Protein AF-0000000085154476 (afdb_homodimer)

Structure (mmCIF, N/CA/C/O backbone):
data_AF-0000000085154476-model_v1
#
loop_
_entity.id
_entity.type
_entity.pdbx_description
1 polymer 'DUF1343 domain-containing protein'
#
loop_
_atom_site.group_PDB
_atom_site.id
_atom_site.type_symbol
_atom_site.label_atom_id
_atom_site.label_alt_id
_atom_site.label_comp_id
_atom_site.label_asym_id
_atom_site.label_entity_id
_atom_site.label_seq_id
_atom_site.pdbx_PDB_ins_code
_atom_site.Cartn_x
_atom_site.Cartn_y
_atom_site.Cartn_z
_atom_site.occupancy
_atom_site.B_iso_or_equiv
_atom_site.auth_seq_id
_atom_site.auth_comp_id
_atom_site.auth_asym_id
_atom_site.auth_atom_id
_atom_site.pdbx_PDB_model_num
ATOM 1 N N . MET A 1 1 ? -12.391 -3.307 -27.344 1 90.56 1 MET A N 1
ATOM 2 C CA . MET A 1 1 ? -12.953 -3.105 -26 1 90.56 1 MET A CA 1
ATOM 3 C C . MET A 1 1 ? -12.391 -4.121 -25.016 1 90.56 1 MET A C 1
ATOM 5 O O . MET A 1 1 ? -12.273 -5.309 -25.344 1 90.56 1 MET A O 1
ATOM 9 N N . PHE A 1 2 ? -11.977 -3.764 -23.891 1 96.94 2 PHE A N 1
ATOM 10 C CA . PHE A 1 2 ? -11.352 -4.617 -22.891 1 96.94 2 PHE A CA 1
ATOM 11 C C . PHE A 1 2 ? -12.398 -5.262 -22 1 96.94 2 PHE A C 1
ATOM 13 O O . PHE A 1 2 ? -13.289 -4.582 -21.484 1 96.94 2 PHE A O 1
ATOM 20 N N . ARG A 1 3 ? -12.344 -6.57 -21.844 1 97.31 3 ARG A N 1
ATOM 21 C CA . ARG A 1 3 ? -13.188 -7.328 -20.922 1 97.31 3 ARG A CA 1
ATOM 22 C C . ARG A 1 3 ? -12.445 -8.539 -20.375 1 97.31 3 ARG A C 1
ATOM 24 O O . ARG A 1 3 ? -11.859 -9.312 -21.125 1 97.31 3 ARG A O 1
ATOM 31 N N . ILE A 1 4 ? -12.461 -8.68 -19.062 1 98.38 4 ILE A N 1
ATOM 32 C CA . ILE A 1 4 ? -11.883 -9.883 -18.484 1 98.38 4 ILE A CA 1
ATOM 33 C C . ILE A 1 4 ? -12.805 -11.078 -18.734 1 98.38 4 ILE A C 1
ATOM 35 O O . ILE A 1 4 ? -13.953 -10.898 -19.141 1 98.38 4 ILE A O 1
ATOM 39 N N . GLY A 1 5 ? -12.297 -12.25 -18.484 1 98.06 5 GLY A N 1
ATOM 40 C CA . GLY A 1 5 ? -13.031 -13.477 -18.75 1 98.06 5 GLY A CA 1
ATOM 41 C C . GLY A 1 5 ? -14.398 -13.508 -18.094 1 98.06 5 GLY A C 1
ATOM 42 O O . GLY A 1 5 ? -15.375 -13.961 -18.703 1 98.06 5 GLY A O 1
ATOM 43 N N . LEU A 1 6 ? -14.523 -13.016 -16.875 1 97.75 6 LEU A N 1
ATOM 44 C CA . LEU A 1 6 ? -15.789 -12.945 -16.156 1 97.75 6 LEU A CA 1
ATOM 45 C C . LEU A 1 6 ? -16.812 -12.109 -16.922 1 97.75 6 LEU A C 1
ATOM 47 O O . LEU A 1 6 ? -17.953 -12.539 -17.109 1 97.75 6 LEU A O 1
ATOM 51 N N . GLU A 1 7 ? -16.422 -10.961 -17.375 1 97.62 7 GLU A N 1
ATOM 52 C CA . GLU A 1 7 ? -17.312 -10.055 -18.094 1 97.62 7 GLU A CA 1
ATOM 53 C C . GLU A 1 7 ? -17.719 -10.633 -19.438 1 97.62 7 GLU A C 1
ATOM 55 O O . GLU A 1 7 ? -18.859 -10.461 -19.875 1 97.62 7 GLU A O 1
ATOM 60 N N . VAL A 1 8 ? -16.781 -11.312 -20.109 1 96.75 8 VAL A N 1
ATOM 61 C CA . VAL A 1 8 ? -17.094 -11.977 -21.375 1 96.75 8 VAL A CA 1
ATOM 62 C C . VAL A 1 8 ? -18.109 -13.078 -21.156 1 96.75 8 VAL A C 1
ATOM 64 O O . VAL A 1 8 ? -19.109 -13.18 -21.891 1 96.75 8 VAL A O 1
ATOM 67 N N . PHE A 1 9 ? -17.891 -13.875 -20.141 1 95.69 9 PHE A N 1
ATOM 68 C CA . PHE A 1 9 ? -18.766 -14.984 -19.812 1 95.69 9 PHE A CA 1
ATOM 69 C C . PHE A 1 9 ? -20.188 -14.492 -19.547 1 95.69 9 PHE A C 1
ATOM 71 O O . PHE A 1 9 ? -21.156 -15.109 -20 1 95.69 9 PHE A O 1
ATOM 78 N N . LEU A 1 10 ? -20.281 -13.398 -18.844 1 95.25 10 LEU A N 1
ATOM 79 C CA . LEU A 1 10 ? -21.562 -12.859 -18.422 1 95.25 10 LEU A CA 1
ATOM 80 C C . LEU A 1 10 ? -22.375 -12.383 -19.625 1 95.25 10 LEU A C 1
ATOM 82 O O . LEU A 1 10 ? -23.594 -12.258 -19.547 1 95.25 10 LEU A O 1
ATOM 86 N N . GLN A 1 11 ? -21.703 -12.125 -20.734 1 93 11 GLN A N 1
ATOM 87 C CA . GLN A 1 11 ? -22.391 -11.641 -21.922 1 93 11 GLN A CA 1
ATOM 88 C C . GLN A 1 11 ? -22.812 -12.805 -22.828 1 93 11 GLN A C 1
ATOM 90 O O . GLN A 1 11 ? -23.609 -12.617 -23.75 1 93 11 GLN A O 1
ATOM 95 N N . GLN A 1 12 ? -22.297 -13.898 -22.547 1 88 12 GLN A N 1
ATOM 96 C CA . GLN A 1 12 ? -22.594 -15.062 -23.375 1 88 12 GLN A CA 1
ATOM 97 C C . GLN A 1 12 ? -23.859 -15.773 -22.906 1 88 12 GLN A C 1
ATOM 99 O O . GLN A 1 12 ? -24.266 -15.633 -21.75 1 88 12 GLN A O 1
ATOM 104 N N . ASP A 1 13 ? -24.469 -16.375 -23.922 1 83 13 ASP A N 1
ATOM 105 C CA . ASP A 1 13 ? -25.531 -17.297 -23.531 1 83 13 ASP A CA 1
ATOM 106 C C . ASP A 1 13 ? -24.953 -18.531 -22.844 1 83 13 ASP A C 1
ATOM 108 O O . ASP A 1 13 ? -23.953 -19.094 -23.297 1 83 13 ASP A O 1
ATOM 112 N N . VAL A 1 14 ? -25.328 -18.578 -21.547 1 70.88 14 VAL A N 1
ATOM 113 C CA . VAL A 1 14 ? -24.766 -19.719 -20.828 1 70.88 14 VAL A CA 1
ATOM 114 C C . VAL A 1 14 ? -25.016 -21 -21.609 1 70.88 14 VAL A C 1
ATOM 116 O O . VAL A 1 14 ? -26.156 -21.406 -21.812 1 70.88 14 VAL A O 1
ATOM 119 N N . PRO A 1 15 ? -23.906 -21.438 -22.094 1 63.69 15 PRO A N 1
ATOM 120 C CA . PRO A 1 15 ? -24.062 -22.578 -23.016 1 63.69 15 PRO A CA 1
ATOM 121 C C . PRO A 1 15 ? -24.656 -23.812 -22.328 1 63.69 15 PRO A C 1
ATOM 123 O O . PRO A 1 15 ? -24.438 -24.016 -21.125 1 63.69 15 PRO A O 1
ATOM 126 N N . THR A 1 16 ? -25.469 -24.453 -23.016 1 68 16 THR A N 1
ATOM 127 C CA . THR A 1 16 ? -26.078 -25.703 -22.578 1 68 16 THR A CA 1
ATOM 128 C C . THR A 1 16 ? -25.016 -26.734 -22.219 1 68 16 THR A C 1
ATOM 130 O O . THR A 1 16 ? -25.297 -27.719 -21.531 1 68 16 THR A O 1
ATOM 133 N N . ARG A 1 17 ? -23.75 -26.391 -22.484 1 74.75 17 ARG A N 1
ATOM 134 C CA . ARG A 1 17 ? -22.688 -27.391 -22.359 1 74.75 17 ARG A CA 1
ATOM 135 C C . ARG A 1 17 ? -22.078 -27.359 -20.969 1 74.75 17 ARG A C 1
ATOM 137 O O . ARG A 1 17 ? -21.203 -28.156 -20.656 1 74.75 17 ARG A O 1
ATOM 144 N N . PHE A 1 18 ? -22.562 -26.438 -20.109 1 83.31 18 PHE A N 1
ATOM 145 C CA . PHE A 1 18 ? -21.953 -26.344 -18.797 1 83.31 18 PHE A CA 1
ATOM 146 C C . PHE A 1 18 ? -22.672 -27.234 -17.781 1 83.31 18 PHE A C 1
ATOM 148 O O . PHE A 1 18 ? -22.203 -27.406 -16.656 1 83.31 18 PHE A O 1
ATOM 155 N N . GLY A 1 19 ? -23.641 -27.984 -18.203 1 84.56 19 GLY A N 1
ATOM 156 C CA . GLY A 1 19 ? -24.453 -28.766 -17.266 1 84.56 19 GLY A CA 1
ATOM 157 C C . GLY A 1 19 ? -25.328 -27.906 -16.375 1 84.56 19 GLY A C 1
ATOM 158 O O . GLY A 1 19 ? -25.406 -26.688 -16.578 1 84.56 19 GLY A O 1
ATOM 159 N N . ASP A 1 20 ? -25.938 -28.578 -15.406 1 89.75 20 ASP A N 1
ATOM 160 C CA . ASP A 1 20 ? -26.938 -27.891 -14.602 1 89.75 20 ASP A CA 1
ATOM 161 C C . ASP A 1 20 ? -26.359 -27.438 -13.266 1 89.75 20 ASP A C 1
ATOM 163 O O . ASP A 1 20 ? -26.953 -26.609 -12.57 1 89.75 20 ASP A O 1
ATOM 167 N N . ARG A 1 21 ? -25.328 -28.047 -12.914 1 96.38 21 ARG A N 1
ATOM 168 C CA . ARG A 1 21 ? -24.719 -27.734 -11.625 1 96.38 21 ARG A CA 1
ATOM 169 C C . ARG A 1 21 ? -23.344 -27.109 -11.812 1 96.38 21 ARG A C 1
ATOM 171 O O . ARG A 1 21 ? -22.391 -27.781 -12.234 1 96.38 21 ARG A O 1
ATOM 178 N N . ILE A 1 22 ? -23.219 -25.812 -11.406 1 96.69 22 ILE A N 1
ATOM 179 C CA . ILE A 1 22 ? -22.016 -25.047 -11.664 1 96.69 22 ILE A CA 1
ATOM 180 C C . ILE A 1 22 ? -21.406 -24.578 -10.344 1 96.69 22 ILE A C 1
ATOM 182 O O . ILE A 1 22 ? -22.094 -24.016 -9.5 1 96.69 22 ILE A O 1
ATOM 186 N N . GLY A 1 23 ? -20.125 -24.938 -10.086 1 97.19 23 GLY A N 1
ATOM 187 C CA . GLY A 1 23 ? -19.344 -24.375 -9 1 97.19 23 GLY A CA 1
ATOM 188 C C . GLY A 1 23 ? -18.5 -23.188 -9.414 1 97.19 23 GLY A C 1
ATOM 189 O O . GLY A 1 23 ? -18.266 -22.984 -10.609 1 97.19 23 GLY A O 1
ATOM 190 N N . PHE A 1 24 ? -18.094 -22.359 -8.445 1 97.12 24 PHE A N 1
ATOM 191 C CA . PHE A 1 24 ? -17.312 -21.172 -8.742 1 97.12 24 PHE A CA 1
ATOM 192 C C . PHE A 1 24 ? -16.156 -21.016 -7.762 1 97.12 24 PHE A C 1
ATOM 194 O O . PHE A 1 24 ? -16.375 -20.922 -6.551 1 97.12 24 PHE A O 1
ATOM 201 N N . LEU A 1 25 ? -14.922 -21.125 -8.25 1 97 25 LEU A N 1
ATOM 202 C CA . LEU A 1 25 ? -13.719 -20.844 -7.48 1 97 25 LEU A CA 1
ATOM 203 C C . LEU A 1 25 ? -13.25 -19.406 -7.695 1 97 25 LEU A C 1
ATOM 205 O O . LEU A 1 25 ? -12.93 -19.016 -8.82 1 97 25 LEU A O 1
ATOM 209 N N . SER A 1 26 ? -13.219 -18.672 -6.633 1 95.56 26 SER A N 1
ATOM 210 C CA . SER A 1 26 ? -12.875 -17.25 -6.727 1 95.56 26 SER A CA 1
ATOM 211 C C . SER A 1 26 ? -12.461 -16.688 -5.371 1 95.56 26 SER A C 1
ATOM 213 O O . SER A 1 26 ? -12.32 -17.438 -4.402 1 95.56 26 SER A O 1
ATOM 215 N N . ASN A 1 27 ? -12.047 -15.414 -5.328 1 93 27 ASN A N 1
ATOM 216 C CA . ASN A 1 27 ? -11.773 -14.703 -4.082 1 93 27 ASN A CA 1
ATOM 217 C C . ASN A 1 27 ? -12.297 -13.273 -4.129 1 93 27 ASN A C 1
ATOM 219 O O . ASN A 1 27 ? -13.039 -12.906 -5.047 1 93 27 ASN A O 1
ATOM 223 N N . GLN A 1 28 ? -11.977 -12.461 -3.186 1 91.69 28 GLN A N 1
ATOM 224 C CA . GLN A 1 28 ? -12.633 -11.164 -3.041 1 91.69 28 GLN A CA 1
ATOM 225 C C . GLN A 1 28 ? -12.047 -10.141 -4.008 1 91.69 28 GLN A C 1
ATOM 227 O O . GLN A 1 28 ? -12.609 -9.055 -4.184 1 91.69 28 GLN A O 1
ATOM 232 N N . ALA A 1 29 ? -10.961 -10.477 -4.605 1 95 29 ALA A N 1
ATOM 233 C CA . ALA A 1 29 ? -10.383 -9.562 -5.586 1 95 29 ALA A CA 1
ATOM 234 C C . ALA A 1 29 ? -11.039 -9.75 -6.957 1 95 29 ALA A C 1
ATOM 236 O O . ALA A 1 29 ? -10.789 -8.969 -7.875 1 95 29 ALA A O 1
ATOM 237 N N . CYS A 1 30 ? -11.898 -10.719 -7.074 1 96.06 30 CYS A N 1
ATOM 238 C CA . CYS A 1 30 ? -12.469 -11.078 -8.367 1 96.06 30 CYS A CA 1
ATOM 239 C C . CYS A 1 30 ? -13.789 -10.352 -8.602 1 96.06 30 CYS A C 1
ATOM 241 O O . CYS A 1 30 ? -14.859 -10.898 -8.336 1 96.06 30 CYS A O 1
ATOM 243 N N . THR A 1 31 ? -13.703 -9.188 -9.125 1 97 31 THR A N 1
ATOM 244 C CA . THR A 1 31 ? -14.844 -8.352 -9.477 1 97 31 THR A CA 1
ATOM 245 C C . THR A 1 31 ? -14.844 -8.023 -10.961 1 97 31 THR A C 1
ATOM 247 O O . THR A 1 31 ? -13.875 -8.312 -11.664 1 97 31 THR A O 1
ATOM 250 N N . ASN A 1 32 ? -15.969 -7.598 -11.422 1 97.56 32 ASN A N 1
ATOM 251 C CA . ASN A 1 32 ? -15.914 -6.883 -12.695 1 97.56 32 ASN A CA 1
ATOM 252 C C . ASN A 1 32 ? -15.32 -5.488 -12.523 1 97.56 32 ASN A C 1
ATOM 254 O O . ASN A 1 32 ? -14.859 -5.133 -11.438 1 97.56 32 ASN A O 1
ATOM 258 N N . ARG A 1 33 ? -15.297 -4.719 -13.609 1 96.56 33 ARG A N 1
ATOM 259 C CA . ARG A 1 33 ? -14.641 -3.414 -13.602 1 96.56 33 ARG A CA 1
ATOM 260 C C . ARG A 1 33 ? -15.398 -2.426 -12.719 1 96.56 33 ARG A C 1
ATOM 262 O O . ARG A 1 33 ? -14.883 -1.355 -12.391 1 96.56 33 ARG A O 1
ATOM 269 N N . TYR A 1 34 ? -16.609 -2.746 -12.305 1 96.31 34 TYR A N 1
ATOM 270 C CA . TYR A 1 34 ? -17.438 -1.852 -11.5 1 96.31 34 TYR A CA 1
ATOM 271 C C . TYR A 1 34 ? -17.469 -2.295 -10.047 1 96.31 34 TYR A C 1
ATOM 273 O O . TYR A 1 34 ? -18.375 -1.937 -9.297 1 96.31 34 TYR A O 1
ATOM 281 N N . PHE A 1 35 ? -16.578 -3.188 -9.609 1 96.62 35 PHE A N 1
ATOM 282 C CA . PHE A 1 35 ? -16.344 -3.596 -8.234 1 96.62 35 PHE A CA 1
ATOM 283 C C . PHE A 1 35 ? -17.438 -4.531 -7.742 1 96.62 35 PHE A C 1
ATOM 285 O O . PHE A 1 35 ? -17.609 -4.703 -6.535 1 96.62 35 PHE A O 1
ATOM 292 N N . ARG A 1 36 ? -18.203 -5.145 -8.68 1 96.31 36 ARG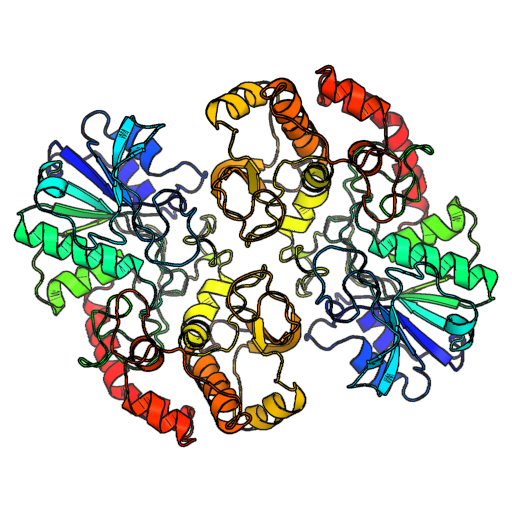 A N 1
ATOM 293 C CA . ARG A 1 36 ? -19.172 -6.152 -8.289 1 96.31 36 ARG A CA 1
ATOM 294 C C . ARG A 1 36 ? -18.547 -7.543 -8.266 1 96.31 36 ARG A C 1
ATOM 296 O O . ARG A 1 36 ? -17.844 -7.934 -9.203 1 96.31 36 ARG A O 1
ATOM 303 N N . TYR A 1 37 ? -18.766 -8.273 -7.25 1 95.75 37 TYR A N 1
ATOM 304 C CA . TYR A 1 37 ? -18.141 -9.578 -7.062 1 95.75 37 TYR A CA 1
ATOM 305 C C . TYR A 1 37 ? -18.625 -10.57 -8.125 1 95.75 37 TYR A C 1
ATOM 307 O O . TYR A 1 37 ? -19.797 -10.578 -8.492 1 95.75 37 TYR A O 1
ATOM 315 N N . GLY A 1 38 ? -17.688 -11.367 -8.578 1 96.56 38 GLY A N 1
ATOM 316 C CA . GLY A 1 38 ? -18.031 -12.406 -9.539 1 96.56 38 GLY A CA 1
ATOM 317 C C . GLY A 1 38 ? -19.109 -13.352 -9.039 1 96.56 38 GLY A C 1
ATOM 318 O O . GLY A 1 38 ? -20 -13.742 -9.797 1 96.56 38 GLY A O 1
ATOM 319 N N . LYS A 1 39 ? -19.094 -13.711 -7.734 1 94.69 39 LYS A N 1
ATOM 320 C CA . LYS A 1 39 ? -20.062 -14.641 -7.184 1 94.69 39 LYS A CA 1
ATOM 321 C C . LYS A 1 39 ? -21.484 -14.078 -7.273 1 94.69 39 LYS A C 1
ATOM 323 O O . LYS A 1 39 ? -22.438 -14.812 -7.551 1 94.69 39 LYS A O 1
ATOM 328 N N . ASP A 1 40 ? -21.594 -12.766 -7.023 1 94.94 40 ASP A N 1
ATOM 329 C CA . ASP A 1 40 ? -22.906 -12.133 -7.094 1 94.94 40 ASP A CA 1
ATOM 330 C C . ASP A 1 40 ? -23.422 -12.07 -8.531 1 94.94 40 ASP A C 1
ATOM 332 O O . ASP A 1 40 ? -24.578 -12.352 -8.797 1 94.94 40 ASP A O 1
ATOM 336 N N . LEU A 1 41 ? -22.547 -11.688 -9.414 1 96.56 41 LEU A N 1
ATOM 337 C CA . LEU A 1 41 ? -22.875 -11.594 -10.828 1 96.56 41 LEU A CA 1
ATOM 338 C C . LEU A 1 41 ? -23.297 -12.953 -11.383 1 96.56 41 LEU A C 1
ATOM 340 O O . LEU A 1 41 ? -24.266 -13.055 -12.133 1 96.56 41 LEU A O 1
ATOM 344 N N . LEU A 1 42 ? -22.547 -13.977 -10.977 1 95.81 42 LEU A N 1
ATOM 345 C CA . LEU A 1 42 ? -22.844 -15.32 -11.469 1 95.81 42 LEU A CA 1
ATOM 346 C C . LEU A 1 42 ? -24.125 -15.859 -10.852 1 95.81 42 LEU A C 1
ATOM 348 O O . LEU A 1 42 ? -24.859 -16.609 -11.492 1 95.81 42 LEU A O 1
ATOM 352 N N . GLN A 1 43 ? -24.344 -15.562 -9.578 1 95.31 43 GLN A N 1
ATOM 353 C CA . GLN A 1 43 ? -25.609 -15.945 -8.953 1 95.31 43 GLN A CA 1
ATOM 354 C C . GLN A 1 43 ? -26.797 -15.359 -9.711 1 95.31 43 GLN A C 1
ATOM 356 O O . GLN A 1 43 ? -27.812 -16.031 -9.922 1 95.31 43 GLN A O 1
ATOM 361 N N . GLU A 1 44 ? -26.688 -14.133 -10.094 1 94.44 44 GLU A N 1
ATOM 362 C CA . GLU A 1 44 ? -27.734 -13.469 -10.852 1 94.44 44 GLU A CA 1
ATOM 363 C C . GLU A 1 44 ? -27.938 -14.133 -12.211 1 94.44 44 GLU A C 1
ATOM 365 O O . GLU A 1 44 ? -29.078 -14.289 -12.672 1 94.44 44 GLU A O 1
ATOM 370 N N . LYS A 1 45 ? -26.875 -14.477 -12.828 1 93.44 45 LYS A N 1
ATOM 371 C CA . LYS A 1 45 ? -26.891 -15.016 -14.18 1 93.44 45 LYS A CA 1
ATOM 372 C C . LYS A 1 45 ? -27.344 -16.469 -14.188 1 93.44 45 LYS A C 1
ATOM 374 O O . LYS A 1 45 ? -28.109 -16.891 -15.07 1 93.44 45 LYS A O 1
ATOM 379 N N . LEU A 1 46 ? -26.906 -17.25 -13.18 1 93.44 46 LEU A N 1
ATOM 380 C CA . LEU A 1 46 ? -27.047 -18.703 -13.227 1 93.44 46 LEU A CA 1
ATOM 381 C C . LEU A 1 46 ? -28.156 -19.172 -12.281 1 93.44 46 LEU A C 1
ATOM 383 O O . LEU A 1 46 ? -28.641 -20.297 -12.398 1 93.44 46 LEU A O 1
ATOM 387 N N . ALA A 1 47 ? -28.531 -18.406 -11.398 1 92.88 47 ALA A N 1
ATOM 388 C CA . ALA A 1 47 ? -29.562 -18.719 -10.414 1 92.88 47 ALA A CA 1
ATOM 389 C C . ALA A 1 47 ? -29.297 -20.047 -9.727 1 92.88 47 ALA A C 1
ATOM 391 O O . ALA A 1 47 ? -28.203 -20.266 -9.188 1 92.88 47 ALA A O 1
ATOM 392 N N . LYS A 1 48 ? -30.188 -20.953 -9.875 1 92.44 48 LYS A N 1
ATOM 393 C CA . LYS A 1 48 ? -30.109 -22.203 -9.125 1 92.44 48 LYS A CA 1
ATOM 394 C C . LYS A 1 48 ? -29.016 -23.109 -9.688 1 92.44 48 LYS A C 1
ATOM 396 O O . LYS A 1 48 ? -28.641 -24.094 -9.055 1 92.44 48 LYS A O 1
ATOM 401 N N . ARG A 1 49 ? -28.5 -22.766 -10.82 1 94.38 49 ARG A N 1
ATOM 402 C CA . ARG A 1 49 ? -27.453 -23.578 -11.422 1 94.38 49 ARG A CA 1
ATOM 403 C C . ARG A 1 49 ? -26.125 -23.375 -10.695 1 94.38 49 ARG A C 1
ATOM 405 O O . ARG A 1 49 ? -25.219 -24.219 -10.805 1 94.38 49 ARG A O 1
ATOM 412 N N . LEU A 1 50 ? -25.938 -22.234 -10.062 1 96.12 50 LEU A N 1
ATOM 413 C CA . LEU A 1 50 ? -24.797 -22.062 -9.188 1 96.12 50 LEU A CA 1
ATOM 414 C C . LEU A 1 50 ? -24.984 -22.812 -7.875 1 96.12 50 LEU A C 1
ATOM 416 O O . LEU A 1 50 ? -25.859 -22.453 -7.074 1 96.12 50 LEU A O 1
ATOM 420 N N . THR A 1 51 ? -24.109 -23.781 -7.621 1 95.88 51 THR A N 1
ATOM 421 C CA . THR A 1 51 ? -24.484 -24.719 -6.562 1 95.88 51 THR A CA 1
ATOM 422 C C . THR A 1 51 ? -23.516 -24.625 -5.391 1 95.88 51 THR A C 1
ATOM 424 O O . THR A 1 51 ? -23.844 -25.016 -4.27 1 95.88 51 THR A O 1
ATOM 427 N N . CYS A 1 52 ? -22.266 -24.203 -5.633 1 95.44 52 CYS A N 1
ATOM 428 C CA . CYS A 1 52 ? -21.266 -24.141 -4.57 1 95.44 52 CYS A CA 1
ATOM 429 C C . CYS A 1 52 ? -20.141 -23.188 -4.934 1 95.44 52 CYS A C 1
ATOM 431 O O . CYS A 1 52 ? -20 -22.797 -6.098 1 95.44 52 CYS A O 1
ATOM 433 N N . LEU A 1 53 ? -19.453 -22.766 -3.906 1 95.19 53 LEU A N 1
ATOM 434 C CA . LEU A 1 53 ? -18.312 -21.859 -4.047 1 95.19 53 LEU A CA 1
ATOM 435 C C . LEU A 1 53 ? -17.031 -22.5 -3.514 1 95.19 53 LEU A C 1
ATOM 437 O O . LEU A 1 53 ? -17.078 -23.328 -2.605 1 95.19 53 LEU A O 1
ATOM 441 N N . PHE A 1 54 ? -15.938 -22.141 -4.125 1 94.44 54 PHE A N 1
ATOM 442 C CA . PHE A 1 54 ? -14.617 -22.547 -3.67 1 94.44 54 PHE A CA 1
ATOM 443 C C . PHE A 1 54 ? -13.719 -21.328 -3.467 1 94.44 54 PHE A C 1
ATOM 445 O O . PHE A 1 54 ? -13.852 -20.328 -4.168 1 94.44 54 PHE A O 1
ATOM 452 N N . SER A 1 55 ? -12.82 -21.438 -2.486 1 91.81 55 SER A N 1
ATOM 453 C CA . SER A 1 55 ? -11.844 -20.375 -2.248 1 91.81 55 SER A CA 1
ATOM 454 C C . SER A 1 55 ? -10.422 -20.938 -2.211 1 91.81 55 SER A C 1
ATOM 456 O O . SER A 1 55 ? -10.203 -22.062 -1.757 1 91.81 55 SER A O 1
ATOM 458 N N . PRO A 1 56 ? -9.492 -20.125 -2.762 1 90.12 56 PRO A N 1
ATOM 459 C CA . PRO A 1 56 ? -8.078 -20.5 -2.656 1 90.12 56 PRO A CA 1
ATOM 460 C C . PRO A 1 56 ? -7.473 -20.156 -1.298 1 90.12 56 PRO A C 1
ATOM 462 O O . PRO A 1 56 ? -8.188 -20.094 -0.296 1 90.12 56 PRO A O 1
ATOM 465 N N . GLN A 1 57 ? -6.129 -20 -1.314 1 77.62 57 GLN A N 1
ATOM 466 C CA . GLN A 1 57 ? -5.441 -19.5 -0.129 1 77.62 57 GLN A CA 1
ATOM 467 C C . GLN A 1 57 ? -5.973 -18.125 0.276 1 77.62 57 GLN A C 1
ATOM 469 O O . GLN A 1 57 ? -6.367 -17.328 -0.579 1 77.62 57 GLN A O 1
ATOM 474 N N . HIS A 1 58 ? -6.035 -17.812 1.604 1 68.25 58 HIS A N 1
ATOM 475 C CA . HIS A 1 58 ? -6.434 -16.547 2.203 1 68.25 58 HIS A CA 1
ATOM 476 C C . HIS A 1 58 ? -7.953 -16.406 2.262 1 68.25 58 HIS A C 1
ATOM 478 O O . HIS A 1 58 ? -8.477 -15.375 2.688 1 68.25 58 HIS A O 1
ATOM 484 N N . GLY A 1 59 ? -8.609 -17.438 1.902 1 63.88 59 GLY A N 1
ATOM 485 C CA . GLY A 1 59 ? -10.047 -17.484 2.088 1 63.88 59 GLY A CA 1
ATOM 486 C C . GLY A 1 59 ? -10.812 -16.75 0.996 1 63.88 59 GLY A C 1
ATOM 487 O O . GLY A 1 59 ? -10.219 -16.078 0.151 1 63.88 59 GLY A O 1
ATOM 488 N N . PHE A 1 60 ? -12.078 -17.031 0.932 1 64.81 60 PHE A N 1
ATOM 489 C CA . PHE A 1 60 ? -12.945 -16.406 -0.062 1 64.81 60 PHE A CA 1
ATOM 490 C C . PHE A 1 60 ? -12.961 -14.898 0.102 1 64.81 60 PHE A C 1
ATOM 492 O O . PHE A 1 60 ? -13.125 -14.164 -0.875 1 64.81 60 PHE A O 1
ATOM 499 N N . TYR A 1 61 ? -12.688 -14.555 1.333 1 58.44 61 TYR A N 1
ATOM 500 C CA . TYR A 1 61 ? -12.695 -13.125 1.604 1 58.44 61 TYR A CA 1
ATOM 501 C C . TYR A 1 61 ? -11.297 -12.617 1.908 1 58.44 61 TYR A C 1
ATOM 503 O O . TYR A 1 61 ? -11.125 -11.484 2.371 1 58.44 61 TYR A O 1
ATOM 511 N N . ALA A 1 62 ? -10.312 -13.281 1.478 1 50.62 62 ALA A N 1
ATOM 512 C CA . ALA A 1 62 ? -8.891 -12.961 1.546 1 50.62 62 ALA A CA 1
ATOM 513 C C . ALA A 1 62 ? -8.531 -12.359 2.902 1 50.62 62 ALA A C 1
ATOM 515 O O . ALA A 1 62 ? -7.734 -11.422 2.98 1 50.62 62 ALA A O 1
ATOM 516 N N . GLU A 1 63 ? -9.203 -12.719 3.971 1 49.91 63 GLU A N 1
ATOM 517 C CA . GLU A 1 63 ? -9.023 -12.039 5.25 1 49.91 63 GLU A CA 1
ATOM 518 C C . GLU A 1 63 ? -7.887 -12.664 6.055 1 49.91 63 GLU A C 1
ATOM 520 O O . GLU A 1 63 ? -7.461 -12.102 7.066 1 49.91 63 GLU A O 1
ATOM 525 N N . LYS A 1 64 ? -7.32 -13.781 5.527 1 54.53 64 LYS A N 1
ATOM 526 C CA . LYS A 1 64 ? -6.312 -14.391 6.387 1 54.53 64 LYS A CA 1
ATOM 527 C C . LYS A 1 64 ? -4.906 -14.141 5.855 1 54.53 64 LYS A C 1
ATOM 529 O O . LYS A 1 64 ? -4.676 -14.188 4.645 1 54.53 64 LYS A O 1
ATOM 534 N N . GLN A 1 65 ? -4.059 -13.531 6.641 1 50.06 65 GLN A N 1
ATOM 535 C CA . GLN A 1 65 ? -2.715 -13.094 6.266 1 50.06 65 GLN A CA 1
ATOM 536 C C . GLN A 1 65 ? -1.85 -14.281 5.848 1 50.06 65 GLN A C 1
ATOM 538 O O . GLN A 1 65 ? -1.224 -14.258 4.785 1 50.06 65 GLN A O 1
ATOM 543 N N . ASP A 1 66 ? -1.208 -14.945 6.781 1 48.69 66 ASP A N 1
ATOM 544 C CA . ASP A 1 66 ? -0.114 -15.844 6.43 1 48.69 66 ASP A CA 1
ATOM 545 C C . ASP A 1 66 ? -0.631 -17.25 6.148 1 48.69 66 ASP A C 1
ATOM 547 O O . ASP A 1 66 ? -0.314 -17.844 5.109 1 48.69 66 ASP A O 1
ATOM 551 N N . ASN A 1 67 ? -0.468 -18.141 7.031 1 47.12 67 ASN A N 1
ATOM 552 C CA . ASN A 1 67 ? -0.278 -19.578 7.086 1 47.12 67 ASN A CA 1
ATOM 553 C C . ASN A 1 67 ? -1.604 -20.328 6.965 1 47.12 67 ASN A C 1
ATOM 555 O O . ASN A 1 67 ? -2.672 -19.719 6.992 1 47.12 67 ASN A O 1
ATOM 559 N N . MET A 1 68 ? -1.401 -21.781 7.059 1 46.19 68 MET A N 1
ATOM 560 C CA . MET A 1 68 ? -2.207 -22.984 6.969 1 46.19 68 MET A CA 1
ATOM 561 C C . MET A 1 68 ? -3.512 -22.844 7.742 1 46.19 68 MET A C 1
ATOM 563 O O . MET A 1 68 ? -3.619 -23.297 8.883 1 46.19 68 MET A O 1
ATOM 567 N N . ILE A 1 69 ? -4.156 -21.641 7.727 1 46.38 69 ILE A N 1
ATOM 568 C CA . ILE A 1 69 ? -5.359 -21.734 8.547 1 46.38 69 ILE A CA 1
ATOM 569 C C . ILE A 1 69 ? -6.516 -22.266 7.707 1 46.38 69 ILE A C 1
ATOM 571 O O . ILE A 1 69 ? -6.836 -21.719 6.652 1 46.38 69 ILE A O 1
ATOM 575 N N . GLU A 1 70 ? -6.918 -23.484 8.109 1 47.09 70 GLU A N 1
ATOM 576 C CA . GLU A 1 70 ? -7.953 -24.297 7.477 1 47.09 70 GLU A CA 1
ATOM 577 C C . GLU A 1 70 ? -9.344 -23.734 7.766 1 47.09 70 GLU A C 1
ATOM 579 O O . GLU A 1 70 ? -9.672 -23.453 8.922 1 47.09 70 GLU A O 1
ATOM 584 N N . SER A 1 71 ? -9.938 -22.859 7.059 1 49.75 71 SER A N 1
ATOM 585 C CA . SER A 1 71 ? -11.312 -22.406 7.289 1 49.75 71 SER A CA 1
ATOM 586 C C . SER A 1 71 ? -12.312 -23.516 6.965 1 49.75 71 SER A C 1
ATOM 588 O O . SER A 1 71 ? -12.117 -24.281 6.027 1 49.75 71 SER A O 1
ATOM 590 N N . ALA A 1 72 ? -13.039 -24.062 8.008 1 51.81 72 ALA A N 1
ATOM 591 C CA . ALA A 1 72 ? -14.156 -25 7.859 1 51.81 72 ALA A CA 1
ATOM 592 C C . ALA A 1 72 ? -15.164 -24.484 6.836 1 51.81 72 ALA A C 1
ATOM 594 O O . ALA A 1 72 ? -15.219 -23.297 6.547 1 51.81 72 ALA A O 1
ATOM 595 N N . HIS A 1 73 ? -15.922 -25.547 6.152 1 63.47 73 HIS A N 1
ATOM 596 C CA . HIS A 1 73 ? -17.031 -25.406 5.227 1 63.47 73 HIS A CA 1
ATOM 597 C C . HIS A 1 73 ? -18.125 -24.516 5.812 1 63.47 73 HIS A C 1
ATOM 599 O O . HIS A 1 73 ? -18.594 -24.75 6.926 1 63.47 73 HIS A O 1
ATOM 605 N N . HIS A 1 74 ? -18.078 -23.188 5.391 1 78.25 74 HIS A N 1
ATOM 606 C CA . HIS A 1 74 ? -19.094 -22.234 5.836 1 78.25 74 HIS A CA 1
ATOM 607 C C . HIS A 1 74 ? -20.016 -21.844 4.688 1 78.25 74 HIS A C 1
ATOM 609 O O . HIS A 1 74 ? -19.766 -22.188 3.531 1 78.25 74 HIS A O 1
ATOM 615 N N . LEU A 1 75 ? -21.219 -21.438 5.051 1 84.06 75 LEU A N 1
ATOM 616 C CA . LEU A 1 75 ? -22.141 -20.875 4.078 1 84.06 75 LEU A CA 1
ATOM 617 C C . LEU A 1 75 ? -21.797 -19.422 3.766 1 84.06 75 LEU A C 1
ATOM 619 O O . LEU A 1 75 ? -21.438 -18.656 4.664 1 84.06 75 LEU A O 1
ATOM 623 N N . ASP A 1 76 ? -21.859 -19.156 2.463 1 85 76 ASP A N 1
ATOM 624 C CA . ASP A 1 76 ? -21.766 -17.75 2.07 1 85 76 ASP A CA 1
ATOM 625 C C . ASP A 1 76 ? -23.016 -16.984 2.459 1 85 76 ASP A C 1
ATOM 627 O O . ASP A 1 76 ? -24.125 -17.359 2.068 1 85 76 ASP A O 1
ATOM 631 N N . LEU A 1 77 ? -22.859 -15.945 3.125 1 77.25 77 LEU A N 1
ATOM 632 C CA . LEU A 1 77 ? -24 -15.242 3.711 1 77.25 77 LEU A CA 1
ATOM 633 C C . LEU A 1 77 ? -24.828 -14.555 2.635 1 77.25 77 LEU A C 1
ATOM 635 O O . LEU A 1 77 ? -26.031 -14.359 2.797 1 77.25 77 LEU A O 1
ATOM 639 N N . THR A 1 78 ? -24.234 -14.25 1.574 1 80.69 78 THR A N 1
ATOM 640 C CA . THR A 1 78 ? -24.922 -13.484 0.536 1 80.69 78 THR A CA 1
ATOM 641 C C . THR A 1 78 ? -25.688 -14.414 -0.402 1 80.69 78 THR A C 1
ATOM 643 O O . THR A 1 78 ? -26.875 -14.203 -0.667 1 80.69 78 THR A O 1
ATOM 646 N N . THR A 1 79 ? -25.031 -15.508 -0.792 1 85.31 79 THR A N 1
ATOM 647 C CA . THR A 1 79 ? -25.625 -16.391 -1.783 1 85.31 79 THR A CA 1
ATOM 648 C C . THR A 1 79 ? -26.328 -17.562 -1.104 1 85.31 79 THR A C 1
ATOM 650 O O . THR A 1 79 ? -27.172 -18.234 -1.714 1 85.31 79 THR A O 1
ATOM 653 N N . GLY A 1 80 ? -25.938 -17.828 0.117 1 87.81 80 GLY A N 1
ATOM 654 C CA . GLY A 1 80 ? -26.453 -18.984 0.823 1 87.81 80 GLY A CA 1
ATOM 655 C C . GLY A 1 80 ? -25.828 -20.297 0.374 1 87.81 80 GLY A C 1
ATOM 656 O O . GLY A 1 80 ? -26.219 -21.375 0.824 1 87.81 80 GLY A O 1
ATOM 657 N N . LEU A 1 81 ? -24.875 -20.281 -0.44 1 92.69 81 LEU A N 1
ATOM 658 C CA . LEU A 1 81 ? -24.234 -21.453 -1.003 1 92.69 81 LEU A CA 1
ATOM 659 C C . LEU A 1 81 ? -23.109 -21.953 -0.097 1 92.69 81 LEU A C 1
ATOM 661 O O . LEU A 1 81 ? -22.5 -21.172 0.628 1 92.69 81 LEU A O 1
ATOM 665 N N . PRO A 1 82 ? -22.859 -23.234 -0.11 1 91.69 82 PRO A N 1
ATOM 666 C CA . PRO A 1 82 ? -21.672 -23.734 0.6 1 91.69 82 PRO A CA 1
ATOM 667 C C . PRO A 1 82 ? -20.359 -23.203 -0.004 1 91.69 82 PRO A C 1
ATOM 669 O O . PRO A 1 82 ? -20.25 -23.078 -1.227 1 91.69 82 PRO A O 1
ATOM 672 N N . ILE A 1 83 ? -19.438 -22.953 0.851 1 91.25 83 ILE A N 1
ATOM 673 C CA . ILE A 1 83 ? -18.109 -22.531 0.433 1 91.25 83 ILE A CA 1
ATOM 674 C C . ILE A 1 83 ? -17.078 -23.547 0.905 1 91.25 83 ILE A C 1
ATOM 676 O O . ILE A 1 83 ? -17 -23.859 2.096 1 91.25 83 ILE A O 1
ATOM 680 N N . TYR A 1 84 ? -16.312 -24.078 -0.021 1 89.81 84 TYR A N 1
ATOM 681 C CA . TYR A 1 84 ? -15.227 -25 0.273 1 89.81 84 TYR A CA 1
ATOM 682 C C . TYR A 1 84 ? -13.875 -24.297 0.132 1 89.81 84 TYR A C 1
ATOM 684 O O . TYR A 1 84 ? -13.617 -23.641 -0.875 1 89.81 84 TYR A O 1
ATOM 692 N N . SER A 1 85 ? -13.016 -24.391 1.104 1 87.56 85 SER A N 1
ATOM 693 C CA . SER A 1 85 ? -11.672 -23.828 1.036 1 87.56 85 SER A CA 1
ATOM 694 C C . SER A 1 85 ? -10.68 -24.859 0.485 1 87.56 85 SER A C 1
ATOM 696 O O . SER A 1 85 ? -10.617 -25.984 0.959 1 87.56 85 SER A O 1
ATOM 698 N N . LEU A 1 86 ? -9.977 -24.438 -0.49 1 87.31 86 LEU A N 1
ATOM 699 C CA . LEU A 1 86 ? -8.992 -25.328 -1.094 1 87.31 86 LEU A CA 1
ATOM 700 C C . LEU A 1 86 ? -7.582 -24.984 -0.615 1 87.31 86 LEU A C 1
ATOM 702 O O . LEU A 1 86 ? -6.641 -24.953 -1.411 1 87.31 86 LEU A O 1
ATOM 706 N N . TYR A 1 87 ? -7.531 -24.547 0.632 1 78.88 87 TYR A N 1
ATOM 707 C CA . TYR A 1 87 ? -6.262 -24.266 1.295 1 78.88 87 TYR A CA 1
ATOM 708 C C . TYR A 1 87 ? -6.234 -24.875 2.697 1 78.88 87 TYR A C 1
ATOM 710 O O . TYR A 1 87 ? -7.25 -24.875 3.396 1 78.88 87 TYR A O 1
ATOM 718 N N . GLY A 1 88 ? -5.27 -25.656 3.051 1 73.94 88 GLY A N 1
ATOM 719 C CA . GLY A 1 88 ? -5.188 -26.328 4.34 1 73.94 88 GLY A CA 1
ATOM 720 C C . GLY A 1 88 ? -5.262 -27.844 4.234 1 73.94 88 GLY A C 1
ATOM 721 O O . GLY A 1 88 ? -4.453 -28.453 3.543 1 73.94 88 GLY A O 1
ATOM 722 N N . GLU A 1 89 ? -6.438 -28.312 4.84 1 70.69 89 GLU A N 1
ATOM 723 C CA . GLU A 1 89 ? -6.582 -29.766 4.906 1 70.69 89 GLU A CA 1
ATOM 724 C C . GLU A 1 89 ? -6.684 -30.375 3.512 1 70.69 89 GLU A C 1
ATOM 726 O O . GLU A 1 89 ? -6.055 -31.391 3.227 1 70.69 89 GLU A O 1
ATOM 731 N N . HIS A 1 90 ? -7.41 -29.688 2.658 1 79.69 90 HIS A N 1
ATOM 732 C CA . HIS A 1 90 ? -7.602 -30.172 1.294 1 79.69 90 HIS A CA 1
ATOM 733 C C . HIS A 1 90 ? -7.176 -29.125 0.275 1 79.69 90 HIS A C 1
ATOM 735 O O . HIS A 1 90 ? -7.816 -28.078 0.15 1 79.69 90 HIS A O 1
ATOM 741 N N . ARG A 1 91 ? -6.137 -29.406 -0.36 1 85.38 91 ARG A N 1
ATOM 742 C CA . ARG A 1 91 ? -5.691 -28.531 -1.438 1 85.38 91 ARG A CA 1
ATOM 743 C C . ARG A 1 91 ? -6.281 -28.969 -2.775 1 85.38 91 ARG A C 1
ATOM 745 O O . ARG A 1 91 ? -6.641 -28.125 -3.605 1 85.38 91 ARG A O 1
ATOM 752 N N . LYS A 1 92 ? -6.465 -30.219 -2.957 1 92.44 92 LYS A N 1
ATOM 753 C CA . LYS A 1 92 ? -7.172 -30.781 -4.105 1 92.44 92 LYS A CA 1
ATOM 754 C C . LYS A 1 92 ? -8.633 -31.062 -3.768 1 92.44 92 LYS A C 1
ATOM 756 O O . LYS A 1 92 ? -8.922 -31.656 -2.721 1 92.44 92 LYS A O 1
ATOM 761 N N . PRO A 1 93 ? -9.531 -30.609 -4.621 1 95.06 93 PRO A N 1
ATOM 762 C CA . PRO A 1 93 ? -10.945 -30.906 -4.34 1 95.06 93 PRO A CA 1
ATOM 763 C C . PRO A 1 93 ? -11.211 -32.406 -4.172 1 95.06 93 PRO A C 1
ATOM 765 O O . PRO A 1 93 ? -10.656 -33.219 -4.91 1 95.06 93 PRO A O 1
ATOM 768 N N . THR A 1 94 ? -12.07 -32.719 -3.189 1 94.06 94 THR A N 1
ATOM 769 C CA . THR A 1 94 ? -12.469 -34.125 -2.961 1 94.06 94 THR A CA 1
ATOM 770 C C . THR A 1 94 ? -13.602 -34.5 -3.902 1 94.06 94 THR A C 1
ATOM 772 O O . THR A 1 94 ? -14.195 -33.656 -4.566 1 94.06 94 THR A O 1
ATOM 775 N N . GLU A 1 95 ? -13.781 -35.812 -3.889 1 95.88 95 GLU A N 1
ATOM 776 C CA . GLU A 1 95 ? -14.898 -36.312 -4.688 1 95.88 95 GLU A CA 1
ATOM 777 C C . GLU A 1 95 ? -16.219 -35.719 -4.211 1 95.88 95 GLU A C 1
ATOM 779 O O . GLU A 1 95 ? -17.078 -35.375 -5.023 1 95.88 95 GLU A O 1
ATOM 784 N N . GLU A 1 96 ? -16.422 -35.625 -2.939 1 94 96 GLU A N 1
ATOM 785 C CA . GLU A 1 96 ? -17.641 -35.094 -2.35 1 94 96 GLU A CA 1
ATOM 786 C C . GLU A 1 96 ? -17.859 -33.656 -2.791 1 94 96 GLU A C 1
ATOM 788 O O . GLU A 1 96 ? -19 -33.25 -3.074 1 94 96 GLU A O 1
ATOM 793 N N . MET A 1 97 ? -16.828 -32.875 -2.809 1 93.81 97 MET A N 1
ATOM 794 C CA . MET A 1 97 ? -16.922 -31.5 -3.256 1 93.81 97 MET A CA 1
ATOM 795 C C . MET A 1 97 ? -17.344 -31.422 -4.723 1 93.81 97 MET A C 1
ATOM 797 O O . MET A 1 97 ? -18.281 -30.703 -5.07 1 93.81 97 MET A O 1
ATOM 801 N N . PHE A 1 98 ? -16.719 -32.219 -5.547 1 96.38 98 PHE A N 1
ATOM 802 C CA . PHE A 1 98 ? -16.938 -32.125 -6.988 1 96.38 98 PHE A CA 1
ATOM 803 C C . PHE A 1 98 ? -18.219 -32.844 -7.391 1 96.38 98 PHE A C 1
ATOM 805 O O . PHE A 1 98 ? -18.719 -32.656 -8.508 1 96.38 98 PHE A O 1
ATOM 812 N N . ASP A 1 99 ? -18.781 -33.656 -6.492 1 95.62 99 ASP A N 1
ATOM 813 C CA . ASP A 1 99 ? -20.094 -34.25 -6.73 1 95.62 99 ASP A CA 1
ATOM 814 C C . ASP A 1 99 ? -21.188 -33.188 -6.754 1 95.62 99 ASP A C 1
ATOM 816 O O . ASP A 1 99 ? -22.297 -33.438 -7.215 1 95.62 99 ASP A O 1
ATOM 820 N N . GLN A 1 100 ? -20.859 -32 -6.301 1 94.25 100 GLN A N 1
ATOM 821 C CA . GLN A 1 100 ? -21.828 -30.906 -6.207 1 94.25 100 GLN A CA 1
ATOM 822 C C . GLN A 1 100 ? -21.938 -30.156 -7.527 1 94.25 100 GLN A C 1
ATOM 824 O O . GLN A 1 100 ? -22.781 -29.266 -7.676 1 94.25 100 GLN A O 1
ATOM 829 N N . LEU A 1 101 ? -21.125 -30.531 -8.508 1 96.94 101 LEU A N 1
ATOM 830 C CA . LEU A 1 101 ? -21.094 -29.719 -9.719 1 96.94 101 LEU A CA 1
ATOM 831 C C . LEU A 1 101 ? -20.797 -30.594 -10.945 1 96.94 101 LEU A C 1
ATOM 833 O O . LEU A 1 101 ? -20.328 -31.719 -10.812 1 96.94 101 LEU A O 1
ATOM 837 N N . ASP A 1 102 ? -21.172 -30.078 -12.102 1 96.81 102 ASP A N 1
ATOM 838 C CA . ASP A 1 102 ? -20.797 -30.625 -13.398 1 96.81 102 ASP A CA 1
ATOM 839 C C . ASP A 1 102 ? -19.641 -29.828 -14.016 1 96.81 102 ASP A C 1
ATOM 841 O O . ASP A 1 102 ? -18.828 -30.391 -14.75 1 96.81 102 ASP A O 1
ATOM 845 N N . THR A 1 103 ? -19.641 -28.547 -13.75 1 97.38 103 THR A N 1
ATOM 846 C CA . THR A 1 103 ? -18.656 -27.609 -14.266 1 97.38 103 THR A CA 1
ATOM 847 C C . THR A 1 103 ? -18.141 -26.688 -13.156 1 97.38 103 THR A C 1
ATOM 849 O O . THR A 1 103 ? -18.922 -26.203 -12.344 1 97.38 103 THR A O 1
ATOM 852 N N . LEU A 1 104 ? -16.859 -26.531 -13.062 1 98.12 104 LEU A N 1
ATOM 853 C CA . LEU A 1 104 ? -16.25 -25.547 -12.172 1 98.12 104 LEU A CA 1
ATOM 854 C C . LEU A 1 104 ? -15.75 -24.344 -12.953 1 98.12 104 LEU A C 1
ATOM 856 O O . LEU A 1 104 ? -14.891 -24.484 -13.828 1 98.12 104 LEU A O 1
ATOM 860 N N . LEU A 1 105 ? -16.359 -23.156 -12.711 1 97.56 105 LEU A N 1
ATOM 861 C CA . LEU A 1 105 ? -15.781 -21.906 -13.164 1 97.56 105 LEU A CA 1
ATOM 862 C C . LEU A 1 105 ? -14.656 -21.453 -12.242 1 97.56 105 LEU A C 1
ATOM 864 O O . LEU A 1 105 ? -14.789 -21.516 -11.023 1 97.56 105 LEU A O 1
ATOM 868 N N . ILE A 1 106 ? -13.531 -21.031 -12.82 1 98.44 106 ILE A N 1
ATOM 869 C CA . ILE A 1 106 ? -12.398 -20.562 -12.031 1 98.44 106 ILE A CA 1
ATOM 870 C C . ILE A 1 106 ? -12.062 -19.125 -12.438 1 98.44 106 ILE A C 1
ATOM 872 O O . ILE A 1 106 ? -11.742 -18.859 -13.602 1 98.44 106 ILE A O 1
ATOM 876 N N . ASP A 1 107 ? -12.227 -18.234 -11.562 1 98 107 ASP A N 1
ATOM 877 C CA . ASP A 1 107 ? -11.805 -16.844 -11.672 1 98 107 ASP A CA 1
ATOM 878 C C . ASP A 1 107 ? -10.859 -16.453 -10.539 1 98 107 ASP A C 1
ATOM 880 O O . ASP A 1 107 ? -11.305 -16.172 -9.422 1 98 107 ASP A O 1
ATOM 884 N N . LEU A 1 108 ? -9.539 -16.406 -10.844 1 97 108 LEU A N 1
ATOM 885 C CA . LEU A 1 108 ? -8.516 -16.062 -9.859 1 97 108 LEU A CA 1
ATOM 886 C C . LEU A 1 108 ? -7.531 -15.055 -10.422 1 97 108 LEU A C 1
ATOM 888 O O . LEU A 1 108 ? -7.152 -15.141 -11.594 1 97 108 LEU A O 1
ATOM 892 N N . PRO A 1 109 ? -7.137 -14.094 -9.633 1 94.56 109 PRO A N 1
ATOM 893 C CA . PRO A 1 109 ? -6.145 -13.102 -10.055 1 94.56 109 PRO A CA 1
ATOM 894 C C . PRO A 1 109 ? -4.711 -13.57 -9.828 1 94.56 109 PRO A C 1
ATOM 896 O O . PRO A 1 109 ? -4.039 -13.102 -8.906 1 94.56 109 PRO A O 1
ATOM 899 N N . ASP A 1 110 ? -4.121 -14.344 -10.633 1 94.12 110 ASP A N 1
ATOM 900 C CA . ASP A 1 110 ? -2.717 -14.711 -10.5 1 94.12 110 ASP A CA 1
ATOM 901 C C . ASP A 1 110 ? -1.809 -13.5 -10.695 1 94.12 110 ASP A C 1
ATOM 903 O O . ASP A 1 110 ? -2.234 -12.477 -11.234 1 94.12 110 ASP A O 1
ATOM 907 N N . ILE A 1 111 ? -0.494 -13.602 -10.195 1 97.12 111 ILE A N 1
ATOM 908 C CA . ILE A 1 111 ? 0.337 -12.398 -10.25 1 97.12 111 ILE A CA 1
ATOM 909 C C . ILE A 1 111 ? 1.561 -12.664 -11.133 1 97.12 111 ILE A C 1
ATOM 911 O O . ILE A 1 111 ? 2.525 -11.898 -11.102 1 97.12 111 ILE A O 1
ATOM 915 N N . GLY A 1 112 ? 1.652 -13.836 -11.781 1 98.19 112 GLY A N 1
ATOM 916 C CA . GLY A 1 112 ? 2.645 -14.055 -12.812 1 98.19 112 GLY A CA 1
ATOM 917 C C . GLY A 1 112 ? 3.951 -14.617 -12.281 1 98.19 112 GLY A C 1
ATOM 918 O O . GLY A 1 112 ? 4.977 -14.57 -12.961 1 98.19 112 GLY A O 1
ATOM 919 N N . THR A 1 113 ? 3.945 -15.141 -11.055 1 98.62 113 THR A N 1
ATOM 920 C CA . THR A 1 113 ? 5.156 -15.625 -10.398 1 98.62 113 THR A CA 1
ATOM 921 C C . THR A 1 113 ? 4.996 -17.078 -9.953 1 98.62 113 THR A C 1
ATOM 923 O O . THR A 1 113 ? 3.975 -17.438 -9.367 1 98.62 113 THR A O 1
ATOM 926 N N . ARG A 1 114 ? 5.926 -17.875 -10.141 1 98.38 114 ARG A N 1
ATOM 927 C CA . ARG A 1 114 ? 5.875 -19.312 -9.914 1 98.38 114 ARG A CA 1
ATOM 928 C C . ARG A 1 114 ? 5.48 -19.641 -8.477 1 98.38 114 ARG A C 1
ATOM 930 O O . ARG A 1 114 ? 4.73 -20.578 -8.227 1 98.38 114 ARG A O 1
ATOM 937 N N . VAL A 1 115 ? 5.926 -18.812 -7.598 1 97.38 115 VAL A N 1
ATOM 938 C CA . VAL A 1 115 ? 5.805 -19.125 -6.176 1 97.38 115 VAL A CA 1
ATOM 939 C C . VAL A 1 115 ? 4.422 -18.703 -5.676 1 97.38 115 VAL A C 1
ATOM 941 O O . VAL A 1 115 ? 4.027 -19.062 -4.559 1 97.38 115 VAL A O 1
ATOM 944 N N . TYR A 1 116 ? 3.664 -18 -6.461 1 96.06 116 TYR A N 1
ATOM 945 C CA . TYR A 1 116 ? 2.305 -17.625 -6.094 1 96.06 116 TYR A CA 1
ATOM 946 C C . TYR A 1 116 ? 1.339 -18.781 -6.309 1 96.06 116 TYR A C 1
ATOM 948 O O . TYR A 1 116 ? 1.249 -19.328 -7.414 1 96.06 116 TYR A O 1
ATOM 956 N N . THR A 1 117 ? 0.546 -19.203 -5.355 1 93.75 117 THR A N 1
ATOM 957 C CA . THR A 1 117 ? 0.03 -20.562 -5.25 1 93.75 117 THR A CA 1
ATOM 958 C C . THR A 1 117 ? -1.314 -20.688 -5.961 1 93.75 117 THR A C 1
ATOM 960 O O . THR A 1 117 ? -1.807 -21.797 -6.18 1 93.75 117 THR A O 1
ATOM 963 N N . PHE A 1 118 ? -1.995 -19.609 -6.41 1 95.12 118 PHE A N 1
ATOM 964 C CA . PHE A 1 118 ? -3.314 -19.672 -7.027 1 95.12 118 PHE A CA 1
ATOM 965 C C . PHE A 1 118 ? -3.297 -20.578 -8.25 1 95.12 118 PHE A C 1
ATOM 967 O O . PHE A 1 118 ? -4.25 -21.312 -8.5 1 95.12 118 PHE A O 1
ATOM 974 N N . MET A 1 119 ? -2.242 -20.531 -8.992 1 96.69 119 MET A N 1
ATOM 975 C CA . MET A 1 119 ? -2.158 -21.359 -10.188 1 96.69 119 MET A CA 1
ATOM 976 C C . MET A 1 119 ? -2.131 -22.844 -9.82 1 96.69 119 MET A C 1
ATOM 978 O O . MET A 1 119 ? -2.588 -23.688 -10.594 1 96.69 119 MET A O 1
ATOM 982 N N . TYR A 1 120 ? -1.592 -23.125 -8.672 1 96.06 120 TYR A N 1
ATOM 983 C CA . TYR A 1 120 ? -1.515 -24.531 -8.281 1 96.06 120 TYR A CA 1
ATOM 984 C C . TYR A 1 120 ? -2.848 -25.016 -7.727 1 96.06 120 TYR A C 1
ATOM 986 O O . TYR A 1 120 ? -3.211 -26.188 -7.895 1 96.06 120 TYR A O 1
ATOM 994 N N . THR A 1 121 ? -3.576 -24.109 -7.051 1 95.75 121 THR A N 1
ATOM 995 C CA . THR A 1 121 ? -4.965 -24.422 -6.738 1 95.75 121 THR A CA 1
ATOM 996 C C . THR A 1 121 ? -5.738 -24.766 -8.008 1 95.75 121 THR A C 1
ATOM 998 O O . THR A 1 121 ? -6.473 -25.75 -8.047 1 95.75 121 THR A O 1
ATOM 1001 N N . MET A 1 122 ? -5.555 -24 -9.016 1 97.88 122 MET A N 1
ATOM 1002 C CA . MET A 1 122 ? -6.172 -24.281 -10.312 1 97.88 122 MET A CA 1
ATOM 1003 C C . MET A 1 122 ? -5.711 -25.625 -10.867 1 97.88 122 MET A C 1
ATOM 1005 O O . MET A 1 122 ? -6.523 -26.406 -11.367 1 97.88 122 MET A O 1
ATOM 1009 N N . ALA A 1 123 ? -4.418 -25.938 -10.773 1 97.81 123 ALA A N 1
ATOM 1010 C CA . ALA A 1 123 ? -3.881 -27.203 -11.273 1 97.81 123 ALA A CA 1
ATOM 1011 C C . ALA A 1 123 ? -4.523 -28.391 -10.555 1 97.81 123 ALA A C 1
ATOM 1013 O O . ALA A 1 123 ? -4.863 -29.391 -11.188 1 97.81 123 ALA A O 1
ATOM 1014 N N . TYR A 1 124 ? -4.66 -28.266 -9.273 1 97.31 124 TYR A N 1
ATOM 1015 C CA . TYR A 1 124 ? -5.312 -29.312 -8.5 1 97.31 124 TYR A CA 1
ATOM 1016 C C . TYR A 1 124 ? -6.762 -29.484 -8.938 1 97.31 124 TYR A C 1
ATOM 1018 O O . TYR A 1 124 ? -7.277 -30.609 -8.945 1 97.31 124 TYR A O 1
ATOM 1026 N N . CYS A 1 125 ? -7.43 -28.438 -9.227 1 98.25 125 CYS A N 1
ATOM 1027 C CA . CYS A 1 125 ? -8.789 -28.516 -9.742 1 98.25 125 CYS A CA 1
ATOM 1028 C C . CYS A 1 125 ? -8.82 -29.234 -11.086 1 98.25 125 CYS A C 1
ATOM 1030 O O . CYS A 1 125 ? -9.719 -30.047 -11.344 1 98.25 125 CYS A O 1
ATOM 1032 N N . LEU A 1 126 ? -7.859 -28.953 -11.961 1 98.69 126 LEU A N 1
ATOM 1033 C CA . LEU A 1 126 ? -7.754 -29.656 -13.234 1 98.69 126 LEU A CA 1
ATOM 1034 C C . LEU A 1 126 ? -7.598 -31.156 -13.016 1 98.69 126 LEU A C 1
ATOM 1036 O O . LEU A 1 126 ? -8.281 -31.953 -13.656 1 98.69 126 LEU A O 1
ATOM 1040 N N . GLN A 1 127 ? -6.711 -31.484 -12.133 1 98.44 127 GLN A N 1
ATOM 1041 C CA . GLN A 1 127 ? -6.473 -32.906 -11.836 1 98.44 127 GLN A CA 1
ATOM 1042 C C . GLN A 1 127 ? -7.738 -33.562 -11.32 1 98.44 127 GLN A C 1
ATOM 1044 O O . GLN A 1 127 ? -8.078 -34.688 -11.75 1 98.44 127 GLN A O 1
ATOM 1049 N N . ALA A 1 128 ? -8.406 -32.906 -10.383 1 98.25 128 ALA A N 1
ATOM 1050 C CA . ALA A 1 128 ? -9.648 -33.438 -9.82 1 98.25 128 ALA A CA 1
ATOM 1051 C C . ALA A 1 128 ? -10.711 -33.594 -10.906 1 98.25 128 ALA A C 1
ATOM 1053 O O . ALA A 1 128 ? -11.438 -34.594 -10.93 1 98.25 128 ALA A O 1
ATOM 1054 N N . ALA A 1 129 ? -10.797 -32.656 -11.734 1 98.31 129 ALA A N 1
ATOM 1055 C CA . ALA A 1 129 ? -11.797 -32.688 -12.805 1 98.31 129 ALA A CA 1
ATOM 1056 C C . ALA A 1 129 ? -11.547 -33.875 -13.742 1 98.31 129 ALA A C 1
ATOM 1058 O O . ALA A 1 129 ? -12.492 -34.531 -14.18 1 98.31 129 ALA A O 1
ATOM 1059 N N . ALA A 1 130 ? -10.305 -34.062 -14.102 1 98.44 130 ALA A N 1
ATOM 1060 C CA . ALA A 1 130 ? -9.953 -35.219 -14.945 1 98.44 130 ALA A CA 1
ATOM 1061 C C . ALA A 1 130 ? -10.32 -36.531 -14.266 1 98.44 130 ALA A C 1
ATOM 1063 O O . ALA A 1 130 ? -10.828 -37.438 -14.914 1 98.44 130 ALA A O 1
ATOM 1064 N N . GLN A 1 131 ? -10.062 -36.594 -12.992 1 98.19 131 GLN A N 1
ATOM 1065 C CA . GLN A 1 131 ? -10.305 -37.812 -12.211 1 98.19 131 GLN A CA 1
ATOM 1066 C C . GLN A 1 131 ? -11.797 -38.094 -12.086 1 98.19 131 GLN A C 1
ATOM 1068 O O . GLN A 1 131 ? -12.227 -39.25 -12.156 1 98.19 131 GLN A O 1
ATOM 1073 N N . TYR A 1 132 ? -12.562 -37.031 -11.922 1 97.75 132 TYR A N 1
ATOM 1074 C CA . TYR A 1 132 ? -13.969 -37.219 -11.57 1 97.75 132 TYR A CA 1
ATOM 1075 C C . TYR A 1 132 ? -14.875 -36.938 -12.766 1 97.75 132 TYR A C 1
ATOM 1077 O O . TYR A 1 132 ? -16.094 -36.969 -12.648 1 97.75 132 TYR A O 1
ATOM 1085 N N . GLY A 1 133 ? -14.32 -36.656 -13.883 1 96.81 133 GLY A N 1
ATOM 1086 C CA . GLY A 1 133 ? -15.078 -36.469 -15.102 1 96.81 133 GLY A CA 1
ATOM 1087 C C . GLY A 1 133 ? -15.898 -35.188 -15.086 1 96.81 133 GLY A C 1
ATOM 1088 O O . GLY A 1 133 ? -17.094 -35.188 -15.375 1 96.81 133 GLY A O 1
ATOM 1089 N N . LYS A 1 134 ? -15.328 -34.094 -14.664 1 97.5 134 LYS A N 1
ATOM 1090 C CA . LYS A 1 134 ? -15.984 -32.812 -14.617 1 97.5 134 LYS A CA 1
ATOM 1091 C C . LYS A 1 134 ? -15.352 -31.844 -15.617 1 97.5 134 LYS A C 1
ATOM 1093 O O . LYS A 1 134 ? -14.266 -32.094 -16.141 1 97.5 134 LYS A O 1
ATOM 1098 N N . LYS A 1 135 ? -16.031 -30.781 -15.883 1 97.5 135 LYS A N 1
ATOM 1099 C CA . LYS A 1 135 ? -15.531 -29.734 -16.781 1 97.5 135 LYS A CA 1
ATOM 1100 C C . LYS A 1 135 ? -14.961 -28.562 -16 1 97.5 135 LYS A C 1
ATOM 1102 O O . LYS A 1 135 ? -15.492 -28.188 -14.953 1 97.5 135 LYS A O 1
ATOM 1107 N N . ILE A 1 136 ? -13.852 -27.984 -16.469 1 98.19 136 ILE A N 1
ATOM 1108 C CA . ILE A 1 136 ? -13.266 -26.766 -15.922 1 98.19 136 ILE A CA 1
ATOM 1109 C C . ILE A 1 136 ? -13.375 -25.641 -16.938 1 98.19 136 ILE A C 1
ATOM 1111 O O . ILE A 1 136 ? -13.086 -25.828 -18.125 1 98.19 136 ILE A O 1
ATOM 1115 N N . VAL A 1 137 ? -13.859 -24.5 -16.531 1 97.56 137 VAL A N 1
ATOM 1116 C CA . VAL A 1 137 ? -13.859 -23.297 -17.359 1 97.56 137 VAL A CA 1
ATOM 1117 C C . VAL A 1 137 ? -13.094 -22.172 -16.641 1 97.56 137 VAL A C 1
ATOM 1119 O O . VAL A 1 137 ? -13.477 -21.75 -15.555 1 97.56 137 VAL A O 1
ATOM 1122 N N . ILE A 1 138 ? -12.016 -21.703 -17.266 1 98.44 138 ILE A N 1
ATOM 1123 C CA . ILE A 1 138 ? -11.234 -20.609 -16.703 1 98.44 138 ILE A CA 1
ATOM 1124 C C . ILE A 1 138 ? -11.758 -19.281 -17.234 1 98.44 138 ILE A C 1
ATOM 1126 O O . ILE A 1 138 ? -11.82 -19.062 -18.438 1 98.44 138 ILE A O 1
ATOM 1130 N N . LEU A 1 139 ? -12.234 -18.422 -16.359 1 98.12 139 LEU A N 1
ATOM 1131 C CA . LEU A 1 139 ? -12.5 -17.031 -16.688 1 98.12 139 LEU A CA 1
ATOM 1132 C C . LEU A 1 139 ? -11.227 -16.188 -16.578 1 98.12 139 LEU A C 1
ATOM 1134 O O . LEU A 1 139 ? -10.922 -15.656 -15.508 1 98.12 139 LEU A O 1
ATOM 1138 N N . ASP A 1 140 ? -10.586 -16.062 -17.688 1 98.56 140 ASP A N 1
ATOM 1139 C CA . ASP A 1 140 ? -9.188 -15.648 -17.719 1 98.56 140 ASP A CA 1
ATOM 1140 C C . ASP A 1 140 ? -9.055 -14.172 -17.359 1 98.56 140 ASP A C 1
ATOM 1142 O O . ASP A 1 140 ? -10.008 -13.398 -17.516 1 98.56 140 ASP A O 1
ATOM 1146 N N . ARG A 1 141 ? -8.008 -13.805 -16.828 1 98.5 141 ARG A N 1
ATOM 1147 C CA . ARG A 1 141 ? -7.59 -12.453 -16.484 1 98.5 141 ARG A CA 1
ATOM 1148 C C . ARG A 1 141 ? -6.191 -12.156 -17.031 1 98.5 141 ARG A C 1
ATOM 1150 O O . ARG A 1 141 ? -5.418 -13.078 -17.297 1 98.5 141 ARG A O 1
ATOM 1157 N N . PRO A 1 142 ? -5.859 -10.883 -17.172 1 98.31 142 PRO A N 1
ATOM 1158 C CA . PRO A 1 142 ? -4.5 -10.531 -17.594 1 98.31 142 PRO A CA 1
ATOM 1159 C C . PRO A 1 142 ? -3.438 -11.008 -16.609 1 98.31 142 PRO A C 1
ATOM 1161 O O . PRO A 1 142 ? -3.689 -11.062 -15.398 1 98.31 142 PRO A O 1
ATOM 1164 N N . ASN A 1 143 ? -2.314 -11.484 -17.109 1 98.62 143 ASN A N 1
ATOM 1165 C CA . ASN A 1 143 ? -1.118 -11.516 -16.281 1 98.62 143 ASN A CA 1
ATOM 1166 C C . ASN A 1 143 ? -0.635 -10.109 -15.938 1 98.62 143 ASN A C 1
ATOM 1168 O O . ASN A 1 143 ? -0.307 -9.328 -16.828 1 98.62 143 ASN A O 1
ATOM 1172 N N . PRO A 1 144 ? -0.598 -9.766 -14.672 1 98.38 144 PRO A N 1
ATOM 1173 C CA . PRO A 1 144 ? -0.311 -8.367 -14.336 1 98.38 144 PRO A CA 1
ATOM 1174 C C . PRO A 1 144 ? 1.106 -7.949 -14.719 1 98.38 144 PRO A C 1
ATOM 1176 O O . PRO A 1 144 ? 1.395 -6.754 -14.812 1 98.38 144 PRO A O 1
ATOM 1179 N N . LEU A 1 145 ? 2.027 -8.875 -14.938 1 98.31 145 LEU A N 1
ATOM 1180 C CA . LEU A 1 145 ? 3.416 -8.586 -15.281 1 98.31 145 LEU A CA 1
ATOM 1181 C C . LEU A 1 145 ? 3.615 -8.586 -16.797 1 98.31 145 LEU A C 1
ATOM 1183 O O . LEU A 1 145 ? 4.734 -8.414 -17.266 1 98.31 145 LEU A O 1
ATOM 1187 N N . GLY A 1 146 ? 2.576 -8.805 -17.516 1 97.56 146 GLY A N 1
ATOM 1188 C CA . GLY A 1 146 ? 2.697 -8.969 -18.953 1 97.56 146 GLY A CA 1
ATOM 1189 C C . GLY A 1 146 ? 2.979 -10.398 -19.359 1 97.56 146 GLY A C 1
ATOM 1190 O O . GLY A 1 146 ? 2.896 -11.312 -18.547 1 97.56 146 GLY A O 1
ATOM 1191 N N . GLY A 1 147 ? 3.225 -10.586 -20.656 1 97.69 147 GLY A N 1
ATOM 1192 C CA . GLY A 1 147 ? 3.428 -11.93 -21.172 1 97.69 147 GLY A CA 1
ATOM 1193 C C . GLY A 1 147 ? 4.691 -12.078 -22 1 97.69 147 GLY A C 1
ATOM 1194 O O . GLY A 1 147 ? 4.973 -13.156 -22.531 1 97.69 147 GLY A O 1
ATOM 1195 N N . GLU A 1 148 ? 5.477 -10.977 -22.047 1 97.38 148 GLU A N 1
ATOM 1196 C CA . GLU A 1 148 ? 6.648 -11.008 -22.922 1 97.38 148 GLU A CA 1
ATOM 1197 C C . GLU A 1 148 ? 7.891 -11.469 -22.172 1 97.38 148 GLU A C 1
ATOM 1199 O O . GLU A 1 148 ? 8.633 -12.328 -22.656 1 97.38 148 GLU A O 1
ATOM 1204 N N . GLN A 1 149 ? 8.086 -10.898 -21 1 97.38 149 GLN A N 1
ATOM 1205 C CA . GLN A 1 149 ? 9.297 -11.18 -20.25 1 97.38 149 GLN A CA 1
ATOM 1206 C C . GLN A 1 149 ? 9.148 -12.453 -19.422 1 97.38 149 GLN A C 1
ATOM 1208 O O . GLN A 1 149 ? 8.078 -12.703 -18.844 1 97.38 149 GLN A O 1
ATOM 1213 N N . ILE A 1 150 ? 10.102 -13.266 -19.422 1 98.5 150 ILE A N 1
ATOM 1214 C CA . ILE A 1 150 ? 10.234 -14.414 -18.531 1 98.5 150 ILE A CA 1
ATOM 1215 C C . ILE A 1 150 ? 11.555 -14.32 -17.766 1 98.5 150 ILE A C 1
ATOM 1217 O O . ILE A 1 150 ? 12.547 -13.805 -18.297 1 98.5 150 ILE A O 1
ATOM 1221 N N . GLU A 1 151 ? 11.539 -14.672 -16.531 1 98.25 151 GLU A N 1
ATOM 1222 C CA . GLU A 1 151 ? 12.703 -14.539 -15.672 1 98.25 151 GLU A CA 1
ATOM 1223 C C . GLU A 1 151 ? 12.922 -15.797 -14.836 1 98.25 151 GLU A C 1
ATOM 1225 O O . GLU A 1 151 ? 11.961 -16.375 -14.32 1 98.25 151 GLU A O 1
ATOM 1230 N N . GLY A 1 152 ? 14.227 -16.25 -14.742 1 98.56 152 GLY A N 1
ATOM 1231 C CA . GLY A 1 152 ? 14.594 -17.203 -13.711 1 98.56 152 GLY A CA 1
ATOM 1232 C C . GLY A 1 152 ? 14.805 -18.609 -14.242 1 98.56 152 GLY A C 1
ATOM 1233 O O . GLY A 1 152 ? 14.406 -18.906 -15.367 1 98.56 152 GLY A O 1
ATOM 1234 N N . ASN A 1 153 ? 15.422 -19.453 -13.445 1 98.75 153 ASN A N 1
ATOM 1235 C CA . ASN A 1 153 ? 15.625 -20.875 -13.727 1 98.75 153 ASN A CA 1
ATOM 1236 C C . ASN A 1 153 ? 14.328 -21.672 -13.609 1 98.75 153 ASN A C 1
ATOM 1238 O O . ASN A 1 153 ? 13.375 -21.203 -12.977 1 98.75 153 ASN A O 1
ATOM 1242 N N . LEU A 1 154 ? 14.281 -22.797 -14.234 1 98.56 154 LEU A N 1
ATOM 1243 C CA . LEU A 1 154 ? 13.125 -23.672 -14.094 1 98.56 154 LEU A CA 1
ATOM 1244 C C . LEU A 1 154 ? 13.203 -24.469 -12.797 1 98.56 154 LEU A C 1
ATOM 1246 O O . LEU A 1 154 ? 14.297 -24.812 -12.336 1 98.56 154 LEU A O 1
ATOM 1250 N N . LEU A 1 155 ? 12.094 -24.75 -12.25 1 98.5 155 LEU A N 1
ATOM 1251 C CA . LEU A 1 155 ? 11.992 -25.547 -11.047 1 98.5 155 LEU A CA 1
ATOM 1252 C C . LEU A 1 155 ? 12.531 -26.953 -11.281 1 98.5 155 LEU A C 1
ATOM 1254 O O . LEU A 1 155 ? 12.18 -27.609 -12.273 1 98.5 155 LEU A O 1
ATOM 1258 N N . ARG A 1 156 ? 13.438 -27.391 -10.414 1 98.31 156 ARG A N 1
ATOM 1259 C CA . ARG A 1 156 ? 13.961 -28.766 -10.453 1 98.31 156 ARG A CA 1
ATOM 1260 C C . ARG A 1 156 ? 13.023 -29.719 -9.734 1 98.31 156 ARG A C 1
ATOM 1262 O O . ARG A 1 156 ? 12.32 -29.344 -8.797 1 98.31 156 ARG A O 1
ATOM 1269 N N . ASP A 1 157 ? 13.133 -30.953 -10.055 1 97.19 157 ASP A N 1
ATOM 1270 C CA . ASP A 1 157 ? 12.211 -31.969 -9.555 1 97.19 157 ASP A CA 1
ATOM 1271 C C . ASP A 1 157 ? 12.344 -32.156 -8.047 1 97.19 157 ASP A C 1
ATOM 1273 O O . ASP A 1 157 ? 11.352 -32.375 -7.352 1 97.19 157 ASP A O 1
ATOM 1277 N N . ASP A 1 158 ? 13.469 -32.062 -7.562 1 96.75 158 ASP A N 1
ATOM 1278 C CA . ASP A 1 158 ? 13.695 -32.312 -6.141 1 96.75 158 ASP A CA 1
ATOM 1279 C C . ASP A 1 158 ? 13.297 -31.109 -5.309 1 96.75 158 ASP A C 1
ATOM 1281 O O . ASP A 1 158 ? 13.352 -31.141 -4.078 1 96.75 158 ASP A O 1
ATOM 1285 N N . CYS A 1 159 ? 12.844 -30 -5.965 1 97.75 159 CYS A N 1
ATOM 1286 C CA . CYS A 1 159 ? 12.406 -28.797 -5.262 1 97.75 159 CYS A CA 1
ATOM 1287 C C . CYS A 1 159 ? 10.906 -28.594 -5.398 1 97.75 159 CYS A C 1
ATOM 1289 O O . CYS A 1 159 ? 10.383 -27.516 -5.102 1 97.75 159 CYS A O 1
ATOM 1291 N N . ARG A 1 160 ? 10.203 -29.547 -5.895 1 96.19 160 ARG A N 1
ATOM 1292 C CA . ARG A 1 160 ? 8.758 -29.422 -6.086 1 96.19 160 ARG A CA 1
ATOM 1293 C C . ARG A 1 160 ? 8.039 -29.328 -4.75 1 96.19 160 ARG A C 1
ATOM 1295 O O . ARG A 1 160 ? 8.453 -29.953 -3.77 1 96.19 160 ARG A O 1
ATOM 1302 N N . SER A 1 161 ? 7.074 -28.562 -4.668 1 93.81 161 SER A N 1
ATOM 1303 C CA . SER A 1 161 ? 6.191 -28.312 -3.535 1 93.81 161 SER A CA 1
ATOM 1304 C C . SER A 1 161 ? 4.938 -27.562 -3.969 1 93.81 161 SER A C 1
ATOM 1306 O O . SER A 1 161 ? 4.652 -27.453 -5.164 1 93.81 161 SER A O 1
ATOM 1308 N N . PHE A 1 162 ? 4.152 -27.094 -3.051 1 90.56 162 PHE A N 1
ATOM 1309 C CA . PHE A 1 162 ? 2.947 -26.328 -3.361 1 90.56 162 PHE A CA 1
ATOM 1310 C C . PHE A 1 162 ? 3.301 -24.938 -3.871 1 90.56 162 PHE A C 1
ATOM 1312 O O . PHE A 1 162 ? 2.461 -24.266 -4.469 1 90.56 162 PHE A O 1
ATOM 1319 N N . VAL A 1 163 ? 4.547 -24.5 -3.709 1 92.75 163 VAL A N 1
ATOM 1320 C CA . VAL A 1 163 ? 4.949 -23.203 -4.242 1 92.75 163 VAL A CA 1
ATOM 1321 C C . VAL A 1 163 ? 5.707 -23.391 -5.555 1 92.75 163 VAL A C 1
ATOM 1323 O O . VAL A 1 163 ? 6.324 -22.453 -6.066 1 92.75 163 VAL A O 1
ATOM 1326 N N . GLY A 1 164 ? 5.66 -24.625 -6.031 1 96.06 164 GLY A N 1
ATOM 1327 C CA . GLY A 1 164 ? 6.266 -25 -7.293 1 96.06 164 GLY A CA 1
ATOM 1328 C C . GLY A 1 164 ? 6 -26.453 -7.664 1 96.06 164 GLY A C 1
ATOM 1329 O O . GLY A 1 164 ? 6.781 -27.344 -7.316 1 96.06 164 GLY A O 1
ATOM 1330 N N . MET A 1 165 ? 4.941 -26.656 -8.445 1 95.5 165 MET A N 1
ATOM 1331 C CA . MET A 1 165 ? 4.555 -28.031 -8.789 1 95.5 165 MET A CA 1
ATOM 1332 C C . MET A 1 165 ? 5.125 -28.422 -10.148 1 95.5 165 MET A C 1
ATOM 1334 O O . MET A 1 165 ? 5.383 -29.609 -10.391 1 95.5 165 MET A O 1
ATOM 1338 N N . TYR A 1 166 ? 5.258 -27.469 -10.969 1 97.19 166 TYR A N 1
ATOM 1339 C CA . TYR A 1 166 ? 5.664 -27.734 -12.344 1 97.19 166 TYR A CA 1
ATOM 1340 C C . TYR A 1 166 ? 6.91 -26.938 -12.703 1 97.19 166 TYR A C 1
ATOM 1342 O O . TYR A 1 166 ? 7.238 -25.953 -12.039 1 97.19 166 TYR A O 1
ATOM 1350 N N . ALA A 1 167 ? 7.621 -27.328 -13.711 1 97.81 167 ALA A N 1
ATOM 1351 C CA . ALA A 1 167 ? 8.898 -26.734 -14.102 1 97.81 167 ALA A CA 1
ATOM 1352 C C . ALA A 1 167 ? 8.68 -25.391 -14.812 1 97.81 167 ALA A C 1
ATOM 1354 O O . ALA A 1 167 ? 8.938 -25.281 -16.016 1 97.81 167 ALA A O 1
ATOM 1355 N N . LEU A 1 168 ? 8.352 -24.422 -14.094 1 98.56 168 LEU A N 1
ATOM 1356 C CA . LEU A 1 168 ? 8.18 -23.047 -14.57 1 98.56 168 LEU A CA 1
ATOM 1357 C C . LEU A 1 168 ? 9.344 -22.172 -14.117 1 98.56 168 LEU A C 1
ATOM 1359 O O . LEU A 1 168 ? 9.969 -22.438 -13.086 1 98.56 168 LEU A O 1
ATOM 1363 N N . PRO A 1 169 ? 9.727 -21.188 -14.984 1 98.81 169 PRO A N 1
ATOM 1364 C CA . PRO A 1 169 ? 10.594 -20.141 -14.445 1 98.81 169 PRO A CA 1
ATOM 1365 C C . PRO A 1 169 ? 9.891 -19.25 -13.438 1 98.81 169 PRO A C 1
ATOM 1367 O O . PRO A 1 169 ? 8.672 -19.359 -13.25 1 98.81 169 PRO A O 1
ATOM 1370 N N . MET A 1 170 ? 10.602 -18.422 -12.742 1 98.75 170 MET A N 1
ATOM 1371 C CA . MET A 1 170 ? 10.047 -17.578 -11.688 1 98.75 170 MET A CA 1
ATOM 1372 C C . MET A 1 170 ? 8.969 -16.656 -12.242 1 98.75 170 MET A C 1
ATOM 1374 O O . MET A 1 170 ? 7.867 -16.578 -11.695 1 98.75 170 MET A O 1
ATOM 1378 N N . ARG A 1 171 ? 9.305 -15.836 -13.195 1 98.69 171 ARG A N 1
ATOM 1379 C CA . ARG A 1 171 ? 8.328 -15.102 -14 1 98.69 171 ARG A CA 1
ATOM 1380 C C . ARG A 1 171 ? 7.973 -15.875 -15.266 1 98.69 171 ARG A C 1
ATOM 1382 O O . ARG A 1 171 ? 8.789 -15.984 -16.188 1 98.69 171 ARG A O 1
ATOM 1389 N N . HIS A 1 172 ? 6.75 -16.406 -15.336 1 98.69 172 HIS A N 1
ATOM 1390 C CA . HIS A 1 172 ? 6.457 -17.422 -16.344 1 98.69 172 HIS A CA 1
ATOM 1391 C C . HIS A 1 172 ? 5.84 -16.812 -17.594 1 98.69 172 HIS A C 1
ATOM 1393 O O . HIS A 1 172 ? 5.848 -17.422 -18.656 1 98.69 172 HIS A O 1
ATOM 1399 N N . GLY A 1 173 ? 5.133 -15.641 -17.484 1 98.62 173 GLY A N 1
ATOM 1400 C CA . GLY A 1 173 ? 4.707 -14.875 -18.656 1 98.62 173 GLY A CA 1
ATOM 1401 C C . GLY A 1 173 ? 3.406 -15.375 -19.25 1 98.62 173 GLY A C 1
ATOM 1402 O O . GLY A 1 173 ? 3.086 -15.062 -20.406 1 98.62 173 GLY A O 1
ATOM 1403 N N . LEU A 1 174 ? 2.656 -16.203 -18.516 1 98.81 174 LEU A N 1
ATOM 1404 C CA . LEU A 1 174 ? 1.389 -16.734 -19 1 98.81 174 LEU A CA 1
ATOM 1405 C C . LEU A 1 174 ? 0.231 -16.266 -18.125 1 98.81 174 LEU A C 1
ATOM 1407 O O . LEU A 1 174 ? 0.417 -15.984 -16.938 1 98.81 174 LEU A O 1
ATOM 1411 N N . THR A 1 175 ? -0.963 -16.094 -18.734 1 98.69 175 THR A N 1
ATOM 1412 C CA . THR A 1 175 ? -2.172 -15.922 -17.938 1 98.69 175 THR A CA 1
ATOM 1413 C C . THR A 1 175 ? -2.576 -17.234 -17.281 1 98.69 175 THR A C 1
ATOM 1415 O O . THR A 1 175 ? -2.049 -18.297 -17.625 1 98.69 175 THR A O 1
ATOM 1418 N N . LEU A 1 176 ? -3.496 -17.156 -16.344 1 98.62 176 LEU A N 1
ATOM 1419 C CA . LEU A 1 176 ? -3.975 -18.375 -15.695 1 98.62 176 LEU A CA 1
ATOM 1420 C C . LEU A 1 176 ? -4.594 -19.328 -16.703 1 98.62 176 LEU A C 1
ATOM 1422 O O . LEU A 1 176 ? -4.426 -20.547 -16.594 1 98.62 176 LEU A O 1
ATOM 1426 N N . GLY A 1 177 ? -5.355 -18.812 -17.656 1 98.81 177 GLY A N 1
ATOM 1427 C CA . GLY A 1 177 ? -5.906 -19.641 -18.734 1 98.81 177 GLY A CA 1
ATOM 1428 C C . GLY A 1 177 ? -4.84 -20.328 -19.562 1 98.81 177 GLY A C 1
ATOM 1429 O O . GLY A 1 177 ? -4.941 -21.531 -19.828 1 98.81 177 GLY A O 1
ATOM 1430 N N . GLU A 1 178 ? -3.846 -19.594 -19.953 1 98.88 178 GLU A N 1
ATOM 1431 C CA . GLU A 1 178 ? -2.744 -20.172 -20.719 1 98.88 178 GLU A CA 1
ATOM 1432 C C . GLU A 1 178 ? -1.991 -21.203 -19.891 1 98.88 178 GLU A C 1
ATOM 1434 O O . GLU A 1 178 ? -1.58 -22.25 -20.406 1 98.88 178 GLU A O 1
ATOM 1439 N N . LEU A 1 179 ? -1.806 -20.891 -18.625 1 98.81 179 LEU A N 1
ATOM 1440 C CA . LEU A 1 179 ? -1.178 -21.859 -17.734 1 98.81 179 LEU A CA 1
ATOM 1441 C C . LEU A 1 179 ? -2.004 -23.141 -17.641 1 98.81 179 LEU A C 1
ATOM 1443 O O . LEU A 1 179 ? -1.448 -24.25 -17.609 1 98.81 179 LEU A O 1
ATOM 1447 N N . ALA A 1 180 ? -3.324 -22.969 -17.547 1 98.81 180 ALA A N 1
ATOM 1448 C CA . ALA A 1 180 ? -4.203 -24.141 -17.484 1 98.81 180 ALA A CA 1
ATOM 1449 C C . ALA A 1 180 ? -4.031 -25.031 -18.719 1 98.81 180 ALA A C 1
ATOM 1451 O O . ALA A 1 180 ? -3.914 -26.25 -18.594 1 98.81 180 ALA A O 1
ATOM 1452 N N . LEU A 1 181 ? -4.043 -24.422 -19.875 1 98.88 181 LEU A N 1
ATOM 1453 C CA . LEU A 1 181 ? -3.822 -25.156 -21.109 1 98.88 181 LEU A CA 1
ATOM 1454 C C . LEU A 1 181 ? -2.457 -25.828 -21.094 1 98.88 181 LEU A C 1
ATOM 1456 O O . LEU A 1 181 ? -2.338 -27.016 -21.453 1 98.88 181 LEU A O 1
ATOM 1460 N N . PHE A 1 182 ? -1.45 -25.094 -20.703 1 98.75 182 PHE A N 1
ATOM 1461 C CA . PHE A 1 182 ? -0.08 -25.578 -20.625 1 98.75 182 PHE A CA 1
ATOM 1462 C C . PHE A 1 182 ? 0.014 -26.797 -19.719 1 98.75 182 PHE A C 1
ATOM 1464 O O . PHE A 1 182 ? 0.524 -27.844 -20.125 1 98.75 182 PHE A O 1
ATOM 1471 N N . PHE A 1 183 ? -0.489 -26.688 -18.484 1 98.56 183 PHE A N 1
ATOM 1472 C CA . PHE A 1 183 ? -0.456 -27.781 -17.531 1 98.56 183 PHE A CA 1
ATOM 1473 C C . PHE A 1 183 ? -1.243 -28.984 -18.047 1 98.56 183 PHE A C 1
ATOM 1475 O O . PHE A 1 183 ? -0.785 -30.125 -17.953 1 98.56 183 PHE A O 1
ATOM 1482 N N . ASN A 1 184 ? -2.4 -28.734 -18.547 1 98.75 184 ASN A N 1
ATOM 1483 C CA . ASN A 1 184 ? -3.316 -29.781 -18.984 1 98.75 184 ASN A CA 1
ATOM 1484 C C . ASN A 1 184 ? -2.695 -30.656 -20.078 1 98.75 184 ASN A C 1
ATOM 1486 O O . ASN A 1 184 ? -2.889 -31.859 -20.094 1 98.75 184 ASN A O 1
ATOM 1490 N N . LYS A 1 185 ? -1.927 -30.062 -20.953 1 98 185 LYS A N 1
ATOM 1491 C CA . LYS A 1 185 ? -1.36 -30.766 -22.094 1 98 185 LYS A CA 1
ATOM 1492 C C . LYS A 1 185 ? 0.047 -31.266 -21.781 1 98 185 LYS A C 1
ATOM 1494 O O . LYS A 1 185 ? 0.328 -32.469 -21.922 1 98 185 LYS A O 1
ATOM 1499 N N . GLU A 1 186 ? 0.925 -30.406 -21.359 1 97.44 186 GLU A N 1
ATOM 1500 C CA . GLU A 1 186 ? 2.334 -30.734 -21.172 1 97.44 186 GLU A CA 1
ATOM 1501 C C . GLU A 1 186 ? 2.52 -31.766 -20.062 1 97.44 186 GLU A C 1
ATOM 1503 O O . GLU A 1 186 ? 3.48 -32.531 -20.078 1 97.44 186 GLU A O 1
ATOM 1508 N N . TYR A 1 187 ? 1.636 -31.75 -19.156 1 97.19 187 TYR A N 1
ATOM 1509 C CA . TYR A 1 187 ? 1.776 -32.688 -18.031 1 97.19 187 TYR A CA 1
ATOM 1510 C C . TYR A 1 187 ? 0.679 -33.75 -18.062 1 97.19 187 TYR A C 1
ATOM 1512 O O . TYR A 1 187 ? 0.437 -34.438 -17.062 1 97.19 187 TYR A O 1
ATOM 1520 N N . ALA A 1 188 ? -0.07 -33.844 -19.062 1 97.88 188 ALA A N 1
ATOM 1521 C CA . ALA A 1 188 ? -1.021 -34.906 -19.391 1 97.88 188 ALA A CA 1
ATOM 1522 C C . ALA A 1 188 ? -2.084 -35.031 -18.312 1 97.88 188 ALA A C 1
ATOM 1524 O O . ALA A 1 188 ? -2.389 -36.156 -17.875 1 97.88 188 ALA A O 1
ATOM 1525 N N . ILE A 1 189 ? -2.543 -33.906 -17.812 1 98.06 189 ILE A N 1
ATOM 1526 C CA . ILE A 1 189 ? -3.609 -33.969 -16.828 1 98.06 189 ILE A CA 1
ATOM 1527 C C . ILE A 1 189 ? -4.887 -34.5 -17.469 1 98.06 189 ILE A C 1
ATOM 1529 O O . ILE A 1 189 ? -5.559 -35.375 -16.891 1 98.06 189 ILE A O 1
ATOM 1533 N N . GLY A 1 190 ? -5.195 -33.938 -18.656 1 98.19 190 GLY A N 1
ATOM 1534 C CA . GLY A 1 190 ? -6.273 -34.469 -19.453 1 98.19 190 GLY A CA 1
ATOM 1535 C C . GLY A 1 190 ? -7.652 -34.062 -18.984 1 98.19 190 GLY A C 1
ATOM 1536 O O . GLY A 1 190 ? -8.625 -34.781 -19.156 1 98.19 190 GLY A O 1
ATOM 1537 N N . ALA A 1 191 ? -7.832 -32.969 -18.375 1 98.38 191 ALA A N 1
ATOM 1538 C CA . ALA A 1 191 ? -9.133 -32.438 -17.953 1 98.38 191 ALA A CA 1
ATOM 1539 C C . ALA A 1 191 ? -9.914 -31.891 -19.141 1 98.38 191 ALA A C 1
ATOM 1541 O O . ALA A 1 191 ? -9.32 -31.453 -20.125 1 98.38 191 ALA A O 1
ATOM 1542 N N . ASP A 1 192 ? -11.281 -32 -19.109 1 98.12 192 ASP A N 1
ATOM 1543 C CA . ASP A 1 192 ? -12.133 -31.219 -20 1 98.12 192 ASP A CA 1
ATOM 1544 C C . ASP A 1 192 ? -12.062 -29.734 -19.672 1 98.12 192 ASP A C 1
ATOM 1546 O O . ASP A 1 192 ? -12.68 -29.281 -18.703 1 98.12 192 ASP A O 1
ATOM 1550 N N . LEU A 1 193 ? -11.273 -29 -20.438 1 98.31 193 LEU A N 1
ATOM 1551 C CA . LEU A 1 193 ? -10.883 -27.625 -20.094 1 98.31 193 LEU A CA 1
ATOM 1552 C C . LEU A 1 193 ? -11.305 -26.656 -21.203 1 98.31 193 LEU A C 1
ATOM 1554 O O . LEU A 1 193 ? -11.125 -26.938 -22.391 1 98.31 193 LEU A O 1
ATOM 1558 N N . GLU A 1 194 ? -11.906 -25.609 -20.828 1 97.19 194 GLU A N 1
ATOM 1559 C CA . GLU A 1 194 ? -12.203 -24.469 -21.688 1 97.19 194 GLU A CA 1
ATOM 1560 C C . GLU A 1 194 ? -11.734 -23.156 -21.062 1 97.19 194 GLU A C 1
ATOM 1562 O O . GLU A 1 194 ? -11.758 -23.016 -19.844 1 97.19 194 GLU A O 1
ATOM 1567 N N . VAL A 1 195 ? -11.266 -22.172 -21.875 1 97.88 195 VAL A N 1
ATOM 1568 C CA . VAL A 1 195 ? -10.852 -20.859 -21.391 1 97.88 195 VAL A CA 1
ATOM 1569 C C . VAL A 1 195 ? -11.703 -19.781 -22.047 1 97.88 195 VAL A C 1
ATOM 1571 O O . VAL A 1 195 ? -11.844 -19.734 -23.266 1 97.88 195 VAL A O 1
ATOM 1574 N N . VAL A 1 196 ? -12.383 -19.016 -21.219 1 97.12 196 VAL A N 1
ATOM 1575 C CA . VAL A 1 196 ? -12.977 -17.781 -21.688 1 97.12 196 VAL A CA 1
ATOM 1576 C C . VAL A 1 196 ? -11.922 -16.672 -21.688 1 97.12 196 VAL A C 1
ATOM 1578 O O . VAL A 1 196 ? -11.586 -16.125 -20.625 1 97.12 196 VAL A O 1
ATOM 1581 N N . ALA A 1 197 ? -11.453 -16.312 -22.812 1 97.94 197 ALA A N 1
ATOM 1582 C CA . ALA A 1 197 ? -10.289 -15.438 -22.984 1 97.94 197 ALA A CA 1
ATOM 1583 C C . ALA A 1 197 ? -10.641 -13.992 -22.656 1 97.94 197 ALA A C 1
ATOM 1585 O O . ALA A 1 197 ? -11.789 -13.57 -22.828 1 97.94 197 ALA A O 1
ATOM 1586 N N . VAL A 1 198 ? -9.656 -13.266 -22.188 1 98.38 198 VAL A N 1
ATOM 1587 C CA . VAL A 1 198 ? -9.75 -11.82 -22.031 1 98.38 198 VAL A CA 1
ATOM 1588 C C . VAL A 1 198 ? -9.852 -11.156 -23.406 1 98.38 198 VAL A C 1
ATOM 1590 O O . VAL A 1 198 ? -9.172 -11.57 -24.359 1 98.38 198 VAL A O 1
ATOM 1593 N N . GLN A 1 199 ? -10.695 -10.258 -23.516 1 98.12 199 GLN A N 1
ATOM 1594 C CA . GLN A 1 199 ? -10.742 -9.438 -24.719 1 98.12 199 GLN A CA 1
ATOM 1595 C C . GLN A 1 199 ? -9.938 -8.156 -24.547 1 98.12 199 GLN A C 1
ATOM 1597 O O . GLN A 1 199 ? -10.039 -7.48 -23.531 1 98.12 199 GLN A O 1
ATOM 1602 N N . GLY A 1 200 ? -9.031 -7.867 -25.484 1 97.88 200 GLY A N 1
ATOM 1603 C CA . GLY A 1 200 ? -8.359 -6.582 -25.516 1 97.88 200 GLY A CA 1
ATOM 1604 C C . GLY A 1 200 ? -7.023 -6.586 -24.797 1 97.88 200 GLY A C 1
ATOM 1605 O O . GLY A 1 200 ? -6.336 -5.566 -24.75 1 97.88 200 GLY A O 1
ATOM 1606 N N . TRP A 1 201 ? -6.586 -7.664 -24.219 1 98.19 201 TRP A N 1
ATOM 1607 C CA . TRP A 1 201 ? -5.277 -7.742 -23.578 1 98.19 201 TRP A CA 1
ATOM 1608 C C . TRP A 1 201 ? -4.211 -8.188 -24.562 1 98.19 201 TRP A C 1
ATOM 1610 O O . TRP A 1 201 ? -4.445 -9.078 -25.391 1 98.19 201 TRP A O 1
ATOM 1620 N N . ARG A 1 202 ? -3.061 -7.598 -24.531 1 98.25 202 ARG A N 1
ATOM 1621 C CA . ARG A 1 202 ? -1.876 -7.98 -25.297 1 98.25 202 ARG A CA 1
ATOM 1622 C C . ARG A 1 202 ? -0.718 -8.328 -24.375 1 98.25 202 ARG A C 1
ATOM 1624 O O . ARG A 1 202 ? -0.652 -7.844 -23.234 1 98.25 202 ARG A O 1
ATOM 1631 N N . ARG A 1 203 ? 0.151 -9.039 -24.875 1 97.62 203 ARG A N 1
ATOM 1632 C CA . ARG A 1 203 ? 1.211 -9.602 -24.047 1 97.62 203 ARG A CA 1
ATOM 1633 C C . ARG A 1 203 ? 2.172 -8.516 -23.578 1 97.62 203 ARG A C 1
ATOM 1635 O O . ARG A 1 203 ? 2.896 -8.703 -22.594 1 97.62 203 ARG A O 1
ATOM 1642 N N . ASP A 1 204 ? 2.223 -7.387 -24.234 1 97.62 204 ASP A N 1
ATOM 1643 C CA . ASP A 1 204 ? 3.133 -6.312 -23.844 1 97.62 204 ASP A CA 1
ATOM 1644 C C . ASP A 1 204 ? 2.486 -5.387 -22.812 1 97.62 204 ASP A C 1
ATOM 1646 O O . ASP A 1 204 ? 3.111 -4.43 -22.359 1 97.62 204 ASP A O 1
ATOM 1650 N N . MET A 1 205 ? 1.215 -5.645 -22.469 1 97.62 205 MET A N 1
ATOM 1651 C CA . MET A 1 205 ? 0.487 -4.812 -21.516 1 97.62 205 MET A CA 1
ATOM 1652 C C . MET A 1 205 ? 0.737 -5.277 -20.078 1 97.62 205 MET A C 1
ATOM 1654 O O . MET A 1 205 ? 0.614 -6.469 -19.781 1 97.62 205 MET A O 1
ATOM 1658 N N . TYR A 1 206 ? 1.153 -4.363 -19.219 1 97.69 206 TYR A N 1
ATOM 1659 C CA . TYR A 1 206 ? 1.02 -4.586 -17.781 1 97.69 206 TYR A CA 1
ATOM 1660 C C . TYR A 1 206 ? -0.406 -4.309 -17.312 1 97.69 206 TYR A C 1
ATOM 1662 O O . TYR A 1 206 ? -1.212 -3.754 -18.062 1 97.69 206 TYR A O 1
ATOM 1670 N N . PHE A 1 207 ? -0.673 -4.715 -16.109 1 97.94 207 PHE A N 1
ATOM 1671 C CA . PHE A 1 207 ? -2.025 -4.527 -15.602 1 97.94 207 PHE A CA 1
ATOM 1672 C C . PHE A 1 207 ? -2.402 -3.051 -15.586 1 97.94 207 PHE A C 1
ATOM 1674 O O . PHE A 1 207 ? -3.576 -2.703 -15.727 1 97.94 207 PHE A O 1
ATOM 1681 N N . SER A 1 208 ? -1.427 -2.154 -15.398 1 96.31 208 SER A N 1
ATOM 1682 C CA . SER A 1 208 ? -1.665 -0.715 -15.375 1 96.31 208 SER A CA 1
ATOM 1683 C C . SER A 1 208 ? -2.246 -0.231 -16.703 1 96.31 208 SER A C 1
ATOM 1685 O O . SER A 1 208 ? -2.832 0.852 -16.766 1 96.31 208 SER A O 1
ATOM 1687 N N . ASP A 1 209 ? -2.053 -0.982 -17.734 1 97.12 209 ASP A N 1
ATOM 1688 C CA . ASP A 1 209 ? -2.561 -0.628 -19.047 1 97.12 209 ASP A CA 1
ATOM 1689 C C . ASP A 1 209 ? -3.986 -1.137 -19.25 1 97.12 209 ASP A C 1
ATOM 1691 O O . ASP A 1 209 ? -4.621 -0.846 -20.266 1 97.12 209 ASP A O 1
ATOM 1695 N N . CYS A 1 210 ? -4.508 -1.953 -18.297 1 97.44 210 CYS A N 1
ATOM 1696 C CA . CYS A 1 210 ? -5.855 -2.512 -18.359 1 97.44 210 CYS A CA 1
ATOM 1697 C C . CYS A 1 210 ? -6.859 -1.603 -17.656 1 97.44 210 CYS A C 1
ATOM 1699 O O . CYS A 1 210 ? -6.594 -1.099 -16.578 1 97.44 210 CYS A O 1
ATOM 1701 N N . PRO A 1 211 ? -7.938 -1.266 -18.391 1 96.38 211 PRO A N 1
ATOM 1702 C CA . PRO A 1 211 ? -8.977 -0.478 -17.734 1 96.38 211 PRO A CA 1
ATOM 1703 C C . PRO A 1 211 ? -9.766 -1.288 -16.703 1 96.38 211 PRO A C 1
ATOM 1705 O O . PRO A 1 211 ? -10.977 -1.441 -16.828 1 96.38 211 PRO A O 1
ATOM 1708 N N . HIS A 1 212 ? -9.156 -1.854 -15.781 1 96.62 212 HIS A N 1
ATOM 1709 C CA . HIS A 1 212 ? -9.648 -2.666 -14.672 1 96.62 212 HIS A CA 1
ATOM 1710 C C . HIS A 1 212 ? -8.922 -2.332 -13.375 1 96.62 212 HIS A C 1
ATOM 1712 O O . HIS A 1 212 ? -7.711 -2.094 -13.383 1 96.62 212 HIS A O 1
ATOM 1718 N N . PRO A 1 213 ? -9.625 -2.174 -12.312 1 95.56 213 PRO A N 1
ATOM 1719 C CA . PRO A 1 213 ? -8.969 -1.786 -11.062 1 95.56 213 PRO A CA 1
ATOM 1720 C C . PRO A 1 213 ? -8.094 -2.898 -10.492 1 95.56 213 PRO A C 1
ATOM 1722 O O . PRO A 1 213 ? -8.445 -4.078 -10.578 1 95.56 213 PRO A O 1
ATOM 1725 N N . TRP A 1 214 ? -6.945 -2.48 -9.977 1 96.75 214 TRP A N 1
ATOM 1726 C CA . TRP A 1 214 ? -6.156 -3.428 -9.195 1 96.75 214 TRP A CA 1
ATOM 1727 C C . TRP A 1 214 ? -6.781 -3.658 -7.82 1 96.75 214 TRP A C 1
ATOM 1729 O O . TRP A 1 214 ? -6.934 -2.721 -7.035 1 96.75 214 TRP A O 1
ATOM 1739 N N . LEU A 1 215 ? -7.234 -4.793 -7.586 1 96.88 215 LEU A N 1
ATOM 1740 C CA . LEU A 1 215 ? -7.703 -5.238 -6.277 1 96.88 215 LEU A CA 1
ATOM 1741 C C . LEU A 1 215 ? -6.773 -6.297 -5.695 1 96.88 215 LEU A C 1
ATOM 1743 O O . LEU A 1 215 ? -6.375 -7.23 -6.395 1 96.88 215 LEU A O 1
ATOM 1747 N N . ALA A 1 216 ? -6.336 -6.098 -4.449 1 96.12 216 ALA A N 1
ATOM 1748 C CA . ALA A 1 216 ? -5.32 -6.957 -3.852 1 96.12 216 ALA A CA 1
ATOM 1749 C C . ALA A 1 216 ? -5.738 -8.422 -3.902 1 96.12 216 ALA A C 1
ATOM 1751 O O . ALA A 1 216 ? -6.691 -8.828 -3.23 1 96.12 216 ALA A O 1
ATOM 1752 N N . PRO A 1 217 ? -5.016 -9.234 -4.629 1 95.12 217 PRO A N 1
ATOM 1753 C CA . PRO A 1 217 ? -5.352 -10.656 -4.688 1 95.12 217 PRO A CA 1
ATOM 1754 C C . PRO A 1 217 ? -5.125 -11.375 -3.355 1 95.12 217 PRO A C 1
ATOM 1756 O O . PRO A 1 217 ? -5.742 -12.406 -3.096 1 95.12 217 PRO A O 1
ATOM 1759 N N . SER A 1 218 ? -4.23 -10.875 -2.596 1 93.81 218 SER A N 1
ATOM 1760 C CA . SER A 1 218 ? -3.918 -11.32 -1.242 1 93.81 218 SER A CA 1
ATOM 1761 C C . SER A 1 218 ? -3.588 -10.141 -0.333 1 93.81 218 SER A C 1
ATOM 1763 O O . SER A 1 218 ? -3.348 -9.031 -0.812 1 93.81 218 SER A O 1
ATOM 1765 N N . PRO A 1 219 ? -3.578 -10.32 0.899 1 94.06 219 PRO A N 1
ATOM 1766 C CA . PRO A 1 219 ? -3.439 -9.203 1.834 1 94.06 219 PRO A CA 1
ATOM 1767 C C . PRO A 1 219 ? -2.137 -8.43 1.641 1 94.06 219 PRO A C 1
ATOM 1769 O O . PRO A 1 219 ? -2.086 -7.227 1.894 1 94.06 219 PRO A O 1
ATOM 1772 N N . ASN A 1 220 ? -1.082 -9.07 1.167 1 96.25 220 ASN A N 1
ATOM 1773 C CA . ASN A 1 220 ? 0.21 -8.398 1.064 1 96.25 220 ASN A CA 1
ATOM 1774 C C . ASN A 1 220 ? 0.569 -8.094 -0.386 1 96.25 220 ASN A C 1
ATOM 1776 O O . ASN A 1 220 ? 1.742 -7.91 -0.715 1 96.25 220 ASN A O 1
ATOM 1780 N N . MET A 1 221 ? -0.442 -8.086 -1.255 1 97.38 221 MET A N 1
ATOM 1781 C CA . MET A 1 221 ? -0.262 -7.676 -2.643 1 97.38 221 MET A CA 1
ATOM 1782 C C . MET A 1 221 ? -1.13 -6.465 -2.969 1 97.38 221 MET A C 1
ATOM 1784 O O . MET A 1 221 ? -1.93 -6.504 -3.904 1 97.38 221 MET A O 1
ATOM 1788 N N . PRO A 1 222 ? -0.84 -5.375 -2.242 1 97.12 222 PRO A N 1
ATOM 1789 C CA . PRO A 1 222 ? -1.759 -4.234 -2.316 1 97.12 222 PRO A CA 1
ATOM 1790 C C . PRO A 1 222 ? -1.629 -3.455 -3.623 1 97.12 222 PRO A C 1
ATOM 1792 O O . PRO A 1 222 ? -2.551 -2.732 -4.008 1 97.12 222 PRO A O 1
ATOM 1795 N N . THR A 1 223 ? -0.425 -3.604 -4.297 1 97.06 223 THR A N 1
ATOM 1796 C CA . THR A 1 223 ? -0.177 -2.768 -5.469 1 97.06 223 THR A CA 1
ATOM 1797 C C . THR A 1 223 ? 0.409 -3.596 -6.609 1 97.06 223 THR A C 1
ATOM 1799 O O . THR A 1 223 ? 0.964 -4.672 -6.379 1 97.06 223 THR A O 1
ATOM 1802 N N . LEU A 1 224 ? 0.242 -3.072 -7.801 1 97.19 224 LEU A N 1
ATOM 1803 C CA . LEU A 1 224 ? 0.895 -3.676 -8.961 1 97.19 224 LEU A CA 1
ATOM 1804 C C . LEU A 1 224 ? 2.41 -3.674 -8.789 1 97.19 224 LEU A C 1
ATOM 1806 O O . LEU A 1 224 ? 3.088 -4.617 -9.203 1 97.19 224 LEU A O 1
ATOM 1810 N N . GLU A 1 225 ? 2.955 -2.629 -8.133 1 97.44 225 GLU A N 1
ATOM 1811 C CA . GLU A 1 225 ? 4.395 -2.547 -7.902 1 97.44 225 GLU A CA 1
ATOM 1812 C C . GLU A 1 225 ? 4.883 -3.729 -7.07 1 97.44 225 GLU A C 1
ATOM 1814 O O . GLU A 1 225 ? 5.941 -4.297 -7.352 1 97.44 225 GLU A O 1
ATOM 1819 N N . ALA A 1 226 ? 4.141 -4.051 -6.062 1 98.12 226 ALA A N 1
ATOM 1820 C CA . ALA A 1 226 ? 4.484 -5.223 -5.258 1 98.12 226 ALA A CA 1
ATOM 1821 C C . ALA A 1 226 ? 4.539 -6.48 -6.121 1 98.12 226 ALA A C 1
ATOM 1823 O O . ALA A 1 226 ? 5.441 -7.309 -5.961 1 98.12 226 ALA A O 1
ATOM 1824 N N . ALA A 1 227 ? 3.584 -6.59 -7.051 1 98.5 227 ALA A N 1
ATOM 1825 C CA . ALA A 1 227 ? 3.533 -7.758 -7.926 1 98.5 227 ALA A CA 1
ATOM 1826 C C . ALA A 1 227 ? 4.742 -7.797 -8.859 1 98.5 227 ALA A C 1
ATOM 1828 O O . ALA A 1 227 ? 5.316 -8.867 -9.094 1 98.5 227 ALA A O 1
ATOM 1829 N N . ILE A 1 228 ? 5.121 -6.641 -9.367 1 98.56 228 ILE A N 1
ATOM 1830 C CA . ILE A 1 228 ? 6.262 -6.562 -10.273 1 98.56 228 ILE A CA 1
ATOM 1831 C C . ILE A 1 228 ? 7.547 -6.898 -9.523 1 98.56 228 ILE A C 1
ATOM 1833 O O . ILE A 1 228 ? 8.445 -7.531 -10.078 1 98.56 228 ILE A O 1
ATOM 1837 N N . ASN A 1 229 ? 7.598 -6.543 -8.258 1 98.69 229 ASN A N 1
ATOM 1838 C CA . ASN A 1 229 ? 8.758 -6.812 -7.41 1 98.69 229 ASN A CA 1
ATOM 1839 C C . ASN A 1 229 ? 8.797 -8.273 -6.965 1 98.69 229 ASN A C 1
ATOM 1841 O O . ASN A 1 229 ? 9.867 -8.812 -6.688 1 98.69 229 ASN A O 1
ATOM 1845 N N . TYR A 1 230 ? 7.73 -8.906 -6.957 1 98.75 230 TYR A N 1
ATOM 1846 C CA . TYR A 1 230 ? 7.5 -10.148 -6.219 1 98.75 230 TYR A CA 1
ATOM 1847 C C . TYR A 1 230 ? 8.406 -11.258 -6.727 1 98.75 230 TYR A C 1
ATOM 1849 O O . TYR A 1 230 ? 8.953 -12.031 -5.934 1 98.75 230 TYR A O 1
ATOM 1857 N N . PRO A 1 231 ? 8.695 -11.422 -8.031 1 98.75 231 PRO A N 1
ATOM 1858 C CA . PRO A 1 231 ? 9.562 -12.516 -8.484 1 98.75 231 PRO A CA 1
ATOM 1859 C C . PRO A 1 231 ? 10.922 -12.508 -7.789 1 98.75 231 PRO A C 1
ATOM 1861 O O . PRO A 1 231 ? 11.492 -13.57 -7.543 1 98.75 231 PRO A O 1
ATOM 1864 N N . GLY A 1 232 ? 11.398 -11.328 -7.5 1 98.75 232 GLY A N 1
ATOM 1865 C CA . GLY A 1 232 ? 12.664 -11.227 -6.801 1 98.75 232 GLY A CA 1
ATOM 1866 C C . GLY A 1 232 ? 12.516 -11.172 -5.293 1 98.75 232 GLY A C 1
ATOM 1867 O O . GLY A 1 232 ? 13.289 -11.797 -4.562 1 98.75 232 GLY A O 1
ATOM 1868 N N . GLN A 1 233 ? 11.5 -10.484 -4.844 1 98.75 233 GLN A N 1
ATOM 1869 C CA . GLN A 1 233 ? 11.406 -10.148 -3.426 1 98.75 233 GLN A CA 1
ATOM 1870 C C . GLN A 1 233 ? 10.836 -11.32 -2.625 1 98.75 233 GLN A C 1
ATOM 1872 O O . GLN A 1 233 ? 10.984 -11.367 -1.4 1 98.75 233 GLN A O 1
ATOM 1877 N N . VAL A 1 234 ? 10.195 -12.273 -3.303 1 98.62 234 VAL A N 1
ATOM 1878 C CA . VAL A 1 234 ? 9.68 -13.461 -2.619 1 98.62 234 VAL A CA 1
ATOM 1879 C C . VAL A 1 234 ? 10.836 -14.297 -2.082 1 98.62 234 VAL A C 1
ATOM 1881 O O . VAL A 1 234 ? 10.656 -15.094 -1.163 1 98.62 234 VAL A O 1
ATOM 1884 N N . ILE A 1 235 ? 12.016 -14.07 -2.625 1 98.75 235 ILE A N 1
ATOM 1885 C CA . ILE A 1 235 ? 13.203 -14.82 -2.221 1 98.75 235 ILE A CA 1
ATOM 1886 C C . ILE A 1 235 ? 13.453 -14.625 -0.728 1 98.75 235 ILE A C 1
ATOM 1888 O O . ILE A 1 235 ? 13.883 -15.547 -0.035 1 98.75 235 ILE A O 1
ATOM 1892 N N . TRP A 1 236 ? 13.141 -13.477 -0.229 1 98.81 236 TRP A N 1
ATOM 1893 C CA . TRP A 1 236 ? 13.383 -13.156 1.176 1 98.81 236 TRP A CA 1
ATOM 1894 C C . TRP A 1 236 ? 12.578 -14.078 2.086 1 98.81 236 TRP A C 1
ATOM 1896 O O . TRP A 1 236 ? 12.922 -14.258 3.256 1 98.81 236 TRP A O 1
ATOM 1906 N N . GLU A 1 237 ? 11.477 -14.711 1.586 1 98.12 237 GLU A N 1
ATOM 1907 C CA . GLU A 1 237 ? 10.688 -15.633 2.393 1 98.12 237 GLU A CA 1
ATOM 1908 C C . GLU A 1 237 ? 11.516 -16.844 2.816 1 98.12 237 GLU A C 1
ATOM 1910 O O . GLU A 1 237 ? 11.195 -17.5 3.805 1 98.12 237 GLU A O 1
ATOM 1915 N N . GLY A 1 238 ? 12.531 -17.125 2.09 1 98.56 238 GLY A N 1
ATOM 1916 C CA . GLY A 1 238 ? 13.414 -18.234 2.408 1 98.56 238 GLY A CA 1
ATOM 1917 C C . GLY A 1 238 ? 14.484 -17.875 3.414 1 98.56 238 GLY A C 1
ATOM 1918 O O . GLY A 1 238 ? 15.359 -18.688 3.719 1 98.56 238 GLY A O 1
ATOM 1919 N N . THR A 1 239 ? 14.5 -16.656 3.932 1 98.69 239 THR A N 1
ATOM 1920 C CA . THR A 1 239 ? 15.5 -16.141 4.863 1 98.69 239 THR A CA 1
ATOM 1921 C C . THR A 1 239 ? 14.828 -15.461 6.051 1 98.69 239 THR A C 1
ATOM 1923 O O . THR A 1 239 ? 13.602 -15.477 6.172 1 98.69 239 THR A O 1
ATOM 1926 N N . HIS A 1 240 ? 15.672 -14.867 6.883 1 98.19 240 HIS A N 1
ATOM 1927 C CA . HIS A 1 240 ? 15.172 -14.078 8 1 98.19 240 HIS A CA 1
ATOM 1928 C C . HIS A 1 240 ? 15.141 -12.594 7.652 1 98.19 240 HIS A C 1
ATOM 1930 O O . HIS A 1 240 ? 14.758 -11.758 8.484 1 98.19 240 HIS A O 1
ATOM 1936 N N . VAL A 1 241 ? 15.531 -12.219 6.438 1 98.81 241 VAL A N 1
ATOM 1937 C CA . VAL A 1 241 ? 15.422 -10.836 5.98 1 98.81 241 VAL A CA 1
ATOM 1938 C C . VAL A 1 241 ? 13.945 -10.469 5.777 1 98.81 241 VAL A C 1
ATOM 1940 O O . VAL A 1 241 ? 13.18 -11.266 5.23 1 98.81 241 VAL A O 1
ATOM 1943 N N . SER A 1 242 ? 13.562 -9.312 6.312 1 98.62 242 SER A N 1
ATOM 1944 C CA . SER A 1 242 ? 12.188 -8.859 6.125 1 98.62 242 SER A CA 1
ATOM 1945 C C . SER A 1 242 ? 11.906 -8.531 4.66 1 98.62 242 SER A C 1
ATOM 1947 O O . SER A 1 242 ? 12.711 -7.855 4.012 1 98.62 242 SER A O 1
ATOM 1949 N N . GLU A 1 243 ? 10.867 -9.016 4.156 1 98.62 243 GLU A N 1
ATOM 1950 C CA . GLU A 1 243 ? 10.414 -8.656 2.818 1 98.62 243 GLU A CA 1
ATOM 1951 C C . GLU A 1 243 ? 9.344 -7.566 2.879 1 98.62 243 GLU A C 1
ATOM 1953 O O . GLU A 1 243 ? 8.562 -7.406 1.938 1 98.62 243 GLU A O 1
ATOM 1958 N N . GLY A 1 244 ? 9.234 -6.871 4.004 1 98.31 244 GLY A N 1
ATOM 1959 C CA . GLY A 1 244 ? 8.344 -5.73 4.129 1 98.31 244 GLY A CA 1
ATOM 1960 C C . GLY A 1 244 ? 6.957 -6.105 4.613 1 98.31 244 GLY A C 1
ATOM 1961 O O . GLY A 1 244 ? 6.117 -5.234 4.852 1 98.31 244 GLY A O 1
ATOM 1962 N N . ARG A 1 245 ? 6.664 -7.457 4.711 1 97.81 245 ARG A N 1
ATOM 1963 C CA . ARG A 1 245 ? 5.43 -7.816 5.398 1 97.81 245 ARG A CA 1
ATOM 1964 C C . ARG A 1 245 ? 5.383 -7.207 6.797 1 97.81 245 ARG A C 1
ATOM 1966 O O . ARG A 1 245 ? 6.406 -7.125 7.48 1 97.81 245 ARG A O 1
ATOM 1973 N N . GLY A 1 246 ? 4.188 -6.781 7.223 1 97.12 246 GLY A N 1
ATOM 1974 C CA . GLY A 1 246 ? 4.074 -6.062 8.484 1 97.12 246 GLY A CA 1
ATOM 1975 C C . GLY A 1 246 ? 4.219 -4.562 8.336 1 97.12 246 GLY A C 1
ATOM 1976 O O . GLY A 1 246 ? 4.09 -3.818 9.305 1 97.12 246 GLY A O 1
ATOM 1977 N N . THR A 1 247 ? 4.562 -4.086 7.145 1 97.69 247 THR A N 1
ATOM 1978 C CA . THR A 1 247 ? 4.523 -2.682 6.754 1 97.69 247 THR A CA 1
ATOM 1979 C C . THR A 1 247 ? 3.432 -2.441 5.715 1 97.69 247 THR A C 1
ATOM 1981 O O . THR A 1 247 ? 2.711 -3.367 5.336 1 97.69 247 THR A O 1
ATOM 1984 N N . THR A 1 248 ? 3.32 -1.252 5.293 1 97.94 248 THR A N 1
ATOM 1985 C CA . THR A 1 248 ? 2.338 -0.927 4.262 1 97.94 248 THR A CA 1
ATOM 1986 C C . THR A 1 248 ? 2.949 -1.064 2.871 1 97.94 248 THR A C 1
ATOM 1988 O O . THR A 1 248 ? 2.299 -0.762 1.87 1 97.94 248 THR A O 1
ATOM 1991 N N . LEU A 1 249 ? 4.238 -1.544 2.793 1 98.06 249 LEU A N 1
ATOM 1992 C CA . LEU A 1 249 ? 4.945 -1.664 1.524 1 98.06 249 LEU A CA 1
ATOM 1993 C C . LEU A 1 249 ? 5.562 -3.051 1.376 1 98.06 249 LEU A C 1
ATOM 1995 O O . LEU A 1 249 ? 6.758 -3.178 1.09 1 98.06 249 LEU A O 1
ATOM 1999 N N . PRO A 1 250 ? 4.734 -4.094 1.503 1 98.44 250 PRO A N 1
ATOM 2000 C CA . PRO A 1 250 ? 5.293 -5.438 1.326 1 98.44 250 PRO A CA 1
ATOM 2001 C C . PRO A 1 250 ? 5.914 -5.641 -0.054 1 98.44 250 PRO A C 1
ATOM 2003 O O . PRO A 1 250 ? 5.395 -5.133 -1.05 1 98.44 250 PRO A O 1
ATOM 2006 N N . PHE A 1 251 ? 7.094 -6.32 -0.054 1 98.69 251 PHE A N 1
ATOM 2007 C CA . PHE A 1 251 ? 7.82 -6.723 -1.253 1 98.69 251 PHE A CA 1
ATOM 2008 C C . PHE A 1 251 ? 8.367 -5.508 -1.989 1 98.69 251 PHE A C 1
ATOM 2010 O O . PHE A 1 251 ? 8.812 -5.617 -3.133 1 98.69 251 PHE A O 1
ATOM 2017 N N . SER A 1 252 ? 8.289 -4.34 -1.334 1 98.5 252 SER A N 1
ATOM 2018 C CA . SER A 1 252 ? 8.898 -3.123 -1.865 1 98.5 252 SER A CA 1
ATOM 2019 C C . SER A 1 252 ? 10.023 -2.629 -0.963 1 98.5 252 SER A C 1
ATOM 2021 O O . SER A 1 252 ? 10.969 -1.984 -1.432 1 98.5 252 SER A O 1
ATOM 2023 N N . VAL A 1 253 ? 9.867 -2.924 0.329 1 98.38 253 VAL A N 1
ATOM 2024 C CA . VAL A 1 253 ? 10.945 -2.648 1.276 1 98.38 253 VAL A CA 1
ATOM 2025 C C . VAL A 1 253 ? 11.484 -3.961 1.837 1 98.38 253 VAL A C 1
ATOM 2027 O O . VAL A 1 253 ? 10.758 -4.949 1.938 1 98.38 253 VAL A O 1
ATOM 2030 N N . PHE A 1 254 ? 12.734 -3.998 2.158 1 98.81 254 PHE A N 1
ATOM 2031 C CA . PHE A 1 254 ? 13.375 -5.18 2.719 1 98.81 254 PHE A CA 1
ATOM 2032 C C . PHE A 1 254 ? 14.594 -4.793 3.549 1 98.81 254 PHE A C 1
ATOM 2034 O O . PHE A 1 254 ? 15.195 -3.74 3.32 1 98.81 254 PHE A O 1
ATOM 2041 N N . GLY A 1 255 ? 14.883 -5.547 4.492 1 98.62 255 GLY A N 1
ATOM 2042 C CA . GLY A 1 255 ? 16.031 -5.246 5.348 1 98.62 255 GLY A CA 1
ATOM 2043 C C . GLY A 1 255 ? 16.031 -6.055 6.629 1 98.62 255 GLY A C 1
ATOM 2044 O O . GLY A 1 255 ? 15.258 -6.996 6.785 1 98.62 255 GLY A O 1
ATOM 2045 N N . THR A 1 256 ? 16.984 -5.797 7.488 1 98.5 256 THR A N 1
ATOM 2046 C CA . THR A 1 256 ? 17.172 -6.398 8.805 1 98.5 256 THR A CA 1
ATOM 2047 C C . THR A 1 256 ? 17.672 -5.363 9.805 1 98.5 256 THR A C 1
ATOM 2049 O O . THR A 1 256 ? 18.156 -4.301 9.414 1 98.5 256 THR A O 1
ATOM 2052 N N . PRO A 1 257 ? 17.594 -5.699 11.055 1 97.56 257 PRO A N 1
ATOM 2053 C CA . PRO A 1 257 ? 18.125 -4.777 12.062 1 97.56 257 PRO A CA 1
ATOM 2054 C C . PRO A 1 257 ? 19.656 -4.672 12.008 1 97.56 257 PRO A C 1
ATOM 2056 O O . PRO A 1 257 ? 20.219 -3.684 12.469 1 97.56 257 PRO A O 1
ATOM 2059 N N . TYR A 1 258 ? 20.359 -5.656 11.398 1 97.69 258 TYR A N 1
ATOM 2060 C CA . TYR A 1 258 ? 21.812 -5.691 11.531 1 97.69 258 TYR A CA 1
ATOM 2061 C C . TYR A 1 258 ? 22.484 -5.219 10.242 1 97.69 258 TYR A C 1
ATOM 2063 O O . TYR A 1 258 ? 23.703 -5.148 10.172 1 97.69 258 TYR A O 1
ATOM 2071 N N . TRP A 1 259 ? 21.734 -4.914 9.188 1 97.94 259 TRP A N 1
ATOM 2072 C CA . TRP A 1 259 ? 22.328 -4.414 7.953 1 97.94 259 TRP A CA 1
ATOM 2073 C C . TRP A 1 259 ? 22.875 -3.006 8.141 1 97.94 259 TRP A C 1
ATOM 2075 O O . TRP A 1 259 ? 22.469 -2.293 9.062 1 97.94 259 TRP A O 1
ATOM 2085 N N . GLN A 1 260 ? 23.797 -2.658 7.379 1 96.12 260 GLN A N 1
ATOM 2086 C CA . GLN A 1 260 ? 24.297 -1.302 7.18 1 96.12 260 GLN A CA 1
ATOM 2087 C C . GLN A 1 260 ? 24.234 -0.906 5.707 1 96.12 260 GLN A C 1
ATOM 2089 O O . GLN A 1 260 ? 24.641 -1.672 4.832 1 96.12 260 GLN A O 1
ATOM 2094 N N . HIS A 1 261 ? 23.734 0.291 5.457 1 95.56 261 HIS A N 1
ATOM 2095 C CA . HIS A 1 261 ? 23.516 0.717 4.082 1 95.56 261 HIS A CA 1
ATOM 2096 C C . HIS A 1 261 ? 24.812 0.67 3.27 1 95.56 261 HIS A C 1
ATOM 2098 O O . HIS A 1 261 ? 24.828 0.115 2.17 1 95.56 261 HIS A O 1
ATOM 2104 N N . ASP A 1 262 ? 25.859 1.191 3.83 1 94.81 262 ASP A N 1
ATOM 2105 C CA . ASP A 1 262 ? 27.109 1.354 3.09 1 94.81 262 ASP A CA 1
ATOM 2106 C C . ASP A 1 262 ? 27.719 0 2.723 1 94.81 262 ASP A C 1
ATOM 2108 O O . ASP A 1 262 ? 28.328 -0.147 1.662 1 94.81 262 ASP A O 1
ATOM 2112 N N . GLU A 1 263 ? 27.562 -0.981 3.613 1 97 263 GLU A N 1
ATOM 2113 C CA . GLU A 1 263 ? 28.109 -2.311 3.352 1 97 263 GLU A CA 1
ATOM 2114 C C . GLU A 1 263 ? 27.375 -2.988 2.195 1 97 263 GLU A C 1
ATOM 2116 O O . GLU A 1 263 ? 28.016 -3.574 1.313 1 97 263 GLU A O 1
ATOM 2121 N N . VAL A 1 264 ? 26.094 -2.885 2.16 1 97.38 264 VAL A N 1
ATOM 2122 C CA . VAL A 1 264 ? 25.297 -3.488 1.099 1 97.38 264 VAL A CA 1
ATOM 2123 C C . VAL A 1 264 ? 25.562 -2.777 -0.224 1 97.38 264 VAL A C 1
ATOM 2125 O O . VAL A 1 264 ? 25.781 -3.424 -1.252 1 97.38 264 VAL A O 1
ATOM 2128 N N . LEU A 1 265 ? 25.594 -1.453 -0.185 1 96.06 265 LEU A N 1
ATOM 2129 C CA . LEU A 1 265 ? 25.797 -0.655 -1.388 1 96.06 265 LEU A CA 1
ATOM 2130 C C . LEU A 1 265 ? 27.188 -0.922 -1.987 1 96.06 265 LEU A C 1
ATOM 2132 O O . LEU A 1 265 ? 27.344 -0.927 -3.211 1 96.06 265 LEU A O 1
ATOM 2136 N N . ALA A 1 266 ? 28.172 -1.07 -1.104 1 96.69 266 ALA A N 1
ATOM 2137 C CA . ALA A 1 266 ? 29.516 -1.386 -1.585 1 96.69 266 ALA A CA 1
ATOM 2138 C C . ALA A 1 266 ? 29.516 -2.688 -2.381 1 96.69 266 ALA A C 1
ATOM 2140 O O . ALA A 1 266 ? 30.156 -2.779 -3.43 1 96.69 266 ALA A O 1
ATOM 2141 N N . PHE A 1 267 ? 28.797 -3.664 -1.887 1 97.06 267 PHE A N 1
ATOM 2142 C CA . PHE A 1 267 ? 28.703 -4.934 -2.598 1 97.06 267 PHE A CA 1
ATOM 2143 C C . PHE A 1 267 ? 28.016 -4.75 -3.945 1 97.06 267 PHE A C 1
ATOM 2145 O O . PHE A 1 267 ? 28.422 -5.355 -4.941 1 97.06 267 PHE A O 1
ATOM 2152 N N . LEU A 1 268 ? 27.016 -3.949 -4.004 1 96.75 268 LEU A N 1
ATOM 2153 C CA . LEU A 1 268 ? 26.156 -3.803 -5.172 1 96.75 268 LEU A CA 1
ATOM 2154 C C . LEU A 1 268 ? 26.891 -3.076 -6.297 1 96.75 268 LEU A C 1
ATOM 2156 O O . LEU A 1 268 ? 26.438 -3.092 -7.445 1 96.75 268 LEU A O 1
ATOM 2160 N N . GLN A 1 269 ? 28 -2.436 -5.98 1 94.81 269 GLN A N 1
ATOM 2161 C CA . GLN A 1 269 ? 28.828 -1.794 -7.008 1 94.81 269 GLN A CA 1
ATOM 2162 C C . GLN A 1 269 ? 29.297 -2.807 -8.047 1 94.81 269 GLN A C 1
ATOM 2164 O O . GLN A 1 269 ? 29.609 -2.439 -9.18 1 94.81 269 GLN A O 1
ATOM 2169 N N . ARG A 1 270 ? 29.172 -4.078 -7.68 1 91.88 270 ARG A N 1
ATOM 2170 C CA . ARG A 1 270 ? 29.641 -5.156 -8.547 1 91.88 270 ARG A CA 1
ATOM 2171 C C . ARG A 1 270 ? 28.609 -5.469 -9.625 1 91.88 270 ARG A C 1
ATOM 2173 O O . ARG A 1 270 ? 28.906 -6.164 -10.602 1 91.88 270 ARG A O 1
ATOM 2180 N N . TYR A 1 271 ? 27.391 -4.977 -9.367 1 92 271 TYR A N 1
ATOM 2181 C CA . TYR A 1 271 ? 26.281 -5.344 -10.25 1 92 271 TYR A CA 1
ATOM 2182 C C . TYR A 1 271 ? 25.516 -4.109 -10.695 1 92 271 TYR A C 1
ATOM 2184 O O . TYR A 1 271 ? 24.938 -3.395 -9.875 1 92 271 TYR A O 1
ATOM 2192 N N . PRO A 1 272 ? 25.547 -3.773 -11.859 1 86.25 272 PRO A N 1
ATOM 2193 C CA . PRO A 1 272 ? 24.594 -2.738 -12.289 1 86.25 272 PRO A CA 1
ATOM 2194 C C . PRO A 1 272 ? 23.141 -3.186 -12.188 1 86.25 272 PRO A C 1
ATOM 2196 O O . PRO A 1 272 ? 22.781 -4.234 -12.727 1 86.25 272 PRO A O 1
ATOM 2199 N N . LEU A 1 273 ? 22.297 -2.527 -11.414 1 93.19 273 LEU A N 1
ATOM 2200 C CA . LEU A 1 273 ? 20.875 -2.84 -11.32 1 93.19 273 LEU A CA 1
ATOM 2201 C C . LEU A 1 273 ? 20.078 -2.055 -12.359 1 93.19 273 LEU A C 1
ATOM 2203 O O . LEU A 1 273 ? 19.703 -0.903 -12.117 1 93.19 273 LEU A O 1
ATOM 2207 N N . ALA A 1 274 ? 19.812 -2.641 -13.445 1 93.19 274 ALA A N 1
ATOM 2208 C CA . ALA A 1 274 ? 19.094 -1.966 -14.523 1 93.19 274 ALA A CA 1
ATOM 2209 C C . ALA A 1 274 ? 17.609 -1.852 -14.211 1 93.19 274 ALA A C 1
ATOM 2211 O O . ALA A 1 274 ? 17 -2.777 -13.664 1 93.19 274 ALA A O 1
ATOM 2212 N N . GLY A 1 275 ? 17.031 -0.685 -14.531 1 97.06 275 GLY A N 1
ATOM 2213 C CA . GLY A 1 275 ? 15.594 -0.493 -14.516 1 97.06 275 GLY A CA 1
ATOM 2214 C C . GLY A 1 275 ? 15.047 -0.187 -13.133 1 97.06 275 GLY A C 1
ATOM 2215 O O . GLY A 1 275 ? 13.828 -0.063 -12.953 1 97.06 275 GLY A O 1
ATOM 2216 N N . CYS A 1 276 ? 15.961 -0.072 -12.078 1 97.38 276 CYS A N 1
ATOM 2217 C CA . CYS A 1 276 ? 15.453 0.22 -10.734 1 97.38 276 CYS A CA 1
ATOM 2218 C C . CYS A 1 276 ? 16.469 1.029 -9.938 1 97.38 276 CYS A C 1
ATOM 2220 O O . CYS A 1 276 ? 17.609 1.213 -10.375 1 97.38 276 CYS A O 1
ATOM 2222 N N . VAL A 1 277 ? 16.016 1.608 -8.852 1 96.38 277 VAL A N 1
ATOM 2223 C CA . VAL A 1 277 ? 16.844 2.305 -7.871 1 96.38 277 VAL A CA 1
ATOM 2224 C C . VAL A 1 277 ? 16.547 1.771 -6.473 1 96.38 277 VAL A C 1
ATOM 2226 O O . VAL A 1 277 ? 15.391 1.492 -6.145 1 96.38 277 VAL A O 1
ATOM 2229 N N . LEU A 1 278 ? 17.578 1.536 -5.703 1 97.12 278 LEU A N 1
ATOM 2230 C CA . LEU A 1 278 ? 17.422 1.203 -4.289 1 97.12 278 LEU A CA 1
ATOM 2231 C C . LEU A 1 278 ? 17.578 2.447 -3.42 1 97.12 278 LEU A C 1
ATOM 2233 O O . LEU A 1 278 ? 18.641 3.078 -3.408 1 97.12 278 LEU A O 1
ATOM 2237 N N . ARG A 1 279 ? 16.578 2.791 -2.732 1 96.56 279 ARG A N 1
ATOM 2238 C CA . ARG A 1 279 ? 16.641 3.92 -1.81 1 96.56 279 ARG A CA 1
ATOM 2239 C C . ARG A 1 279 ? 16.859 3.445 -0.377 1 96.56 279 ARG A C 1
ATOM 2241 O O . ARG A 1 279 ? 16.031 2.711 0.172 1 96.56 279 ARG A O 1
ATOM 2248 N N . PRO A 1 280 ? 17.969 3.846 0.233 1 95.5 280 PRO A N 1
ATOM 2249 C CA . PRO A 1 280 ? 18.156 3.461 1.634 1 95.5 280 PRO A CA 1
ATOM 2250 C C . PRO A 1 280 ? 17.062 4 2.547 1 95.5 280 PRO A C 1
ATOM 2252 O O . PRO A 1 280 ? 16.594 5.129 2.367 1 95.5 280 PRO A O 1
ATOM 2255 N N . LEU A 1 281 ? 16.609 3.168 3.453 1 94.25 281 LEU A N 1
ATOM 2256 C CA . LEU A 1 281 ? 15.633 3.662 4.418 1 94.25 281 LEU A CA 1
ATOM 2257 C C . LEU A 1 281 ? 15.586 2.766 5.652 1 94.25 281 LEU A C 1
ATOM 2259 O O . LEU A 1 281 ? 16.094 1.645 5.629 1 94.25 281 LEU A O 1
ATOM 2263 N N . LEU A 1 282 ? 15.062 3.328 6.688 1 93.19 282 LEU A N 1
ATOM 2264 C CA . LEU A 1 282 ? 14.711 2.574 7.887 1 93.19 282 LEU A CA 1
ATOM 2265 C C . LEU A 1 282 ? 13.211 2.311 7.949 1 93.19 282 LEU A C 1
ATOM 2267 O O . LEU A 1 282 ? 12.414 3.148 7.527 1 93.19 282 LEU A O 1
ATOM 2271 N N . PHE A 1 283 ? 12.828 1.134 8.344 1 95.06 283 PHE A N 1
ATOM 2272 C CA . PHE A 1 283 ? 11.414 0.806 8.523 1 95.06 283 PHE A CA 1
ATOM 2273 C C . PHE A 1 283 ? 11.227 -0.158 9.688 1 95.06 283 PHE A C 1
ATOM 2275 O O . PHE A 1 283 ? 12.188 -0.776 10.148 1 95.06 283 PHE A O 1
ATOM 2282 N N . GLU A 1 284 ? 10.047 -0.225 10.211 1 95.44 284 GLU A N 1
ATOM 2283 C CA . GLU A 1 284 ? 9.727 -1.091 11.344 1 95.44 284 GLU A CA 1
ATOM 2284 C C . GLU A 1 284 ? 8.453 -1.891 11.078 1 95.44 284 GLU A C 1
ATOM 2286 O O . GLU A 1 284 ? 7.348 -1.345 11.133 1 95.44 284 GLU A O 1
ATOM 2291 N N . PRO A 1 285 ? 8.586 -3.207 10.797 1 96.94 285 PRO A N 1
ATOM 2292 C CA . PRO A 1 285 ? 7.387 -4.039 10.648 1 96.94 285 PRO A CA 1
ATOM 2293 C C . PRO A 1 285 ? 6.566 -4.129 11.938 1 96.94 285 PRO A C 1
ATOM 2295 O O . PRO A 1 285 ? 7.137 -4.184 13.031 1 96.94 285 PRO A O 1
ATOM 2298 N N . THR A 1 286 ? 5.258 -4.152 11.758 1 96.25 286 THR A N 1
ATOM 2299 C CA . THR A 1 286 ? 4.398 -4.273 12.93 1 96.25 286 THR A CA 1
ATOM 2300 C C . THR A 1 286 ? 4 -5.727 13.156 1 96.25 286 THR A C 1
ATOM 2302 O O . THR A 1 286 ? 3.424 -6.062 14.195 1 96.25 286 THR A O 1
ATOM 2305 N N . SER A 1 287 ? 4.281 -6.602 12.258 1 95.88 287 SER A N 1
ATOM 2306 C CA . SER A 1 287 ? 4.043 -8.039 12.32 1 95.88 287 SER A CA 1
ATOM 2307 C C . SER A 1 287 ? 5.039 -8.805 11.461 1 95.88 287 SER A C 1
ATOM 2309 O O . SER A 1 287 ? 5.777 -8.211 10.672 1 95.88 287 SER A O 1
ATOM 2311 N N . GLY A 1 288 ? 5.098 -10.141 11.641 1 95.44 288 GLY A N 1
ATOM 2312 C CA . GLY A 1 288 ? 6.016 -10.938 10.844 1 95.44 288 GLY A CA 1
ATOM 2313 C C . GLY A 1 288 ? 7.465 -10.773 11.258 1 95.44 288 GLY A C 1
ATOM 2314 O O . GLY A 1 288 ? 7.758 -10.562 12.438 1 95.44 288 GLY A O 1
ATOM 2315 N N . LYS A 1 289 ? 8.359 -10.922 10.32 1 97.44 289 LYS A N 1
ATOM 2316 C CA . LYS A 1 289 ? 9.789 -10.883 10.586 1 97.44 289 LYS A CA 1
ATOM 2317 C C . LYS A 1 289 ? 10.211 -9.523 11.141 1 97.44 289 LYS A C 1
ATOM 2319 O O . LYS A 1 289 ? 9.883 -8.484 10.562 1 97.44 289 LYS A O 1
ATOM 2324 N N . TRP A 1 290 ? 10.891 -9.57 12.328 1 97.62 290 TRP A N 1
ATOM 2325 C CA . TRP A 1 290 ? 11.5 -8.422 12.992 1 97.62 290 TRP A CA 1
ATOM 2326 C C . TRP A 1 290 ? 10.43 -7.445 13.469 1 97.62 290 TRP A C 1
ATOM 2328 O O . TRP A 1 290 ? 10.656 -6.234 13.508 1 97.62 290 TRP A O 1
ATOM 2338 N N . ALA A 1 291 ? 9.203 -7.914 13.734 1 97.06 291 ALA A N 1
ATOM 2339 C CA . ALA A 1 291 ? 8.141 -7.078 14.289 1 97.06 291 ALA A CA 1
ATOM 2340 C C . ALA A 1 291 ? 8.641 -6.277 15.492 1 97.06 291 ALA A C 1
ATOM 2342 O O . ALA A 1 291 ? 9.258 -6.836 16.406 1 97.06 291 ALA A O 1
ATOM 2343 N N . GLY A 1 292 ? 8.445 -4.949 15.43 1 94.5 292 GLY A N 1
ATOM 2344 C CA . GLY A 1 292 ? 8.797 -4.078 16.547 1 94.5 292 GLY A CA 1
ATOM 2345 C C . GLY A 1 292 ? 10.258 -3.666 16.547 1 94.5 292 GLY A C 1
ATOM 2346 O O . GLY A 1 292 ? 10.695 -2.908 17.406 1 94.5 292 GLY A O 1
ATOM 2347 N N . ASN A 1 293 ? 10.992 -4.168 15.531 1 95.62 293 ASN A N 1
ATOM 2348 C CA . ASN A 1 293 ? 12.398 -3.807 15.398 1 95.62 293 ASN A CA 1
ATOM 2349 C C . ASN A 1 293 ? 12.633 -2.918 14.18 1 95.62 293 ASN A C 1
ATOM 2351 O O . ASN A 1 293 ? 12.055 -3.148 13.117 1 95.62 293 ASN A O 1
ATOM 2355 N N . THR A 1 294 ? 13.453 -1.849 14.391 1 94.06 294 THR A N 1
ATOM 2356 C CA . THR A 1 294 ? 13.844 -1.013 13.266 1 94.06 294 THR A CA 1
ATOM 2357 C C . THR A 1 294 ? 14.789 -1.768 12.336 1 94.06 294 THR A C 1
ATOM 2359 O O . THR A 1 294 ? 15.805 -2.311 12.789 1 94.06 294 THR A O 1
ATOM 2362 N N . CYS A 1 295 ? 14.445 -1.84 11.133 1 96.94 295 CYS A N 1
ATOM 2363 C CA . CYS A 1 295 ? 15.273 -2.48 10.117 1 96.94 295 CYS A CA 1
ATOM 2364 C C . CYS A 1 295 ? 15.969 -1.442 9.242 1 96.94 295 CYS A C 1
ATOM 2366 O O . CYS A 1 295 ? 15.367 -0.437 8.867 1 96.94 295 CYS A O 1
ATOM 2368 N N . THR A 1 296 ? 17.25 -1.671 9.062 1 96.19 296 THR A N 1
ATOM 2369 C CA . THR A 1 296 ? 17.984 -0.975 8.016 1 96.19 296 THR A CA 1
ATOM 2370 C C . THR A 1 296 ? 17.828 -1.691 6.68 1 96.19 296 THR A C 1
ATOM 2372 O O . THR A 1 296 ? 18.109 -2.889 6.574 1 96.19 296 THR A O 1
ATOM 2375 N N . GLY A 1 297 ? 17.328 -0.974 5.719 1 97.06 297 GLY A N 1
ATOM 2376 C CA . GLY A 1 297 ? 17.094 -1.637 4.445 1 97.06 297 GLY A CA 1
ATOM 2377 C C . GLY A 1 297 ? 16.953 -0.669 3.285 1 97.06 297 GLY A C 1
ATOM 2378 O O . GLY A 1 297 ? 17.656 0.342 3.223 1 97.06 297 GLY A O 1
ATOM 2379 N N . PHE A 1 298 ? 16.25 -1.13 2.318 1 98.06 298 PHE A N 1
ATOM 2380 C CA . PHE A 1 298 ? 16.078 -0.377 1.082 1 98.06 298 PHE A CA 1
ATOM 2381 C C . PHE A 1 298 ? 14.641 -0.466 0.591 1 98.06 298 PHE A C 1
ATOM 2383 O O . PHE A 1 298 ? 13.922 -1.411 0.924 1 98.06 298 PHE A O 1
ATOM 2390 N N . GLN A 1 299 ? 14.227 0.51 -0.058 1 98.25 299 GLN A N 1
ATOM 2391 C CA . GLN A 1 299 ? 13.023 0.454 -0.885 1 98.25 299 GLN A CA 1
ATOM 2392 C C . GLN A 1 299 ? 13.383 0.353 -2.365 1 98.25 299 GLN A C 1
ATOM 2394 O O . GLN A 1 299 ? 14.242 1.092 -2.855 1 98.25 299 GLN A O 1
ATOM 2399 N N . LEU A 1 300 ? 12.812 -0.56 -3.025 1 98.25 300 LEU A N 1
ATOM 2400 C CA . LEU A 1 300 ? 13.039 -0.773 -4.449 1 98.25 300 LEU A CA 1
ATOM 2401 C C . LEU A 1 300 ? 12.07 0.05 -5.289 1 98.25 300 LEU A C 1
ATOM 2403 O O . LEU A 1 300 ? 10.852 -0.058 -5.117 1 98.25 300 LEU A O 1
ATOM 2407 N N . HIS A 1 301 ? 12.594 0.944 -6.129 1 97.62 301 HIS A N 1
ATOM 2408 C CA . HIS A 1 301 ? 11.789 1.753 -7.035 1 97.62 301 HIS A CA 1
ATOM 2409 C C . HIS A 1 301 ? 12.047 1.372 -8.492 1 97.62 301 HIS A C 1
ATOM 2411 O O . HIS A 1 301 ? 13.18 1.488 -8.977 1 97.62 301 HIS A O 1
ATOM 2417 N N . ILE A 1 302 ? 11.023 0.97 -9.188 1 97.44 302 ILE A N 1
ATOM 2418 C CA . ILE A 1 302 ? 11.133 0.581 -10.594 1 97.44 302 ILE A CA 1
ATOM 2419 C C . ILE A 1 302 ? 11.141 1.827 -11.469 1 97.44 302 ILE A C 1
ATOM 2421 O O . ILE A 1 302 ? 10.234 2.658 -11.391 1 97.44 302 ILE A O 1
ATOM 2425 N N . GLN A 1 303 ? 12.125 1.999 -12.289 1 95.75 303 GLN A N 1
ATOM 2426 C CA . GLN A 1 303 ? 12.258 3.143 -13.18 1 95.75 303 GLN A CA 1
ATOM 2427 C C . GLN A 1 303 ? 11.875 2.77 -14.609 1 95.75 303 GLN A C 1
ATOM 2429 O O . GLN A 1 303 ? 11.375 3.607 -15.367 1 95.75 303 GLN A O 1
ATOM 2434 N N . SER A 1 304 ? 12.164 1.564 -14.945 1 96.69 304 SER A N 1
ATOM 2435 C CA . SER A 1 304 ? 11.828 1.014 -16.25 1 96.69 304 SER A CA 1
ATOM 2436 C C . SER A 1 304 ? 11.422 -0.454 -16.156 1 96.69 304 SER A C 1
ATOM 2438 O O . SER A 1 304 ? 12.273 -1.322 -15.938 1 96.69 304 SER A O 1
ATOM 2440 N N . ARG A 1 305 ? 10.195 -0.733 -16.375 1 95.69 305 ARG A N 1
ATOM 2441 C CA . ARG A 1 305 ? 9.695 -2.102 -16.266 1 95.69 305 ARG A CA 1
ATOM 2442 C C . ARG A 1 305 ? 10.344 -3.002 -17.312 1 95.69 305 ARG A C 1
ATOM 2444 O O . ARG A 1 305 ? 10.586 -4.184 -17.062 1 95.69 305 ARG A O 1
ATOM 2451 N N . LYS A 1 306 ? 10.648 -2.43 -18.453 1 93.94 306 LYS A N 1
ATOM 2452 C CA . LYS A 1 306 ? 11.227 -3.197 -19.562 1 93.94 306 LYS A CA 1
ATOM 2453 C C . LYS A 1 306 ? 12.648 -3.643 -19.234 1 93.94 306 LYS A C 1
ATOM 2455 O O . LYS A 1 306 ? 13.055 -4.746 -19.594 1 93.94 306 LYS A O 1
ATOM 2460 N N . ASP A 1 307 ? 13.328 -2.779 -18.547 1 96.38 307 ASP A N 1
ATOM 2461 C CA . ASP A 1 307 ? 14.734 -3.064 -18.25 1 96.38 307 ASP A CA 1
ATOM 2462 C C . ASP A 1 307 ? 14.883 -3.793 -16.922 1 96.38 307 ASP A C 1
ATOM 2464 O O . ASP A 1 307 ? 15.922 -4.391 -16.656 1 96.38 307 ASP A O 1
ATOM 2468 N N . PHE A 1 308 ? 13.883 -3.746 -16.156 1 98 308 PHE A N 1
ATOM 2469 C CA . PHE A 1 308 ? 13.922 -4.293 -14.805 1 98 308 PHE A CA 1
ATOM 2470 C C . PHE A 1 308 ? 13.75 -5.809 -14.828 1 98 308 PHE A C 1
ATOM 2472 O O . PHE A 1 308 ? 12.758 -6.316 -15.359 1 98 308 PHE A O 1
ATOM 2479 N N . ASN A 1 309 ? 14.727 -6.543 -14.305 1 97.88 309 ASN A N 1
ATOM 2480 C CA . ASN A 1 309 ? 14.656 -7.977 -14.031 1 97.88 309 ASN A CA 1
ATOM 2481 C C . ASN A 1 309 ? 14.578 -8.258 -12.531 1 97.88 309 ASN A C 1
ATOM 2483 O O . ASN A 1 309 ? 15.602 -8.289 -11.852 1 97.88 309 ASN A O 1
ATOM 2487 N N . SER A 1 310 ? 13.406 -8.453 -12.047 1 98.44 310 SER A N 1
ATOM 2488 C CA . SER A 1 310 ? 13.133 -8.57 -10.617 1 98.44 310 SER A CA 1
ATOM 2489 C C . SER A 1 310 ? 13.891 -9.742 -10.008 1 98.44 310 SER A C 1
ATOM 2491 O O . SER A 1 310 ? 14.484 -9.617 -8.93 1 98.44 310 SER A O 1
ATOM 2493 N N . TYR A 1 311 ? 13.852 -10.883 -10.68 1 98.62 311 TYR A N 1
ATOM 2494 C CA . TYR A 1 311 ? 14.484 -12.086 -10.156 1 98.62 311 TYR A CA 1
ATOM 2495 C C . TYR A 1 311 ? 15.992 -11.906 -10.047 1 98.62 311 TYR A C 1
ATOM 2497 O O . TYR A 1 311 ? 16.594 -12.258 -9.031 1 98.62 311 TYR A O 1
ATOM 2505 N N . ARG A 1 312 ? 16.609 -11.375 -11.078 1 98.06 312 ARG A N 1
ATOM 2506 C CA . ARG A 1 312 ? 18.047 -11.102 -11.047 1 98.06 312 ARG A CA 1
ATOM 2507 C C . ARG A 1 312 ? 18.406 -10.18 -9.891 1 98.06 312 ARG A C 1
ATOM 2509 O O . ARG A 1 312 ? 19.344 -10.453 -9.141 1 98.06 312 ARG A O 1
ATOM 2516 N N . VAL A 1 313 ? 17.672 -9.078 -9.766 1 98.25 313 VAL A N 1
ATOM 2517 C CA . VAL A 1 313 ? 17.906 -8.117 -8.695 1 98.25 313 VAL A CA 1
ATOM 2518 C C . VAL A 1 313 ? 17.766 -8.805 -7.344 1 98.25 313 VAL A C 1
ATOM 2520 O O . VAL A 1 313 ? 18.578 -8.609 -6.445 1 98.25 313 VAL A O 1
ATOM 2523 N N . GLY A 1 314 ? 16.703 -9.656 -7.195 1 98.56 314 GLY A N 1
ATOM 2524 C CA . GLY A 1 314 ? 16.516 -10.406 -5.969 1 98.56 314 GLY A CA 1
ATOM 2525 C C . GLY A 1 314 ? 17.688 -11.305 -5.629 1 98.56 314 GLY A C 1
ATOM 2526 O O . GLY A 1 314 ? 18.125 -11.359 -4.477 1 98.56 314 GLY A O 1
ATOM 2527 N N . MET A 1 315 ? 18.234 -11.984 -6.613 1 98.62 315 MET A N 1
ATOM 2528 C CA . MET A 1 315 ? 19.359 -12.883 -6.395 1 98.62 315 MET A CA 1
ATOM 2529 C C . MET A 1 315 ? 20.609 -12.094 -6.008 1 98.62 315 MET A C 1
ATOM 2531 O O . MET A 1 315 ? 21.375 -12.531 -5.152 1 98.62 315 MET A O 1
ATOM 2535 N N . ILE A 1 316 ? 20.812 -10.961 -6.676 1 98.5 316 ILE A N 1
ATOM 2536 C CA . ILE A 1 316 ? 21.953 -10.109 -6.355 1 98.5 316 ILE A CA 1
ATOM 2537 C C . ILE A 1 316 ? 21.859 -9.648 -4.902 1 98.5 316 ILE A C 1
ATOM 2539 O O . ILE A 1 316 ? 22.844 -9.711 -4.16 1 98.5 316 ILE A O 1
ATOM 2543 N N . LEU A 1 317 ? 20.703 -9.211 -4.488 1 98.62 317 LEU A N 1
ATOM 2544 C CA . LEU A 1 317 ? 20.484 -8.758 -3.121 1 98.62 317 LEU A CA 1
ATOM 2545 C C . LEU A 1 317 ? 20.656 -9.898 -2.127 1 98.62 317 LEU A C 1
ATOM 2547 O O . LEU A 1 317 ? 21.219 -9.719 -1.051 1 98.62 317 LEU A O 1
ATOM 2551 N N . LEU A 1 318 ? 20.125 -11.062 -2.502 1 98.75 318 LEU A N 1
ATOM 2552 C CA . LEU A 1 318 ? 20.328 -12.242 -1.664 1 98.75 318 LEU A CA 1
ATOM 2553 C C . LEU A 1 318 ? 21.812 -12.531 -1.464 1 98.75 318 LEU A C 1
ATOM 2555 O O . LEU A 1 318 ? 22.25 -12.797 -0.343 1 98.75 318 LEU A O 1
ATOM 2559 N N . GLN A 1 319 ? 22.531 -12.516 -2.557 1 98.69 319 GLN A N 1
ATOM 2560 C CA . GLN A 1 319 ? 23.953 -12.789 -2.463 1 98.69 319 GLN A CA 1
ATOM 2561 C C . GLN A 1 319 ? 24.656 -11.758 -1.583 1 98.69 319 GLN A C 1
ATOM 2563 O O . GLN A 1 319 ? 25.547 -12.094 -0.81 1 98.69 319 GLN A O 1
ATOM 2568 N N . ALA A 1 320 ? 24.281 -10.492 -1.716 1 98.44 320 ALA A N 1
ATOM 2569 C CA . ALA A 1 320 ? 24.812 -9.461 -0.829 1 98.44 320 ALA A CA 1
ATOM 2570 C C . ALA A 1 320 ? 24.594 -9.836 0.635 1 98.44 320 ALA A C 1
ATOM 2572 O O . ALA A 1 320 ? 25.516 -9.75 1.448 1 98.44 320 ALA A O 1
ATOM 2573 N N . ALA A 1 321 ? 23.391 -10.266 0.962 1 98.56 321 ALA A N 1
ATOM 2574 C CA . ALA A 1 321 ? 23.062 -10.633 2.336 1 98.56 321 ALA A CA 1
ATOM 2575 C C . ALA A 1 321 ? 23.922 -11.805 2.809 1 98.56 321 ALA A C 1
ATOM 2577 O O . ALA A 1 321 ? 24.422 -11.797 3.936 1 98.56 321 ALA A O 1
ATOM 2578 N N . MET A 1 322 ? 24.125 -12.797 1.918 1 98.38 322 MET A N 1
ATOM 2579 C CA . MET A 1 322 ? 24.859 -14.016 2.24 1 98.38 322 MET A CA 1
ATOM 2580 C C . MET A 1 322 ? 26.328 -13.703 2.482 1 98.38 322 MET A C 1
ATOM 2582 O O . MET A 1 322 ? 26.938 -14.266 3.395 1 98.38 322 MET A O 1
ATOM 2586 N N . LEU A 1 323 ? 26.844 -12.82 1.658 1 98.19 323 LEU A N 1
ATOM 2587 C CA . LEU A 1 323 ? 28.297 -12.656 1.639 1 98.19 323 LEU A CA 1
ATOM 2588 C C . LEU A 1 323 ? 28.719 -11.531 2.57 1 98.19 323 LEU A C 1
ATOM 2590 O O . LEU A 1 323 ? 29.781 -11.609 3.211 1 98.19 323 LEU A O 1
ATOM 2594 N N . VAL A 1 324 ? 27.984 -10.438 2.623 1 98.25 324 VAL A N 1
ATOM 2595 C CA . VAL A 1 324 ? 28.344 -9.297 3.453 1 98.25 324 VAL A CA 1
ATOM 2596 C C . VAL A 1 324 ? 28.078 -9.617 4.922 1 98.25 324 VAL A C 1
ATOM 2598 O O . VAL A 1 324 ? 28.844 -9.227 5.801 1 98.25 324 VAL A O 1
ATOM 2601 N N . TYR A 1 325 ? 27.016 -10.367 5.195 1 98.25 325 TYR A N 1
ATOM 2602 C CA . TYR A 1 325 ? 26.609 -10.625 6.57 1 98.25 325 TYR A CA 1
ATOM 2603 C C . TYR A 1 325 ? 26.641 -12.117 6.879 1 98.25 325 TYR A C 1
ATOM 2605 O O . TYR A 1 325 ? 25.703 -12.664 7.461 1 98.25 325 TYR A O 1
ATOM 2613 N N . ARG A 1 326 ? 27.656 -12.805 6.512 1 96.94 326 ARG A N 1
ATOM 2614 C CA . ARG A 1 326 ? 27.844 -14.25 6.582 1 96.94 326 ARG A CA 1
ATOM 2615 C C . ARG A 1 326 ? 27.547 -14.773 7.98 1 96.94 326 ARG A C 1
ATOM 2617 O O . ARG A 1 326 ? 27 -15.867 8.141 1 96.94 326 ARG A O 1
ATOM 2624 N N . GLN A 1 327 ? 27.859 -14.055 8.992 1 97.31 327 GLN A N 1
ATOM 2625 C CA . GLN A 1 327 ? 27.719 -14.508 10.375 1 97.31 327 GLN A CA 1
ATOM 2626 C C . GLN A 1 327 ? 26.281 -14.359 10.867 1 97.31 327 GLN A C 1
ATOM 2628 O O . GLN A 1 327 ? 25.812 -15.133 11.703 1 97.31 327 GLN A O 1
ATOM 2633 N N . GLN A 1 328 ? 25.562 -13.367 10.328 1 97.81 328 GLN A N 1
ATOM 2634 C CA . GLN A 1 328 ? 24.219 -13.047 10.82 1 97.81 328 GLN A CA 1
ATOM 2635 C C . GLN A 1 328 ? 23.156 -13.656 9.922 1 97.81 328 GLN A C 1
ATOM 2637 O O . GLN A 1 328 ? 22.031 -13.938 10.383 1 97.81 328 GLN A O 1
ATOM 2642 N N . PHE A 1 329 ? 23.516 -13.898 8.68 1 98.06 329 PHE A N 1
ATOM 2643 C CA . PHE A 1 329 ? 22.547 -14.375 7.695 1 98.06 329 PHE A CA 1
ATOM 2644 C C . PHE A 1 329 ? 22.047 -15.766 8.062 1 98.06 329 PHE A C 1
ATOM 2646 O O . PHE A 1 329 ? 22.828 -16.641 8.453 1 98.06 329 PHE A O 1
ATOM 2653 N N . GLU A 1 330 ? 20.719 -15.953 7.969 1 97.62 330 GLU A N 1
ATOM 2654 C CA . GLU A 1 330 ? 20.109 -17.25 8.242 1 97.62 330 GLU A CA 1
ATOM 2655 C C . GLU A 1 330 ? 19 -17.562 7.246 1 97.62 330 GLU A C 1
ATOM 2657 O O . GLU A 1 330 ? 18.219 -16.672 6.879 1 97.62 330 GLU A O 1
ATOM 2662 N N . TYR A 1 331 ? 19 -18.812 6.824 1 98.25 331 TYR A N 1
ATOM 2663 C CA . TYR A 1 331 ? 17.844 -19.312 6.078 1 98.25 331 TYR A CA 1
ATOM 2664 C C . TYR A 1 331 ? 16.656 -19.531 6.996 1 98.25 331 TYR A C 1
ATOM 2666 O O . TYR A 1 331 ? 16.828 -19.844 8.18 1 98.25 331 TYR A O 1
ATOM 2674 N N . LYS A 1 332 ? 15.523 -19.312 6.426 1 97.75 332 LYS A N 1
ATOM 2675 C CA . LYS A 1 332 ? 14.336 -19.812 7.105 1 97.75 332 LYS A CA 1
ATOM 2676 C C . LYS A 1 332 ? 14.328 -21.344 7.145 1 97.75 332 LYS A C 1
ATOM 2678 O O . LYS A 1 332 ? 14.609 -21.984 6.137 1 97.75 332 LYS A O 1
ATOM 2683 N N . LYS A 1 333 ? 14.031 -21.906 8.273 1 96.56 333 LYS A N 1
ATOM 2684 C CA . LYS A 1 333 ? 13.93 -23.359 8.414 1 96.56 333 LYS A CA 1
ATOM 2685 C C . LYS A 1 333 ? 12.508 -23.844 8.125 1 96.56 333 LYS A C 1
ATOM 2687 O O . LYS A 1 333 ? 11.555 -23.062 8.227 1 96.56 333 LYS A O 1
ATOM 2692 N N . PRO A 1 334 ? 12.375 -25.062 7.699 1 94.38 334 PRO A N 1
ATOM 2693 C CA . PRO A 1 334 ? 11.023 -25.609 7.602 1 94.38 334 PRO A CA 1
ATOM 2694 C C . PRO A 1 334 ? 10.242 -25.5 8.906 1 94.38 334 PRO A C 1
ATOM 2696 O O . PRO A 1 334 ? 10.836 -25.406 9.984 1 94.38 334 PRO A O 1
ATOM 2699 N N . PRO A 1 335 ? 8.898 -25.594 8.734 1 93.25 335 PRO A N 1
ATOM 2700 C CA . PRO A 1 335 ? 8.055 -25.812 7.559 1 93.25 335 PRO A CA 1
ATOM 2701 C C . PRO A 1 335 ? 7.871 -24.562 6.715 1 93.25 335 PRO A C 1
ATOM 2703 O O . PRO A 1 335 ? 8.125 -23.453 7.191 1 93.25 335 PRO A O 1
ATOM 2706 N N . TYR A 1 336 ? 7.609 -24.703 5.477 1 90 336 TYR A N 1
ATOM 2707 C CA . TYR A 1 336 ? 7.262 -23.656 4.527 1 90 336 TYR A CA 1
ATOM 2708 C C . TYR A 1 336 ? 6.184 -24.125 3.561 1 90 336 TYR A C 1
ATOM 2710 O O . TYR A 1 336 ? 6.414 -25.031 2.752 1 90 336 TYR A O 1
ATOM 2718 N N . GLU A 1 337 ? 5.008 -23.5 3.568 1 86.25 337 GLU A N 1
ATOM 2719 C CA . GLU A 1 337 ? 3.885 -23.781 2.684 1 86.25 337 GLU A CA 1
ATOM 2720 C C . GLU A 1 337 ? 3.623 -25.281 2.598 1 86.25 337 GLU A C 1
ATOM 2722 O O . GLU A 1 337 ? 3.607 -25.859 1.506 1 86.25 337 GLU A O 1
ATOM 2727 N N . TYR A 1 338 ? 3.496 -26.062 3.695 1 81.81 338 TYR A N 1
ATOM 2728 C CA . TYR A 1 338 ? 3.092 -27.453 3.848 1 81.81 338 TYR A CA 1
ATOM 2729 C C . TYR A 1 338 ? 4.242 -28.391 3.523 1 81.81 338 TYR A C 1
ATOM 2731 O O . TYR A 1 338 ? 4.031 -29.594 3.285 1 81.81 338 TYR A O 1
ATOM 2739 N N . GLU A 1 339 ? 5.398 -27.828 3.291 1 88.88 339 GLU A N 1
ATOM 2740 C CA . GLU A 1 339 ? 6.625 -28.609 3.199 1 88.88 339 GLU A CA 1
ATOM 2741 C C . GLU A 1 339 ? 7.387 -28.594 4.52 1 88.88 339 GLU A C 1
ATOM 2743 O O . GLU A 1 339 ? 7.758 -27.531 5.023 1 88.88 339 GLU A O 1
ATOM 2748 N N . TYR A 1 340 ? 7.723 -29.75 5.039 1 93 340 TYR A N 1
ATOM 2749 C CA . TYR A 1 340 ? 8.195 -29.828 6.418 1 93 340 TYR A CA 1
ATOM 2750 C C . TYR A 1 340 ? 9.648 -30.281 6.465 1 93 340 TYR A C 1
ATOM 2752 O O . TYR A 1 340 ? 10.266 -30.312 7.535 1 93 340 TYR A O 1
ATOM 2760 N N . GLU A 1 341 ? 10.234 -30.625 5.379 1 94.75 341 GLU A N 1
ATOM 2761 C CA . GLU A 1 341 ? 11.562 -31.219 5.395 1 94.75 341 GLU A CA 1
ATOM 2762 C C . GLU A 1 341 ? 12.555 -30.359 4.602 1 94.75 341 GLU A C 1
ATOM 2764 O O . GLU A 1 341 ? 13.656 -30.078 5.082 1 94.75 341 GLU A O 1
ATOM 2769 N N . LYS A 1 342 ? 12.227 -29.906 3.459 1 96.69 342 LYS A N 1
ATOM 2770 C CA . LYS A 1 342 ? 13.133 -29.234 2.527 1 96.69 342 LYS A CA 1
ATOM 2771 C C . LYS A 1 342 ? 13.359 -27.781 2.928 1 96.69 342 LYS A C 1
ATOM 2773 O O . LYS A 1 342 ? 12.469 -27.141 3.482 1 96.69 342 LYS A O 1
ATOM 2778 N N . LEU A 1 343 ? 14.531 -27.312 2.656 1 97.62 343 LEU A N 1
ATOM 2779 C CA . LEU A 1 343 ? 14.875 -25.922 2.922 1 97.62 343 LEU A CA 1
ATOM 2780 C C . LEU A 1 343 ? 14 -24.984 2.092 1 97.62 343 LEU A C 1
ATOM 2782 O O . LEU A 1 343 ? 13.984 -25.078 0.862 1 97.62 343 LEU A O 1
ATOM 2786 N N . PRO A 1 344 ? 13.312 -24.016 2.705 1 98.19 344 PRO A N 1
ATOM 2787 C CA . PRO A 1 344 ? 12.43 -23.094 1.973 1 98.19 344 PRO A CA 1
ATOM 2788 C C . PRO A 1 344 ? 13.148 -22.391 0.83 1 98.19 344 PRO A C 1
ATOM 2790 O O . PRO A 1 344 ? 12.57 -22.188 -0.244 1 98.19 344 PRO A O 1
ATOM 2793 N N . MET A 1 345 ? 14.375 -22.031 1.035 1 98.56 345 MET A N 1
ATOM 2794 C CA . MET A 1 345 ? 15.133 -21.328 -0.002 1 98.56 345 MET A CA 1
ATOM 2795 C C . MET A 1 345 ? 15.227 -22.172 -1.265 1 98.56 345 MET A C 1
ATOM 2797 O O . MET A 1 345 ? 15.125 -21.656 -2.377 1 98.56 345 MET A O 1
ATOM 2801 N N . ASP A 1 346 ? 15.406 -23.453 -1.082 1 98.56 346 ASP A N 1
ATOM 2802 C CA . ASP A 1 346 ? 15.492 -24.359 -2.229 1 98.56 346 ASP A CA 1
ATOM 2803 C C . ASP A 1 346 ? 14.164 -24.438 -2.969 1 98.56 346 ASP A C 1
ATOM 2805 O O . ASP A 1 346 ? 14.133 -24.5 -4.199 1 98.56 346 ASP A O 1
ATOM 2809 N N . LEU A 1 347 ? 13.086 -24.469 -2.211 1 98.38 347 LEU A N 1
ATOM 2810 C CA . LEU A 1 347 ? 11.758 -24.516 -2.805 1 98.38 347 LEU A CA 1
ATOM 2811 C C . LEU A 1 347 ? 11.469 -23.25 -3.604 1 98.38 347 LEU A C 1
ATOM 2813 O O . LEU A 1 347 ? 10.883 -23.312 -4.688 1 98.38 347 LEU A O 1
ATOM 2817 N N . ILE A 1 348 ? 11.93 -22.094 -3.096 1 98.69 348 ILE A N 1
ATOM 2818 C CA . ILE A 1 348 ? 11.633 -20.797 -3.695 1 98.69 348 ILE A CA 1
ATOM 2819 C C . ILE A 1 348 ? 12.508 -20.594 -4.934 1 98.69 348 ILE A C 1
ATOM 2821 O O . ILE A 1 348 ? 12 -20.281 -6.012 1 98.69 348 ILE A O 1
ATOM 2825 N N . LEU A 1 349 ? 13.797 -20.875 -4.836 1 98.69 349 LEU A N 1
ATOM 2826 C CA . LEU A 1 349 ? 14.672 -20.734 -5.988 1 98.69 349 LEU A CA 1
ATOM 2827 C C . LEU A 1 349 ? 14.406 -21.812 -7.023 1 98.69 349 LEU A C 1
ATOM 2829 O O . LEU A 1 349 ? 14.664 -21.625 -8.211 1 98.69 349 LEU A O 1
ATOM 2833 N N . GLY A 1 350 ? 13.961 -22.969 -6.508 1 98.5 350 GLY A N 1
ATOM 2834 C CA . GLY A 1 350 ? 13.617 -24.078 -7.395 1 98.5 350 GLY A CA 1
ATOM 2835 C C . GLY A 1 350 ? 14.82 -24.891 -7.828 1 98.5 350 GLY A C 1
ATOM 2836 O O . GLY A 1 350 ? 14.727 -25.703 -8.742 1 98.5 350 GLY A O 1
ATOM 2837 N N . ASP A 1 351 ? 15.984 -24.641 -7.254 1 98.56 351 ASP A N 1
ATOM 2838 C CA . ASP A 1 351 ? 17.234 -25.312 -7.629 1 98.56 351 ASP A CA 1
ATOM 2839 C C . ASP A 1 351 ? 18.266 -25.203 -6.512 1 98.56 351 ASP A C 1
ATOM 2841 O O . ASP A 1 351 ? 18.812 -24.141 -6.258 1 98.56 351 ASP A O 1
ATOM 2845 N N . ARG A 1 352 ? 18.578 -26.391 -5.887 1 98.12 352 ARG A N 1
ATOM 2846 C CA . ARG A 1 352 ? 19.531 -26.453 -4.781 1 98.12 352 ARG A CA 1
ATOM 2847 C C . ARG A 1 352 ? 20.906 -25.953 -5.223 1 98.12 352 ARG A C 1
ATOM 2849 O O . ARG A 1 352 ? 21.594 -25.266 -4.469 1 98.12 352 ARG A O 1
ATOM 2856 N N . ALA A 1 353 ? 21.297 -26.344 -6.379 1 98.31 353 ALA A N 1
ATOM 2857 C CA . ALA A 1 353 ? 22.609 -25.953 -6.898 1 98.31 353 ALA A CA 1
ATOM 2858 C C . ALA A 1 353 ? 22.719 -24.438 -7.051 1 98.31 353 ALA A C 1
ATOM 2860 O O . ALA A 1 353 ? 23.781 -23.859 -6.859 1 98.31 353 ALA A O 1
ATOM 2861 N N . LEU A 1 354 ? 21.641 -23.828 -7.441 1 98.69 354 LEU A N 1
ATOM 2862 C CA . LEU A 1 354 ? 21.625 -22.375 -7.57 1 98.69 354 LEU A CA 1
ATOM 2863 C C . LEU A 1 354 ? 21.891 -21.703 -6.223 1 98.69 354 LEU A C 1
ATOM 2865 O O . LEU A 1 354 ? 22.688 -20.781 -6.125 1 98.69 354 LEU A O 1
ATOM 2869 N N . ARG A 1 355 ? 21.172 -22.172 -5.176 1 98.62 355 ARG A N 1
ATOM 2870 C CA . ARG A 1 355 ? 21.375 -21.641 -3.832 1 98.62 355 ARG A CA 1
ATOM 2871 C C . ARG A 1 355 ? 22.844 -21.797 -3.412 1 98.62 355 ARG A C 1
ATOM 2873 O O . ARG A 1 355 ? 23.453 -20.844 -2.912 1 98.62 355 ARG A O 1
ATOM 2880 N N . GLU A 1 356 ? 23.375 -22.969 -3.619 1 98.5 356 GLU A N 1
ATOM 2881 C CA . GLU A 1 356 ? 24.75 -23.266 -3.225 1 98.5 356 GLU A CA 1
ATOM 2882 C C . GLU A 1 356 ? 25.75 -22.375 -3.971 1 98.5 356 GLU A C 1
ATOM 2884 O O . GLU A 1 356 ? 26.734 -21.906 -3.391 1 98.5 356 GLU A O 1
ATOM 2889 N N . ALA A 1 357 ? 25.484 -22.156 -5.23 1 98.75 357 ALA A N 1
ATOM 2890 C CA . ALA A 1 357 ? 26.359 -21.297 -6.039 1 98.75 357 ALA A CA 1
ATOM 2891 C C . ALA A 1 357 ? 26.312 -19.859 -5.562 1 98.75 357 ALA A C 1
ATOM 2893 O O . ALA A 1 357 ? 27.328 -19.172 -5.516 1 98.75 357 ALA A O 1
ATOM 2894 N N . LEU A 1 358 ? 25.141 -19.359 -5.254 1 98.56 358 LEU A N 1
ATOM 2895 C CA . LEU A 1 358 ? 25 -18 -4.715 1 98.56 358 LEU A CA 1
ATOM 2896 C C . LEU A 1 358 ? 25.766 -17.859 -3.408 1 98.56 358 LEU A C 1
ATOM 2898 O O . LEU A 1 358 ? 26.469 -16.859 -3.207 1 98.56 358 LEU A O 1
ATOM 2902 N N . GLU A 1 359 ? 25.609 -18.828 -2.611 1 97.56 359 GLU A N 1
ATOM 2903 C CA . GLU A 1 359 ? 26.297 -18.844 -1.322 1 97.56 359 GLU A CA 1
ATOM 2904 C C . GLU A 1 359 ? 27.797 -18.828 -1.502 1 97.56 359 GLU A C 1
ATOM 2906 O O . GLU A 1 359 ? 28.531 -18.219 -0.701 1 97.56 359 GLU A O 1
ATOM 2911 N N . ALA A 1 360 ? 28.25 -19.516 -2.537 1 97.81 360 ALA A N 1
ATOM 2912 C CA . ALA A 1 360 ? 29.672 -19.594 -2.836 1 97.81 360 ALA A CA 1
ATOM 2913 C C . ALA A 1 360 ? 30.188 -18.312 -3.465 1 97.81 360 ALA A C 1
ATOM 2915 O O . ALA A 1 360 ? 31.391 -18.109 -3.623 1 97.81 360 ALA A O 1
ATOM 2916 N N . GLY A 1 361 ? 29.281 -17.406 -3.854 1 97.56 361 GLY A N 1
ATOM 2917 C CA . GLY A 1 361 ? 29.656 -16.094 -4.367 1 97.56 361 GLY A CA 1
ATOM 2918 C C . GLY A 1 361 ? 29.812 -16.078 -5.875 1 97.56 361 GLY A C 1
ATOM 2919 O O . GLY A 1 361 ? 30.422 -15.156 -6.426 1 97.56 361 GLY A O 1
ATOM 2920 N N . GLU A 1 362 ? 29.281 -17.125 -6.523 1 98 362 GLU A N 1
ATOM 2921 C CA . GLU A 1 362 ? 29.312 -17.094 -7.98 1 98 362 GLU A CA 1
ATOM 2922 C C . GLU A 1 362 ? 28.516 -15.914 -8.523 1 98 362 GLU A C 1
ATOM 2924 O O . GLU A 1 362 ? 27.469 -15.562 -7.984 1 98 362 GLU A O 1
ATOM 2929 N N . SER A 1 363 ? 29.047 -15.32 -9.617 1 97.31 363 SER A N 1
ATOM 2930 C CA . SER A 1 363 ? 28.391 -14.156 -10.211 1 97.31 363 SER A CA 1
ATOM 2931 C C . SER A 1 363 ? 26.969 -14.484 -10.641 1 97.31 363 SER A C 1
ATOM 2933 O O . SER A 1 363 ? 26.734 -15.453 -11.375 1 97.31 363 SER A O 1
ATOM 2935 N N . VAL A 1 364 ? 26.016 -13.648 -10.211 1 97.75 364 VAL A N 1
ATOM 2936 C CA . VAL A 1 364 ? 24.625 -13.852 -10.555 1 97.75 364 VAL 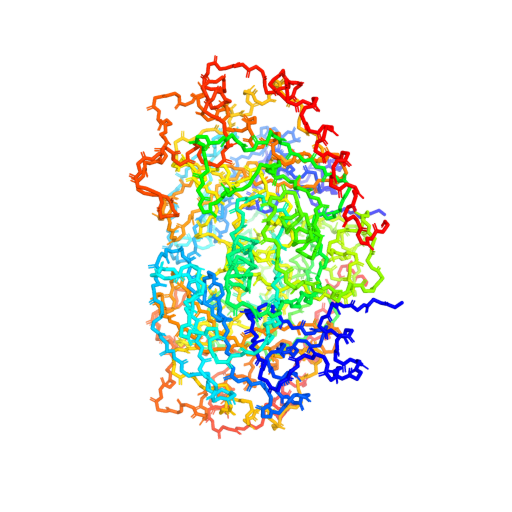A CA 1
ATOM 2937 C C . VAL A 1 364 ? 24.453 -13.812 -12.078 1 97.75 364 VAL A C 1
ATOM 2939 O O . VAL A 1 364 ? 23.656 -14.57 -12.633 1 97.75 364 VAL A O 1
ATOM 2942 N N . VAL A 1 365 ? 25.188 -12.969 -12.742 1 95.31 365 VAL A N 1
ATOM 2943 C CA . VAL A 1 365 ? 25.141 -12.836 -14.195 1 95.31 365 VAL A CA 1
ATOM 2944 C C . VAL A 1 365 ? 25.562 -14.148 -14.844 1 95.31 365 VAL A C 1
ATOM 2946 O O . VAL A 1 365 ? 24.953 -14.609 -15.805 1 95.31 365 VAL A O 1
ATOM 2949 N N . THR A 1 366 ? 26.625 -14.75 -14.25 1 96.44 366 THR A N 1
ATOM 2950 C CA . THR A 1 366 ? 27.109 -16.031 -14.758 1 96.44 366 THR A CA 1
ATOM 2951 C C . THR A 1 366 ? 26.078 -17.125 -14.523 1 96.44 366 THR A C 1
ATOM 2953 O O . THR A 1 366 ? 25.828 -17.953 -15.406 1 96.44 366 THR A O 1
ATOM 2956 N N . LEU A 1 367 ? 25.531 -17.125 -13.367 1 98 367 LEU A N 1
ATOM 2957 C CA . LEU A 1 367 ? 24.5 -18.109 -13.039 1 98 367 LEU A CA 1
ATOM 2958 C C . LEU A 1 367 ? 23.312 -18 -13.984 1 98 367 LEU A C 1
ATOM 2960 O O . LEU A 1 367 ? 22.797 -19.016 -14.453 1 98 367 LEU A O 1
ATOM 2964 N N . GLU A 1 368 ? 22.875 -16.812 -14.266 1 97 368 GLU A N 1
ATOM 2965 C CA . GLU A 1 368 ? 21.75 -16.547 -15.156 1 97 368 GLU A CA 1
ATOM 2966 C C . GLU A 1 368 ? 22.031 -17.078 -16.562 1 97 368 GLU A C 1
ATOM 2968 O O . GLU A 1 368 ? 21.125 -17.578 -17.234 1 97 368 GLU A O 1
ATOM 2973 N N . GLN A 1 369 ? 23.25 -16.938 -17.031 1 96.94 369 GLN A N 1
ATOM 2974 C CA . GLN A 1 369 ? 23.625 -17.453 -18.344 1 96.94 369 GLN A CA 1
ATOM 2975 C C . GLN A 1 369 ? 23.469 -18.969 -18.391 1 96.94 369 GLN A C 1
ATOM 2977 O O . GLN A 1 369 ? 23.156 -19.531 -19.453 1 96.94 369 GLN A O 1
ATOM 2982 N N . GLY A 1 370 ? 23.641 -19.578 -17.281 1 96.81 370 GLY A N 1
ATOM 2983 C CA . GLY A 1 370 ? 23.641 -21.031 -17.203 1 96.81 370 GLY A CA 1
ATOM 2984 C C . GLY A 1 370 ? 22.281 -21.641 -17.484 1 96.81 370 GLY A C 1
ATOM 2985 O O . GLY A 1 370 ? 22.188 -22.781 -17.922 1 96.81 370 GLY A O 1
ATOM 2986 N N . TRP A 1 371 ? 21.188 -20.875 -17.188 1 97.56 371 TRP A N 1
ATOM 2987 C CA . TRP A 1 371 ? 19.875 -21.5 -17.391 1 97.56 371 TRP A CA 1
ATOM 2988 C C . TRP A 1 371 ? 19.172 -20.906 -18.609 1 97.56 371 TRP A C 1
ATOM 2990 O O . TRP A 1 371 ? 17.984 -21.156 -18.812 1 97.56 371 TRP A O 1
ATOM 3000 N N . GLN A 1 372 ? 19.891 -20.094 -19.453 1 97.81 372 GLN A N 1
ATOM 3001 C CA . GLN A 1 372 ? 19.266 -19.422 -20.594 1 97.81 372 GLN A CA 1
ATOM 3002 C C . GLN A 1 372 ? 18.734 -20.438 -21.609 1 97.81 372 GLN A C 1
ATOM 3004 O O . GLN A 1 372 ? 17.688 -20.234 -22.203 1 97.81 372 GLN A O 1
ATOM 3009 N N . ALA A 1 373 ? 19.469 -21.547 -21.844 1 97.94 373 ALA A N 1
ATOM 3010 C CA . ALA A 1 373 ? 19.031 -22.547 -22.812 1 97.94 373 ALA A CA 1
ATOM 3011 C C . ALA A 1 373 ? 17.719 -23.188 -22.391 1 97.94 373 ALA A C 1
ATOM 3013 O O . ALA A 1 373 ? 16.812 -23.359 -23.219 1 97.94 373 ALA A O 1
ATOM 3014 N N . GLU A 1 374 ? 17.641 -23.531 -21.156 1 98 374 GLU A N 1
ATOM 3015 C CA . GLU A 1 374 ? 16.406 -24.109 -20.625 1 98 374 GLU A CA 1
ATOM 3016 C C . GLU A 1 374 ? 15.258 -23.109 -20.688 1 98 374 GLU A C 1
ATOM 3018 O O . GLU A 1 374 ? 14.109 -23.484 -20.938 1 98 374 GLU A O 1
ATOM 3023 N N . LEU A 1 375 ? 15.555 -21.859 -20.406 1 98.56 375 LEU A N 1
ATOM 3024 C CA . LEU A 1 375 ? 14.547 -20.812 -20.438 1 98.56 375 LEU A CA 1
ATOM 3025 C C . LEU A 1 375 ? 14.023 -20.594 -21.859 1 98.56 375 LEU A C 1
ATOM 3027 O O . LEU A 1 375 ? 12.82 -20.375 -22.047 1 98.56 375 LEU A O 1
ATOM 3031 N N . LEU A 1 376 ? 14.906 -20.641 -22.828 1 98.12 376 LEU A N 1
ATOM 3032 C CA . LEU A 1 376 ? 14.516 -20.516 -24.219 1 98.12 376 LEU A CA 1
ATOM 3033 C C . LEU A 1 376 ? 13.648 -21.688 -24.656 1 98.12 376 LEU A C 1
ATOM 3035 O O . LEU A 1 376 ? 12.711 -21.531 -25.438 1 98.12 376 LEU A O 1
ATOM 3039 N N . ASP A 1 377 ? 14.008 -22.891 -24.156 1 98.38 377 ASP A N 1
ATOM 3040 C CA . ASP A 1 377 ? 13.188 -24.062 -24.438 1 98.38 377 ASP A CA 1
ATOM 3041 C C . ASP A 1 377 ? 11.781 -23.891 -23.859 1 98.38 377 ASP A C 1
ATOM 3043 O O . ASP A 1 377 ? 10.797 -24.234 -24.516 1 98.38 377 ASP A O 1
ATOM 3047 N N . TYR A 1 378 ? 11.727 -23.438 -22.688 1 98.56 378 TYR A N 1
ATOM 3048 C CA . TYR A 1 378 ? 10.438 -23.141 -22.094 1 98.56 378 TYR A CA 1
ATOM 3049 C C . TYR A 1 378 ? 9.664 -22.141 -22.938 1 98.56 378 TYR A C 1
ATOM 3051 O O . TYR A 1 378 ? 8.461 -22.297 -23.156 1 98.56 378 TYR A O 1
ATOM 3059 N N . ASP A 1 379 ? 10.336 -21.047 -23.297 1 98.62 379 ASP A N 1
ATOM 3060 C CA . ASP A 1 379 ? 9.695 -20.016 -24.109 1 98.62 379 ASP A CA 1
ATOM 3061 C C . ASP A 1 379 ? 9.086 -20.609 -25.375 1 98.62 379 ASP A C 1
ATOM 3063 O O . ASP A 1 379 ? 7.969 -20.266 -25.766 1 98.62 379 ASP A O 1
ATOM 3067 N N . ARG A 1 380 ? 9.797 -21.531 -25.984 1 98.19 380 ARG A N 1
ATOM 3068 C CA . ARG A 1 380 ? 9.297 -22.188 -27.188 1 98.19 380 ARG A CA 1
ATOM 3069 C C . ARG A 1 380 ? 8.047 -23.016 -26.875 1 98.19 380 ARG A C 1
ATOM 3071 O O . ARG A 1 380 ? 7.074 -22.969 -27.625 1 98.19 380 ARG A O 1
ATOM 3078 N N . ARG A 1 381 ? 8.047 -23.703 -25.812 1 98.19 381 ARG A N 1
ATOM 3079 C CA . ARG A 1 381 ? 6.93 -24.562 -25.438 1 98.19 381 ARG A CA 1
ATOM 3080 C C . ARG A 1 381 ? 5.703 -23.734 -25.062 1 98.19 381 ARG A C 1
ATOM 3082 O O . ARG A 1 381 ? 4.59 -24.016 -25.516 1 98.19 381 ARG A O 1
ATOM 3089 N N . ARG A 1 382 ? 5.934 -22.688 -24.234 1 98.06 382 ARG A N 1
ATOM 3090 C CA . ARG A 1 382 ? 4.785 -21.922 -23.75 1 98.06 382 ARG A CA 1
ATOM 3091 C C . ARG A 1 382 ? 4.062 -21.219 -24.891 1 98.06 382 ARG A C 1
ATOM 3093 O O . ARG A 1 382 ? 2.859 -20.969 -24.812 1 98.06 382 ARG A O 1
ATOM 3100 N N . ARG A 1 383 ? 4.797 -20.875 -25.953 1 98.12 383 ARG A N 1
ATOM 3101 C CA . ARG A 1 383 ? 4.223 -20.156 -27.078 1 98.12 383 ARG A CA 1
ATOM 3102 C C . ARG A 1 383 ? 3.125 -20.969 -27.75 1 98.12 383 ARG A C 1
ATOM 3104 O O . ARG A 1 383 ? 2.229 -20.422 -28.391 1 98.12 383 ARG A O 1
ATOM 3111 N N . CYS A 1 384 ? 3.107 -22.281 -27.641 1 98.19 384 CYS A N 1
ATOM 3112 C CA . CYS A 1 384 ? 2.092 -23.172 -28.203 1 98.19 384 CYS A CA 1
ATOM 3113 C C . CYS A 1 384 ? 0.75 -22.969 -27.5 1 98.19 384 CYS A C 1
ATOM 3115 O O . CYS A 1 384 ? -0.284 -23.422 -28.016 1 98.19 384 CYS A O 1
ATOM 3117 N N . TYR A 1 385 ? 0.754 -22.25 -26.438 1 98.38 385 TYR A N 1
ATOM 3118 C CA . TYR A 1 385 ? -0.452 -22.141 -25.625 1 98.38 385 TYR A CA 1
ATOM 3119 C C . TYR A 1 385 ? -0.911 -20.703 -25.516 1 98.38 385 TYR A C 1
ATOM 3121 O O . TYR A 1 385 ? -1.781 -20.375 -24.703 1 98.38 385 TYR A O 1
ATOM 3129 N N . PHE A 1 386 ? -0.277 -19.766 -26.281 1 98.56 386 PHE A N 1
ATOM 3130 C CA . PHE A 1 386 ? -0.649 -18.359 -26.281 1 98.56 386 PHE A CA 1
ATOM 3131 C C . PHE A 1 386 ? -2.094 -18.172 -26.734 1 98.56 386 PHE A C 1
ATOM 3133 O O . PHE A 1 386 ? -2.486 -18.672 -27.781 1 98.56 386 PHE A O 1
ATOM 3140 N N . LEU A 1 387 ? -2.812 -17.547 -25.906 1 98.5 387 LEU A N 1
ATOM 3141 C CA . LEU A 1 387 ? -4.16 -17.141 -26.281 1 98.5 387 LEU A CA 1
ATOM 3142 C C . LEU A 1 387 ? -4.168 -15.688 -26.766 1 98.5 387 LEU A C 1
ATOM 3144 O O . LEU A 1 387 ? -5.129 -15.242 -27.406 1 98.5 387 LEU A O 1
ATOM 3148 N N . TYR A 1 388 ? -3.098 -14.969 -26.484 1 97.94 388 TYR A N 1
ATOM 3149 C CA . TYR A 1 388 ? -3.021 -13.531 -26.734 1 97.94 388 TYR A CA 1
ATOM 3150 C C . TYR A 1 388 ? -1.774 -13.18 -27.531 1 97.94 388 TYR A C 1
ATOM 3152 O O . TYR A 1 388 ? -0.759 -13.875 -27.453 1 97.94 388 TYR A O 1
ATOM 3160 N N . GLN A 1 389 ? -1.893 -12.156 -28.234 1 92 389 GLN A N 1
ATOM 3161 C CA . GLN A 1 389 ? -0.762 -11.695 -29.031 1 92 389 GLN A CA 1
ATOM 3162 C C . GLN A 1 389 ? 0.077 -10.672 -28.266 1 92 389 GLN A C 1
ATOM 3164 O O . GLN A 1 389 ? -0.44 -9.961 -27.391 1 9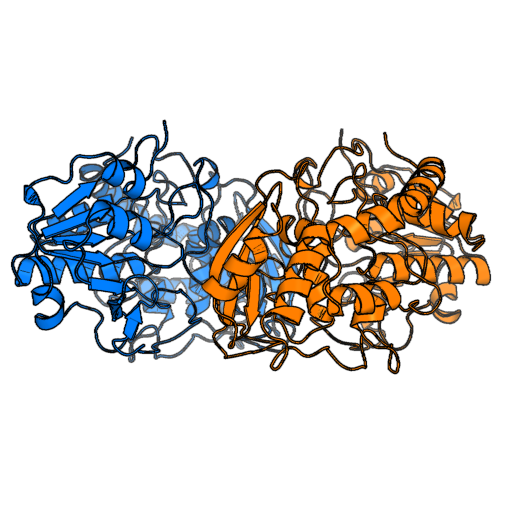2 389 GLN A O 1
ATOM 3169 N N . MET B 1 1 ? 8.961 23.672 -16.469 1 90.69 1 MET B N 1
ATOM 3170 C CA . MET B 1 1 ? 9.711 22.578 -15.836 1 90.69 1 MET B CA 1
ATOM 3171 C C . MET B 1 1 ? 9.344 22.438 -14.359 1 90.69 1 MET B C 1
ATOM 3173 O O . MET B 1 1 ? 9.234 23.438 -13.656 1 90.69 1 MET B O 1
ATOM 3177 N N . PHE B 1 2 ? 9.102 21.328 -13.875 1 96.94 2 PHE B N 1
ATOM 3178 C CA . PHE B 1 2 ? 8.664 21.078 -12.508 1 96.94 2 PHE B CA 1
ATOM 3179 C C . PHE B 1 2 ? 9.859 20.875 -11.586 1 96.94 2 PHE B C 1
ATOM 3181 O O . PHE B 1 2 ? 10.766 20.094 -11.891 1 96.94 2 PHE B O 1
ATOM 3188 N N . ARG B 1 3 ? 9.906 21.578 -10.492 1 97.31 3 ARG B N 1
ATOM 3189 C CA . ARG B 1 3 ? 10.914 21.422 -9.438 1 97.31 3 ARG B CA 1
ATOM 3190 C C . ARG B 1 3 ? 10.32 21.734 -8.07 1 97.31 3 ARG B C 1
ATOM 3192 O O . ARG B 1 3 ? 9.688 22.766 -7.875 1 97.31 3 ARG B O 1
ATOM 3199 N N . ILE B 1 4 ? 10.516 20.828 -7.141 1 98.31 4 ILE B N 1
ATOM 3200 C CA . ILE B 1 4 ? 10.094 21.125 -5.773 1 98.31 4 ILE B CA 1
ATOM 3201 C C . ILE B 1 4 ? 11.047 22.141 -5.148 1 98.31 4 ILE B C 1
ATOM 3203 O O . ILE B 1 4 ? 12.125 22.406 -5.691 1 98.31 4 ILE B O 1
ATOM 3207 N N . GLY B 1 5 ? 10.656 22.688 -4.027 1 98.06 5 GLY B N 1
ATOM 3208 C CA . GLY B 1 5 ? 11.422 23.719 -3.361 1 98.06 5 GLY B CA 1
ATOM 3209 C C . GLY B 1 5 ? 12.859 23.328 -3.1 1 98.06 5 GLY B C 1
ATOM 3210 O O . GLY B 1 5 ? 13.773 24.141 -3.262 1 98.06 5 GLY B O 1
ATOM 3211 N N . LEU B 1 6 ? 13.109 22.078 -2.721 1 97.75 6 LEU B N 1
ATOM 3212 C CA . LEU B 1 6 ? 14.453 21.562 -2.486 1 97.75 6 LEU B CA 1
ATOM 3213 C C . LEU B 1 6 ? 15.312 21.672 -3.744 1 97.75 6 LEU B C 1
ATOM 3215 O O . LEU B 1 6 ? 16.438 22.172 -3.691 1 97.75 6 LEU B O 1
ATOM 3219 N N . GLU B 1 7 ? 14.789 21.266 -4.859 1 97.56 7 GLU B N 1
ATOM 3220 C CA . GLU B 1 7 ? 15.516 21.281 -6.125 1 97.56 7 GLU B CA 1
ATOM 3221 C C . GLU B 1 7 ? 15.781 22.719 -6.586 1 97.56 7 GLU B C 1
ATOM 3223 O O . GLU B 1 7 ? 16.844 23 -7.145 1 97.56 7 GLU B O 1
ATOM 3228 N N . VAL B 1 8 ? 14.812 23.609 -6.363 1 96.75 8 VAL B N 1
ATOM 3229 C CA . VAL B 1 8 ? 14.984 25.016 -6.703 1 96.75 8 VAL B CA 1
ATOM 3230 C C . VAL B 1 8 ? 16.094 25.625 -5.855 1 96.75 8 VAL B C 1
ATOM 3232 O O . VAL B 1 8 ? 16.984 26.297 -6.375 1 96.75 8 VAL B O 1
ATOM 3235 N N . PHE B 1 9 ? 16.047 25.344 -4.582 1 95.69 9 PHE B N 1
ATOM 3236 C CA . PHE B 1 9 ? 17.047 25.859 -3.643 1 95.69 9 PHE B CA 1
ATOM 3237 C C . PHE B 1 9 ? 18.453 25.422 -4.039 1 95.69 9 PHE B C 1
ATOM 3239 O O . PHE B 1 9 ? 19.391 26.219 -3.984 1 95.69 9 PHE B O 1
ATOM 3246 N N . LEU B 1 10 ? 18.562 24.188 -4.441 1 95.25 10 LEU B N 1
ATOM 3247 C CA . LEU B 1 10 ? 19.859 23.609 -4.766 1 95.25 10 LEU B CA 1
ATOM 3248 C C . LEU B 1 10 ? 20.469 24.266 -5.996 1 95.25 10 LEU B C 1
ATOM 3250 O O . LEU B 1 10 ? 21.672 24.203 -6.211 1 95.25 10 LEU B O 1
ATOM 3254 N N . GLN B 1 11 ? 19.656 24.891 -6.793 1 92.94 11 GLN B N 1
ATOM 3255 C CA . GLN B 1 11 ? 20.141 25.547 -8.008 1 92.94 11 GLN B CA 1
ATOM 3256 C C . GLN B 1 11 ? 20.516 27 -7.746 1 92.94 11 GLN B C 1
ATOM 3258 O O . GLN B 1 11 ? 21.156 27.641 -8.586 1 92.94 11 GLN B O 1
ATOM 3263 N N . GLN B 1 12 ? 20.109 27.469 -6.668 1 87.94 12 GLN B N 1
ATOM 3264 C CA . GLN B 1 12 ? 20.375 28.875 -6.348 1 87.94 12 GLN B CA 1
ATOM 3265 C C . GLN B 1 12 ? 21.719 29.031 -5.668 1 87.94 12 GLN B C 1
ATOM 3267 O O . GLN B 1 12 ? 22.266 28.078 -5.102 1 87.94 12 GLN B O 1
ATOM 3272 N N . ASP B 1 13 ? 22.234 30.234 -5.949 1 83.06 13 ASP B N 1
ATOM 3273 C CA . ASP B 1 13 ? 23.391 30.609 -5.137 1 83.06 13 ASP B CA 1
ATOM 3274 C C . ASP B 1 13 ? 22.984 30.828 -3.68 1 83.06 13 ASP B C 1
ATOM 3276 O O . ASP B 1 13 ? 21.969 31.469 -3.406 1 83.06 13 ASP B O 1
ATOM 3280 N N . VAL B 1 14 ? 23.531 29.891 -2.885 1 70.69 14 VAL B N 1
ATOM 3281 C CA . VAL B 1 14 ? 23.141 30.031 -1.484 1 70.69 14 VAL B CA 1
ATOM 3282 C C . VAL B 1 14 ? 23.375 31.469 -1.029 1 70.69 14 VAL B C 1
ATOM 3284 O O . VAL B 1 14 ? 24.516 31.938 -0.971 1 70.69 14 VAL B O 1
ATOM 3287 N N . PRO B 1 15 ? 22.25 32.094 -0.846 1 64.19 15 PRO B N 1
ATOM 3288 C CA . PRO B 1 15 ? 22.375 33.5 -0.566 1 64.19 15 PRO B CA 1
ATOM 3289 C C . PRO B 1 15 ? 23.109 33.812 0.735 1 64.19 15 PRO B C 1
ATOM 3291 O O . PRO B 1 15 ? 23.047 33 1.678 1 64.19 15 PRO B O 1
ATOM 3294 N N . THR B 1 16 ? 23.875 34.781 0.696 1 68.19 16 THR B N 1
ATOM 3295 C CA . THR B 1 16 ? 24.609 35.281 1.854 1 68.19 16 THR B CA 1
ATOM 3296 C C . THR B 1 16 ? 23.672 35.594 3.006 1 68.19 16 THR B C 1
ATOM 3298 O O . THR B 1 16 ? 24.094 35.688 4.16 1 68.19 16 THR B O 1
ATOM 3301 N N . ARG B 1 17 ? 22.344 35.531 2.73 1 74.38 17 ARG B N 1
ATOM 3302 C CA . ARG B 1 17 ? 21.391 36.031 3.717 1 74.38 17 ARG B CA 1
ATOM 3303 C C . ARG B 1 17 ? 20.953 34.906 4.648 1 74.38 17 ARG B C 1
ATOM 3305 O O . ARG B 1 17 ? 20.188 35.125 5.586 1 74.38 17 ARG B O 1
ATOM 3312 N N . PHE B 1 18 ? 21.469 33.688 4.402 1 83.31 18 PHE B N 1
ATOM 3313 C CA . PHE B 1 18 ? 21.031 32.562 5.234 1 83.31 18 PHE B CA 1
ATOM 3314 C C . PHE B 1 18 ? 21.922 32.406 6.457 1 83.31 18 PHE B C 1
ATOM 3316 O O . PHE B 1 18 ? 21.625 31.641 7.367 1 83.31 18 PHE B O 1
ATOM 3323 N N . GLY B 1 19 ? 22.906 33.281 6.648 1 84.75 19 GLY B N 1
ATOM 3324 C CA . GLY B 1 19 ? 23.875 33.094 7.723 1 84.75 19 GLY B CA 1
ATOM 3325 C C . GLY B 1 19 ? 24.797 31.922 7.512 1 84.75 19 GLY B C 1
ATOM 3326 O O . GLY B 1 19 ? 24.781 31.297 6.449 1 84.75 19 GLY B O 1
ATOM 3327 N N . ASP B 1 20 ? 25.562 31.641 8.555 1 89.81 20 ASP B N 1
ATOM 3328 C CA . ASP B 1 20 ? 26.625 30.656 8.406 1 89.81 20 ASP B CA 1
ATOM 3329 C C . ASP B 1 20 ? 26.203 29.312 8.984 1 89.81 20 ASP B C 1
ATOM 3331 O O . ASP B 1 20 ? 26.828 28.281 8.711 1 89.81 20 ASP B O 1
ATOM 3335 N N . ARG B 1 21 ? 25.266 29.375 9.812 1 96.31 21 ARG B N 1
ATOM 3336 C CA . ARG B 1 21 ? 24.812 28.156 10.469 1 96.31 21 ARG B CA 1
ATOM 3337 C C . ARG B 1 21 ? 23.391 27.812 10.062 1 96.31 21 ARG B C 1
ATOM 3339 O O . ARG B 1 21 ? 22.453 28.5 10.438 1 96.31 21 ARG B O 1
ATOM 3346 N N . ILE B 1 22 ? 23.25 26.656 9.344 1 96.69 22 ILE B N 1
ATOM 3347 C CA . ILE B 1 22 ? 21.969 26.297 8.75 1 96.69 22 ILE B CA 1
ATOM 3348 C C . ILE B 1 22 ? 21.516 24.938 9.305 1 96.69 22 ILE B C 1
ATOM 3350 O O . ILE B 1 22 ? 22.281 23.984 9.32 1 96.69 22 ILE B O 1
ATOM 3354 N N . GLY B 1 23 ? 20.312 24.891 9.922 1 97.19 23 GLY B N 1
ATOM 3355 C CA . GLY B 1 23 ? 19.656 23.656 10.289 1 97.19 23 GLY B CA 1
ATOM 3356 C C . GLY B 1 23 ? 18.688 23.156 9.227 1 97.19 23 GLY B C 1
ATOM 3357 O O . GLY B 1 23 ? 18.281 23.922 8.344 1 97.19 23 GLY B O 1
ATOM 3358 N N . PHE B 1 24 ? 18.359 21.859 9.273 1 97.31 24 PHE B N 1
ATOM 3359 C CA . PHE B 1 24 ? 17.484 21.266 8.281 1 97.31 24 PHE B CA 1
ATOM 3360 C C . PHE B 1 24 ? 16.453 20.359 8.938 1 97.31 24 PHE B C 1
ATOM 3362 O O . PHE B 1 24 ? 16.828 19.375 9.594 1 97.31 24 PHE B O 1
ATOM 3369 N N . LEU B 1 25 ? 15.18 20.719 8.867 1 97.06 25 LEU B N 1
ATOM 3370 C CA . LEU B 1 25 ? 14.07 19.875 9.305 1 97.06 25 LEU B CA 1
ATOM 3371 C C . LEU B 1 25 ? 13.492 19.094 8.133 1 97.06 25 LEU B C 1
ATOM 3373 O O . LEU B 1 25 ? 12.992 19.672 7.168 1 97.06 25 LEU B O 1
ATOM 3377 N N . SER B 1 26 ? 13.555 17.797 8.234 1 95.56 26 SER B N 1
ATOM 3378 C CA . SER B 1 26 ? 13.109 16.938 7.145 1 95.56 26 SER B CA 1
ATOM 3379 C C . SER B 1 26 ? 12.852 15.516 7.629 1 95.56 26 SER B C 1
ATOM 3381 O O . SER B 1 26 ? 12.898 15.25 8.828 1 95.56 26 SER B O 1
ATOM 3383 N N . ASN B 1 27 ? 12.375 14.641 6.73 1 92.94 27 ASN B N 1
ATOM 3384 C CA . ASN B 1 27 ? 12.227 13.219 7.012 1 92.94 27 ASN B CA 1
ATOM 3385 C C . ASN B 1 27 ? 12.648 12.367 5.816 1 92.94 27 ASN B C 1
ATOM 3387 O O . ASN B 1 27 ? 13.227 12.875 4.855 1 92.94 27 ASN B O 1
ATOM 3391 N N . GLN B 1 28 ? 12.398 11.094 5.84 1 91.69 28 GLN B N 1
ATOM 3392 C CA . GLN B 1 28 ? 12.984 10.188 4.855 1 91.69 28 GLN B CA 1
ATOM 3393 C 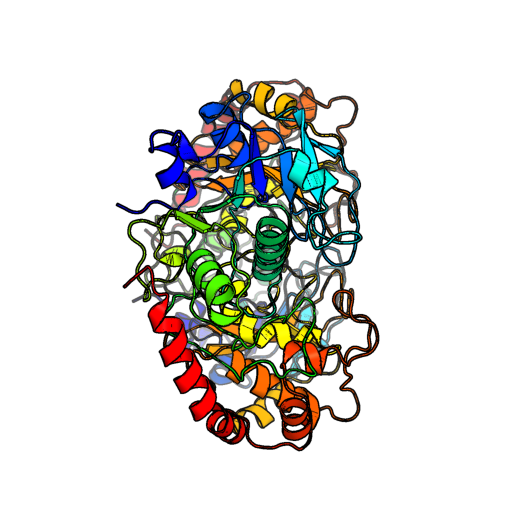C . GLN B 1 28 ? 12.211 10.234 3.541 1 91.69 28 GLN B C 1
ATOM 3395 O O . GLN B 1 28 ? 12.664 9.703 2.527 1 91.69 28 GLN B O 1
ATOM 3400 N N . ALA B 1 29 ? 11.078 10.844 3.57 1 95 29 ALA B N 1
ATOM 3401 C CA . ALA B 1 29 ? 10.312 10.977 2.33 1 95 29 ALA B CA 1
ATOM 3402 C C . ALA B 1 29 ? 10.789 12.172 1.519 1 95 29 ALA B C 1
ATOM 3404 O O . ALA B 1 29 ? 10.375 12.359 0.37 1 95 29 ALA B O 1
ATOM 3405 N N . CYS B 1 30 ? 11.688 12.945 2.072 1 96.12 30 CYS B N 1
ATOM 3406 C CA . CYS B 1 30 ? 12.102 14.203 1.452 1 96.12 30 CYS B CA 1
ATOM 3407 C C . CYS B 1 30 ? 13.328 13.992 0.568 1 96.12 30 CYS B C 1
ATOM 3409 O O . CYS B 1 30 ? 14.461 14.195 1.009 1 96.12 30 CYS B O 1
ATOM 3411 N N . THR B 1 31 ? 13.102 13.641 -0.644 1 97 31 THR B N 1
ATOM 3412 C CA . THR B 1 31 ? 14.125 13.438 -1.657 1 97 31 THR B CA 1
ATOM 3413 C C . THR B 1 31 ? 13.906 14.367 -2.85 1 97 31 THR B C 1
ATOM 3415 O O . THR B 1 31 ? 12.875 15.031 -2.941 1 97 31 THR B O 1
ATOM 3418 N N . ASN B 1 32 ? 14.93 14.516 -3.615 1 97.56 32 ASN B N 1
ATOM 3419 C CA . ASN B 1 32 ? 14.664 15.023 -4.957 1 97.56 32 ASN B CA 1
ATOM 3420 C C . ASN B 1 32 ? 14.008 13.969 -5.84 1 97.56 32 ASN B C 1
ATOM 3422 O O . ASN B 1 32 ? 13.68 12.875 -5.367 1 97.56 32 ASN B O 1
ATOM 3426 N N . ARG B 1 33 ? 13.797 14.305 -7.113 1 96.5 33 ARG B N 1
ATOM 3427 C CA . ARG B 1 33 ? 13.078 13.422 -8.016 1 96.5 33 ARG B CA 1
ATOM 3428 C C . ARG B 1 33 ? 13.883 12.164 -8.32 1 96.5 33 ARG B C 1
ATOM 3430 O O . ARG B 1 33 ? 13.352 11.195 -8.867 1 96.5 33 ARG B O 1
ATOM 3437 N N . TYR B 1 34 ? 15.148 12.125 -7.965 1 96.25 34 TYR B N 1
ATOM 3438 C CA . TYR B 1 34 ? 16.016 10.984 -8.25 1 96.25 34 TYR B CA 1
ATOM 3439 C C . TYR B 1 34 ? 16.266 10.156 -6.992 1 96.25 34 TYR B C 1
ATOM 3441 O O . TYR B 1 34 ? 17.234 9.414 -6.914 1 96.25 34 TYR B O 1
ATOM 3449 N N . PHE B 1 35 ? 15.516 10.344 -5.926 1 96.62 35 PHE B N 1
ATOM 3450 C CA . PHE B 1 35 ? 15.477 9.539 -4.711 1 96.62 35 PHE B CA 1
ATOM 3451 C C . PHE B 1 35 ? 16.688 9.828 -3.832 1 96.62 35 PHE B C 1
ATOM 3453 O O . PHE B 1 35 ? 17.047 9.031 -2.965 1 96.62 35 PHE B O 1
ATOM 3460 N N . ARG B 1 36 ? 17.359 10.984 -4.055 1 96.31 36 ARG B N 1
ATOM 3461 C CA . ARG B 1 36 ? 18.438 11.398 -3.162 1 96.31 36 ARG B CA 1
ATOM 3462 C C . ARG B 1 36 ? 17.906 12.234 -2.004 1 96.31 36 ARG B C 1
ATOM 3464 O O . ARG B 1 36 ? 17.109 13.156 -2.209 1 96.31 36 ARG B O 1
ATOM 3471 N N . TYR B 1 37 ? 18.297 11.945 -0.838 1 95.75 37 TYR B N 1
ATOM 3472 C CA . TYR B 1 37 ? 17.797 12.602 0.361 1 95.75 37 TYR B CA 1
ATOM 3473 C C . TYR B 1 37 ? 18.172 14.078 0.38 1 95.75 37 TYR B C 1
ATOM 3475 O O . TYR B 1 37 ? 19.297 14.438 0.002 1 95.75 37 TYR B O 1
ATOM 3483 N N . GLY B 1 38 ? 17.25 14.883 0.825 1 96.56 38 GLY B N 1
ATOM 3484 C CA . GLY B 1 38 ? 17.531 16.297 0.969 1 96.56 38 GLY B CA 1
ATOM 3485 C C . GLY B 1 38 ? 18.719 16.594 1.858 1 96.56 38 GLY B C 1
ATOM 3486 O O . GLY B 1 38 ? 19.516 17.484 1.559 1 96.56 38 GLY B O 1
ATOM 3487 N N . LYS B 1 39 ? 18.906 15.828 2.957 1 94.62 39 LYS B N 1
ATOM 3488 C CA . LYS B 1 39 ? 20 16.062 3.889 1 94.62 39 LYS B CA 1
ATOM 3489 C C . LYS B 1 39 ? 21.344 15.859 3.211 1 94.62 39 LYS B C 1
ATOM 3491 O O . LYS B 1 39 ? 22.297 16.594 3.467 1 94.62 39 LYS B O 1
ATOM 3496 N N . ASP B 1 40 ? 21.406 14.828 2.35 1 94.94 40 ASP B N 1
ATOM 3497 C CA . ASP B 1 40 ? 22.656 14.555 1.644 1 94.94 40 ASP B CA 1
ATOM 3498 C C . ASP B 1 40 ? 22.969 15.648 0.621 1 94.94 40 ASP B C 1
ATOM 3500 O O . ASP B 1 40 ? 24.109 16.109 0.511 1 94.94 40 ASP B O 1
ATOM 3504 N N . LEU B 1 41 ? 21.953 16.031 -0.104 1 96.5 41 LEU B N 1
ATOM 3505 C CA . LEU B 1 41 ? 22.094 17.078 -1.115 1 96.5 41 LEU B CA 1
ATOM 3506 C C . LEU B 1 41 ? 22.516 18.406 -0.479 1 96.5 41 LEU B C 1
ATOM 3508 O O . LEU B 1 41 ? 23.375 19.094 -1.006 1 96.5 41 LEU B O 1
ATOM 3512 N N . LEU B 1 42 ? 21.906 18.688 0.658 1 95.75 42 LEU B N 1
ATOM 3513 C CA . LEU B 1 42 ? 22.203 19.938 1.336 1 95.75 42 LEU B CA 1
ATOM 3514 C C . LEU B 1 42 ? 23.594 19.906 1.967 1 95.75 42 LEU B C 1
ATOM 3516 O O . LEU B 1 42 ? 24.281 20.922 2.029 1 95.75 42 LEU B O 1
ATOM 3520 N N . GLN B 1 43 ? 23.969 18.766 2.512 1 95.25 43 GLN B N 1
ATOM 3521 C CA . GLN B 1 43 ? 25.328 18.609 3.033 1 95.25 43 GLN B CA 1
ATOM 3522 C C . GLN B 1 43 ? 26.359 18.891 1.948 1 95.25 43 GLN B C 1
ATOM 3524 O O . GLN B 1 43 ? 27.375 19.547 2.199 1 95.25 43 GLN B O 1
ATOM 3529 N N . GLU B 1 44 ? 26.109 18.391 0.785 1 94.31 44 GLU B N 1
ATOM 3530 C CA . GLU B 1 44 ? 27.016 18.609 -0.341 1 94.31 44 GLU B CA 1
ATOM 3531 C C . GLU B 1 44 ? 27.062 20.078 -0.723 1 94.31 44 GLU B C 1
ATOM 3533 O O . GLU B 1 44 ? 28.141 20.609 -1.043 1 94.31 44 GLU B O 1
ATOM 3538 N N . LYS B 1 45 ? 25.953 20.703 -0.703 1 93.38 45 LYS B N 1
ATOM 3539 C CA . LYS B 1 45 ? 25.828 22.094 -1.149 1 93.38 45 LYS B CA 1
ATOM 3540 C C . LYS B 1 45 ? 26.375 23.062 -0.102 1 93.38 45 LYS B C 1
ATOM 3542 O O . LYS B 1 45 ? 27.031 24.047 -0.441 1 93.38 45 LYS B O 1
ATOM 3547 N N . LEU B 1 46 ? 26.109 22.766 1.197 1 93.44 46 LEU B N 1
ATOM 3548 C CA . LEU B 1 46 ? 26.344 23.734 2.256 1 93.44 46 LEU B CA 1
ATOM 3549 C C . LEU B 1 46 ? 27.594 23.375 3.055 1 93.44 46 LEU B C 1
ATOM 3551 O O . LEU B 1 46 ? 28.141 24.219 3.777 1 93.44 46 LEU B O 1
ATOM 3555 N N . ALA B 1 47 ? 28.031 22.234 2.98 1 92.75 47 ALA B N 1
ATOM 3556 C CA . ALA B 1 47 ? 29.203 21.75 3.689 1 92.75 47 ALA B CA 1
ATOM 3557 C C . ALA B 1 47 ? 29.125 22.062 5.18 1 92.75 47 ALA B C 1
ATOM 3559 O O . ALA B 1 47 ? 28.125 21.719 5.836 1 92.75 47 ALA B O 1
ATOM 3560 N N . LYS B 1 48 ? 30.031 22.812 5.66 1 92.31 48 LYS B N 1
ATOM 3561 C CA . LYS B 1 48 ? 30.141 23.047 7.098 1 92.31 48 LYS B CA 1
ATOM 3562 C C . LYS B 1 48 ? 29.047 23.984 7.586 1 92.31 48 LYS B C 1
ATOM 3564 O O . LYS B 1 48 ? 28.812 24.109 8.789 1 92.31 48 LYS B O 1
ATOM 3569 N N . ARG B 1 49 ? 28.359 24.594 6.68 1 94.31 49 ARG B N 1
ATOM 3570 C CA . ARG B 1 49 ? 27.297 25.5 7.062 1 94.31 49 ARG B CA 1
ATOM 3571 C C . ARG B 1 49 ? 26.062 24.734 7.551 1 94.31 49 ARG B C 1
ATOM 3573 O O . ARG B 1 49 ? 25.219 25.297 8.242 1 94.31 49 ARG B O 1
ATOM 3580 N N . LEU B 1 50 ? 25.891 23.5 7.09 1 96.06 50 LEU B N 1
ATOM 3581 C CA . LEU B 1 50 ? 24.859 22.656 7.672 1 96.06 50 LEU B CA 1
ATOM 3582 C C . LEU B 1 50 ? 25.281 22.156 9.047 1 96.06 50 LEU B C 1
ATOM 3584 O O . LEU B 1 50 ? 26.234 21.359 9.164 1 96.06 50 LEU B O 1
ATOM 3588 N N . THR B 1 51 ? 24.516 22.531 10.062 1 95.81 51 THR B N 1
ATOM 3589 C CA . THR B 1 51 ? 25.078 22.344 11.391 1 95.81 51 THR B CA 1
ATOM 3590 C C . THR B 1 51 ? 24.266 21.328 12.195 1 95.81 51 THR B C 1
ATOM 3592 O O . THR B 1 51 ? 24.766 20.75 13.156 1 95.81 51 THR B O 1
ATOM 3595 N N . CYS B 1 52 ? 22.984 21.156 11.891 1 95.44 52 CYS B N 1
ATOM 3596 C CA . CYS B 1 52 ? 22.125 20.25 12.648 1 95.44 52 CYS B CA 1
ATOM 3597 C C . CYS B 1 52 ? 20.906 19.844 11.836 1 95.44 52 CYS B C 1
ATOM 3599 O O . CYS B 1 52 ? 20.578 20.469 10.836 1 95.44 52 CYS B O 1
ATOM 3601 N N . LEU B 1 53 ? 20.328 18.734 12.266 1 95.19 53 LEU B N 1
ATOM 3602 C CA . LEU B 1 53 ? 19.125 18.188 11.633 1 95.19 53 LEU B CA 1
ATOM 3603 C C . LEU B 1 53 ? 17.969 18.109 12.625 1 95.19 53 LEU B C 1
ATOM 3605 O O . LEU B 1 53 ? 18.203 17.953 13.828 1 95.19 53 LEU B O 1
ATOM 3609 N N . PHE B 1 54 ? 16.797 18.281 12.117 1 94.38 54 PHE B N 1
ATOM 3610 C CA . PHE B 1 54 ? 15.57 18.125 12.891 1 94.38 54 PHE B CA 1
ATOM 3611 C C . PHE B 1 54 ? 14.641 17.125 12.211 1 94.38 54 PHE B C 1
ATOM 3613 O O . PHE B 1 54 ? 14.617 17.031 10.984 1 94.38 54 PHE B O 1
ATOM 3620 N N . SER B 1 55 ? 13.883 16.375 13.016 1 91.75 55 SER B N 1
ATOM 3621 C CA . SER B 1 55 ? 12.875 15.461 12.492 1 91.75 55 SER B CA 1
ATOM 3622 C C . SER B 1 55 ? 11.516 15.703 13.133 1 91.75 55 SER B C 1
ATOM 3624 O O . SER B 1 55 ? 11.43 16.062 14.312 1 91.75 55 SER B O 1
ATOM 3626 N N . PRO B 1 56 ? 10.469 15.539 12.289 1 90 56 PRO B N 1
ATOM 3627 C CA . PRO B 1 56 ? 9.117 15.617 12.844 1 90 56 PRO B CA 1
ATOM 3628 C C . PRO B 1 56 ? 8.68 14.328 13.516 1 90 56 PRO B C 1
ATOM 3630 O O . PRO B 1 56 ? 9.516 13.562 14.008 1 90 56 PRO B O 1
ATOM 3633 N N . GLN B 1 57 ? 7.336 14.148 13.57 1 77.5 57 GLN B N 1
ATOM 3634 C CA . GLN B 1 57 ? 6.781 12.883 14.023 1 77.5 57 GLN B CA 1
ATOM 3635 C C . GLN B 1 57 ? 7.266 11.727 13.164 1 77.5 57 GLN B C 1
ATOM 3637 O O . GLN B 1 57 ? 7.488 11.891 11.961 1 77.5 57 GLN B O 1
ATOM 3642 N N . HIS B 1 58 ? 7.484 10.516 13.75 1 68.56 58 HIS B N 1
ATOM 3643 C CA . HIS B 1 58 ? 7.867 9.266 13.109 1 68.56 58 HIS B CA 1
ATOM 3644 C C . HIS B 1 58 ? 9.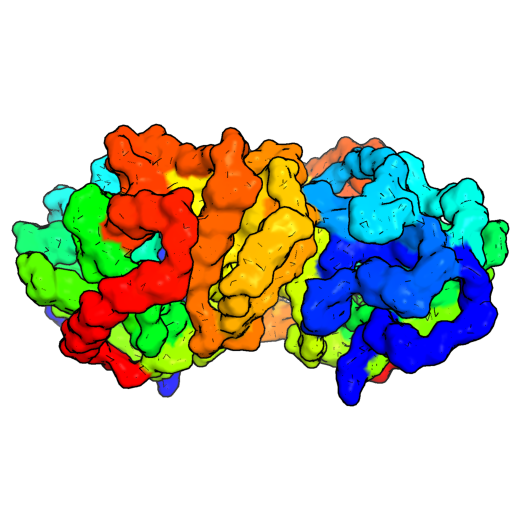367 9.227 12.836 1 68.56 58 HIS B C 1
ATOM 3646 O O . HIS B 1 58 ? 9.867 8.266 12.258 1 68.56 58 HIS B O 1
ATOM 3652 N N . GLY B 1 59 ? 10.047 10.203 13.297 1 63.78 59 GLY B N 1
ATOM 3653 C CA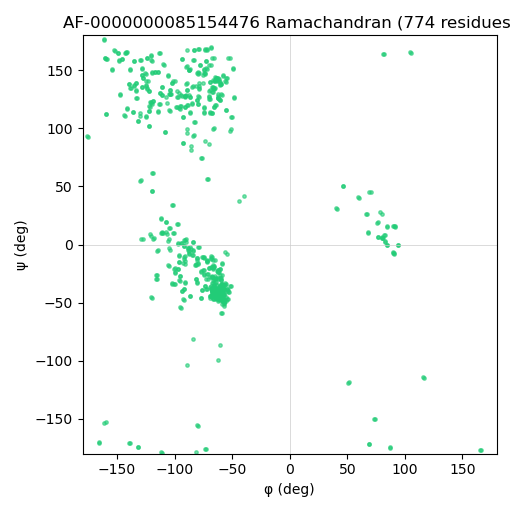 . GLY B 1 59 ? 11.5 10.18 13.258 1 63.78 59 GLY B CA 1
ATOM 3654 C C . GLY B 1 59 ? 12.07 10.594 11.914 1 63.78 59 GLY B C 1
ATOM 3655 O O . GLY B 1 59 ? 11.32 10.766 10.945 1 63.78 59 GLY B O 1
ATOM 3656 N N . PHE B 1 60 ? 13.328 10.906 11.922 1 64.12 60 PHE B N 1
ATOM 3657 C CA . PHE B 1 60 ? 14.016 11.312 10.711 1 64.12 60 PHE B CA 1
ATOM 3658 C C . PHE B 1 60 ? 13.945 10.219 9.648 1 64.12 60 PHE B C 1
ATOM 3660 O O . PHE B 1 60 ? 13.922 10.508 8.453 1 64.12 60 PHE B O 1
ATOM 3667 N N . TYR B 1 61 ? 13.812 9.047 10.203 1 57 61 TYR B N 1
ATOM 3668 C CA . TYR B 1 61 ? 13.766 7.918 9.281 1 57 61 TYR B CA 1
ATOM 3669 C C . TYR B 1 61 ? 12.383 7.281 9.266 1 57 61 TYR B C 1
ATOM 3671 O O . TYR B 1 61 ? 12.203 6.195 8.711 1 57 61 TYR B O 1
ATOM 3679 N N . ALA B 1 62 ? 11.398 8 9.648 1 50.41 62 ALA B N 1
ATOM 3680 C CA . ALA B 1 62 ? 9.977 7.656 9.641 1 50.41 62 ALA B CA 1
ATOM 3681 C C . ALA B 1 62 ? 9.766 6.207 10.07 1 50.41 62 ALA B C 1
ATOM 3683 O O . ALA B 1 62 ? 8.938 5.496 9.5 1 50.41 62 ALA B O 1
ATOM 3684 N N . GLU B 1 63 ? 10.617 5.668 10.945 1 49.56 63 GLU B N 1
ATOM 3685 C CA . GLU B 1 63 ? 10.57 4.238 11.242 1 49.56 63 GLU B CA 1
ATOM 3686 C C . GLU B 1 63 ? 9.602 3.939 12.375 1 49.56 63 GLU B C 1
ATOM 3688 O O . GLU B 1 63 ? 9.273 2.779 12.633 1 49.56 63 GLU B O 1
ATOM 3693 N N . LYS B 1 64 ? 9.031 5.023 12.984 1 53.94 64 LYS B N 1
ATOM 3694 C CA . LYS B 1 64 ? 8.195 4.691 14.141 1 53.94 64 LYS B CA 1
ATOM 3695 C C . LYS B 1 64 ? 6.715 4.867 13.812 1 53.94 64 LYS B C 1
ATOM 3697 O O . LYS B 1 64 ? 6.336 5.801 13.109 1 53.94 64 LYS B O 1
ATOM 3702 N N . GLN B 1 65 ? 5.945 3.838 14.047 1 50.81 65 GLN B N 1
ATOM 3703 C CA . GLN B 1 65 ? 4.527 3.793 13.703 1 50.81 65 GLN B CA 1
ATOM 3704 C C . GLN B 1 65 ? 3.742 4.859 14.461 1 50.81 65 GLN B C 1
ATOM 3706 O O . GLN B 1 65 ? 3.254 5.82 13.867 1 50.81 65 GLN B O 1
ATOM 3711 N N . ASP B 1 66 ? 3.086 4.504 15.516 1 48.31 66 ASP B N 1
ATOM 3712 C CA . ASP B 1 66 ? 2.035 5.316 16.125 1 48.31 66 ASP B CA 1
ATOM 3713 C C . ASP B 1 66 ? 2.627 6.363 17.062 1 48.31 66 ASP B C 1
ATOM 3715 O O . ASP B 1 66 ? 2.158 7.504 17.109 1 48.31 66 ASP B O 1
ATOM 3719 N N . ASN B 1 67 ? 2.945 6.027 18.203 1 46.34 67 ASN B N 1
ATOM 3720 C CA . ASN B 1 67 ? 2.893 6.773 19.453 1 46.34 67 ASN B CA 1
ATOM 3721 C C . ASN B 1 67 ? 4.18 7.559 19.703 1 46.34 67 ASN B C 1
ATOM 3723 O O . ASN B 1 67 ? 5.176 7.348 19.016 1 46.34 67 ASN B O 1
ATOM 3727 N N . MET B 1 68 ? 4 8.531 20.812 1 45.78 68 MET B N 1
ATOM 3728 C CA . MET B 1 68 ? 4.859 9.484 21.516 1 45.78 68 MET B CA 1
ATOM 3729 C C . MET B 1 68 ? 6.246 8.891 21.75 1 45.78 68 MET B C 1
ATOM 3731 O O . MET B 1 68 ? 6.504 8.32 22.812 1 45.78 68 MET B O 1
ATOM 3735 N N . ILE B 1 69 ? 6.867 8.18 20.766 1 47.03 69 ILE B N 1
ATOM 3736 C CA . ILE B 1 69 ? 8.164 7.703 21.234 1 47.03 69 ILE B CA 1
ATOM 3737 C C . ILE B 1 69 ? 9.227 8.773 20.984 1 47.03 69 ILE B C 1
ATOM 3739 O O . ILE B 1 69 ? 9.375 9.266 19.859 1 47.03 69 ILE B O 1
ATOM 3743 N N . GLU B 1 70 ? 9.703 9.258 22.156 1 46.88 70 GLU B N 1
ATOM 3744 C CA . GLU B 1 70 ? 10.688 10.328 22.281 1 46.88 70 GLU B CA 1
ATOM 3745 C C . GLU B 1 70 ? 12.07 9.867 21.828 1 46.88 70 GLU B C 1
ATOM 3747 O O . GLU B 1 70 ? 12.547 8.805 22.25 1 46.88 70 GLU B O 1
ATOM 3752 N N . SER B 1 71 ? 12.484 9.898 20.641 1 49.75 71 SER B N 1
ATOM 3753 C CA . SER B 1 71 ? 13.844 9.531 20.25 1 49.75 71 SER B CA 1
ATOM 3754 C C . SER B 1 71 ? 14.859 10.531 20.781 1 49.75 71 SER B C 1
ATOM 3756 O O . SER B 1 71 ? 14.578 11.734 20.844 1 49.75 71 SER B O 1
ATOM 3758 N N . ALA B 1 72 ? 15.758 10.102 21.75 1 51.97 72 ALA B N 1
ATOM 3759 C CA . ALA B 1 72 ? 16.906 10.875 22.203 1 51.97 72 ALA B CA 1
ATOM 3760 C C . ALA B 1 72 ? 17.734 11.391 21.031 1 51.97 72 ALA B C 1
ATOM 3762 O O . ALA B 1 72 ? 17.656 10.852 19.922 1 51.97 72 ALA B O 1
ATOM 3763 N N . HIS B 1 73 ? 18.438 12.633 21.266 1 63.69 73 HIS B N 1
ATOM 3764 C CA . HIS B 1 73 ? 19.391 13.312 20.391 1 63.69 73 HIS B CA 1
ATOM 3765 C C . HIS B 1 73 ? 20.484 12.352 19.922 1 63.69 73 HIS B C 1
ATOM 3767 O O . HIS B 1 73 ? 21.125 11.688 20.734 1 63.69 73 HIS B O 1
ATOM 3773 N N . HIS B 1 74 ? 20.281 11.844 18.625 1 78.12 74 HIS B N 1
ATOM 3774 C CA . HIS B 1 74 ? 21.266 10.953 18.031 1 78.12 74 HIS B CA 1
ATOM 3775 C C . HIS B 1 74 ? 22.016 11.648 16.891 1 78.12 74 HIS B C 1
ATOM 3777 O O . HIS B 1 74 ? 21.641 12.75 16.484 1 78.12 74 HIS B O 1
ATOM 3783 N N . LEU B 1 75 ? 23.203 11.156 16.641 1 84.12 75 LEU B N 1
ATOM 3784 C CA . LEU B 1 75 ? 23.953 11.609 15.484 1 84.12 75 LEU B CA 1
ATOM 3785 C C . LEU B 1 75 ? 23.5 10.891 14.219 1 84.12 75 LEU B C 1
ATOM 3787 O O . LEU B 1 75 ? 23.203 9.688 14.25 1 84.12 75 LEU B O 1
ATOM 3791 N N . ASP B 1 76 ? 23.359 11.719 13.188 1 85 76 ASP B N 1
ATOM 3792 C CA . ASP B 1 76 ? 23.125 11.109 11.883 1 85 76 ASP B CA 1
ATOM 3793 C C . ASP B 1 76 ? 24.391 10.398 11.383 1 85 76 ASP B C 1
ATOM 3795 O O . ASP B 1 76 ? 25.453 11.008 11.266 1 85 76 ASP B O 1
ATOM 3799 N N . LEU B 1 77 ? 24.25 9.211 11.031 1 77.25 77 LEU B N 1
ATOM 3800 C CA . LEU B 1 77 ? 25.406 8.375 10.719 1 77.25 77 LEU B CA 1
ATOM 3801 C C . LEU B 1 77 ? 26.047 8.805 9.398 1 77.25 77 LEU B C 1
ATOM 3803 O O . LEU B 1 77 ? 27.25 8.633 9.195 1 77.25 77 LEU B O 1
ATOM 3807 N N . THR B 1 78 ? 25.297 9.391 8.578 1 80.5 78 THR B N 1
ATOM 3808 C CA . THR B 1 78 ? 25.781 9.742 7.25 1 80.5 78 THR B CA 1
ATOM 3809 C C . THR B 1 78 ? 26.469 11.102 7.27 1 80.5 78 THR B C 1
ATOM 3811 O O . THR B 1 78 ? 27.594 11.242 6.789 1 80.5 78 THR B O 1
ATOM 3814 N N . THR B 1 79 ? 25.828 12.062 7.949 1 85.06 79 THR B N 1
ATOM 3815 C CA . THR B 1 79 ? 26.344 13.43 7.918 1 85.06 79 THR B CA 1
ATOM 3816 C C . THR B 1 79 ? 27.203 13.711 9.148 1 85.06 79 THR B C 1
ATOM 3818 O O . THR B 1 79 ? 28 14.648 9.156 1 85.06 79 THR B O 1
ATOM 3821 N N . GLY B 1 80 ? 27 12.922 10.172 1 87.75 80 GLY B N 1
ATOM 3822 C CA . GLY B 1 80 ? 27.672 13.164 11.438 1 87.75 80 GLY B CA 1
ATOM 3823 C C . GLY B 1 80 ? 27.062 14.305 12.234 1 87.75 80 GLY B C 1
ATOM 3824 O O . GLY B 1 80 ? 27.578 14.68 13.289 1 87.75 80 GLY B O 1
ATOM 3825 N N . LEU B 1 81 ? 26 14.844 11.836 1 92.56 81 LEU B N 1
ATOM 3826 C CA . LEU B 1 81 ? 25.359 15.992 12.461 1 92.56 81 LEU B CA 1
ATOM 3827 C C . LEU B 1 81 ? 24.406 15.547 13.562 1 92.56 81 LEU B C 1
ATOM 3829 O O . LEU B 1 81 ? 23.859 14.445 13.5 1 92.56 81 LEU B O 1
ATOM 3833 N N . PRO B 1 82 ? 24.234 16.375 14.57 1 91.56 82 PRO B N 1
ATOM 3834 C CA . PRO B 1 82 ? 23.188 16.062 15.547 1 91.56 82 PRO B CA 1
ATOM 3835 C C . PRO B 1 82 ? 21.781 16.109 14.938 1 91.56 82 PRO B C 1
ATOM 3837 O O . PRO B 1 82 ? 21.5 16.953 14.086 1 91.56 82 PRO B O 1
ATOM 3840 N N . ILE B 1 83 ? 20.969 15.227 15.414 1 91.31 83 ILE B N 1
ATOM 3841 C CA . ILE B 1 83 ? 19.562 15.188 15 1 91.31 83 ILE B CA 1
ATOM 3842 C C . ILE B 1 83 ? 18.672 15.422 16.219 1 91.31 83 ILE B C 1
ATOM 3844 O O . ILE B 1 83 ? 18.766 14.711 17.219 1 91.31 83 ILE B O 1
ATOM 3848 N N . TYR B 1 84 ? 17.844 16.422 16.125 1 89.81 84 TYR B N 1
ATOM 3849 C CA . TYR B 1 84 ? 16.844 16.719 17.156 1 89.81 84 TYR B CA 1
ATOM 3850 C C . TYR B 1 84 ? 15.453 16.297 16.719 1 89.81 84 TYR B C 1
ATOM 3852 O O . TYR B 1 84 ? 15.023 16.609 15.609 1 89.81 84 TYR B O 1
ATOM 3860 N N . SER B 1 85 ? 14.742 15.562 17.516 1 87.5 85 SER B N 1
ATOM 3861 C CA . SER B 1 85 ? 13.367 15.172 17.234 1 87.5 85 SER B CA 1
ATOM 3862 C C . SER B 1 85 ? 12.375 16.172 17.797 1 87.5 85 SER B C 1
ATOM 3864 O O . SER B 1 85 ? 12.445 16.547 18.969 1 87.5 85 SER B O 1
ATOM 3866 N N . LEU B 1 86 ? 11.531 16.625 16.953 1 87.12 86 LEU B N 1
ATOM 3867 C CA . LEU B 1 86 ? 10.531 17.578 17.391 1 87.12 86 LEU B CA 1
ATOM 3868 C C . LEU B 1 86 ? 9.18 16.906 17.609 1 87.12 86 LEU B C 1
ATOM 3870 O O . LEU B 1 86 ? 8.141 17.438 17.203 1 87.12 86 LEU B O 1
ATOM 3874 N N . TYR B 1 87 ? 9.281 15.656 18.062 1 78.5 87 TYR B N 1
ATOM 3875 C CA . TYR B 1 87 ? 8.094 14.891 18.438 1 78.5 87 TYR B CA 1
ATOM 3876 C C . TYR B 1 87 ? 8.297 14.203 19.797 1 78.5 87 TYR B C 1
ATOM 3878 O O . TYR B 1 87 ? 9.398 13.734 20.094 1 78.5 87 TYR B O 1
ATOM 3886 N N . GLY B 1 88 ? 7.445 14.375 20.75 1 73.62 88 GLY B N 1
ATOM 3887 C CA . GLY B 1 88 ? 7.578 13.828 22.094 1 73.62 88 GLY B CA 1
ATOM 3888 C C . GLY B 1 88 ? 7.707 14.883 23.156 1 73.62 88 GLY B C 1
ATOM 3889 O O . GLY B 1 88 ? 6.844 15.758 23.297 1 73.62 88 GLY B O 1
ATOM 3890 N N . GLU B 1 89 ? 8.969 14.812 23.766 1 70.56 89 GLU B N 1
ATOM 3891 C CA . GLU B 1 89 ? 9.195 15.703 24.891 1 70.56 89 GLU B CA 1
ATOM 3892 C C . GLU B 1 89 ? 9.148 17.172 24.453 1 70.56 89 GLU B C 1
ATOM 3894 O O . GLU B 1 89 ? 8.539 18 25.125 1 70.56 89 GLU B O 1
ATOM 3899 N N . HIS B 1 90 ? 9.711 17.422 23.297 1 79.38 90 HIS B N 1
ATOM 3900 C CA . HIS B 1 90 ? 9.75 18.781 22.781 1 79.38 90 HIS B CA 1
ATOM 3901 C C . HIS B 1 90 ? 9.133 18.859 21.391 1 79.38 90 HIS B C 1
ATOM 3903 O O . HIS B 1 90 ? 9.68 18.328 20.422 1 79.38 90 HIS B O 1
ATOM 3909 N N . ARG B 1 91 ? 8.031 19.469 21.344 1 85.25 91 ARG B N 1
ATOM 3910 C CA . ARG B 1 91 ? 7.398 19.688 20.047 1 85.25 91 ARG B CA 1
ATOM 3911 C C . ARG B 1 91 ? 7.836 21.031 19.453 1 85.25 91 ARG B C 1
ATOM 3913 O O . ARG B 1 91 ? 8.031 21.141 18.25 1 85.25 91 ARG B O 1
ATOM 3920 N N . LYS B 1 92 ? 8.078 21.984 20.281 1 92.31 92 LYS B N 1
ATOM 3921 C CA . LYS B 1 92 ? 8.664 23.266 19.875 1 92.31 92 LYS B CA 1
ATOM 3922 C C . LYS B 1 92 ? 10.164 23.281 20.125 1 92.31 92 LYS B C 1
ATOM 3924 O O . LYS B 1 92 ? 10.633 22.875 21.188 1 92.31 92 LYS B O 1
ATOM 3929 N N . PRO B 1 93 ? 10.922 23.703 19.125 1 95.06 93 PRO B N 1
ATOM 3930 C CA . PRO B 1 93 ? 12.367 23.75 19.328 1 95.06 93 PRO B CA 1
ATOM 3931 C C . PRO B 1 93 ? 12.75 24.609 20.547 1 95.06 93 PRO B C 1
ATOM 3933 O O . PRO B 1 93 ? 12.156 25.656 20.766 1 95.06 93 PRO B O 1
ATOM 3936 N N . THR B 1 94 ? 13.758 24.125 21.297 1 94 94 THR B N 1
ATOM 3937 C CA . THR B 1 94 ? 14.266 24.875 22.438 1 94 94 THR B CA 1
ATOM 3938 C C . THR B 1 94 ? 15.281 25.922 22 1 94 94 THR B C 1
ATOM 3940 O O . THR B 1 94 ? 15.727 25.906 20.844 1 94 94 THR B O 1
ATOM 3943 N N . GLU B 1 95 ? 15.539 26.766 22.984 1 95.81 95 GLU B N 1
ATOM 3944 C CA . GLU B 1 95 ? 16.578 27.766 22.719 1 95.81 95 GLU B CA 1
ATOM 3945 C C . GLU B 1 95 ? 17.906 27.109 22.391 1 95.81 95 GLU B C 1
ATOM 3947 O O . GLU B 1 95 ? 18.625 27.547 21.484 1 95.81 95 GLU B O 1
ATOM 3952 N N . GLU B 1 96 ? 18.266 26.078 23.094 1 94 96 GLU B N 1
ATOM 3953 C CA . GLU B 1 96 ? 19.516 25.359 22.875 1 94 96 GLU B CA 1
ATOM 3954 C C . GLU B 1 96 ? 19.594 24.781 21.469 1 94 96 GLU B C 1
ATOM 3956 O O . GLU B 1 96 ? 20.656 24.812 20.828 1 94 96 GLU B O 1
ATOM 3961 N N . MET B 1 97 ? 18.516 24.234 21.016 1 93.81 97 MET B N 1
ATOM 3962 C CA . MET B 1 97 ? 18.469 23.703 19.656 1 93.81 97 MET B CA 1
ATOM 3963 C C . MET B 1 97 ? 18.672 24.797 18.625 1 93.81 97 MET B C 1
ATOM 3965 O O . MET B 1 97 ? 19.516 24.656 17.734 1 93.81 97 MET B O 1
ATOM 3969 N N . PHE B 1 98 ? 18 25.906 18.797 1 96.44 98 PHE B N 1
ATOM 3970 C CA . PHE B 1 98 ? 18.016 26.969 17.797 1 96.44 98 PHE B CA 1
ATOM 3971 C C . PHE B 1 98 ? 19.281 27.797 17.906 1 96.44 98 PHE B C 1
ATOM 3973 O O . PHE B 1 98 ? 19.609 28.562 17 1 96.44 98 PHE B O 1
ATOM 3980 N N . ASP B 1 99 ? 20 27.688 19.031 1 95.62 99 ASP B N 1
ATOM 3981 C CA . ASP B 1 99 ? 21.297 28.328 19.156 1 95.62 99 ASP B CA 1
ATOM 3982 C C . ASP B 1 99 ? 22.312 27.734 18.188 1 95.62 99 ASP B C 1
ATOM 3984 O O . ASP B 1 99 ? 23.375 28.312 17.938 1 95.62 99 ASP B O 1
ATOM 3988 N N . GLN B 1 100 ? 21.984 26.594 17.594 1 94.31 100 GLN B N 1
ATOM 3989 C CA . GLN B 1 100 ? 22.891 25.891 16.703 1 94.31 100 GLN B CA 1
ATOM 3990 C C . GLN B 1 100 ? 22.766 26.406 15.273 1 94.31 100 GLN B C 1
ATOM 3992 O O . GLN B 1 100 ? 23.531 26 14.398 1 94.31 100 GLN B O 1
ATOM 3997 N N . LEU B 1 101 ? 21.859 27.344 15.047 1 96.94 101 LEU B N 1
ATOM 3998 C CA . LEU B 1 101 ? 21.609 27.75 13.672 1 96.94 101 LEU B CA 1
ATOM 3999 C C . LEU B 1 101 ? 21.219 29.219 13.594 1 96.94 101 LEU B C 1
ATOM 4001 O O . LEU B 1 101 ? 20.828 29.812 14.602 1 96.94 101 LEU B O 1
ATOM 4005 N N . ASP B 1 102 ? 21.406 29.812 12.422 1 96.88 102 ASP B N 1
ATOM 4006 C CA . ASP B 1 102 ? 20.891 31.125 12.07 1 96.88 102 ASP B CA 1
ATOM 4007 C C . ASP B 1 102 ? 19.609 31.016 11.234 1 96.88 102 ASP B C 1
ATOM 4009 O O . ASP B 1 102 ? 18.734 31.875 11.312 1 96.88 102 ASP B O 1
ATOM 4013 N N . THR B 1 103 ? 19.578 29.984 10.422 1 97.38 103 THR B N 1
ATOM 4014 C CA . THR B 1 103 ? 18.469 29.719 9.516 1 97.38 103 THR B CA 1
ATOM 4015 C C . THR B 1 103 ? 18.047 28.25 9.586 1 97.38 103 THR B C 1
ATOM 4017 O O . THR B 1 103 ? 18.906 27.359 9.617 1 97.38 103 THR B O 1
ATOM 4020 N N . LEU B 1 104 ? 16.781 28 9.695 1 98.12 104 LEU B N 1
ATOM 4021 C CA . LEU B 1 104 ? 16.25 26.641 9.586 1 98.12 104 LEU B CA 1
ATOM 4022 C C . LEU B 1 104 ? 15.57 26.438 8.234 1 98.12 104 LEU B C 1
ATOM 4024 O O . LEU B 1 104 ? 14.609 27.141 7.902 1 98.12 104 LEU B O 1
ATOM 4028 N N . LEU B 1 105 ? 16.125 25.531 7.418 1 97.56 105 LEU B N 1
ATOM 4029 C CA . LEU B 1 105 ? 15.422 25.031 6.242 1 97.56 105 LEU B CA 1
ATOM 4030 C C . LEU B 1 105 ? 14.398 23.969 6.629 1 97.56 105 LEU B C 1
ATOM 4032 O O . LEU B 1 105 ? 14.695 23.078 7.438 1 97.56 105 LEU B O 1
ATOM 4036 N N . ILE B 1 106 ? 13.188 24.062 6.098 1 98.44 106 ILE B N 1
ATOM 4037 C CA . ILE B 1 106 ? 12.148 23.094 6.375 1 98.44 106 ILE B CA 1
ATOM 4038 C C . ILE B 1 106 ? 11.664 22.469 5.07 1 98.44 106 ILE B C 1
ATOM 4040 O O . ILE B 1 106 ? 11.172 23.156 4.18 1 98.44 106 ILE B O 1
ATOM 4044 N N . ASP B 1 107 ? 11.891 21.219 4.922 1 98.06 107 ASP B N 1
ATOM 4045 C CA . ASP B 1 107 ? 11.367 20.391 3.844 1 98.06 107 ASP B CA 1
ATOM 4046 C C . ASP B 1 107 ? 10.562 19.219 4.395 1 98.06 107 ASP B C 1
ATOM 4048 O O . ASP B 1 107 ? 11.133 18.203 4.816 1 98.06 107 ASP B O 1
ATOM 4052 N N . LEU B 1 108 ? 9.211 19.328 4.348 1 97 108 LEU B N 1
ATOM 4053 C CA . LEU B 1 108 ? 8.312 18.297 4.836 1 97 108 LEU B CA 1
ATOM 4054 C C . LEU B 1 108 ? 7.199 18.016 3.836 1 97 108 LEU B C 1
ATOM 4056 O O . LEU B 1 108 ? 6.668 18.938 3.221 1 97 108 LEU B O 1
ATOM 4060 N N . PRO B 1 109 ? 6.859 16.766 3.656 1 94.5 109 PRO B N 1
ATOM 4061 C CA . PRO B 1 109 ? 5.75 16.406 2.771 1 94.5 109 PRO B CA 1
ATOM 4062 C C . PRO B 1 109 ? 4.398 16.438 3.477 1 94.5 109 PRO B C 1
ATOM 4064 O O . PRO B 1 109 ? 3.859 15.398 3.848 1 94.5 109 PRO B O 1
ATOM 4067 N N . ASP B 1 110 ? 3.746 17.516 3.598 1 94.06 110 ASP B N 1
ATOM 4068 C CA . ASP B 1 110 ? 2.4 17.562 4.16 1 94.06 110 ASP B CA 1
ATOM 4069 C C . ASP B 1 110 ? 1.397 16.875 3.24 1 94.06 110 ASP B C 1
ATOM 4071 O O . ASP B 1 110 ? 1.682 16.641 2.062 1 94.06 110 ASP B O 1
ATOM 4075 N N . ILE B 1 111 ? 0.171 16.469 3.814 1 97.12 111 ILE B N 1
ATOM 4076 C CA . ILE B 1 111 ? -0.739 15.688 2.982 1 97.12 111 ILE B CA 1
ATOM 4077 C C . ILE B 1 111 ? -2.049 16.453 2.795 1 97.12 111 ILE B C 1
ATOM 4079 O O . ILE B 1 111 ? -3.053 15.875 2.363 1 97.12 111 ILE B O 1
ATOM 4083 N N . GLY B 1 112 ? -2.15 17.703 3.279 1 98.19 112 GLY B N 1
ATOM 4084 C CA . GLY B 1 112 ? -3.258 18.578 2.926 1 98.19 112 GLY B CA 1
ATOM 4085 C C . GLY B 1 112 ? -4.441 18.453 3.863 1 98.19 112 GLY B C 1
ATOM 4086 O O . GLY B 1 112 ? -5.551 18.875 3.533 1 98.19 112 GLY B O 1
ATOM 4087 N N . THR B 1 113 ? -4.234 17.844 5.047 1 98.62 113 THR B N 1
ATOM 4088 C CA . THR B 1 113 ? -5.316 17.578 5.988 1 98.62 113 THR B CA 1
ATOM 4089 C C . THR B 1 113 ? -5.004 18.188 7.355 1 98.62 113 THR B C 1
ATOM 4091 O O . THR B 1 113 ? -3.896 18.031 7.871 1 98.62 113 THR B O 1
ATOM 4094 N N . ARG B 1 114 ? -5.898 18.781 7.977 1 98.38 114 ARG B N 1
ATOM 4095 C CA . ARG B 1 114 ? -5.73 19.531 9.211 1 98.38 114 ARG B CA 1
ATOM 4096 C C . ARG B 1 114 ? -5.133 18.656 10.312 1 98.38 114 ARG B C 1
ATOM 4098 O O . ARG B 1 114 ? -4.297 19.125 11.094 1 98.38 114 ARG B O 1
ATOM 4105 N N . VAL B 1 115 ? -5.508 17.422 10.297 1 97.38 115 VAL B N 1
ATOM 4106 C CA . VAL B 1 115 ? -5.184 16.547 11.414 1 97.38 115 VAL B CA 1
ATOM 4107 C C . VAL B 1 115 ? -3.773 15.984 11.234 1 97.38 115 VAL B C 1
ATOM 4109 O O . VAL B 1 115 ? -3.221 15.383 12.156 1 97.38 115 VAL B O 1
ATOM 4112 N N . TYR B 1 116 ? -3.17 16.188 10.102 1 96.06 116 TYR B N 1
ATOM 4113 C CA . TYR B 1 116 ? -1.799 15.75 9.867 1 96.06 116 TYR B CA 1
ATOM 4114 C C . TYR B 1 116 ? -0.8 16.719 10.484 1 96.06 116 TYR B C 1
ATOM 4116 O O . TYR B 1 116 ? -0.827 17.922 10.188 1 96.06 116 TYR B O 1
ATOM 4124 N N . THR B 1 117 ? 0.144 16.312 11.289 1 93.81 117 THR B N 1
ATOM 4125 C CA . THR B 1 117 ? 0.753 17.125 12.328 1 93.81 117 THR B CA 1
ATOM 4126 C C . THR B 1 117 ? 1.995 17.844 11.797 1 93.81 117 THR B C 1
ATOM 4128 O O . THR B 1 117 ? 2.521 18.75 12.438 1 93.81 117 THR B O 1
ATOM 4131 N N . PHE B 1 118 ? 2.537 17.531 10.594 1 95.19 118 PHE B N 1
ATOM 4132 C CA . PHE B 1 118 ? 3.766 18.125 10.078 1 95.19 118 PHE B CA 1
ATOM 4133 C C . PHE B 1 118 ? 3.639 19.641 9.992 1 95.19 118 PHE B C 1
ATOM 4135 O O . PHE B 1 118 ? 4.594 20.375 10.273 1 95.19 118 PHE B O 1
ATOM 4142 N N . MET B 1 119 ? 2.496 20.125 9.648 1 96.69 119 MET B N 1
ATOM 4143 C CA . MET B 1 119 ? 2.301 21.562 9.539 1 96.69 119 MET B CA 1
ATOM 4144 C C . MET B 1 119 ? 2.416 22.234 10.898 1 96.69 119 MET B C 1
ATOM 4146 O O . MET B 1 119 ? 2.818 23.391 10.992 1 96.69 119 MET B O 1
ATOM 4150 N N . TYR B 1 120 ? 2.059 21.516 11.914 1 96 120 TYR B N 1
ATOM 4151 C CA . TYR B 1 120 ? 2.121 22.109 13.242 1 96 120 TYR B CA 1
ATOM 4152 C C . TYR B 1 120 ? 3.543 22.078 13.789 1 96 120 TYR B C 1
ATOM 4154 O O . TYR B 1 120 ? 3.951 22.984 14.523 1 96 120 TYR B O 1
ATOM 4162 N N . THR B 1 121 ? 4.293 21.031 13.406 1 95.75 121 THR B N 1
ATOM 4163 C CA . THR B 1 121 ? 5.73 21.078 13.664 1 95.75 121 THR B CA 1
ATOM 4164 C C . THR B 1 121 ? 6.348 22.312 13.016 1 95.75 121 THR B C 1
ATOM 4166 O O . THR B 1 121 ? 7.129 23.031 13.656 1 95.75 121 THR B O 1
ATOM 4169 N N . MET B 1 122 ? 5.984 22.578 11.836 1 97.81 122 MET B N 1
ATOM 4170 C CA . MET B 1 122 ? 6.438 23.781 11.141 1 97.81 122 MET B CA 1
ATOM 4171 C C . MET B 1 122 ? 5.996 25.047 11.875 1 97.81 122 MET B C 1
ATOM 4173 O O . MET B 1 122 ? 6.781 25.969 12.047 1 97.81 122 MET B O 1
ATOM 4177 N N . ALA B 1 123 ? 4.746 25.094 12.359 1 97.81 123 ALA B N 1
ATOM 4178 C CA . ALA B 1 123 ? 4.23 26.25 13.086 1 97.81 123 ALA B CA 1
ATOM 4179 C C . ALA B 1 123 ? 5.035 26.516 14.359 1 97.81 123 ALA B C 1
ATOM 4181 O O . ALA B 1 123 ? 5.348 27.656 14.68 1 97.81 123 ALA B O 1
ATOM 4182 N N . TYR B 1 124 ? 5.336 25.453 15.039 1 97.25 124 TYR B N 1
ATOM 4183 C CA . TYR B 1 124 ? 6.148 25.578 16.25 1 97.25 124 TYR B CA 1
ATOM 4184 C C . TYR B 1 124 ? 7.535 26.125 15.914 1 97.25 124 TYR B C 1
ATOM 4186 O O . TYR B 1 124 ? 8.117 26.875 16.688 1 97.25 124 TYR B O 1
ATOM 4194 N N . CYS B 1 125 ? 8.086 25.703 14.828 1 98.25 125 CYS B N 1
ATOM 4195 C CA . CYS B 1 125 ? 9.367 26.234 14.383 1 98.25 125 CYS B CA 1
ATOM 4196 C C . CYS B 1 125 ? 9.266 27.719 14.086 1 98.25 125 CYS B C 1
ATOM 4198 O O . CYS B 1 125 ? 10.172 28.484 14.414 1 98.25 125 CYS B O 1
ATOM 4200 N N . LEU B 1 126 ? 8.188 28.141 13.438 1 98.69 126 LEU B N 1
ATOM 4201 C CA . LEU B 1 126 ? 7.957 29.562 13.188 1 98.69 126 LEU B CA 1
ATOM 4202 C C . LEU B 1 126 ? 7.922 30.344 14.492 1 98.69 126 LEU B C 1
ATOM 4204 O O . LEU B 1 126 ? 8.562 31.391 14.609 1 98.69 126 LEU B O 1
ATOM 4208 N N . GLN B 1 127 ? 7.195 29.844 15.422 1 98.38 127 GLN B N 1
ATOM 4209 C CA . GLN B 1 127 ? 7.086 30.5 16.719 1 98.38 127 GLN B CA 1
ATOM 4210 C C . GLN B 1 127 ? 8.453 30.625 17.391 1 98.38 127 GLN B C 1
ATOM 4212 O O . GLN B 1 127 ? 8.797 31.688 17.922 1 98.38 127 GLN B O 1
ATOM 4217 N N . ALA B 1 128 ? 9.188 29.531 17.391 1 98.19 128 ALA B N 1
ATOM 4218 C CA . ALA B 1 128 ? 10.523 29.516 17.984 1 98.19 128 ALA B CA 1
ATOM 4219 C C . ALA B 1 128 ? 11.445 30.516 17.281 1 98.19 128 ALA B C 1
ATOM 4221 O O . ALA B 1 128 ? 12.219 31.219 17.922 1 98.19 128 ALA B O 1
ATOM 4222 N N . ALA B 1 129 ? 11.352 30.547 16.016 1 98.31 129 ALA B N 1
ATOM 4223 C CA . ALA B 1 129 ? 12.195 31.453 15.227 1 98.31 129 ALA B CA 1
ATOM 4224 C C . ALA B 1 129 ? 11.898 32.906 15.57 1 98.31 129 ALA B C 1
ATOM 4226 O O . ALA B 1 129 ? 12.82 33.719 15.68 1 98.31 129 ALA B O 1
ATOM 4227 N N . ALA B 1 130 ? 10.648 33.219 15.664 1 98.44 130 ALA B N 1
ATOM 4228 C CA . ALA B 1 130 ? 10.25 34.594 16.062 1 98.44 130 ALA B CA 1
ATOM 4229 C C . ALA B 1 130 ? 10.789 34.938 17.438 1 98.44 130 ALA B C 1
ATOM 4231 O O . ALA B 1 130 ? 11.266 36.062 17.672 1 98.44 130 ALA B O 1
ATOM 4232 N N . GLN B 1 131 ? 10.711 34 18.328 1 98.19 131 GLN B N 1
ATOM 4233 C CA . GLN B 1 131 ? 11.125 34.188 19.719 1 98.19 131 GLN B CA 1
ATOM 4234 C C . GLN B 1 131 ? 12.641 34.375 19.812 1 98.19 131 GLN B C 1
ATOM 4236 O O . GLN B 1 131 ? 13.125 35.188 20.594 1 98.19 131 GLN B O 1
ATOM 4241 N N . TYR B 1 132 ? 13.359 33.594 19.016 1 97.69 132 TYR B N 1
ATOM 4242 C CA . TYR B 1 132 ? 14.805 33.531 19.188 1 97.69 132 TYR B CA 1
ATOM 4243 C C . TYR B 1 132 ? 15.523 34.312 18.094 1 97.69 132 TYR B C 1
ATOM 4245 O O . TYR B 1 132 ? 16.75 34.344 18.047 1 97.69 132 TYR B O 1
ATOM 4253 N N . GLY B 1 133 ? 14.812 34.969 17.266 1 96.81 133 GLY B N 1
ATOM 4254 C CA . GLY B 1 133 ? 15.391 35.812 16.234 1 96.81 133 GLY B CA 1
ATOM 4255 C C . GLY B 1 133 ? 16.109 35.031 15.156 1 96.81 133 GLY B C 1
ATOM 4256 O O . GLY B 1 133 ? 17.266 35.344 14.828 1 96.81 133 GLY B O 1
ATOM 4257 N N . LYS B 1 134 ? 15.539 34 14.672 1 97.5 134 LYS B N 1
ATOM 4258 C CA . LYS B 1 134 ? 16.109 33.156 13.617 1 97.5 134 LYS B CA 1
ATOM 4259 C C . LYS B 1 134 ? 15.289 33.25 12.336 1 97.5 134 LYS B C 1
ATOM 4261 O O . LYS B 1 134 ? 14.164 33.75 12.352 1 97.5 134 LYS B O 1
ATOM 4266 N N . LYS B 1 135 ? 15.852 32.812 11.273 1 97.5 135 LYS B N 1
ATOM 4267 C CA . LYS B 1 135 ? 15.172 32.812 9.984 1 97.5 135 LYS B CA 1
ATOM 4268 C C . LYS B 1 135 ? 14.641 31.422 9.648 1 97.5 135 LYS B C 1
ATOM 4270 O O . LYS B 1 135 ? 15.281 30.406 9.953 1 97.5 135 LYS B O 1
ATOM 4275 N N . ILE B 1 136 ? 13.453 31.328 9.062 1 98.25 136 ILE B N 1
ATOM 4276 C CA . ILE B 1 136 ? 12.867 30.094 8.547 1 98.25 136 ILE B CA 1
ATOM 4277 C C . ILE B 1 136 ? 12.766 30.156 7.027 1 98.25 136 ILE B C 1
ATOM 4279 O O . ILE B 1 136 ? 12.328 31.172 6.469 1 98.25 136 ILE B O 1
ATOM 4283 N N . VAL B 1 137 ? 13.227 29.141 6.355 1 97.56 137 VAL B N 1
ATOM 4284 C CA . VAL B 1 137 ? 13.047 29 4.914 1 97.56 137 VAL B CA 1
ATOM 4285 C C . VAL B 1 137 ? 12.312 27.703 4.609 1 97.56 137 VAL B C 1
ATOM 4287 O O . VAL B 1 137 ? 12.812 26.609 4.914 1 97.56 137 VAL B O 1
ATOM 4290 N N . ILE B 1 138 ? 11.141 27.797 4 1 98.44 138 ILE B N 1
ATOM 4291 C CA . ILE B 1 138 ? 10.367 26.609 3.621 1 98.44 138 ILE B CA 1
ATOM 4292 C C . ILE B 1 138 ? 10.742 26.188 2.201 1 98.44 138 ILE B C 1
ATOM 4294 O O . ILE B 1 138 ? 10.633 26.984 1.263 1 98.44 138 ILE B O 1
ATOM 4298 N N . LEU B 1 139 ? 11.273 25.016 2.041 1 98.12 139 LEU B N 1
ATOM 4299 C CA . LEU B 1 139 ? 11.406 24.391 0.728 1 98.12 139 LEU B CA 1
ATOM 4300 C C . LEU B 1 139 ? 10.109 23.688 0.33 1 98.12 139 LEU B C 1
ATOM 4302 O O . LEU B 1 139 ? 9.922 22.5 0.633 1 98.12 139 LEU B O 1
ATOM 4306 N N . ASP B 1 140 ? 9.32 24.406 -0.383 1 98.56 140 ASP B N 1
ATOM 4307 C CA . ASP B 1 140 ? 7.91 24.078 -0.527 1 98.56 140 ASP B CA 1
ATOM 4308 C C . ASP B 1 140 ? 7.73 22.844 -1.422 1 98.56 140 ASP B C 1
ATOM 4310 O O . ASP B 1 140 ? 8.602 22.531 -2.236 1 98.56 140 ASP B O 1
ATOM 4314 N N . ARG B 1 141 ? 6.73 22.141 -1.219 1 98.5 141 ARG B N 1
ATOM 4315 C CA . ARG B 1 141 ? 6.281 20.984 -1.989 1 98.5 141 ARG B CA 1
ATOM 4316 C C . ARG B 1 141 ? 4.809 21.109 -2.361 1 98.5 141 ARG B C 1
ATOM 4318 O O . ARG B 1 141 ? 4.066 21.859 -1.727 1 98.5 141 ARG B O 1
ATOM 4325 N N . PRO B 1 142 ? 4.379 20.391 -3.381 1 98.31 142 PRO B N 1
ATOM 4326 C CA . PRO B 1 142 ? 2.957 20.391 -3.732 1 98.31 142 PRO B CA 1
ATOM 4327 C C . PRO B 1 142 ? 2.066 19.875 -2.604 1 98.31 142 PRO B C 1
ATOM 4329 O O . PRO B 1 142 ? 2.479 19.016 -1.834 1 98.31 142 PRO B O 1
ATOM 4332 N N . ASN B 1 143 ? 0.909 20.516 -2.414 1 98.62 143 ASN B N 1
ATOM 4333 C CA . ASN B 1 143 ? -0.163 19.828 -1.705 1 98.62 143 ASN B CA 1
ATOM 4334 C C . ASN B 1 143 ? -0.68 18.625 -2.5 1 98.62 143 ASN B C 1
ATOM 4336 O O . ASN B 1 143 ? -1.172 18.781 -3.619 1 98.62 143 ASN B O 1
ATOM 4340 N N . PRO B 1 144 ? -0.567 17.438 -1.955 1 98.38 144 PRO B N 1
ATOM 4341 C CA . PRO B 1 144 ? -0.891 16.266 -2.77 1 98.38 144 PRO B CA 1
ATOM 4342 C C . PRO B 1 144 ? -2.369 16.188 -3.146 1 98.38 144 PRO B C 1
ATOM 4344 O O . PRO B 1 144 ? -2.74 15.484 -4.082 1 98.38 144 PRO B O 1
ATOM 4347 N N . LEU B 1 145 ? -3.254 16.906 -2.459 1 98.31 145 LEU B N 1
ATOM 4348 C CA . LEU B 1 145 ? -4.691 16.891 -2.713 1 98.31 145 LEU B CA 1
ATOM 4349 C C . LEU B 1 145 ? -5.09 18.031 -3.641 1 98.31 145 LEU B C 1
ATOM 4351 O O . LEU B 1 145 ? -6.273 18.219 -3.93 1 98.31 145 LEU B O 1
ATOM 4355 N N . GLY B 1 146 ? -4.145 18.781 -4.066 1 97.56 146 GLY B N 1
ATOM 4356 C CA . GLY B 1 146 ? -4.449 19.984 -4.836 1 97.56 146 GLY B CA 1
ATOM 4357 C C . GLY B 1 146 ? -4.691 21.203 -3.965 1 97.56 146 GLY B C 1
ATOM 4358 O O . GLY B 1 146 ? -4.461 21.156 -2.756 1 97.56 146 GLY B O 1
ATOM 4359 N N . GLY B 1 147 ? -5.078 22.297 -4.609 1 97.62 147 GLY B N 1
ATOM 4360 C CA . GLY B 1 147 ? -5.266 23.531 -3.873 1 97.62 147 GLY B CA 1
ATOM 4361 C C . GLY B 1 147 ? -6.617 24.172 -4.113 1 97.62 147 GLY B C 1
ATOM 4362 O O . GLY B 1 147 ? -6.902 25.25 -3.586 1 97.62 147 GLY B O 1
ATOM 4363 N N . GLU B 1 148 ? -7.469 23.469 -4.875 1 97.38 148 GLU B N 1
ATOM 4364 C CA . GLU B 1 148 ? -8.742 24.078 -5.25 1 97.38 148 GLU B CA 1
ATOM 4365 C C . GLU B 1 148 ? -9.836 23.734 -4.254 1 97.38 148 GLU B C 1
ATOM 4367 O O . GLU B 1 148 ? -10.586 24.609 -3.803 1 97.38 148 GLU B O 1
ATOM 4372 N N . GLN B 1 149 ? -9.914 22.453 -3.93 1 97.38 149 GLN B N 1
ATOM 4373 C CA . GLN B 1 149 ? -11 21.984 -3.074 1 97.38 149 GLN B CA 1
ATOM 4374 C C . GLN B 1 149 ? -10.656 22.188 -1.599 1 97.38 149 GLN B C 1
ATOM 4376 O O . GLN B 1 149 ? -9.516 21.969 -1.188 1 97.38 149 GLN B O 1
ATOM 4381 N N . ILE B 1 150 ? -11.562 22.641 -0.864 1 98.5 150 ILE B N 1
ATOM 4382 C CA . ILE B 1 150 ? -11.5 22.688 0.593 1 98.5 150 ILE B CA 1
ATOM 4383 C C . ILE B 1 150 ? -12.719 21.969 1.179 1 98.5 150 ILE B C 1
ATOM 4385 O O . ILE B 1 150 ? -13.797 21.984 0.588 1 98.5 150 ILE B O 1
ATOM 4389 N N . GLU B 1 151 ? -12.508 21.25 2.232 1 98.25 151 GLU B N 1
ATOM 4390 C CA . GLU B 1 151 ? -13.562 20.438 2.832 1 98.25 151 GLU B CA 1
ATOM 4391 C C . GLU B 1 151 ? -13.586 20.594 4.348 1 98.25 151 GLU B C 1
ATOM 4393 O O . GLU B 1 151 ? -12.539 20.641 4.992 1 98.25 151 GLU B O 1
ATOM 4398 N N . GLY B 1 152 ? -14.836 20.719 4.922 1 98.56 152 GLY B N 1
ATOM 4399 C CA . GLY B 1 152 ? -15.008 20.531 6.352 1 98.56 152 GLY B CA 1
ATOM 4400 C C . GLY B 1 152 ? -15.195 21.828 7.113 1 98.56 152 GLY B C 1
ATOM 4401 O O . GLY B 1 152 ? -14.93 22.906 6.582 1 98.56 152 GLY B O 1
ATOM 4402 N N . ASN B 1 153 ? -15.641 21.734 8.359 1 98.75 153 ASN B N 1
ATOM 4403 C CA . ASN B 1 153 ? -15.797 22.844 9.289 1 98.75 153 ASN B CA 1
ATOM 4404 C C . ASN B 1 153 ? -14.445 23.344 9.797 1 98.75 153 ASN B C 1
ATOM 4406 O O . ASN B 1 153 ? -13.445 22.625 9.719 1 98.75 153 ASN B O 1
ATOM 4410 N N . LEU B 1 154 ? -14.414 24.547 10.258 1 98.56 154 LEU B N 1
ATOM 4411 C CA . LEU B 1 154 ? -13.195 25.078 10.859 1 98.56 154 LEU B CA 1
ATOM 4412 C C . LEU B 1 154 ? -13.047 24.594 12.297 1 98.56 154 LEU B C 1
ATOM 4414 O O . LEU B 1 154 ? -14.047 24.406 13 1 98.56 154 LEU B O 1
ATOM 4418 N N . LEU B 1 155 ? -11.859 24.422 12.695 1 98.5 155 LEU B N 1
ATOM 4419 C CA . LEU B 1 155 ? -11.547 24.016 14.07 1 98.5 155 LEU B CA 1
ATOM 4420 C C . LEU B 1 155 ? -12.031 25.078 15.062 1 98.5 155 LEU B C 1
ATOM 4422 O O . LEU B 1 155 ? -11.773 26.266 14.883 1 98.5 155 LEU B O 1
ATOM 4426 N N . ARG B 1 156 ? -12.766 24.641 16.062 1 98.31 156 ARG B N 1
ATOM 4427 C CA . ARG B 1 156 ? -13.203 25.516 17.156 1 98.31 156 ARG B CA 1
ATOM 4428 C C . ARG B 1 156 ? -12.125 25.641 18.219 1 98.31 156 ARG B C 1
ATOM 4430 O O . ARG B 1 156 ? -11.328 24.719 18.422 1 98.31 156 ARG B O 1
ATOM 4437 N N . ASP B 1 157 ? -12.195 26.656 18.969 1 97.19 157 ASP B N 1
ATOM 4438 C CA . ASP B 1 157 ? -11.148 26.984 19.938 1 97.19 157 ASP B CA 1
ATOM 4439 C C . ASP B 1 157 ? -11.07 25.938 21.047 1 97.19 157 ASP B C 1
ATOM 4441 O O . ASP B 1 157 ? -9.984 25.609 21.531 1 97.19 157 ASP B O 1
ATOM 4445 N N . ASP B 1 158 ? -12.117 25.453 21.438 1 96.75 158 ASP B N 1
ATOM 4446 C CA . ASP B 1 158 ? -12.133 24.516 22.562 1 96.75 158 ASP B CA 1
ATOM 4447 C C . ASP B 1 158 ? -11.703 23.125 22.094 1 96.75 158 ASP B C 1
ATOM 4449 O O . ASP B 1 158 ? -11.586 22.203 22.922 1 96.75 158 ASP B O 1
ATOM 4453 N N . CYS B 1 159 ? -11.43 22.938 20.781 1 97.69 159 CYS B N 1
ATOM 4454 C CA . CYS B 1 159 ? -10.977 21.656 20.25 1 97.69 159 CYS B CA 1
ATOM 4455 C C . CYS B 1 159 ? -9.523 21.734 19.812 1 97.69 159 CYS B C 1
ATOM 4457 O O . CYS B 1 159 ? -9.039 20.844 19.109 1 97.69 159 CYS B O 1
ATOM 4459 N N . ARG B 1 160 ? -8.844 22.781 20.125 1 96.19 160 ARG B N 1
ATOM 4460 C CA . ARG B 1 160 ? -7.445 22.938 19.719 1 96.19 160 ARG B CA 1
ATOM 4461 C C . ARG B 1 160 ? -6.559 21.891 20.391 1 96.19 160 ARG B C 1
ATOM 4463 O O . ARG B 1 160 ? -6.805 21.516 21.547 1 96.19 160 ARG B O 1
ATOM 4470 N N . SER B 1 161 ? -5.652 21.406 19.719 1 93.81 161 SER B N 1
ATOM 4471 C CA . SER B 1 161 ? -4.645 20.422 20.125 1 93.81 161 SER B CA 1
ATOM 4472 C C . SER B 1 161 ? -3.51 20.359 19.109 1 93.81 161 SER B C 1
ATOM 4474 O O . SER B 1 161 ? -3.391 21.219 18.25 1 93.81 161 SER B O 1
ATOM 4476 N N . PHE B 1 162 ? -2.641 19.406 19.234 1 90.62 162 PHE B N 1
ATOM 4477 C CA . PHE B 1 162 ? -1.536 19.219 18.297 1 90.62 162 PHE B CA 1
ATOM 4478 C C . PHE B 1 162 ? -2.039 18.688 16.953 1 90.62 162 PHE B C 1
ATOM 4480 O O . PHE B 1 162 ? -1.328 18.766 15.953 1 90.62 162 PHE B O 1
ATOM 4487 N N . VAL B 1 163 ? -3.285 18.219 16.891 1 92.81 163 VAL B N 1
ATOM 4488 C CA . VAL B 1 163 ? -3.834 17.766 15.609 1 92.81 163 VAL B CA 1
ATOM 4489 C C . VAL B 1 163 ? -4.742 18.844 15.031 1 92.81 163 VAL B C 1
ATOM 4491 O O . VAL B 1 163 ? -5.477 18.594 14.07 1 92.81 163 VAL B O 1
ATOM 4494 N N . GLY B 1 164 ? -4.684 19.984 15.672 1 96.06 164 GLY B N 1
ATOM 4495 C CA . GLY B 1 164 ? -5.426 21.172 15.25 1 96.06 164 GLY B CA 1
ATOM 4496 C C . GLY B 1 164 ? -5.117 22.406 16.078 1 96.06 164 GLY B C 1
ATOM 4497 O O . GLY B 1 164 ? -5.785 22.656 17.078 1 96.06 164 GLY B O 1
ATOM 4498 N N . MET B 1 165 ? -4.16 23.188 15.609 1 95.44 165 MET B N 1
ATOM 4499 C CA . MET B 1 165 ? -3.736 24.344 16.375 1 95.44 165 MET B CA 1
ATOM 4500 C C . MET B 1 165 ? -4.457 25.609 15.906 1 95.44 165 MET B C 1
ATOM 4502 O O . MET B 1 165 ? -4.672 26.531 16.688 1 95.44 165 MET B O 1
ATOM 4506 N N . TYR B 1 166 ? -4.758 25.625 14.672 1 97.19 166 TYR B N 1
ATOM 4507 C CA . TYR B 1 166 ? -5.328 26.812 14.062 1 97.19 166 TYR B CA 1
ATOM 4508 C C . TYR B 1 166 ? -6.656 26.5 13.391 1 97.19 166 TYR B C 1
ATOM 4510 O O . TYR B 1 166 ? -6.957 25.344 13.102 1 97.19 166 TYR B O 1
ATOM 4518 N N . ALA B 1 167 ? -7.473 27.484 13.141 1 97.88 167 ALA B N 1
ATOM 4519 C CA . ALA B 1 167 ? -8.82 27.312 12.617 1 97.88 167 ALA B CA 1
ATOM 4520 C C . ALA B 1 167 ? -8.789 27.016 11.117 1 97.88 167 ALA B C 1
ATOM 4522 O O . ALA B 1 167 ? -9.219 27.828 10.305 1 97.88 167 ALA B O 1
ATOM 4523 N N . LEU B 1 168 ? -8.422 25.859 10.781 1 98.56 168 LEU B N 1
ATOM 4524 C CA . LEU B 1 168 ? -8.398 25.344 9.414 1 98.56 168 LEU B CA 1
ATOM 4525 C C . LEU B 1 168 ? -9.547 24.359 9.188 1 98.56 168 LEU B C 1
ATOM 4527 O O . LEU B 1 168 ? -10.008 23.703 10.125 1 98.56 168 LEU B O 1
ATOM 4531 N N . PRO B 1 169 ? -10.102 24.375 7.945 1 98.81 169 PRO B N 1
ATOM 4532 C CA . PRO B 1 169 ? -10.953 23.234 7.602 1 98.81 169 PRO B CA 1
ATOM 4533 C C . PRO B 1 169 ? -10.18 21.922 7.457 1 98.81 169 PRO B C 1
ATOM 4535 O O . PRO B 1 169 ? -8.945 21.938 7.504 1 98.81 169 PRO B O 1
ATOM 4538 N N . MET B 1 170 ? -10.844 20.828 7.375 1 98.75 170 MET B N 1
ATOM 4539 C CA . MET B 1 170 ? -10.211 19.516 7.316 1 98.75 170 MET B CA 1
ATOM 4540 C C . MET B 1 170 ? -9.273 19.406 6.117 1 98.75 170 MET B C 1
ATOM 4542 O O . MET B 1 170 ? -8.117 19.016 6.258 1 98.75 170 MET B O 1
ATOM 4546 N N . ARG B 1 171 ? -9.789 19.594 4.93 1 98.69 171 ARG B N 1
ATOM 4547 C CA . ARG B 1 171 ? -8.977 19.797 3.734 1 98.69 171 ARG B CA 1
ATOM 4548 C C . ARG B 1 171 ? -8.742 21.281 3.477 1 98.69 171 ARG B C 1
ATOM 4550 O O . ARG B 1 171 ? -9.664 22 3.09 1 98.69 171 ARG B O 1
ATOM 4557 N N . HIS B 1 172 ? -7.508 21.766 3.672 1 98.69 172 HIS B N 1
ATOM 4558 C CA . HIS B 1 172 ? -7.289 23.203 3.777 1 98.69 172 HIS B CA 1
ATOM 4559 C C . HIS B 1 172 ? -6.879 23.797 2.434 1 98.69 172 HIS B C 1
ATOM 4561 O O . HIS B 1 172 ? -6.996 25 2.225 1 98.69 172 HIS B O 1
ATOM 4567 N N . GLY B 1 173 ? -6.238 23.016 1.516 1 98.56 173 GLY B N 1
ATOM 4568 C CA . GLY B 1 173 ? -6.016 23.438 0.142 1 98.56 173 GLY B CA 1
ATOM 4569 C C . GLY B 1 173 ? -4.777 24.297 -0.026 1 98.56 173 GLY B C 1
ATOM 4570 O O . GLY B 1 173 ? -4.641 25 -1.027 1 98.56 173 GLY B O 1
ATOM 4571 N N . LEU B 1 174 ? -3.887 24.312 0.958 1 98.81 174 LEU B N 1
ATOM 4572 C CA . LEU B 1 174 ? -2.662 25.094 0.902 1 98.81 174 LEU B CA 1
ATOM 4573 C C . LEU B 1 174 ? -1.432 24.203 0.936 1 98.81 174 LEU B C 1
ATOM 4575 O O . LEU B 1 174 ? -1.477 23.094 1.491 1 98.81 174 LEU B O 1
ATOM 4579 N N . THR B 1 175 ? -0.344 24.625 0.269 1 98.69 175 THR B N 1
ATOM 4580 C CA . THR B 1 175 ? 0.947 23.984 0.481 1 98.69 175 THR B CA 1
ATOM 4581 C C . THR B 1 175 ? 1.518 24.344 1.848 1 98.69 175 THR B C 1
ATOM 4583 O O . THR B 1 175 ? 1.017 25.266 2.51 1 98.69 175 THR B O 1
ATOM 4586 N N . LEU B 1 176 ? 2.545 23.656 2.256 1 98.62 176 LEU B N 1
ATOM 4587 C CA . LEU B 1 176 ? 3.182 23.953 3.531 1 98.62 176 LEU B CA 1
ATOM 4588 C C . LEU B 1 176 ? 3.721 25.391 3.539 1 98.62 176 LEU B C 1
ATOM 4590 O O . LEU B 1 176 ? 3.648 26.078 4.559 1 98.62 176 LEU B O 1
ATOM 4594 N N . GLY B 1 177 ? 4.309 25.828 2.432 1 98.81 177 GLY B N 1
ATOM 4595 C CA . GLY B 1 177 ? 4.762 27.203 2.311 1 98.81 177 GLY B CA 1
ATOM 4596 C C . GLY B 1 177 ? 3.645 28.219 2.463 1 98.81 177 GLY B C 1
ATOM 4597 O O . GLY B 1 177 ? 3.781 29.203 3.197 1 98.81 177 GLY B O 1
ATOM 4598 N N . GLU B 1 178 ? 2.559 27.984 1.783 1 98.88 178 GLU B N 1
ATOM 4599 C CA . GLU B 1 178 ? 1.403 28.859 1.894 1 98.88 178 GLU B CA 1
ATOM 4600 C C . GLU B 1 178 ? 0.834 28.859 3.309 1 98.88 178 GLU B C 1
ATOM 4602 O O . GLU B 1 178 ? 0.421 29.891 3.824 1 98.88 178 GLU B O 1
ATOM 4607 N N . LEU B 1 179 ? 0.806 27.688 3.891 1 98.81 179 LEU B N 1
ATOM 4608 C CA . LEU B 1 179 ? 0.362 27.578 5.277 1 98.81 179 LEU B CA 1
ATOM 4609 C C . LEU B 1 179 ? 1.27 28.391 6.199 1 98.81 179 LEU B C 1
ATOM 4611 O O . LEU B 1 179 ? 0.794 29.047 7.133 1 98.81 179 LEU B O 1
ATOM 4615 N N . ALA B 1 180 ? 2.576 28.281 5.953 1 98.81 180 ALA B N 1
ATOM 4616 C CA . ALA B 1 180 ? 3.525 29.047 6.766 1 98.81 180 ALA B CA 1
ATOM 4617 C C . ALA B 1 180 ? 3.246 30.531 6.688 1 98.81 180 ALA B C 1
ATOM 4619 O O . ALA B 1 180 ? 3.225 31.219 7.711 1 98.81 180 ALA B O 1
ATOM 4620 N N . LEU B 1 181 ? 3.066 31.031 5.496 1 98.88 181 LEU B N 1
ATOM 4621 C CA . LEU B 1 181 ? 2.729 32.438 5.309 1 98.88 181 LEU B CA 1
ATOM 4622 C C . LEU B 1 181 ? 1.42 32.781 6.012 1 98.88 181 LEU B C 1
ATOM 4624 O O . LEU B 1 181 ? 1.329 33.812 6.703 1 98.88 181 LEU B O 1
ATOM 4628 N N . PHE B 1 182 ? 0.438 31.938 5.836 1 98.75 182 PHE B N 1
ATOM 4629 C CA . PHE B 1 182 ? -0.879 32.125 6.438 1 98.75 182 PHE B CA 1
ATOM 4630 C C . PHE B 1 182 ? -0.775 32.188 7.953 1 98.75 182 PHE B C 1
ATOM 4632 O O . PHE B 1 182 ? -1.271 33.125 8.57 1 98.75 182 PHE B O 1
ATOM 4639 N N . PHE B 1 183 ? -0.12 31.219 8.578 1 98.62 183 PHE B N 1
ATOM 4640 C CA . PHE B 1 183 ? 0.044 31.188 10.023 1 98.62 183 PHE B CA 1
ATOM 4641 C C . PHE B 1 183 ? 0.828 32.406 10.5 1 98.62 183 PHE B C 1
ATOM 4643 O O . PHE B 1 183 ? 0.456 33.031 11.492 1 98.62 183 PHE B O 1
ATOM 4650 N N . ASN B 1 184 ? 1.888 32.688 9.844 1 98.75 184 ASN B N 1
ATOM 4651 C CA . ASN B 1 184 ? 2.803 33.75 10.242 1 98.75 184 ASN B CA 1
ATOM 4652 C C . ASN B 1 184 ? 2.098 35.125 10.305 1 98.75 184 ASN B C 1
ATOM 4654 O O . ASN B 1 184 ? 2.363 35.906 11.195 1 98.75 184 ASN B O 1
ATOM 4658 N N . LYS B 1 185 ? 1.186 35.344 9.398 1 98 185 LYS B N 1
ATOM 4659 C CA . LYS B 1 185 ? 0.519 36.656 9.297 1 98 185 LYS B CA 1
ATOM 4660 C C . LYS B 1 185 ? -0.8 36.656 10.062 1 98 185 LYS B C 1
ATOM 4662 O O . LYS B 1 185 ? -1.021 37.5 10.922 1 98 185 LYS B O 1
ATOM 4667 N N . GLU B 1 186 ? -1.664 35.719 9.789 1 97.44 186 GLU B N 1
ATOM 4668 C CA . GLU B 1 186 ? -3.014 35.688 10.352 1 97.44 186 GLU B CA 1
ATOM 4669 C C . GLU B 1 186 ? -2.98 35.5 11.867 1 97.44 186 GLU B C 1
ATOM 4671 O O . GLU B 1 186 ? -3.887 35.969 12.57 1 97.44 186 GLU B O 1
ATOM 4676 N N . TYR B 1 187 ? -1.989 34.844 12.305 1 97.19 187 TYR B N 1
ATOM 4677 C CA . TYR B 1 187 ? -1.921 34.594 13.742 1 97.19 187 TYR B CA 1
ATOM 4678 C C . TYR B 1 187 ? -0.771 35.375 14.383 1 97.19 187 TYR B C 1
ATOM 4680 O O . TYR B 1 187 ? -0.355 35.062 15.5 1 97.19 187 TYR B O 1
ATOM 4688 N N . ALA B 1 188 ? -0.147 36.25 13.727 1 97.88 188 ALA B N 1
ATOM 4689 C CA . ALA B 1 188 ? 0.816 37.219 14.195 1 97.88 188 ALA B CA 1
ATOM 4690 C C . ALA B 1 188 ? 2.021 36.562 14.852 1 97.88 188 ALA B C 1
ATOM 4692 O O . ALA B 1 188 ? 2.449 36.969 15.938 1 97.88 188 ALA B O 1
ATOM 4693 N N . ILE B 1 189 ? 2.463 35.469 14.242 1 98.06 189 ILE B N 1
ATOM 4694 C CA . ILE B 1 189 ? 3.654 34.812 14.766 1 98.06 189 ILE B CA 1
ATOM 4695 C C . ILE B 1 189 ? 4.867 35.719 14.594 1 98.06 189 ILE B C 1
ATOM 4697 O O . ILE B 1 189 ? 5.66 35.906 15.523 1 98.06 189 ILE B O 1
ATOM 4701 N N . GLY B 1 190 ? 4.977 36.281 13.359 1 98.19 190 GLY B N 1
ATOM 4702 C CA . GLY B 1 190 ? 5.973 37.312 13.141 1 98.19 190 GLY B CA 1
ATOM 4703 C C . GLY B 1 190 ? 7.367 36.781 12.93 1 98.19 190 GLY B C 1
ATOM 4704 O O . GLY B 1 190 ? 8.359 37.438 13.242 1 98.19 190 GLY B O 1
ATOM 4705 N N . ALA B 1 191 ? 7.559 35.625 12.461 1 98.38 191 ALA B N 1
ATOM 4706 C CA . ALA B 1 191 ? 8.867 35.031 12.156 1 98.38 191 ALA B CA 1
ATOM 4707 C C . ALA B 1 191 ? 9.445 35.625 10.883 1 98.38 191 ALA B C 1
ATOM 4709 O O . ALA B 1 191 ? 8.703 36.062 9.992 1 98.38 191 ALA B O 1
ATOM 4710 N N . ASP B 1 192 ? 10.812 35.781 10.805 1 98.12 192 ASP B N 1
ATOM 4711 C CA . ASP B 1 192 ? 11.492 36 9.531 1 98.12 192 ASP B CA 1
ATOM 4712 C C . ASP B 1 192 ? 11.375 34.781 8.617 1 98.12 192 ASP B C 1
ATOM 4714 O O . ASP B 1 192 ? 12.078 33.812 8.805 1 98.12 192 ASP B O 1
ATOM 4718 N N . LEU B 1 193 ? 10.438 34.875 7.664 1 98.31 193 LEU B N 1
ATOM 4719 C CA . LEU B 1 193 ? 10.016 33.719 6.891 1 98.31 193 LEU B CA 1
ATOM 4720 C C . LEU B 1 193 ? 10.227 33.938 5.398 1 98.31 193 LEU B C 1
ATOM 4722 O O . LEU B 1 193 ? 9.914 35.031 4.887 1 98.31 193 LEU B O 1
ATOM 4726 N N . GLU B 1 194 ? 10.797 33.031 4.75 1 97.19 194 GLU B N 1
ATOM 4727 C CA . GLU B 1 194 ? 10.906 32.969 3.297 1 97.19 194 GLU B CA 1
ATOM 4728 C C . GLU B 1 194 ? 10.438 31.625 2.76 1 97.19 194 GLU B C 1
ATOM 4730 O O . GLU B 1 194 ? 10.609 30.594 3.416 1 97.19 194 GLU B O 1
ATOM 4735 N N . VAL B 1 195 ? 9.805 31.578 1.549 1 97.88 195 VAL B N 1
ATOM 4736 C CA . VAL B 1 195 ? 9.375 30.328 0.912 1 97.88 195 VAL B CA 1
ATOM 4737 C C . VAL B 1 195 ? 10.062 30.188 -0.443 1 97.88 195 VAL B C 1
ATOM 4739 O O . VAL B 1 195 ? 10.031 31.094 -1.267 1 97.88 195 VAL B O 1
ATOM 4742 N N . VAL B 1 196 ? 10.789 29.109 -0.588 1 97.12 196 VAL B N 1
ATOM 4743 C CA . VAL B 1 196 ? 11.242 28.703 -1.916 1 97.12 196 VAL B CA 1
ATOM 4744 C C . VAL B 1 196 ? 10.133 27.922 -2.621 1 97.12 196 VAL B C 1
ATOM 4746 O O . VAL B 1 196 ? 9.906 26.75 -2.324 1 97.12 196 VAL B O 1
ATOM 4749 N N . ALA B 1 197 ? 9.5 28.531 -3.553 1 97.94 197 ALA B N 1
ATOM 4750 C CA . ALA B 1 197 ? 8.273 28.016 -4.168 1 97.94 197 ALA B CA 1
ATOM 4751 C C . ALA B 1 197 ? 8.57 26.859 -5.113 1 97.94 197 ALA B C 1
ATOM 4753 O O . ALA B 1 197 ? 9.664 26.781 -5.688 1 97.94 197 ALA B O 1
ATOM 4754 N N . VAL B 1 198 ? 7.609 25.984 -5.238 1 98.38 198 VAL B N 1
ATOM 4755 C CA . VAL B 1 198 ? 7.633 24.938 -6.258 1 98.38 198 VAL B CA 1
ATOM 4756 C C . VAL B 1 198 ? 7.508 25.562 -7.645 1 98.38 198 VAL B C 1
ATOM 4758 O O . VAL B 1 198 ? 6.738 26.516 -7.84 1 98.38 198 VAL B O 1
ATOM 4761 N N . GLN B 1 199 ? 8.281 25.125 -8.516 1 98.12 199 GLN B N 1
ATOM 4762 C CA . GLN B 1 199 ? 8.117 25.516 -9.906 1 98.12 199 GLN B CA 1
ATOM 4763 C C . GLN B 1 199 ? 7.258 24.516 -10.672 1 98.12 199 GLN B C 1
ATOM 4765 O O . GLN B 1 199 ? 7.453 23.297 -10.547 1 98.12 199 GLN B O 1
ATOM 4770 N N . GLY B 1 200 ? 6.223 24.984 -11.359 1 97.88 200 GLY B N 1
ATOM 4771 C CA . GLY B 1 200 ? 5.465 24.156 -12.273 1 97.88 200 GLY B CA 1
ATOM 4772 C C . GLY B 1 200 ? 4.242 23.531 -11.633 1 97.88 200 GLY B C 1
ATOM 4773 O O . GLY B 1 200 ? 3.5 22.797 -12.289 1 97.88 200 GLY B O 1
ATOM 4774 N N . TRP B 1 201 ? 3.959 23.75 -10.391 1 98.19 201 TRP B N 1
ATOM 4775 C CA . TRP B 1 201 ? 2.758 23.219 -9.742 1 98.19 201 TRP B CA 1
ATOM 4776 C C . TRP B 1 201 ? 1.595 24.203 -9.891 1 98.19 201 TRP B C 1
ATOM 4778 O O . TRP B 1 201 ? 1.773 25.422 -9.758 1 98.19 201 TRP B O 1
ATOM 4788 N N . ARG B 1 202 ? 0.43 23.734 -10.156 1 98.25 202 ARG B N 1
ATOM 4789 C CA . ARG B 1 202 ? -0.82 24.484 -10.195 1 98.25 202 ARG B CA 1
ATOM 4790 C C . ARG B 1 202 ? -1.82 23.922 -9.188 1 98.25 202 ARG B C 1
ATOM 4792 O O . ARG B 1 202 ? -1.766 22.75 -8.836 1 98.25 202 ARG B O 1
ATOM 4799 N N . ARG B 1 203 ? -2.705 24.719 -8.859 1 97.56 203 ARG B N 1
ATOM 4800 C CA . ARG B 1 203 ? -3.607 24.375 -7.762 1 97.56 203 ARG B CA 1
ATOM 4801 C C . ARG B 1 203 ? -4.566 23.25 -8.172 1 97.56 203 ARG B C 1
ATOM 4803 O O . ARG B 1 203 ? -5.141 22.578 -7.316 1 97.56 203 ARG B O 1
ATOM 4810 N N . ASP B 1 204 ? -4.77 23.031 -9.438 1 97.62 204 ASP B N 1
ATOM 4811 C CA . ASP B 1 204 ? -5.688 21.984 -9.891 1 97.62 204 ASP B CA 1
ATOM 4812 C C . ASP B 1 204 ? -4.969 20.641 -10.031 1 97.62 204 ASP B C 1
ATOM 4814 O O . ASP B 1 204 ? -5.59 19.641 -10.383 1 97.62 204 ASP B O 1
ATOM 4818 N N . MET B 1 205 ? -3.65 20.609 -9.789 1 97.62 205 MET B N 1
ATOM 4819 C CA . MET B 1 205 ? -2.857 19.391 -9.914 1 97.62 205 MET B CA 1
ATOM 4820 C C . MET B 1 205 ? -2.889 18.594 -8.617 1 97.62 205 MET B C 1
ATOM 4822 O O . MET B 1 205 ? -2.658 19.141 -7.539 1 97.62 205 MET B O 1
ATOM 4826 N N . TYR B 1 206 ? -3.242 17.312 -8.719 1 97.62 206 TYR B N 1
ATOM 4827 C CA . TYR B 1 206 ? -2.906 16.375 -7.656 1 97.62 206 TYR B CA 1
ATOM 4828 C C . TYR B 1 206 ? -1.451 15.938 -7.762 1 97.62 206 TYR B C 1
ATOM 4830 O O . TYR B 1 206 ? -0.789 16.188 -8.766 1 97.62 206 TYR B O 1
ATOM 4838 N N . PHE B 1 207 ? -0.998 15.297 -6.727 1 97.94 207 PHE B N 1
ATOM 4839 C CA . PHE B 1 207 ? 0.396 14.867 -6.727 1 97.94 207 PHE B CA 1
ATOM 4840 C C . PHE B 1 207 ? 0.675 13.922 -7.891 1 97.94 207 PHE B C 1
ATOM 4842 O O . PHE B 1 207 ? 1.794 13.875 -8.406 1 97.94 207 PHE B O 1
ATOM 4849 N N . SER B 1 208 ? -0.318 13.141 -8.32 1 96.31 208 SER B N 1
ATOM 4850 C CA . SER B 1 208 ? -0.173 12.211 -9.438 1 96.31 208 SER B CA 1
ATOM 4851 C C . SER B 1 208 ? 0.198 12.945 -10.727 1 96.31 208 SER B C 1
ATOM 4853 O O . SER B 1 208 ? 0.702 12.336 -11.664 1 96.31 208 SER B O 1
ATOM 4855 N N . ASP B 1 209 ? -0.078 14.203 -10.781 1 97.12 209 ASP B N 1
ATOM 4856 C CA . ASP B 1 209 ? 0.225 15.016 -11.953 1 97.12 209 ASP B CA 1
ATOM 4857 C C . ASP B 1 209 ? 1.641 15.578 -11.883 1 97.12 209 ASP B C 1
ATOM 4859 O O . ASP B 1 209 ? 2.111 16.219 -12.828 1 97.12 209 ASP B O 1
ATOM 4863 N N . CYS B 1 210 ? 2.338 15.406 -10.719 1 97.44 210 CYS B N 1
ATOM 4864 C CA . CYS B 1 210 ? 3.695 15.906 -10.516 1 97.44 210 CYS B CA 1
ATOM 4865 C C . CYS B 1 210 ? 4.723 14.852 -10.906 1 97.44 210 CYS B C 1
ATOM 4867 O O . CYS B 1 210 ? 4.574 13.672 -10.562 1 97.44 210 CYS B O 1
ATOM 4869 N N . PRO B 1 211 ? 5.672 15.258 -11.773 1 96.38 211 PRO B N 1
ATOM 4870 C CA . PRO B 1 211 ? 6.738 14.305 -12.086 1 96.38 211 PRO B CA 1
ATOM 4871 C C . PRO B 1 211 ? 7.707 14.094 -10.93 1 96.38 211 PRO B C 1
ATOM 4873 O O . PRO B 1 211 ? 8.906 14.359 -11.055 1 96.38 211 PRO B O 1
ATOM 4876 N N . HIS B 1 212 ? 7.27 13.727 -9.828 1 96.69 212 HIS B N 1
ATOM 4877 C CA . HIS B 1 212 ? 7.957 13.43 -8.57 1 96.69 212 HIS B CA 1
ATOM 4878 C C . HIS B 1 212 ? 7.391 12.18 -7.91 1 96.69 212 HIS B C 1
ATOM 4880 O O . HIS B 1 212 ? 6.18 11.961 -7.93 1 96.69 212 HIS B O 1
ATOM 4886 N N . PRO B 1 213 ? 8.219 11.312 -7.453 1 95.56 213 PRO B N 1
ATOM 4887 C CA . PRO B 1 213 ? 7.711 10.07 -6.867 1 95.56 213 PRO B CA 1
ATOM 4888 C C . PRO B 1 213 ? 6.988 10.289 -5.543 1 95.56 213 PRO B C 1
ATOM 4890 O O . PRO B 1 213 ? 7.395 11.148 -4.75 1 95.56 213 PRO B O 1
ATOM 4893 N N . TRP B 1 214 ? 5.898 9.555 -5.379 1 96.75 214 TRP B N 1
ATOM 4894 C CA . TRP B 1 214 ? 5.277 9.516 -4.062 1 96.75 214 TRP B CA 1
ATOM 4895 C C . TRP B 1 214 ? 6.086 8.656 -3.1 1 96.75 214 TRP B C 1
ATOM 4897 O O . TRP B 1 214 ? 6.277 7.461 -3.336 1 96.75 214 TRP B O 1
ATOM 4907 N N . LEU B 1 215 ? 6.637 9.234 -2.145 1 96.94 215 LEU B N 1
ATOM 4908 C CA . LEU B 1 215 ? 7.301 8.555 -1.041 1 96.94 215 LEU B CA 1
ATOM 4909 C C . LEU B 1 215 ? 6.52 8.734 0.257 1 96.94 215 LEU B C 1
ATOM 4911 O O . LEU B 1 215 ? 6.09 9.844 0.58 1 96.94 215 LEU B O 1
ATOM 4915 N N . ALA B 1 216 ? 6.242 7.629 0.951 1 96.06 216 ALA B N 1
ATOM 4916 C CA . ALA B 1 216 ? 5.371 7.66 2.121 1 96.06 216 ALA B CA 1
ATOM 4917 C C . ALA B 1 216 ? 5.871 8.664 3.152 1 96.06 216 ALA B C 1
ATOM 4919 O O . ALA B 1 216 ? 6.926 8.469 3.76 1 96.06 216 ALA B O 1
ATOM 4920 N N . PRO B 1 217 ? 5.109 9.703 3.412 1 95.12 217 PRO B N 1
ATOM 4921 C CA . PRO B 1 217 ? 5.523 10.68 4.418 1 95.12 217 PRO B CA 1
ATOM 4922 C C . PRO B 1 217 ? 5.523 10.109 5.832 1 95.12 217 PRO B C 1
ATOM 4924 O O . PRO B 1 217 ? 6.234 10.609 6.707 1 95.12 217 PRO B O 1
ATOM 4927 N N . SER B 1 218 ? 4.707 9.156 6.055 1 93.81 218 SER B N 1
ATOM 4928 C CA . SER B 1 218 ? 4.605 8.383 7.289 1 93.81 218 SER B CA 1
ATOM 4929 C C . SER B 1 218 ? 4.328 6.914 7.004 1 93.81 218 SER B C 1
ATOM 4931 O O . SER B 1 218 ? 3.957 6.551 5.887 1 93.81 218 SER B O 1
ATOM 4933 N N . PRO B 1 219 ? 4.488 6.082 7.922 1 94.06 219 PRO B N 1
ATOM 4934 C CA . PRO B 1 219 ? 4.406 4.641 7.672 1 94.06 219 PRO B CA 1
ATOM 4935 C C . PRO B 1 219 ? 3.045 4.211 7.129 1 94.06 219 PRO B C 1
ATOM 4937 O O . PRO B 1 219 ? 2.957 3.246 6.367 1 94.06 219 PRO B O 1
ATOM 4940 N N . ASN B 1 220 ? 1.984 4.922 7.461 1 96.25 220 ASN B N 1
ATOM 4941 C CA . ASN B 1 220 ? 0.652 4.488 7.055 1 96.25 220 ASN B CA 1
ATOM 4942 C C . ASN B 1 220 ? 0.087 5.375 5.949 1 96.25 220 ASN B C 1
ATOM 4944 O O . ASN B 1 220 ? -1.128 5.43 5.754 1 96.25 220 ASN B O 1
ATOM 4948 N N . MET B 1 221 ? 0.97 6.102 5.262 1 97.38 221 MET B N 1
ATOM 4949 C CA . MET B 1 221 ? 0.582 6.883 4.094 1 97.38 221 MET B CA 1
ATOM 4950 C C . MET B 1 221 ? 1.324 6.41 2.85 1 97.38 221 MET B C 1
ATOM 4952 O O . MET B 1 221 ? 1.986 7.199 2.176 1 97.38 221 MET B O 1
ATOM 4956 N N . PRO B 1 222 ? 1.07 5.137 2.512 1 97.06 222 PRO B N 1
ATOM 4957 C CA . PRO B 1 222 ? 1.897 4.52 1.473 1 97.06 222 PRO B CA 1
ATOM 4958 C C . PRO B 1 222 ? 1.541 5.004 0.07 1 97.06 222 PRO B C 1
ATOM 4960 O O . PRO B 1 222 ? 2.354 4.895 -0.852 1 97.06 222 PRO B O 1
ATOM 4963 N N . THR B 1 223 ? 0.268 5.535 -0.081 1 97 223 THR B N 1
ATOM 4964 C CA . THR B 1 223 ? -0.192 5.875 -1.423 1 97 223 THR B CA 1
ATOM 4965 C C . THR B 1 223 ? -0.872 7.242 -1.431 1 97 223 THR B C 1
ATOM 4967 O O . THR B 1 223 ? -1.321 7.723 -0.388 1 97 223 THR B O 1
ATOM 4970 N N . LEU B 1 224 ? -0.9 7.828 -2.6 1 97.19 224 LEU B N 1
ATOM 4971 C CA . LEU B 1 224 ? -1.661 9.055 -2.781 1 97.19 224 LEU B CA 1
ATOM 4972 C C . LEU B 1 224 ? -3.139 8.836 -2.477 1 97.19 224 LEU B C 1
ATOM 4974 O O . LEU B 1 224 ? -3.805 9.711 -1.928 1 97.19 224 LEU B O 1
ATOM 4978 N N . GLU B 1 225 ? -3.652 7.637 -2.797 1 97.44 225 GLU B N 1
ATOM 4979 C CA . GLU B 1 225 ? -5.051 7.316 -2.521 1 97.44 225 GLU B CA 1
ATOM 4980 C C . GLU B 1 225 ? -5.355 7.406 -1.029 1 97.44 225 GLU B C 1
ATOM 4982 O O . GLU B 1 225 ? -6.402 7.922 -0.634 1 97.44 225 GLU B O 1
ATOM 4987 N N . ALA B 1 226 ? -4.465 6.891 -0.244 1 98.12 226 ALA B N 1
ATOM 4988 C CA . ALA B 1 226 ? -4.629 7.008 1.203 1 98.12 226 ALA B CA 1
ATOM 4989 C C . ALA B 1 226 ? -4.719 8.469 1.632 1 98.12 226 ALA B C 1
ATOM 4991 O O . ALA B 1 226 ? -5.535 8.82 2.482 1 98.12 226 ALA B O 1
ATOM 4992 N N . ALA B 1 227 ? -3.887 9.305 0.997 1 98.44 227 ALA B N 1
ATOM 4993 C CA . ALA B 1 227 ? -3.879 10.727 1.329 1 98.44 227 ALA B CA 1
ATOM 4994 C C . ALA B 1 227 ? -5.195 11.391 0.933 1 98.44 227 ALA B C 1
ATOM 4996 O O . ALA B 1 227 ? -5.727 12.227 1.673 1 98.44 227 ALA B O 1
ATOM 4997 N N . ILE B 1 228 ? -5.715 11.016 -0.221 1 98.56 228 ILE B N 1
ATOM 4998 C CA . ILE B 1 228 ? -6.965 11.594 -0.702 1 98.56 228 ILE B CA 1
ATOM 4999 C C . ILE B 1 228 ? -8.117 11.156 0.203 1 98.56 228 ILE B C 1
ATOM 5001 O O . ILE B 1 228 ? -9.039 11.93 0.457 1 98.56 228 ILE B O 1
ATOM 5005 N N . ASN B 1 229 ? -8.016 9.945 0.738 1 98.69 229 ASN B N 1
ATOM 5006 C CA . ASN B 1 229 ? -9.039 9.406 1.633 1 98.69 229 ASN B CA 1
ATOM 5007 C C . ASN B 1 229 ? -8.922 10 3.033 1 98.69 229 ASN B C 1
ATOM 5009 O O . ASN B 1 229 ? -9.914 10.078 3.762 1 98.69 229 ASN B O 1
ATOM 5013 N N . TYR B 1 230 ? -7.832 10.469 3.385 1 98.75 230 TYR B N 1
ATOM 5014 C CA . TYR B 1 230 ? -7.434 10.711 4.766 1 98.75 230 TYR B CA 1
ATOM 5015 C C . TYR B 1 230 ? -8.328 11.758 5.418 1 98.75 230 TYR B C 1
ATOM 5017 O O . TYR B 1 230 ? -8.719 11.617 6.582 1 98.75 230 TYR B O 1
ATOM 5025 N N . PRO B 1 231 ? -8.773 12.844 4.754 1 98.75 231 PRO B N 1
ATOM 5026 C CA . PRO B 1 231 ? -9.617 13.828 5.422 1 98.75 231 PRO B CA 1
ATOM 5027 C C . PRO B 1 231 ? -10.875 13.219 6.031 1 98.75 231 PRO B C 1
ATOM 5029 O O . PRO B 1 231 ? -11.352 13.672 7.074 1 98.75 231 PRO B O 1
ATOM 5032 N N . GLY B 1 232 ? -11.375 12.203 5.379 1 98.75 232 GLY B N 1
ATOM 5033 C CA . GLY B 1 232 ? -12.547 11.523 5.906 1 98.75 232 GLY B CA 1
ATOM 5034 C C . GLY B 1 232 ? -12.203 10.344 6.797 1 98.75 232 GLY B C 1
ATOM 5035 O O . GLY B 1 232 ? -12.836 10.133 7.832 1 98.75 232 GLY B O 1
ATOM 5036 N N . GLN B 1 233 ? -11.172 9.625 6.418 1 98.75 233 GLN B N 1
ATOM 5037 C CA . GLN B 1 233 ? -10.906 8.336 7.047 1 98.75 233 GLN B CA 1
ATOM 5038 C C . GLN B 1 233 ? -10.172 8.508 8.367 1 98.75 233 GLN B C 1
ATOM 5040 O O . GLN B 1 233 ? -10.148 7.602 9.203 1 98.75 233 GLN B O 1
ATOM 5045 N N . VAL B 1 234 ? -9.57 9.68 8.594 1 98.62 234 VAL B N 1
ATOM 5046 C CA . VAL B 1 234 ? -8.891 9.953 9.859 1 98.62 234 VAL B CA 1
ATOM 5047 C C . VAL B 1 234 ? -9.914 10.008 10.984 1 98.62 234 VAL B C 1
ATOM 5049 O O . VAL B 1 234 ? -9.57 9.828 12.156 1 98.62 234 VAL B O 1
ATOM 5052 N N . ILE B 1 235 ? -11.172 10.203 10.641 1 98.75 235 ILE B N 1
ATOM 5053 C CA . ILE B 1 235 ? -12.242 10.305 11.617 1 98.75 235 ILE B CA 1
ATOM 5054 C C . ILE B 1 235 ? -12.305 9.023 12.445 1 98.75 235 ILE B C 1
ATOM 5056 O O . ILE B 1 235 ? -12.578 9.062 13.648 1 98.75 235 ILE B O 1
ATOM 5060 N N . TRP B 1 236 ? -12 7.922 11.844 1 98.81 236 TRP B N 1
ATOM 5061 C CA . TRP B 1 236 ? -12.07 6.633 12.523 1 98.81 236 TRP B CA 1
ATOM 5062 C C . TRP B 1 236 ? -11.102 6.578 13.695 1 98.81 236 TRP B C 1
ATOM 5064 O O . TRP B 1 236 ? -11.281 5.785 14.625 1 98.81 236 TRP B O 1
ATOM 5074 N N . GLU B 1 237 ? -10.039 7.426 13.711 1 98.12 237 GLU B N 1
ATOM 5075 C CA . GLU B 1 237 ? -9.094 7.453 14.82 1 98.12 237 GLU B CA 1
ATOM 5076 C C . GLU B 1 237 ? -9.781 7.855 16.125 1 98.12 237 GLU B C 1
ATOM 5078 O O . GLU B 1 237 ? -9.289 7.547 17.203 1 98.12 237 GLU B O 1
ATOM 5083 N N . GLY B 1 238 ? -10.859 8.539 16 1 98.56 238 GLY B N 1
ATOM 5084 C CA . GLY B 1 238 ? -11.625 8.953 17.172 1 98.56 238 GLY B CA 1
ATOM 5085 C C . GLY B 1 238 ? -12.57 7.887 17.672 1 98.56 238 GLY B C 1
ATOM 5086 O O . GLY B 1 238 ? -13.344 8.125 18.609 1 98.56 238 GLY B O 1
ATOM 5087 N N . THR B 1 239 ? -12.594 6.715 17.078 1 98.69 239 THR B N 1
ATOM 5088 C CA . THR B 1 239 ? -13.484 5.613 17.406 1 98.69 239 THR B CA 1
ATOM 5089 C C . THR B 1 239 ? -12.711 4.309 17.547 1 98.69 239 THR B C 1
ATOM 5091 O O . THR B 1 239 ? -11.477 4.305 17.469 1 98.69 239 THR B O 1
ATOM 5094 N N . HIS B 1 240 ? -13.477 3.242 17.734 1 98.19 240 HIS B N 1
ATOM 5095 C CA . HIS B 1 240 ? -12.883 1.912 17.766 1 98.19 240 HIS B CA 1
ATOM 5096 C C . HIS B 1 240 ? -12.992 1.224 16.406 1 98.19 240 HIS B C 1
ATOM 5098 O O . HIS B 1 240 ? -12.562 0.08 16.25 1 98.19 240 HIS B O 1
ATOM 5104 N N . VAL B 1 241 ? -13.562 1.878 15.406 1 98.81 241 VAL B N 1
ATOM 5105 C CA . VAL B 1 241 ? -13.602 1.348 14.047 1 98.81 241 VAL B CA 1
ATOM 5106 C C . VAL B 1 241 ? -12.195 1.357 13.445 1 98.81 241 VAL B C 1
ATOM 5108 O O . VAL B 1 241 ? -11.453 2.332 13.602 1 98.81 241 VAL B O 1
ATOM 5111 N N . SER B 1 242 ? -11.812 0.234 12.836 1 98.62 242 SER B N 1
ATOM 5112 C CA . SER B 1 242 ? -10.508 0.174 12.195 1 98.62 242 SER B CA 1
ATOM 5113 C C . SER B 1 242 ? -10.445 1.094 10.977 1 98.62 242 SER B C 1
ATOM 5115 O O . SER B 1 242 ? -11.375 1.111 10.164 1 98.62 242 SER B O 1
ATOM 5117 N N . GLU B 1 243 ? -9.453 1.853 10.891 1 98.62 243 GLU B N 1
ATOM 5118 C CA . GLU B 1 243 ? -9.203 2.668 9.703 1 98.62 243 GLU B CA 1
ATOM 5119 C C . GLU B 1 243 ? -8.195 1.993 8.773 1 98.62 243 GLU B C 1
ATOM 5121 O O . GLU B 1 243 ? -7.551 2.658 7.965 1 98.62 243 GLU B O 1
ATOM 5126 N N . GLY B 1 244 ? -7.984 0.694 8.938 1 98.31 244 GLY B N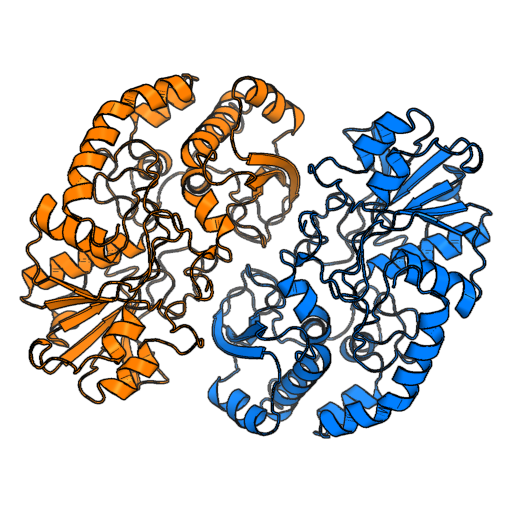 1
ATOM 5127 C CA . GLY B 1 244 ? -7.156 -0.081 8.031 1 98.31 244 GLY B CA 1
ATOM 5128 C C . GLY B 1 244 ? -5.695 -0.121 8.438 1 98.31 244 GLY B C 1
ATOM 5129 O O . GLY B 1 244 ? -4.887 -0.81 7.812 1 98.31 244 GLY B O 1
ATOM 5130 N N . ARG B 1 245 ? -5.316 0.681 9.492 1 97.75 245 ARG B N 1
ATOM 5131 C CA . ARG B 1 245 ? -3.979 0.465 10.039 1 97.75 245 ARG B CA 1
ATOM 5132 C C . ARG B 1 245 ? -3.785 -0.991 10.453 1 97.75 245 ARG B C 1
ATOM 5134 O O . ARG B 1 245 ? -4.711 -1.625 10.961 1 97.75 245 ARG B O 1
ATOM 5141 N N . GLY B 1 246 ? -2.564 -1.517 10.234 1 97.12 246 GLY B N 1
ATOM 5142 C CA . GLY B 1 246 ? -2.33 -2.934 10.469 1 97.12 246 GLY B CA 1
ATOM 5143 C C . GLY B 1 246 ? -2.584 -3.789 9.242 1 97.12 246 GLY B C 1
ATOM 5144 O O . GLY B 1 246 ? -2.371 -5.004 9.266 1 97.12 246 GLY B O 1
ATOM 5145 N N . THR B 1 247 ? -3.109 -3.205 8.172 1 97.69 247 THR B N 1
ATOM 5146 C CA . THR B 1 247 ? -3.211 -3.805 6.852 1 97.69 247 THR B CA 1
ATOM 5147 C C . THR B 1 247 ? -2.283 -3.1 5.863 1 97.69 247 THR B C 1
ATOM 5149 O O . THR B 1 247 ? -1.562 -2.172 6.238 1 97.69 247 THR B O 1
ATOM 5152 N N . THR B 1 248 ? -2.307 -3.525 4.676 1 97.94 248 THR B N 1
ATOM 5153 C CA . THR B 1 248 ? -1.493 -2.889 3.648 1 97.94 248 THR B CA 1
ATOM 5154 C C . THR B 1 248 ? -2.273 -1.774 2.955 1 97.94 248 THR B C 1
ATOM 5156 O O . THR B 1 248 ? -1.776 -1.155 2.012 1 97.94 248 THR B O 1
ATOM 5159 N N . LEU B 1 249 ? -3.531 -1.502 3.443 1 98.12 249 LEU B N 1
ATOM 5160 C CA . LEU B 1 249 ? -4.395 -0.5 2.826 1 98.12 249 LEU B CA 1
ATOM 5161 C C . LEU B 1 249 ? -4.938 0.467 3.873 1 98.12 249 LEU B C 1
ATOM 5163 O O . LEU B 1 249 ? -6.148 0.691 3.947 1 98.12 249 LEU B O 1
ATOM 5167 N N . PRO B 1 250 ? -4.035 1.1 4.641 1 98.44 250 PRO B N 1
ATOM 5168 C CA . PRO B 1 250 ? -4.527 2.062 5.629 1 98.44 250 PRO B CA 1
ATOM 5169 C C . PRO B 1 250 ? -5.312 3.209 4.996 1 98.44 250 PRO B C 1
ATOM 5171 O O . PRO B 1 250 ? -4.961 3.672 3.906 1 98.44 250 PRO B O 1
ATOM 5174 N N . PHE B 1 251 ? -6.434 3.576 5.672 1 98.69 251 PHE B N 1
ATOM 5175 C CA . PHE B 1 251 ? -7.285 4.707 5.316 1 98.69 251 PHE B CA 1
ATOM 5176 C C . PHE B 1 251 ? -8 4.449 3.994 1 98.69 251 PHE B C 1
ATOM 5178 O O . PHE B 1 251 ? -8.578 5.367 3.408 1 98.69 251 PHE B O 1
ATOM 5185 N N . SER B 1 252 ? -7.918 3.203 3.514 1 98.5 252 SER B N 1
ATOM 5186 C CA . SER B 1 252 ? -8.664 2.789 2.328 1 98.5 252 SER B CA 1
ATOM 5187 C C . SER B 1 252 ? -9.688 1.712 2.668 1 98.5 252 SER B C 1
ATOM 5189 O O . SER B 1 252 ? -10.719 1.595 2 1 98.5 252 SER B O 1
ATOM 5191 N N . VAL B 1 253 ? -9.352 0.928 3.693 1 98.44 253 VAL B N 1
ATOM 5192 C CA . VAL B 1 253 ? -10.305 -0.039 4.223 1 98.44 253 VAL B CA 1
ATOM 5193 C C . VAL B 1 253 ? -10.688 0.34 5.652 1 98.44 253 VAL B C 1
ATOM 5195 O O . VAL B 1 253 ? -9.891 0.939 6.375 1 98.44 253 VAL B O 1
ATOM 5198 N N . PHE B 1 254 ? -11.875 0.045 6.047 1 98.81 254 PHE B N 1
ATOM 5199 C CA . PHE B 1 254 ? -12.367 0.337 7.391 1 98.81 254 PHE B CA 1
ATOM 5200 C C . PHE B 1 254 ? -13.484 -0.619 7.777 1 98.81 254 PHE B C 1
ATOM 5202 O O . PHE B 1 254 ? -14.18 -1.149 6.91 1 98.81 254 PHE B O 1
ATOM 5209 N N . GLY B 1 255 ? -13.602 -0.877 8.992 1 98.62 255 GLY B N 1
ATOM 5210 C CA . GLY B 1 255 ? -14.633 -1.796 9.445 1 98.62 255 GLY B CA 1
ATOM 5211 C C . GLY B 1 255 ? -14.422 -2.258 10.875 1 98.62 255 GLY B C 1
ATOM 5212 O O . GLY B 1 255 ? -13.578 -1.723 11.594 1 98.62 255 GLY B O 1
ATOM 5213 N N . THR B 1 256 ? -15.266 -3.141 11.344 1 98.5 256 THR B N 1
ATOM 5214 C CA . THR B 1 256 ? -15.227 -3.773 12.664 1 98.5 256 THR B CA 1
ATOM 5215 C C . THR B 1 256 ? -15.672 -5.23 12.57 1 98.5 256 THR B C 1
ATOM 5217 O O . THR B 1 256 ? -16.266 -5.648 11.578 1 98.5 256 THR B O 1
ATOM 5220 N N . PRO B 1 257 ? -15.383 -5.973 13.609 1 97.56 257 PRO B N 1
ATOM 5221 C CA . PRO B 1 257 ? -15.852 -7.363 13.609 1 97.56 257 PRO B CA 1
ATOM 5222 C C . PRO B 1 257 ? -17.375 -7.48 13.703 1 97.56 257 PRO B C 1
ATOM 5224 O O . PRO B 1 257 ? -17.938 -8.5 13.312 1 97.56 257 PRO B O 1
ATOM 5227 N N . TYR B 1 258 ? -18.078 -6.43 14.164 1 97.69 258 TYR B N 1
ATOM 5228 C CA . TYR B 1 258 ? -19.5 -6.594 14.469 1 97.69 258 TYR B CA 1
ATOM 5229 C C . TYR B 1 258 ? -20.359 -5.961 13.383 1 97.69 258 TYR B C 1
ATOM 5231 O O . TYR B 1 258 ? -21.594 -6.027 13.445 1 97.69 258 TYR B O 1
ATOM 5239 N N . TRP B 1 259 ? -19.781 -5.293 12.391 1 97.94 259 TRP B N 1
ATOM 5240 C CA . TRP B 1 259 ? -20.562 -4.707 11.305 1 97.94 259 TRP B CA 1
ATOM 5241 C C . TRP B 1 259 ? -21.172 -5.793 10.43 1 97.94 259 TRP B C 1
ATOM 5243 O O . TRP B 1 259 ? -20.688 -6.93 10.406 1 97.94 259 TRP B O 1
ATOM 5253 N N . GLN B 1 260 ? -22.203 -5.492 9.805 1 96.12 260 GLN B N 1
ATOM 5254 C CA . GLN B 1 260 ? -22.812 -6.242 8.703 1 96.12 260 GLN B CA 1
ATOM 5255 C C . GLN B 1 260 ? -22.969 -5.371 7.465 1 96.12 260 GLN B C 1
ATOM 5257 O O . GLN B 1 260 ? -23.453 -4.238 7.551 1 96.12 260 GLN B O 1
ATOM 5262 N N . HIS B 1 261 ? -22.594 -5.926 6.328 1 95.56 261 HIS B N 1
ATOM 5263 C CA . HIS B 1 261 ? -22.578 -5.137 5.102 1 95.56 261 HIS B CA 1
ATOM 5264 C C . HIS B 1 261 ? -23.953 -4.57 4.797 1 95.56 261 HIS B C 1
ATOM 5266 O O . HIS B 1 261 ? -24.094 -3.373 4.527 1 95.56 261 HIS B O 1
ATOM 5272 N N . ASP B 1 262 ? -24.953 -5.391 4.887 1 94.75 262 ASP B N 1
ATOM 5273 C CA . ASP B 1 262 ? -26.297 -5.008 4.461 1 94.75 262 ASP B CA 1
ATOM 5274 C C . ASP B 1 262 ? -26.859 -3.895 5.344 1 94.75 262 ASP B C 1
ATOM 5276 O O . ASP B 1 262 ? -27.594 -3.029 4.867 1 94.75 262 ASP B O 1
ATOM 5280 N N . GLU B 1 263 ? -26.531 -3.936 6.633 1 97 263 GLU B N 1
ATOM 5281 C CA . GLU B 1 263 ? -27.031 -2.916 7.555 1 97 263 GLU B CA 1
ATOM 5282 C C . GLU B 1 263 ? -26.422 -1.552 7.25 1 97 263 GLU B C 1
ATOM 5284 O O . GLU B 1 263 ? -27.125 -0.541 7.223 1 97 263 GLU B O 1
ATOM 5289 N N . VAL B 1 264 ? -25.156 -1.513 6.977 1 97.38 264 VAL B N 1
ATOM 5290 C CA . VAL B 1 264 ? -24.469 -0.263 6.664 1 97.38 264 VAL B CA 1
ATOM 5291 C C . VAL B 1 264 ? -24.953 0.274 5.32 1 97.38 264 VAL B C 1
ATOM 5293 O O . VAL B 1 264 ? -25.266 1.462 5.195 1 97.38 264 VAL B O 1
ATOM 5296 N N . LEU B 1 265 ? -25.062 -0.606 4.332 1 96.06 265 LEU B N 1
ATOM 5297 C CA . LEU B 1 265 ? -25.469 -0.212 2.99 1 96.06 265 LEU B CA 1
ATOM 5298 C C . LEU B 1 265 ? -26.906 0.331 2.998 1 96.06 265 LEU B C 1
ATOM 5300 O O . LEU B 1 265 ? -27.219 1.26 2.252 1 96.06 265 LEU B O 1
ATOM 5304 N N . ALA B 1 266 ? -27.75 -0.313 3.799 1 96.75 266 ALA B N 1
ATOM 5305 C CA . ALA B 1 266 ? -29.125 0.172 3.914 1 96.75 266 ALA B CA 1
ATOM 5306 C C . ALA B 1 266 ? -29.156 1.615 4.406 1 96.75 266 ALA B C 1
ATOM 5308 O O . ALA B 1 266 ? -29.938 2.434 3.902 1 96.75 266 ALA B O 1
ATOM 5309 N N . PHE B 1 267 ? -28.328 1.914 5.375 1 97.06 267 PHE B N 1
ATOM 5310 C CA . PHE B 1 267 ? -28.25 3.279 5.887 1 97.06 267 PHE B CA 1
ATOM 5311 C C . PHE B 1 267 ? -27.75 4.234 4.805 1 97.06 267 PHE B C 1
ATOM 5313 O O . PHE B 1 267 ? -28.25 5.359 4.691 1 97.06 267 PHE B O 1
ATOM 5320 N N . LEU B 1 268 ? -26.812 3.828 4.023 1 96.81 268 LEU B N 1
ATOM 5321 C CA . LEU B 1 268 ? -26.141 4.68 3.059 1 96.81 268 LEU B CA 1
ATOM 5322 C C . LEU B 1 268 ? -27.047 5.027 1.891 1 96.81 268 LEU B C 1
ATOM 5324 O O . LEU B 1 268 ? -26.766 5.945 1.118 1 96.81 268 LEU B O 1
ATOM 5328 N N . GLN B 1 269 ? -28.156 4.301 1.749 1 94.75 269 GLN B N 1
ATOM 5329 C CA . GLN B 1 269 ? -29.141 4.625 0.719 1 94.75 269 GLN B CA 1
ATOM 5330 C C . GLN B 1 269 ? -29.672 6.039 0.901 1 94.75 269 GLN B C 1
ATOM 5332 O O . GLN B 1 269 ? -30.172 6.648 -0.052 1 94.75 269 GLN B O 1
ATOM 5337 N N . ARG B 1 270 ? -29.453 6.582 2.092 1 91.75 270 ARG B N 1
ATOM 5338 C CA . ARG B 1 270 ? -29.953 7.91 2.43 1 91.75 270 ARG B CA 1
ATOM 5339 C C . ARG B 1 270 ? -29.047 9 1.848 1 91.75 270 ARG B C 1
ATOM 5341 O O . ARG B 1 270 ? -29.438 10.172 1.808 1 91.75 270 ARG B O 1
ATOM 5348 N N . TYR B 1 271 ? -27.828 8.562 1.479 1 91.94 271 TYR B N 1
ATOM 5349 C CA . TYR B 1 271 ? -26.828 9.539 1.057 1 91.94 271 TYR B CA 1
ATOM 5350 C C . TYR B 1 271 ? -26.203 9.133 -0.273 1 91.94 271 TYR B C 1
ATOM 5352 O O . TYR B 1 271 ? -25.531 8.102 -0.363 1 91.94 271 TYR B O 1
ATOM 5360 N N . PRO B 1 272 ? -26.438 9.781 -1.274 1 86.31 272 PRO B N 1
ATOM 5361 C CA . PRO B 1 272 ? -25.641 9.5 -2.465 1 86.31 272 PRO B CA 1
ATOM 5362 C C . PRO B 1 272 ? -24.156 9.82 -2.264 1 86.31 272 PRO B C 1
ATOM 5364 O O . PRO B 1 272 ? -23.812 10.938 -1.875 1 86.31 272 PRO B O 1
ATOM 5367 N N . LEU B 1 273 ? -23.25 8.859 -2.391 1 93.12 273 LEU B N 1
ATOM 5368 C CA . LEU B 1 273 ? -21.812 9.086 -2.287 1 93.12 273 LEU B CA 1
ATOM 5369 C C . LEU B 1 273 ? -21.219 9.43 -3.65 1 93.12 273 LEU B C 1
ATOM 5371 O O . LEU B 1 273 ? -20.969 8.539 -4.465 1 93.12 273 LEU B O 1
ATOM 5375 N N . ALA B 1 274 ? -21.016 10.656 -3.9 1 93.19 274 ALA B N 1
ATOM 5376 C CA . ALA B 1 274 ? -20.5 11.094 -5.195 1 93.19 274 ALA B CA 1
ATOM 5377 C C . ALA B 1 274 ? -18.984 10.875 -5.281 1 93.19 274 ALA B C 1
ATOM 5379 O O . ALA B 1 274 ? -18.266 11.086 -4.305 1 93.19 274 ALA B O 1
ATOM 5380 N N . GLY B 1 275 ? -18.547 10.406 -6.449 1 97.06 275 GLY B N 1
ATOM 5381 C CA . GLY B 1 275 ? -17.125 10.359 -6.777 1 97.06 275 GLY B CA 1
ATOM 5382 C C . GLY B 1 275 ? -16.422 9.141 -6.211 1 97.06 275 GLY B C 1
ATOM 5383 O O . GLY B 1 275 ? -15.211 9 -6.352 1 97.06 275 GLY B O 1
ATOM 5384 N N . CYS B 1 276 ? -17.203 8.195 -5.516 1 97.38 276 CYS B N 1
ATOM 5385 C CA . CYS B 1 276 ? -16.547 7.02 -4.961 1 97.38 276 CYS B CA 1
ATOM 5386 C C . CYS B 1 276 ? -17.484 5.828 -4.938 1 97.38 276 CYS B C 1
ATOM 5388 O O . CYS B 1 276 ? -18.688 5.977 -5.195 1 97.38 276 CYS B O 1
ATOM 5390 N N . VAL B 1 277 ? -16.938 4.66 -4.75 1 96.38 277 VAL B N 1
ATOM 5391 C CA . VAL B 1 277 ? -17.656 3.41 -4.551 1 96.38 277 VAL B CA 1
ATOM 5392 C C . VAL B 1 277 ? -17.141 2.705 -3.299 1 96.38 277 VAL B C 1
ATOM 5394 O O . VAL B 1 277 ? -15.938 2.707 -3.029 1 96.38 277 VAL B O 1
ATOM 5397 N N . LEU B 1 278 ? -18.047 2.197 -2.496 1 97.12 278 LEU B N 1
ATOM 5398 C CA . LEU B 1 278 ? -17.703 1.342 -1.367 1 97.12 278 LEU B CA 1
ATOM 5399 C C . LEU B 1 278 ? -17.812 -0.131 -1.747 1 97.12 278 LEU B C 1
ATOM 5401 O O . LEU B 1 278 ? -18.906 -0.611 -2.076 1 97.12 278 LEU B O 1
ATOM 5405 N N . ARG B 1 279 ? -16.75 -0.812 -1.717 1 96.56 279 ARG B N 1
ATOM 5406 C CA . ARG B 1 279 ? -16.75 -2.246 -1.988 1 96.56 279 ARG B CA 1
ATOM 5407 C C . ARG B 1 279 ? -16.75 -3.049 -0.692 1 96.56 279 ARG B C 1
ATOM 5409 O O . ARG B 1 279 ? -15.812 -2.945 0.106 1 96.56 279 ARG B O 1
ATOM 5416 N N . PRO B 1 280 ? -17.797 -3.85 -0.467 1 95.5 280 PRO B N 1
ATOM 5417 C CA . PRO B 1 280 ? -17.781 -4.684 0.737 1 95.5 280 PRO B CA 1
ATOM 5418 C C . PRO B 1 280 ? -16.594 -5.656 0.757 1 95.5 280 PRO B C 1
ATOM 5420 O O . PRO B 1 280 ? -16.234 -6.219 -0.282 1 95.5 280 PRO B O 1
ATOM 5423 N N . LEU B 1 281 ? -15.977 -5.785 1.9 1 94.25 281 LEU B N 1
ATOM 5424 C CA . LEU B 1 281 ? -14.914 -6.781 2.002 1 94.25 281 LEU B CA 1
ATOM 5425 C C . LEU B 1 281 ? -14.641 -7.145 3.457 1 94.25 281 LEU B C 1
ATOM 5427 O O . LEU B 1 281 ? -15.078 -6.438 4.367 1 94.25 281 LEU B O 1
ATOM 5431 N N . LEU B 1 282 ? -14.023 -8.258 3.617 1 93.19 282 LEU B N 1
ATOM 5432 C CA . LEU B 1 282 ? -13.477 -8.672 4.906 1 93.19 282 LEU B CA 1
ATOM 5433 C C . LEU B 1 282 ? -11.969 -8.461 4.953 1 93.19 282 LEU B C 1
ATOM 5435 O O . LEU B 1 282 ? -11.281 -8.625 3.939 1 93.19 282 LEU B O 1
ATOM 5439 N N . PHE B 1 283 ? -11.461 -7.984 6.047 1 95 283 PHE B N 1
ATOM 5440 C CA . PHE B 1 283 ? -10.023 -7.82 6.227 1 95 283 PHE B CA 1
ATOM 5441 C C . PHE B 1 283 ? -9.617 -8.078 7.672 1 95 283 PHE B C 1
ATOM 5443 O O . PHE B 1 283 ? -10.477 -8.102 8.562 1 95 283 PHE B O 1
ATOM 5450 N N . GLU B 1 284 ? -8.383 -8.359 7.906 1 95.38 284 GLU B N 1
ATOM 5451 C CA . GLU B 1 284 ? -7.859 -8.648 9.242 1 95.38 284 GLU B CA 1
ATOM 5452 C C . GLU B 1 284 ? -6.59 -7.848 9.523 1 95.38 284 GLU B C 1
ATOM 5454 O O . GLU B 1 284 ? -5.523 -8.164 8.984 1 95.38 284 GLU B O 1
ATOM 5459 N N . PRO B 1 285 ? -6.676 -6.809 10.367 1 97 285 PRO B N 1
ATOM 5460 C CA . PRO B 1 285 ? -5.461 -6.086 10.75 1 97 285 PRO B CA 1
ATOM 5461 C C . PRO B 1 285 ? -4.477 -6.957 11.531 1 97 285 PRO B C 1
ATOM 5463 O O . PRO B 1 285 ? -4.891 -7.793 12.336 1 97 285 PRO B O 1
ATOM 5466 N N . THR B 1 286 ? -3.201 -6.719 11.258 1 96.31 286 THR B N 1
ATOM 5467 C CA . THR B 1 286 ? -2.189 -7.484 11.977 1 96.31 286 THR B CA 1
ATOM 5468 C C . THR B 1 286 ? -1.672 -6.707 13.188 1 96.31 286 THR B C 1
ATOM 5470 O O . THR B 1 286 ? -0.944 -7.25 14.016 1 96.31 286 THR B O 1
ATOM 5473 N N . SER B 1 287 ? -2.01 -5.473 13.32 1 95.81 287 SER B N 1
ATOM 5474 C CA . SER B 1 287 ? -1.673 -4.586 14.43 1 95.81 287 SER B CA 1
ATOM 5475 C C . SER B 1 287 ? -2.727 -3.498 14.617 1 95.81 287 SER B C 1
ATOM 5477 O O . SER B 1 287 ? -3.596 -3.322 13.758 1 95.81 287 SER B O 1
ATOM 5479 N N . GLY B 1 288 ? -2.678 -2.791 15.758 1 95.38 288 GLY B N 1
ATOM 5480 C CA . GLY B 1 288 ? -3.641 -1.726 15.984 1 95.38 288 GLY B CA 1
ATOM 5481 C C . GLY B 1 288 ? -5.031 -2.238 16.312 1 95.38 288 GLY B C 1
ATOM 5482 O O . GLY B 1 288 ? -5.184 -3.289 16.938 1 95.38 288 GLY B O 1
ATOM 5483 N N . LYS B 1 289 ? -6.027 -1.478 15.938 1 97.5 289 LYS B N 1
ATOM 5484 C CA . LYS B 1 289 ? -7.414 -1.796 16.25 1 97.5 289 LYS B CA 1
ATOM 5485 C C . LYS B 1 289 ? -7.836 -3.121 15.625 1 97.5 289 LYS B C 1
ATOM 5487 O O . LYS B 1 289 ? -7.652 -3.326 14.422 1 97.5 289 LYS B O 1
ATOM 5492 N N . TRP B 1 290 ? -8.352 -4.035 16.5 1 97.69 290 TRP B N 1
ATOM 5493 C CA . TRP B 1 290 ? -8.938 -5.32 16.125 1 97.69 290 TRP B CA 1
ATOM 5494 C C . TRP B 1 290 ? -7.875 -6.246 15.539 1 97.69 290 TRP B C 1
ATOM 5496 O O . TRP B 1 290 ? -8.172 -7.062 14.664 1 97.69 290 TRP B O 1
ATOM 5506 N N . ALA B 1 291 ? -6.602 -6.078 15.906 1 97.06 291 ALA B N 1
ATOM 5507 C CA . ALA B 1 291 ? -5.531 -6.973 15.477 1 97.06 291 ALA B CA 1
ATOM 5508 C C . ALA B 1 291 ? -5.918 -8.438 15.688 1 97.06 291 ALA B C 1
ATOM 5510 O O . ALA B 1 291 ? -6.375 -8.812 16.766 1 97.06 291 ALA B O 1
ATOM 5511 N N . GLY B 1 292 ? -5.805 -9.227 14.602 1 94.5 292 GLY B N 1
ATOM 5512 C CA . GLY B 1 292 ? -6.059 -10.656 14.688 1 94.5 292 GLY B CA 1
ATOM 5513 C C . GLY B 1 292 ? -7.527 -11.008 14.562 1 94.5 292 GLY B C 1
ATOM 5514 O O . GLY B 1 292 ? -7.895 -12.188 14.578 1 94.5 292 GLY B O 1
ATOM 5515 N N . ASN B 1 293 ? -8.359 -9.969 14.406 1 95.5 293 ASN B N 1
ATOM 5516 C CA . ASN B 1 293 ? -9.789 -10.188 14.234 1 95.5 293 ASN B CA 1
ATOM 5517 C C . ASN B 1 293 ? -10.242 -9.836 12.812 1 95.5 293 ASN B C 1
ATOM 5519 O O . ASN B 1 293 ? -9.805 -8.836 12.25 1 95.5 293 ASN B O 1
ATOM 5523 N N . THR B 1 294 ? -11.094 -10.742 12.234 1 94.06 294 THR B N 1
ATOM 5524 C CA . THR B 1 294 ? -11.68 -10.438 10.938 1 94.06 294 THR B CA 1
ATOM 5525 C C . THR B 1 294 ? -12.695 -9.305 11.055 1 94.06 294 THR B C 1
ATOM 5527 O O . THR B 1 294 ? -13.602 -9.359 11.883 1 94.06 294 THR B O 1
ATOM 5530 N N . CYS B 1 295 ? -12.508 -8.312 10.305 1 96.94 295 CYS B N 1
ATOM 5531 C CA . CYS B 1 295 ? -13.422 -7.18 10.266 1 96.94 295 CYS B CA 1
ATOM 5532 C C . CYS B 1 295 ? -14.289 -7.223 9.008 1 96.94 295 CYS B C 1
ATOM 5534 O O . CYS B 1 295 ? -13.805 -7.547 7.926 1 96.94 295 CYS B O 1
ATOM 5536 N N . THR B 1 296 ? -15.562 -7.012 9.234 1 96.12 296 THR B N 1
ATOM 5537 C CA . THR B 1 296 ? -16.484 -6.707 8.141 1 96.12 296 THR B CA 1
ATOM 5538 C C . THR B 1 296 ? -16.469 -5.215 7.82 1 96.12 296 THR B C 1
ATOM 5540 O O . THR B 1 296 ? -16.672 -4.383 8.711 1 96.12 296 THR B O 1
ATOM 5543 N N . GLY B 1 297 ? -16.125 -4.914 6.594 1 97.06 297 GLY B N 1
ATOM 5544 C CA . GLY B 1 297 ? -16.031 -3.5 6.266 1 97.06 297 GLY B CA 1
ATOM 5545 C C . GLY B 1 297 ? -16.109 -3.227 4.777 1 97.06 297 GLY B C 1
ATOM 5546 O O . GLY B 1 297 ? -16.875 -3.867 4.055 1 97.06 297 GLY B O 1
ATOM 5547 N N . PHE B 1 298 ? -15.508 -2.148 4.422 1 98.06 298 PHE B N 1
ATOM 5548 C CA . PHE B 1 298 ? -15.547 -1.677 3.045 1 98.06 298 PHE B CA 1
ATOM 5549 C C . PHE B 1 298 ? -14.18 -1.158 2.611 1 98.06 298 PHE B C 1
ATOM 5551 O O . PHE B 1 298 ? -13.367 -0.766 3.447 1 98.06 298 PHE B O 1
ATOM 5558 N N . GLN B 1 299 ? -13.922 -1.265 1.391 1 98.25 299 GLN B N 1
ATOM 5559 C CA . GLN B 1 299 ? -12.836 -0.523 0.751 1 98.25 299 GLN B CA 1
ATOM 5560 C C . GLN B 1 299 ? -13.383 0.651 -0.059 1 98.25 299 GLN B C 1
ATOM 5562 O O . GLN B 1 299 ? -14.344 0.5 -0.813 1 98.25 299 GLN B O 1
ATOM 5567 N N . LEU B 1 300 ? -12.844 1.785 0.151 1 98.25 300 LEU B N 1
ATOM 5568 C CA . LEU B 1 300 ? -13.242 2.998 -0.552 1 98.25 300 LEU B CA 1
ATOM 5569 C C . LEU B 1 300 ? -12.453 3.168 -1.843 1 98.25 300 LEU B C 1
ATOM 5571 O O . LEU B 1 300 ? -11.219 3.176 -1.821 1 98.25 300 LEU B O 1
ATOM 5575 N N . HIS B 1 301 ? -13.148 3.209 -2.99 1 97.62 301 HIS B N 1
ATOM 5576 C CA . HIS B 1 301 ? -12.523 3.43 -4.289 1 97.62 301 HIS B CA 1
ATOM 5577 C C . HIS B 1 301 ? -12.953 4.77 -4.887 1 97.62 301 HIS B C 1
ATOM 5579 O O . HIS B 1 301 ? -14.133 4.992 -5.133 1 97.62 301 HIS B O 1
ATOM 5585 N N . ILE B 1 302 ? -12 5.625 -5.148 1 97.44 302 ILE B N 1
ATOM 5586 C CA . ILE B 1 302 ? -12.273 6.941 -5.723 1 97.44 302 ILE B CA 1
ATOM 5587 C C . ILE B 1 302 ? -12.477 6.812 -7.23 1 97.44 302 ILE B C 1
ATOM 5589 O O . ILE B 1 302 ? -11.617 6.281 -7.938 1 97.44 302 ILE B O 1
ATOM 5593 N N . GLN B 1 303 ? -13.57 7.262 -7.75 1 95.75 303 GLN B N 1
ATOM 5594 C CA . GLN B 1 303 ? -13.891 7.207 -9.172 1 95.75 303 GLN B CA 1
ATOM 5595 C C . GLN B 1 303 ? -13.68 8.562 -9.836 1 95.75 303 GLN B C 1
ATOM 5597 O O . GLN B 1 303 ? -13.336 8.633 -11.023 1 95.75 303 GLN B O 1
ATOM 5602 N N . SER B 1 304 ? -13.93 9.57 -9.078 1 96.62 304 SER B N 1
ATOM 5603 C CA . SER B 1 304 ? -13.742 10.945 -9.531 1 96.62 304 SER B CA 1
ATOM 5604 C C . SER B 1 304 ? -13.234 11.836 -8.398 1 96.62 304 SER B C 1
ATOM 5606 O O . SER B 1 304 ? -13.992 12.172 -7.484 1 96.62 304 SER B O 1
ATOM 5608 N N . ARG B 1 305 ? -12.039 12.266 -8.5 1 95.56 305 ARG B N 1
ATOM 5609 C CA . ARG B 1 305 ? -11.445 13.094 -7.449 1 95.56 305 ARG B CA 1
ATOM 5610 C C . ARG B 1 305 ? -12.172 14.43 -7.336 1 95.56 305 ARG B C 1
ATOM 5612 O O . ARG B 1 305 ? -12.305 14.977 -6.238 1 95.56 305 ARG B O 1
ATOM 5619 N N . LYS B 1 306 ? -12.656 14.922 -8.453 1 93.81 306 LYS B N 1
ATOM 5620 C CA . LYS B 1 306 ? -13.328 16.219 -8.484 1 93.81 306 LYS B CA 1
ATOM 5621 C C . LYS B 1 306 ? -14.664 16.172 -7.746 1 93.81 306 LYS B C 1
ATOM 5623 O O . LYS B 1 306 ? -15.047 17.125 -7.078 1 93.81 306 LYS B O 1
ATOM 5628 N N . ASP B 1 307 ? -15.297 15.039 -7.871 1 96.25 307 ASP B N 1
ATOM 5629 C CA . ASP B 1 307 ? -16.625 14.914 -7.285 1 96.25 307 ASP B CA 1
ATOM 5630 C C . ASP B 1 307 ? -16.547 14.352 -5.867 1 96.25 307 ASP B C 1
ATOM 5632 O O . ASP B 1 307 ? -17.516 14.461 -5.102 1 96.25 307 ASP B O 1
ATOM 5636 N N . PHE B 1 308 ? -15.461 13.805 -5.555 1 97.94 308 PHE B N 1
ATOM 5637 C CA . PHE B 1 308 ? -15.289 13.117 -4.277 1 97.94 308 PHE B CA 1
ATOM 5638 C C . PHE B 1 308 ? -15.031 14.117 -3.158 1 97.94 308 PHE B C 1
ATOM 5640 O O . PHE B 1 308 ? -14.078 14.898 -3.229 1 97.94 308 PHE B O 1
ATOM 5647 N N . ASN B 1 309 ? -15.875 14.133 -2.141 1 97.88 309 ASN B N 1
ATOM 5648 C CA . ASN B 1 309 ? -15.68 14.852 -0.885 1 97.88 309 ASN B CA 1
ATOM 5649 C C . ASN B 1 309 ? -15.383 13.891 0.266 1 97.88 309 ASN B C 1
ATOM 5651 O O . ASN B 1 309 ? -16.297 13.32 0.856 1 97.88 309 ASN B O 1
ATOM 5655 N N . SER B 1 310 ? -14.148 13.711 0.566 1 98.44 310 SER B N 1
ATOM 5656 C CA . SER B 1 310 ? -13.68 12.719 1.523 1 98.44 310 SER B CA 1
ATOM 5657 C C . SER B 1 310 ? -14.281 12.953 2.906 1 98.44 310 SER B C 1
ATOM 5659 O O . SER B 1 310 ? -14.727 12.016 3.566 1 98.44 310 SER B O 1
ATOM 5661 N N . TYR B 1 311 ? -14.258 14.203 3.344 1 98.62 311 TYR B N 1
ATOM 5662 C CA . TYR B 1 311 ? -14.734 14.539 4.68 1 98.62 311 TYR B CA 1
ATOM 5663 C C . TYR B 1 311 ? -16.219 14.242 4.812 1 98.62 311 TYR B C 1
ATOM 5665 O O . TYR B 1 311 ? -16.656 13.656 5.805 1 98.62 311 TYR B O 1
ATOM 5673 N N . ARG B 1 312 ? -17.016 14.648 3.848 1 98.06 312 ARG B N 1
ATOM 5674 C CA . ARG B 1 312 ? -18.438 14.359 3.846 1 98.06 312 ARG B CA 1
ATOM 5675 C C . ARG B 1 312 ? -18.688 12.859 3.926 1 98.06 312 ARG B C 1
ATOM 5677 O O . ARG B 1 312 ? -19.516 12.406 4.727 1 98.06 312 ARG B O 1
ATOM 5684 N N . VAL B 1 313 ? -18.016 12.109 3.059 1 98.25 313 VAL B N 1
ATOM 5685 C CA . VAL B 1 313 ? -18.188 10.656 3.037 1 98.25 313 VAL B CA 1
ATOM 5686 C C . VAL B 1 313 ? -17.812 10.078 4.398 1 98.25 313 VAL B C 1
ATOM 5688 O O . VAL B 1 313 ? -18.516 9.211 4.922 1 98.25 313 VAL B O 1
ATOM 5691 N N . GLY B 1 314 ? -16.688 10.578 4.996 1 98.56 314 GLY B N 1
ATOM 5692 C CA . GLY B 1 314 ? -16.297 10.133 6.324 1 98.56 314 GLY B CA 1
ATOM 5693 C C . GLY B 1 314 ? -17.359 10.375 7.379 1 98.56 314 GLY B C 1
ATOM 5694 O O . GLY B 1 314 ? -17.625 9.508 8.203 1 98.56 314 GLY B O 1
ATOM 5695 N N . MET B 1 315 ? -17.969 11.531 7.352 1 98.62 315 MET B N 1
ATOM 5696 C CA . MET B 1 315 ? -19.016 11.875 8.32 1 98.62 315 MET B CA 1
ATOM 5697 C C . MET B 1 315 ? -20.25 10.992 8.133 1 98.62 315 MET B C 1
ATOM 5699 O O . MET B 1 315 ? -20.859 10.578 9.109 1 98.62 315 MET B O 1
ATOM 5703 N N . ILE B 1 316 ? -20.609 10.766 6.863 1 98.5 316 ILE B N 1
ATOM 5704 C CA . ILE B 1 316 ? -21.75 9.898 6.566 1 98.5 316 ILE B CA 1
ATOM 5705 C C . ILE B 1 316 ? -21.484 8.5 7.121 1 98.5 316 ILE B C 1
ATOM 5707 O O . ILE B 1 316 ? -22.359 7.914 7.77 1 98.5 316 ILE B O 1
ATOM 5711 N N . LEU B 1 317 ? -20.312 7.969 6.898 1 98.62 317 LEU B N 1
ATOM 5712 C CA . LEU B 1 317 ? -19.953 6.645 7.383 1 98.62 317 LEU B CA 1
ATOM 5713 C C . LEU B 1 317 ? -19.906 6.613 8.906 1 98.62 317 LEU B C 1
ATOM 5715 O O . LEU B 1 317 ? -20.344 5.637 9.523 1 98.62 317 LEU B O 1
ATOM 5719 N N . LEU B 1 318 ? -19.375 7.676 9.484 1 98.75 318 LEU B N 1
ATOM 5720 C CA . LEU B 1 318 ? -19.375 7.781 10.945 1 98.75 318 LEU B CA 1
ATOM 5721 C C . LEU B 1 318 ? -20.797 7.719 11.484 1 98.75 318 LEU B C 1
ATOM 5723 O O . LEU B 1 318 ? -21.062 7.008 12.453 1 98.75 318 LEU B O 1
ATOM 5727 N N . GLN B 1 319 ? -21.656 8.508 10.883 1 98.69 319 GLN B N 1
ATOM 5728 C CA . GLN B 1 319 ? -23.047 8.516 11.336 1 98.69 319 GLN B CA 1
ATOM 5729 C C . GLN B 1 319 ? -23.688 7.141 11.195 1 98.69 319 GLN B C 1
ATOM 5731 O O . GLN B 1 319 ? -24.438 6.711 12.062 1 98.69 319 GLN B O 1
ATOM 5736 N N . ALA B 1 320 ? -23.406 6.453 10.102 1 98.38 320 ALA B N 1
ATOM 5737 C CA . ALA B 1 320 ? -23.875 5.078 9.945 1 98.38 320 ALA B CA 1
ATOM 5738 C C . ALA B 1 320 ? -23.438 4.211 11.125 1 98.38 320 ALA B C 1
ATOM 5740 O O . ALA B 1 320 ? -24.25 3.482 11.695 1 98.38 320 ALA B O 1
ATOM 5741 N N . ALA B 1 321 ? -22.172 4.316 11.492 1 98.56 321 ALA B N 1
ATOM 5742 C CA . ALA B 1 321 ? -21.641 3.525 12.602 1 98.56 321 ALA B CA 1
ATOM 5743 C C . ALA B 1 321 ? -22.359 3.859 13.906 1 98.56 321 ALA B C 1
ATOM 5745 O O . ALA B 1 321 ? -22.703 2.963 14.68 1 98.56 321 ALA B O 1
ATOM 5746 N N . MET B 1 322 ? -22.625 5.164 14.133 1 98.38 322 MET B N 1
ATOM 5747 C CA . MET B 1 322 ? -23.234 5.652 15.359 1 98.38 322 MET B CA 1
ATOM 5748 C C . MET B 1 322 ? -24.672 5.176 15.477 1 98.38 322 MET B C 1
ATOM 5750 O O . MET B 1 322 ? -25.125 4.797 16.562 1 98.38 322 MET B O 1
ATOM 5754 N N . LEU B 1 323 ? -25.344 5.203 14.352 1 98.19 323 LEU B N 1
ATOM 5755 C CA . LEU B 1 323 ? -26.797 5.023 14.398 1 98.19 323 LEU B CA 1
ATOM 5756 C C . LEU B 1 323 ? -27.172 3.561 14.188 1 98.19 323 LEU B C 1
ATOM 5758 O O . LEU B 1 323 ? -28.125 3.062 14.789 1 98.19 323 LEU B O 1
ATOM 5762 N N . VAL B 1 324 ? -26.5 2.873 13.289 1 98.31 324 VAL B N 1
ATOM 5763 C CA . VAL B 1 324 ? -26.812 1.48 12.992 1 98.31 324 VAL B CA 1
ATOM 5764 C C . VAL B 1 324 ? -26.328 0.583 14.125 1 98.31 324 VAL B C 1
ATOM 5766 O O . VAL B 1 324 ? -27 -0.388 14.484 1 98.31 324 VAL B O 1
ATOM 5769 N N . TYR B 1 325 ? -25.203 0.92 14.734 1 98.25 325 TYR B N 1
ATOM 5770 C CA . TYR B 1 325 ? -24.609 0.064 15.75 1 98.25 325 TYR B CA 1
ATOM 5771 C C . TYR B 1 325 ? -24.5 0.789 17.094 1 98.25 325 TYR B C 1
ATOM 5773 O O . TYR B 1 325 ? -23.453 0.753 17.75 1 98.25 325 TYR B O 1
ATOM 5781 N N . ARG B 1 326 ? -25.516 1.442 17.516 1 96.88 326 ARG B N 1
ATOM 5782 C CA . ARG B 1 326 ? -25.594 2.311 18.688 1 96.88 326 ARG B CA 1
ATOM 5783 C C . ARG B 1 326 ? -25.078 1.6 19.938 1 96.88 326 ARG B C 1
ATOM 5785 O O . ARG B 1 326 ? -24.453 2.221 20.797 1 96.88 326 ARG B O 1
ATOM 5792 N N . GLN B 1 327 ? -25.297 0.337 20.078 1 97.31 327 GLN B N 1
ATOM 5793 C CA . GLN B 1 327 ? -24.938 -0.411 21.281 1 97.31 327 GLN B CA 1
ATOM 5794 C C . GLN B 1 327 ? -23.469 -0.794 21.266 1 97.31 327 GLN B C 1
ATOM 5796 O O . GLN B 1 327 ? -22.844 -0.905 22.328 1 97.31 327 GLN B O 1
ATOM 5801 N N . GLN B 1 328 ? -22.891 -0.981 20.078 1 97.81 328 GLN B N 1
ATOM 5802 C CA . GLN B 1 328 ? -21.531 -1.478 19.969 1 97.81 328 GLN B CA 1
ATOM 5803 C C . GLN B 1 328 ? -20.547 -0.334 19.719 1 97.81 328 GLN B C 1
ATOM 5805 O O . GLN B 1 328 ? -19.375 -0.433 20.062 1 97.81 328 GLN B O 1
ATOM 5810 N N . PHE B 1 329 ? -21.047 0.746 19.172 1 98 329 PHE B N 1
ATOM 5811 C CA . PHE B 1 329 ? -20.203 1.869 18.781 1 98 329 PHE B CA 1
ATOM 5812 C C . PHE B 1 329 ? -19.562 2.512 20.016 1 98 329 PHE B C 1
ATOM 5814 O O . PHE B 1 329 ? -20.234 2.717 21.031 1 98 329 PHE B O 1
ATOM 5821 N N . GLU B 1 330 ? -18.25 2.793 19.922 1 97.56 330 GLU B N 1
ATOM 5822 C CA . GLU B 1 330 ? -17.531 3.453 21 1 97.56 330 GLU B CA 1
ATOM 5823 C C . GLU B 1 330 ? -16.547 4.484 20.469 1 97.56 330 GLU B C 1
ATOM 5825 O O . GLU B 1 330 ? -15.883 4.246 19.453 1 97.56 330 GLU B O 1
ATOM 5830 N N . TYR B 1 331 ? -16.531 5.609 21.156 1 98.25 331 TYR B N 1
ATOM 5831 C CA . TYR B 1 331 ? -15.461 6.57 20.906 1 98.25 331 TYR B CA 1
ATOM 5832 C C . TYR B 1 331 ? -14.141 6.086 21.5 1 98.25 331 TYR B C 1
ATOM 5834 O O . TYR B 1 331 ? -14.133 5.375 22.516 1 98.25 331 TYR B O 1
ATOM 5842 N N . LYS B 1 332 ? -13.117 6.449 20.812 1 97.75 332 LYS B N 1
ATOM 5843 C CA . LYS B 1 332 ? -11.82 6.328 21.484 1 97.75 332 LYS B CA 1
ATOM 5844 C C . LYS B 1 332 ? -11.711 7.289 22.656 1 97.75 332 LYS B C 1
ATOM 5846 O O . LYS B 1 332 ? -12.086 8.461 22.547 1 97.75 332 LYS B O 1
ATOM 5851 N N . LYS B 1 333 ? -11.227 6.828 23.766 1 96.56 333 LYS B N 1
ATOM 5852 C CA . LYS B 1 333 ? -11.023 7.66 24.953 1 96.56 333 LYS B CA 1
ATOM 5853 C C . LYS B 1 333 ? -9.625 8.273 24.953 1 96.56 333 LYS B C 1
ATOM 5855 O O . LYS B 1 333 ? -8.711 7.762 24.297 1 96.56 333 LYS B O 1
ATOM 5860 N N . PRO B 1 334 ? -9.477 9.398 25.578 1 94.44 334 PRO B N 1
ATOM 5861 C CA . PRO B 1 334 ? -8.117 9.906 25.766 1 94.44 334 PRO B CA 1
ATOM 5862 C C . PRO B 1 334 ? -7.18 8.875 26.391 1 94.44 334 PRO B C 1
ATOM 5864 O O . PRO B 1 334 ? -7.641 7.965 27.094 1 94.44 334 PRO B O 1
ATOM 5867 N N . PRO B 1 335 ? -5.855 9.156 26.188 1 93.12 335 PRO B N 1
ATOM 5868 C CA . PRO B 1 335 ? -5.16 10.25 25.5 1 93.12 335 PRO B CA 1
ATOM 5869 C C . PRO B 1 335 ? -5.172 10.094 23.984 1 93.12 335 PRO B C 1
ATOM 5871 O O . PRO B 1 335 ? -5.441 9 23.469 1 93.12 335 PRO B O 1
ATOM 5874 N N . TYR B 1 336 ? -5.062 11.148 23.266 1 90 336 TYR B N 1
ATOM 5875 C CA . TYR B 1 336 ? -4.91 11.211 21.828 1 90 336 TYR B CA 1
ATOM 5876 C C . TYR B 1 336 ? -3.941 12.32 21.422 1 90 336 TYR B C 1
ATOM 5878 O O . TYR B 1 336 ? -4.219 13.5 21.641 1 90 336 TYR B O 1
ATOM 5886 N N . GLU B 1 337 ? -2.822 11.969 20.797 1 86.25 337 GLU B N 1
ATOM 5887 C CA . GLU B 1 337 ? -1.81 12.898 20.297 1 86.25 337 GLU B CA 1
ATOM 5888 C C . GLU B 1 337 ? -1.466 13.953 21.344 1 86.25 337 GLU B C 1
ATOM 5890 O O . GLU B 1 337 ? -1.561 15.148 21.094 1 86.25 337 GLU B O 1
ATOM 5895 N N . TYR B 1 338 ? -1.146 13.625 22.625 1 81.56 338 TYR B N 1
ATOM 5896 C CA . TYR B 1 338 ? -0.637 14.43 23.719 1 81.56 338 TYR B CA 1
ATOM 5897 C C . TYR B 1 338 ? -1.761 15.219 24.391 1 81.56 338 TYR B C 1
ATOM 5899 O O . TYR B 1 338 ? -1.508 16.188 25.109 1 81.56 338 TYR B O 1
ATOM 5907 N N . GLU B 1 339 ? -2.971 14.945 23.969 1 88.81 339 GLU B N 1
ATOM 5908 C CA . GLU B 1 339 ? -4.145 15.453 24.672 1 88.81 339 GLU B CA 1
ATOM 5909 C C . GLU B 1 339 ? -4.727 14.391 25.609 1 88.81 339 GLU B C 1
ATOM 5911 O O . GLU B 1 339 ? -5.094 13.305 25.156 1 88.81 339 GLU B O 1
ATOM 5916 N N . TYR B 1 340 ? -4.906 14.719 26.844 1 92.88 340 TYR B N 1
ATOM 5917 C CA . TYR B 1 340 ? -5.184 13.695 27.844 1 92.88 340 TYR B CA 1
ATOM 5918 C C . TYR B 1 340 ? -6.586 13.859 28.422 1 92.88 340 TYR B C 1
ATOM 5920 O O . TYR B 1 340 ? -7.051 13.016 29.188 1 92.88 340 TYR B O 1
ATOM 5928 N N . GLU B 1 341 ? -7.293 14.875 28.062 1 94.88 341 GLU B N 1
ATOM 5929 C CA . GLU B 1 341 ? -8.57 15.164 28.703 1 94.88 341 GLU B CA 1
ATOM 5930 C C . GLU B 1 341 ? -9.711 15.164 27.688 1 94.88 341 GLU B C 1
ATOM 5932 O O . GLU B 1 341 ? -10.75 14.539 27.922 1 94.88 341 GLU B O 1
ATOM 5937 N N . LYS B 1 342 ? -9.57 15.766 26.562 1 96.69 342 LYS B N 1
ATOM 5938 C CA . LYS B 1 342 ? -10.633 15.992 25.594 1 96.69 342 LYS B CA 1
ATOM 5939 C C . LYS B 1 342 ? -10.898 14.734 24.766 1 96.69 342 LYS B C 1
ATOM 5941 O O . LYS B 1 342 ? -9.984 13.953 24.516 1 96.69 342 LYS B O 1
ATOM 5946 N N . LEU B 1 343 ? -12.125 14.562 24.406 1 97.62 343 LEU B N 1
ATOM 5947 C CA . LEU B 1 343 ? -12.516 13.445 23.562 1 97.62 343 LEU B CA 1
ATOM 5948 C C . LEU B 1 343 ? -11.828 13.523 22.203 1 97.62 343 LEU B C 1
ATOM 5950 O O . LEU B 1 343 ? -11.961 14.516 21.484 1 97.62 343 LEU B O 1
ATOM 5954 N N . PRO B 1 344 ? -11.125 12.461 21.766 1 98.19 344 PRO B N 1
ATOM 5955 C CA . PRO B 1 344 ? -10.406 12.484 20.484 1 98.19 344 PRO B CA 1
ATOM 5956 C C . PRO B 1 344 ? -11.312 12.852 19.312 1 98.19 344 PRO B C 1
ATOM 5958 O O . PRO B 1 344 ? -10.898 13.578 18.406 1 98.19 344 PRO B O 1
ATOM 5961 N N . MET B 1 345 ? -12.523 12.383 19.312 1 98.56 345 MET B N 1
ATOM 5962 C CA . MET B 1 345 ? -13.453 12.68 18.234 1 98.56 345 MET B CA 1
ATOM 5963 C C . MET B 1 345 ? -13.664 14.188 18.094 1 98.56 345 MET B C 1
ATOM 5965 O O . MET B 1 345 ? -13.742 14.703 16.984 1 98.56 345 MET B O 1
ATOM 5969 N N . ASP B 1 346 ? -13.727 14.867 19.219 1 98.56 346 ASP B N 1
ATOM 5970 C CA . ASP B 1 346 ? -13.906 16.312 19.188 1 98.56 346 ASP B CA 1
ATOM 5971 C C . ASP B 1 346 ? -12.688 17.016 18.609 1 98.56 346 ASP B C 1
ATOM 5973 O O . ASP B 1 346 ? -12.82 17.984 17.859 1 98.56 346 ASP B O 1
ATOM 5977 N N . LEU B 1 347 ? -11.523 16.516 18.953 1 98.38 347 LEU B N 1
ATOM 5978 C CA . LEU B 1 347 ? -10.281 17.078 18.438 1 98.38 347 LEU B CA 1
ATOM 5979 C C . LEU B 1 347 ? -10.188 16.891 16.938 1 98.38 347 LEU B C 1
ATOM 5981 O O . LEU B 1 347 ? -9.734 17.797 16.219 1 98.38 347 LEU B O 1
ATOM 5985 N N . ILE B 1 348 ? -10.656 15.734 16.422 1 98.69 348 ILE B N 1
ATOM 5986 C CA . ILE B 1 348 ? -10.523 15.375 15.023 1 98.69 348 ILE B CA 1
ATOM 5987 C C . ILE B 1 348 ? -11.562 16.141 14.195 1 98.69 348 ILE B C 1
ATOM 5989 O O . ILE B 1 348 ? -11.227 16.797 13.211 1 98.69 348 ILE B O 1
ATOM 5993 N N . LEU B 1 349 ? -12.805 16.172 14.656 1 98.69 349 LEU B N 1
ATOM 5994 C CA . LEU B 1 349 ? -13.844 16.891 13.93 1 98.69 349 LEU B CA 1
ATOM 5995 C C . LEU B 1 349 ? -13.648 18.391 14.07 1 98.69 349 LEU B C 1
ATOM 5997 O O . LEU B 1 349 ? -14.078 19.172 13.203 1 98.69 349 LEU B O 1
ATOM 6001 N N . GLY B 1 350 ? -13.062 18.766 15.219 1 98.5 350 GLY B N 1
ATOM 6002 C CA . GLY B 1 350 ? -12.766 20.172 15.453 1 98.5 350 GLY B CA 1
ATOM 6003 C C . GLY B 1 350 ? -13.969 20.953 15.969 1 98.5 350 GLY B C 1
ATOM 6004 O O . GLY B 1 350 ? -13.938 22.188 16 1 98.5 350 GLY B O 1
ATOM 6005 N N . ASP B 1 351 ? -15.055 20.297 16.297 1 98.56 351 ASP B N 1
ATOM 6006 C CA . ASP B 1 351 ? -16.297 20.938 16.734 1 98.56 351 ASP B CA 1
ATOM 6007 C C . ASP B 1 351 ? -17.172 19.953 17.5 1 98.56 351 ASP B C 1
ATOM 6009 O O . ASP B 1 351 ? -17.75 19.031 16.922 1 98.56 351 ASP B O 1
ATOM 6013 N N . ARG B 1 352 ? -17.328 20.219 18.844 1 98.12 352 ARG B N 1
ATOM 6014 C CA . ARG B 1 352 ? -18.109 19.359 19.703 1 98.12 352 ARG B CA 1
ATOM 6015 C C . ARG B 1 352 ? -19.562 19.297 19.234 1 98.12 352 ARG B C 1
ATOM 6017 O O . ARG B 1 352 ? -20.203 18.234 19.281 1 98.12 352 ARG B O 1
ATOM 6024 N N . ALA B 1 353 ? -20.078 20.406 18.844 1 98.31 353 ALA B N 1
ATOM 6025 C CA . ALA B 1 353 ? -21.469 20.469 18.406 1 98.31 353 ALA B CA 1
ATOM 6026 C C . ALA B 1 353 ? -21.688 19.609 17.156 1 98.31 353 ALA B C 1
ATOM 6028 O O . ALA B 1 353 ? -22.766 19.031 16.984 1 98.31 353 ALA B O 1
ATOM 6029 N N . LEU B 1 354 ? -20.719 19.562 16.312 1 98.69 354 LEU B N 1
ATOM 6030 C CA . LEU B 1 354 ? -20.812 18.734 15.117 1 98.69 354 LEU B CA 1
ATOM 6031 C C . LEU B 1 354 ? -20.938 17.266 15.492 1 98.69 354 LEU B C 1
ATOM 6033 O O . LEU B 1 354 ? -21.781 16.547 14.953 1 98.69 354 LEU B O 1
ATOM 6037 N N . ARG B 1 355 ? -20.047 16.812 16.406 1 98.62 355 ARG B N 1
ATOM 6038 C CA . ARG B 1 355 ? -20.109 15.43 16.891 1 98.62 355 ARG B CA 1
ATOM 6039 C C . ARG B 1 355 ? -21.5 15.117 17.453 1 98.62 355 ARG B C 1
ATOM 6041 O O . ARG B 1 355 ? -22.094 14.086 17.125 1 98.62 355 ARG B O 1
ATOM 6048 N N . GLU B 1 356 ? -21.984 16 18.297 1 98.5 356 GLU B N 1
ATOM 6049 C CA . GLU B 1 356 ? -23.281 15.797 18.953 1 98.5 356 GLU B CA 1
ATOM 6050 C C . GLU B 1 356 ? -24.406 15.734 17.938 1 98.5 356 GLU B C 1
ATOM 6052 O O . GLU B 1 356 ? -25.328 14.93 18.078 1 98.5 356 GLU B O 1
ATOM 6057 N N . ALA B 1 357 ? -24.344 16.578 16.938 1 98.75 357 ALA B N 1
ATOM 6058 C CA . ALA B 1 357 ? -25.359 16.578 15.891 1 98.75 357 ALA B CA 1
ATOM 6059 C C . ALA B 1 357 ? -25.328 15.289 15.078 1 98.75 357 ALA B C 1
ATOM 6061 O O . ALA B 1 357 ? -26.391 14.75 14.727 1 98.75 357 ALA B O 1
ATOM 6062 N N . LEU B 1 358 ? -24.172 14.805 14.734 1 98.56 358 LEU B N 1
ATOM 6063 C CA . LEU B 1 358 ? -24.031 13.531 14.031 1 98.56 358 LEU B CA 1
ATOM 6064 C C . LEU B 1 358 ? -24.641 12.391 14.844 1 98.56 358 LEU B C 1
ATOM 6066 O O . LEU B 1 358 ? -25.359 11.555 14.305 1 98.56 358 LEU B O 1
ATOM 6070 N N . GLU B 1 359 ? -24.297 12.422 16.078 1 97.62 359 GLU B N 1
ATOM 6071 C CA . GLU B 1 359 ? -24.797 11.391 16.984 1 97.62 359 GLU B CA 1
ATOM 6072 C C . GLU B 1 359 ? -26.328 11.422 17.062 1 97.62 359 GLU B C 1
ATOM 6074 O O . GLU B 1 359 ? -26.969 10.375 17.219 1 97.62 359 GLU B O 1
ATOM 6079 N N . ALA B 1 360 ? -26.859 12.633 17 1 97.81 360 ALA B N 1
ATOM 6080 C CA . ALA B 1 360 ? -28.312 12.82 17.062 1 97.81 360 ALA B CA 1
ATOM 6081 C C . ALA B 1 360 ? -28.984 12.438 15.75 1 97.81 360 ALA B C 1
ATOM 6083 O O . ALA B 1 360 ? -30.203 12.359 15.672 1 97.81 360 ALA B O 1
ATOM 6084 N N . GLY B 1 361 ? -28.188 12.211 14.695 1 97.62 361 GLY B N 1
ATOM 6085 C CA . GLY B 1 361 ? -28.719 11.734 13.422 1 97.62 361 GLY B CA 1
ATOM 6086 C C . GLY B 1 361 ? -29.078 12.859 12.469 1 97.62 361 GLY B C 1
ATOM 6087 O O . GLY B 1 361 ? -29.828 12.656 11.508 1 97.62 361 GLY B O 1
ATOM 6088 N N . GLU B 1 362 ? -28.562 14.07 12.797 1 98 362 GLU B N 1
ATOM 6089 C CA . GLU B 1 362 ? -28.797 15.164 11.852 1 98 362 GLU B CA 1
ATOM 6090 C C . GLU B 1 362 ? -28.156 14.867 10.5 1 98 362 GLU B C 1
ATOM 6092 O O . GLU B 1 362 ? -27.078 14.289 10.43 1 98 362 GLU B O 1
ATOM 6097 N N . SER B 1 363 ? -28.875 15.297 9.438 1 97.31 363 SER B N 1
ATOM 6098 C CA . SER B 1 363 ? -28.375 15.039 8.086 1 97.31 363 SER B CA 1
ATOM 6099 C C . SER B 1 363 ? -27 15.672 7.871 1 97.31 363 SER B C 1
ATOM 6101 O O . SER B 1 363 ? -26.812 16.859 8.117 1 97.31 363 SER B O 1
ATOM 6103 N N . VAL B 1 364 ? -26.062 14.859 7.379 1 97.75 364 VAL B N 1
ATOM 6104 C CA . VAL B 1 364 ? -24.703 15.344 7.121 1 97.75 364 VAL B CA 1
ATOM 6105 C C . VAL B 1 364 ? -24.75 16.484 6.113 1 97.75 364 VAL B C 1
ATOM 6107 O O . VAL B 1 364 ? -23.984 17.453 6.23 1 97.75 364 VAL B O 1
ATOM 6110 N N . VAL B 1 365 ? -25.609 16.406 5.141 1 95.25 365 VAL B N 1
ATOM 6111 C CA . VAL B 1 365 ? -25.75 17.438 4.117 1 95.25 365 VAL B CA 1
ATOM 6112 C C . VAL B 1 365 ? -26.188 18.75 4.762 1 95.25 365 VAL B C 1
ATOM 6114 O O . VAL B 1 365 ? -25.672 19.812 4.418 1 95.25 365 VAL B O 1
ATOM 6117 N N . THR B 1 366 ? -27.125 18.625 5.727 1 96.44 366 THR B N 1
ATOM 6118 C CA . THR B 1 366 ? -27.594 19.797 6.445 1 96.44 366 THR B CA 1
ATOM 6119 C C . THR B 1 366 ? -26.469 20.391 7.297 1 96.44 366 THR B C 1
ATOM 6121 O O . THR B 1 366 ? -26.297 21.609 7.336 1 96.44 366 THR B O 1
ATOM 6124 N N . LEU B 1 367 ? -25.781 19.547 7.949 1 97.94 367 LEU B N 1
ATOM 6125 C CA . LEU B 1 367 ? -24.672 20 8.781 1 97.94 367 LEU B CA 1
ATOM 6126 C C . LEU B 1 367 ? -23.625 20.719 7.941 1 97.94 367 LEU B C 1
ATOM 6128 O O . LEU B 1 367 ? -23.094 21.766 8.352 1 97.94 367 LEU B O 1
ATOM 6132 N N . GLU B 1 368 ? -23.297 20.188 6.805 1 96.94 368 GLU B N 1
ATOM 6133 C CA . GLU B 1 368 ? -22.312 20.781 5.898 1 96.94 368 GLU B CA 1
ATOM 6134 C C . GLU B 1 368 ? -22.75 22.156 5.441 1 96.94 368 GLU B C 1
ATOM 6136 O O . GLU B 1 368 ? -21.906 23.062 5.285 1 96.94 368 GLU B O 1
ATOM 6141 N N . GLN B 1 369 ? -24.016 22.359 5.203 1 96.88 369 GLN B N 1
ATOM 6142 C CA . GLN B 1 369 ? -24.531 23.656 4.816 1 96.88 369 GLN B CA 1
ATOM 6143 C C . GLN B 1 369 ? -24.297 24.688 5.918 1 96.88 369 GLN B C 1
ATOM 6145 O O . GLN B 1 369 ? -24.094 25.875 5.633 1 96.88 369 GLN B O 1
ATOM 6150 N N . GLY B 1 370 ? -24.266 24.234 7.105 1 96.75 370 GLY B N 1
ATOM 6151 C CA . GLY B 1 370 ? -24.172 25.109 8.258 1 96.75 370 GLY B CA 1
ATOM 6152 C C . GLY B 1 370 ? -22.828 25.797 8.367 1 96.75 370 GLY B C 1
ATOM 6153 O O . GLY B 1 370 ? -22.719 26.875 8.961 1 96.75 370 GLY B O 1
ATOM 6154 N N . TRP B 1 371 ? -21.75 25.156 7.84 1 97.5 371 TRP B N 1
ATOM 6155 C CA . TRP B 1 371 ? -20.438 25.781 8.016 1 97.5 371 TRP B CA 1
ATOM 6156 C C . TRP B 1 371 ? -19.953 26.391 6.703 1 97.5 371 TRP B C 1
ATOM 6158 O O . TRP B 1 371 ? -18.781 26.781 6.598 1 97.5 371 TRP B O 1
ATOM 6168 N N . GLN B 1 372 ? -20.828 26.453 5.629 1 97.81 372 GLN B N 1
ATOM 6169 C CA . GLN B 1 372 ? -20.391 26.922 4.32 1 97.81 372 GLN B CA 1
ATOM 6170 C C . GLN B 1 372 ? -19.938 28.391 4.379 1 97.81 372 GLN B C 1
ATOM 6172 O O . GLN B 1 372 ? -18.984 28.781 3.707 1 97.81 372 GLN B O 1
ATOM 6177 N N . ALA B 1 373 ? -20.625 29.25 5.168 1 97.94 373 ALA B N 1
ATOM 6178 C CA . ALA B 1 373 ? -20.266 30.656 5.266 1 97.94 373 ALA B CA 1
ATOM 6179 C C . ALA B 1 373 ? -18.875 30.828 5.848 1 97.94 373 ALA B C 1
ATOM 6181 O O . ALA B 1 373 ? -18.078 31.609 5.336 1 97.94 373 ALA B O 1
ATOM 6182 N N . GLU B 1 374 ? -18.609 30.109 6.879 1 98 374 GLU B N 1
ATOM 6183 C CA . GLU B 1 374 ? -17.281 30.156 7.496 1 98 374 GLU B CA 1
ATOM 6184 C C . GLU B 1 374 ? -16.203 29.625 6.551 1 98 374 GLU B C 1
ATOM 6186 O O . GLU B 1 374 ? -15.086 30.125 6.523 1 98 374 GLU B O 1
ATOM 6191 N N . LEU B 1 375 ? -16.547 28.594 5.809 1 98.56 375 LEU B N 1
ATOM 6192 C CA . LEU B 1 375 ? -15.617 28 4.855 1 98.56 375 LEU B CA 1
ATOM 6193 C C . LEU B 1 375 ? -15.297 28.984 3.729 1 98.56 375 LEU B C 1
ATOM 6195 O O . LEU B 1 375 ? -14.156 29.062 3.277 1 98.56 375 LEU B O 1
ATOM 6199 N N . LEU B 1 376 ? -16.297 29.688 3.266 1 98.12 376 LEU B N 1
ATOM 6200 C CA . LEU B 1 376 ? -16.109 30.688 2.23 1 98.12 376 LEU B CA 1
ATOM 6201 C C . LEU B 1 376 ? -15.234 31.828 2.744 1 98.12 376 LEU B C 1
ATOM 6203 O O . LEU B 1 376 ? -14.422 32.375 1.999 1 98.12 376 LEU B O 1
ATOM 6207 N N . ASP B 1 377 ? -15.453 32.219 4.008 1 98.38 377 ASP B N 1
ATOM 6208 C CA . ASP B 1 377 ? -14.609 33.219 4.617 1 98.38 377 ASP B CA 1
ATOM 6209 C C . ASP B 1 377 ? -13.156 32.781 4.676 1 98.38 377 ASP B C 1
ATOM 6211 O O . ASP B 1 377 ? -12.242 33.562 4.383 1 98.38 377 ASP B O 1
ATOM 6215 N N . TYR B 1 378 ? -12.969 31.594 5.066 1 98.56 378 TYR B N 1
ATOM 6216 C CA . TYR B 1 378 ? -11.625 31.016 5.039 1 98.56 378 TYR B CA 1
ATOM 6217 C C . TYR B 1 378 ? -11.039 31.078 3.633 1 98.56 378 TYR B C 1
ATOM 6219 O O . TYR B 1 378 ? -9.867 31.422 3.459 1 98.56 378 TYR B O 1
ATOM 6227 N N . ASP B 1 379 ? -11.82 30.594 2.662 1 98.62 379 ASP B N 1
ATOM 6228 C CA . ASP B 1 379 ? -11.352 30.594 1.279 1 98.62 379 ASP B CA 1
ATOM 6229 C C . ASP B 1 379 ? -10.883 31.984 0.857 1 98.62 379 ASP B C 1
ATOM 6231 O O . ASP B 1 379 ? -9.844 32.125 0.2 1 98.62 379 ASP B O 1
ATOM 6235 N N . ARG B 1 380 ? -11.609 33 1.261 1 98.19 380 ARG B N 1
ATOM 6236 C CA . ARG B 1 380 ? -11.227 34.375 0.947 1 98.19 380 ARG B CA 1
ATOM 6237 C C . ARG B 1 380 ? -9.906 34.719 1.605 1 98.19 380 ARG B C 1
ATOM 6239 O O . ARG B 1 380 ? -9.039 35.344 0.974 1 98.19 380 ARG B O 1
ATOM 6246 N N . ARG B 1 381 ? -9.727 34.375 2.799 1 98.19 381 ARG B N 1
ATOM 6247 C CA . ARG B 1 381 ? -8.516 34.688 3.545 1 98.19 381 ARG B CA 1
ATOM 6248 C C . ARG B 1 381 ? -7.305 33.969 2.984 1 98.19 381 ARG B C 1
ATOM 6250 O O . ARG B 1 381 ? -6.242 34.562 2.783 1 98.19 381 ARG B O 1
ATOM 6257 N N . ARG B 1 382 ? -7.488 32.625 2.734 1 98.06 382 ARG B N 1
ATOM 6258 C CA . ARG B 1 382 ? -6.332 31.844 2.316 1 98.06 382 ARG B CA 1
ATOM 6259 C C . ARG B 1 382 ? -5.812 32.312 0.961 1 98.06 382 ARG B C 1
ATOM 6261 O O . ARG B 1 382 ? -4.625 32.156 0.659 1 98.06 382 ARG B O 1
ATOM 6268 N N . ARG B 1 383 ? -6.691 32.875 0.125 1 98.12 383 ARG B N 1
ATOM 6269 C CA . ARG B 1 383 ? -6.32 33.312 -1.218 1 98.12 383 ARG B CA 1
ATOM 6270 C C . ARG B 1 383 ? -5.273 34.406 -1.164 1 98.12 383 ARG B C 1
ATOM 6272 O O . ARG B 1 383 ? -4.508 34.594 -2.113 1 98.12 383 ARG B O 1
ATOM 6279 N N . CYS B 1 384 ? -5.164 35.156 -0.085 1 98.19 384 CYS B N 1
ATOM 6280 C CA . CYS B 1 384 ? -4.18 36.219 0.091 1 98.19 384 CYS B CA 1
ATOM 6281 C C . CYS B 1 384 ? -2.773 35.625 0.208 1 98.19 384 CYS B C 1
ATOM 6283 O O . CYS B 1 384 ? -1.788 36.375 0.09 1 98.19 384 CYS B O 1
ATOM 6285 N N . TYR B 1 385 ? -2.682 34.344 0.332 1 98.38 385 TYR B N 1
ATOM 6286 C CA . TYR B 1 385 ? -1.387 33.75 0.606 1 98.38 385 TYR B CA 1
ATOM 6287 C C . TYR B 1 385 ? -1.009 32.75 -0.49 1 98.38 385 TYR B C 1
ATOM 6289 O O . TYR B 1 385 ? -0.059 31.984 -0.336 1 98.38 385 TYR B O 1
ATOM 6297 N N . PHE B 1 386 ? -1.798 32.719 -1.604 1 98.56 386 PHE B N 1
ATOM 6298 C CA . PHE B 1 386 ? -1.519 31.828 -2.725 1 98.56 386 PHE B CA 1
ATOM 6299 C C . PHE B 1 386 ? -0.16 32.125 -3.34 1 98.56 386 PHE B C 1
ATOM 6301 O O . PHE B 1 386 ? 0.123 33.281 -3.678 1 98.56 386 PHE B O 1
ATOM 6308 N N . LEU B 1 387 ? 0.617 31.141 -3.393 1 98.5 387 LEU B N 1
ATOM 6309 C CA . LEU B 1 387 ? 1.872 31.25 -4.129 1 98.5 387 LEU B CA 1
ATOM 6310 C C . LEU B 1 387 ? 1.727 30.688 -5.539 1 98.5 387 LEU B C 1
ATOM 6312 O O . LEU B 1 387 ? 2.57 30.953 -6.402 1 98.5 387 LEU B O 1
ATOM 6316 N N . TYR B 1 388 ? 0.663 29.953 -5.77 1 97.94 388 TYR B N 1
ATOM 6317 C CA . TYR B 1 388 ? 0.467 29.203 -7.012 1 97.94 388 TYR B CA 1
ATOM 6318 C C . TYR B 1 388 ? -0.895 29.516 -7.621 1 97.94 388 TYR B C 1
ATOM 6320 O O . TYR B 1 388 ? -1.847 29.844 -6.902 1 97.94 388 TYR B O 1
ATOM 6328 N N . GLN B 1 389 ? -0.936 29.406 -8.867 1 92.12 389 GLN B N 1
ATOM 6329 C CA . GLN B 1 389 ? -2.188 29.641 -9.57 1 92.12 389 GLN B CA 1
ATOM 6330 C C . GLN B 1 389 ? -2.982 28.359 -9.75 1 92.12 389 GLN B C 1
ATOM 6332 O O . GLN B 1 389 ? -2.404 27.266 -9.82 1 92.12 389 GLN B O 1
#

InterPro domains:
  IPR008302 Peptidoglycan beta-N-acetylmuramidase NamZ [PIRSF016719] (2-388)
  IPR008302 Peptidoglycan beta-N-acetylmuramidase NamZ [PTHR42915] (4-388)
  IPR048502 Peptidoglycan beta-N-acetylmuramidase NamZ, N-terminal [PF07075] (22-224)
  IPR048503 Peptidoglycan beta-N-acetylmuramidase NamZ, C-terminal [PF20732] (229-388)

Secondary structure (DSSP, 8-state):
--B-HHHHHHHS---GGG-S-EEEE--TT-B-TTS-BHHHHHHHHHGGGEEEEEE-TTTTTT---SS------EE-TTT--EEEE-SSS-SSPPHHHHTT-SEEEE-----SBTT-THHHHHHHHHHHHHHHT-EEEEE----TT-SS--BSPPPPGGG-BTTB-S---SB----HHHHHHHHHHHTT---EEEEEPPBS--TT--GGGSSS----SSTT--SHHHHHHHHHHGGGGGBSSB-STTSSSTTTEEEETT--HHHHHHHHTTS--TTEEEEEEEE--SSSTTTTS-EEEEEEEES-TTT--HHHHHHHHHHHHHHHTTTT--BPPSPBTTB-SS-HHHHHHS-HHHHHHHHHT--HHHHHHHTHHHHHHHHHHHGGG----/--B-HHHHHHHS---GGG-S-EEEE--TT-B-TTS-BHHHHHHHHHGGGEEEEEE-TTTTTT---SS------EE-TTT--EEEE-SSS-SSPPHHHHTT-SEEEE-----SBTT-THHHHHHHHHHHHHHHT-EEEEE----TT-SS--BSPPPPGGG-BTTB-S---SB----HHHHHHHHHHHTT---EEEEEPPBS--TT--GGGSSS----SSTT--SHHHHHHHHHHGGGGGBSSB-STTSSSTTTEEEETT--HHHHHHHHTTS--TTEEEEEEEE--SSSTTTTS-EEEEEEEES-TTT--HHHHHHHHHHHHHHHTTTT--BPPSPBTTB-SS-HHHHHHS-HHHHHHHHHT--HHHHHHHTHHHHHHHHHHHGGG----

Organism: Desulfotalea psychrophila (strain LSv54 / DSM 12343) (NCBI:txid177439)

Nearest PDB structures (foldseek):
  4k05-assembly1_A  TM=9.215E-01  e=1.882E-33  Bacteroides fragilis NCTC 9343
  4jja-assembly1_A  TM=8.705E-01  e=1.081E-25  Bacteroides fragilis NCTC 9343
  6c92-assembly2_D  TM=2.901E-01  e=1.933E-02  Streptomyces wadayamensis
  1ufl-assembly1_C  TM=4.918E-01  e=1.918E+00  Thermus thermophilus HB8
  3pco-assembly1_D  TM=3.717E-01  e=6.142E+00  Escherichia coli

Radius of gyration: 27.28 Å; Cα contacts (8 Å, |Δi|>4): 1768; chains: 2; bounding box: 60×75×58 Å

Foldseek 3Di:
DWFFLLRLCLPDDPDPVFDQAEEEEEACQDDTQVSHHSVVSVCVRNPVNHAAYEYEPCDNHLVDADDQDQDPFDADPPNRHTYHYCGHPHVADDPVRPVRGQEYEYEAQDQQFLQGQSLVSVVSPLLVQLVNVHAYEYRWDDNQLFQPDFDAFFFDPVLDDSSHPGGAGGRRRDISLLSNVLCCPVVVSVHNYHYSHIPPDARVDHCVNHSGDDDQSHPQRHDSVLSLLCSQLVLCVFWLWAQQAQHPHGSFKIFALPDDPVLLVVLCVVPDQPQKDWAWDWDARCDDRRHPGIGTITGIGGRHSVTGRNNLVSLSSVLSCCPSVVPPIGTDADDDSPRGHDRVSCNSNSHPVSVVCSNVVHDSVVVRVVRVVVVVVSVVSSVVSDPHD/DWFFLLRLCLPDDVDPVFDQAEEEEEACQDDTQVSHHSVVSVCVRNPVNHAAYEYEPCDNHLVDADDQDQDPFDADPPNRHTYYYCGHPHVADDPVRPVRGQEYEYEAQDQQFLQGQSLVSVVSPLLVQLVNVHAYEYRWDDNQLFQPDFDAFFFDPVLDDSSHPGGAGGRRRDISLLSNVLCCPVVVSVHNYHYSHIPPDARVDHCVNHSGDDDQSHPQRHDSVLSLLCSQLVLCVFWLWAQQAQHPHGSFKIFALPDDPVLLVVLCVVPDFWQKDWAWDWDAGCDDRRHPGIGTITGIGGRHSVTGRNNLVSLSSVLSCCPSVVPPIGTDADDDSPRGHDRVSCNSNSHPVSVVCSNVVHDSVVVRVVRVVVVVVSVVSSVVSDPHD

pLDDT: mean 94.03, std 9.76, range [45.78, 98.88]

Sequence (778 aa):
MFRIGLEVFLQQDVPTRFGDRIGFLSNQACTNRYFRYGKDLLQEKLAKRLTCLFSPQHGFYAEKQDNMIESAHHLDLTTGLPIYSLYGEHRKPTEEMFDQLDTLLIDLPDIGTRVYTFMYTMAYCLQAAAQYGKKIVILDRPNPLGGEQIEGNLLRDDCRSFVGMYALPMRHGLTLGELALFFNKEYAIGADLEVVAVQGWRRDMYFSDCPHPWLAPSPNMPTLEAAINYPGQVIWEGTHVSEGRGTTLPFSVFGTPYWQHDEVLAFLQRYPLAGCVLRPLLFEPTSGKWAGNTCTGFQLHIQSRKDFNSYRVGMILLQAAMLVYRQQFEYKKPPYEYEYEKLPMDLILGDRALREALEAGESVVTLEQGWQAELLDYDRRRRCYFLYQMFRIGLEVFLQQDVPTRFGDRIGFLSNQACTNRYFRYGKDLLQEKLAKRLTCLFSPQHGFYAEKQDNMIESAHHLDLTTGLPIYSLYGEHRKPTEEMFDQLDTLLIDLPDIGTRVYTFMYTMAYCLQAAAQYGKKIVILDRPNPLGGEQIEGNLLRDDCRSFVGMYALPMRHGLTLGELALFFNKEYAIGADLEVVAVQGWRRDMYFSDCPHPWLAPSPNMPTLEAAINYPGQVIWEGTHVSEGRGTTLPFSVFGTPYWQHDEVLAFLQRYPLAGCVLRPLLFEPTSGKWAGNTCTGFQLHIQSRKDFNSYRVGMILLQAAMLVYRQQFEYKKPPYEYEYEKLPMDLILGDRALREALEAGESVVTLEQGWQAELLDYDRRRRCYFLYQ

Solvent-accessible surface area (backbone atoms only — not comparable to full-atom values): 40075 Å² total; per-residue (Å²): 119,75,33,44,6,60,58,48,54,73,71,42,77,82,56,83,82,46,60,67,26,27,26,39,34,33,36,68,46,36,43,50,77,82,64,45,47,46,70,59,55,44,39,71,74,45,43,83,26,49,48,35,35,31,14,45,72,35,39,48,46,30,35,47,76,85,74,82,63,56,62,73,80,42,67,36,84,84,79,64,32,48,31,43,48,33,29,52,90,38,47,47,65,47,70,74,64,53,70,56,32,42,18,38,38,37,34,67,75,56,57,33,33,46,62,52,44,63,62,48,41,50,49,29,43,39,45,38,22,34,74,69,72,28,36,40,35,27,29,16,44,76,21,42,68,17,36,71,64,63,38,61,47,52,34,36,80,93,25,52,45,66,42,26,80,59,71,44,24,33,27,58,25,46,28,66,36,33,43,48,52,42,47,31,58,80,65,64,48,63,37,52,72,46,63,40,62,50,37,73,62,42,28,85,37,40,42,88,73,43,95,48,76,89,49,42,64,40,56,70,35,63,42,71,66,24,44,56,28,30,53,10,34,55,55,31,71,18,29,68,44,26,32,21,51,43,38,44,44,26,32,34,28,36,32,32,68,82,52,52,69,69,64,52,53,60,56,44,72,79,48,87,64,54,27,46,47,77,35,78,44,43,39,40,19,60,26,72,56,59,44,80,37,64,18,35,29,33,34,62,43,80,76,29,77,88,58,36,52,36,37,60,53,28,51,49,51,49,33,41,44,45,64,76,35,53,89,76,54,50,70,32,65,51,63,47,82,93,34,71,77,58,52,33,42,32,35,68,60,8,33,60,66,56,54,52,37,37,69,72,62,52,55,62,71,59,54,53,60,70,37,44,66,61,43,52,52,47,53,59,58,54,59,79,39,60,87,56,91,117,76,34,44,6,60,56,48,54,72,70,43,77,80,55,82,84,45,61,66,25,27,26,40,34,34,38,69,45,37,43,50,77,82,65,45,45,46,70,61,54,44,39,69,73,44,43,83,26,51,47,36,35,32,12,45,71,35,39,47,43,30,35,46,80,85,72,83,63,57,62,74,80,40,66,37,85,86,80,65,32,48,32,42,49,34,30,51,89,38,46,48,66,48,70,76,62,51,68,55,32,41,20,36,38,36,33,68,74,54,57,35,33,46,61,55,45,62,61,47,42,51,48,30,44,40,44,38,22,35,74,70,72,27,36,39,36,28,30,16,42,76,21,43,67,16,35,71,64,64,38,61,49,52,35,36,81,93,26,52,44,66,40,25,78,59,70,43,24,34,26,58,24,45,28,64,37,31,44,50,53,41,48,32,58,80,64,63,48,62,37,52,72,46,65,39,62,50,38,73,65,42,27,85,38,38,43,88,73,43,96,48,77,89,49,42,63,38,56,70,34,63,42,69,65,23,44,58,27,30,54,10,35,54,55,30,71,20,28,68,45,26,32,20,50,43,37,44,43,27,33,32,28,35,30,32,67,83,52,51,68,68,63,52,52,60,54,43,71,80,50,87,65,54,29,47,46,75,34,78,44,44,39,38,20,59,26,73,56,58,44,80,36,65,18,35,29,34,34,63,42,80,78,30,76,87,57,38,50,36,39,61,54,28,52,49,52,48,34,42,45,46,65,76,35,54,87,76,52,49,69,32,66,51,63,46,83,94,35,70,78,58,51,32,42,30,36,70,62,8,34,61,66,57,55,54,38,38,70,73,62,52,55,60,70,60,54,53,61,70,35,45,66,61,43,52,51,47,53,60,57,54,58,7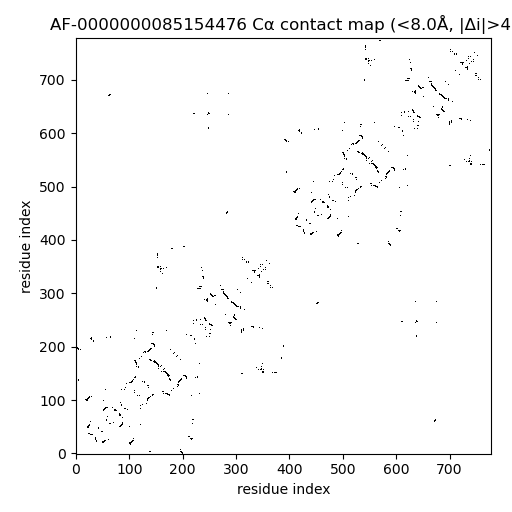9,38,59,86,58,90